Protein AF-0000000078256860 (afdb_homodimer)

Radius of gyration: 40.83 Å; Cα contacts (8 Å, |Δi|>4): 925; chains: 2; bounding box: 99×146×102 Å

Sequence (872 aa):
MSEEKSPLSVKTVTATNDSIYDDIDLNDNTTAEIHYQTANDTENISPPVAIEHKQVEKQDDTIFKVNVCEFEKRGGFFDVHFVFRVETQVEGVVGFTRKRYDTWRRFNDFLVLHEKIVDKYQQKGIIIPQPPEKKVSVMAKAMLLQRARQLERFMNRLIQHPRIRADCDIRDFLTLDTELPATNPTPAFAGIKMMKAIKVCQDTFEKLMAPIGEEVDQWFEITNAMFEDFDANIRKLYSESQTLMAHRKDMAASGEKFALNLSLLAASEESMTLSLALAALTETYEKASSIWNKQSEINDARFSESIDEYISLLSSLRDVFSDRVHVWHQWKKFQRAFEEKRAKKTEIELTGNVKQDELNKLSLDILENKQKMIEFEKKFDVVSKSIQEEVERFEAGRKDDMKNMLIEYLEDMIKCHTELSKLWQQFEPYAHKIQNMSEEKSPLSVKTVTATNDSIYDDIDLNDNTTAEIHYQTANDTENISPPVAIEHKQVEKQDDTIFKVNVCEFEKRGGFFDVHFVFRVETQVEGVVGFTRKRYDTWRRFNDFLVLHEKIVDKYQQKGIIIPQPPEKKVSVMAKAMLLQRARQLERFMNRLIQHPRIRADCDIRDFLTLDTELPATNPTPAFAGIKMMKAIKVCQDTFEKLMAPIGEEVDQWFEITNAMFEDFDANIRKLYSESQTLMAHRKDMAASGEKFALNLSLLAASEESMTLSLALAALTETYEKASSIWNKQSEINDARFSESIDEYISLLSSLRDVFSDRVHVWHQWKKFQRAFEEKRAKKTEIELTGNVKQDELNKLSLDILENKQKMIEFEKKFDVVSKSIQEEVERFEAGRKDDMKNMLIEYLEDMIKCHTELSKLWQQFEPYAHKIQN

Organism: Caenorhabditis remanei (NCBI:txid31234)

Solvent-accessible surface area (backbone atoms only — not comparable to full-atom values): 47418 Å² total; per-residue (Å²): 136,85,81,80,79,76,80,80,78,76,77,75,77,74,77,71,75,71,62,78,73,63,66,78,60,80,73,66,79,72,81,71,74,58,73,53,68,66,72,70,78,60,75,74,76,59,59,78,73,78,73,80,74,79,62,89,62,80,83,70,83,50,44,77,47,53,43,41,74,42,52,36,67,38,67,55,96,89,52,66,43,57,32,32,34,38,38,34,40,39,39,85,50,84,94,58,89,56,52,66,33,71,18,71,41,41,69,65,51,55,52,52,50,47,52,54,49,46,72,69,35,31,80,53,20,44,70,52,74,55,69,74,77,88,72,88,58,86,82,43,73,69,53,53,53,51,47,32,50,43,49,22,50,40,52,43,56,47,54,65,36,76,78,50,47,64,31,64,69,57,47,46,63,48,63,44,71,62,82,66,79,75,67,71,76,60,72,59,52,63,48,41,52,52,44,46,53,49,46,44,55,55,51,39,60,62,62,60,61,50,77,65,68,91,83,63,60,62,62,59,57,52,50,49,51,51,49,52,53,44,50,56,35,52,53,51,35,41,53,33,48,51,51,30,35,51,29,36,38,50,26,16,54,31,30,40,54,33,20,52,34,36,39,53,41,21,70,68,41,82,51,65,43,53,19,49,26,32,42,45,49,20,52,45,31,42,51,49,18,51,50,38,37,50,49,30,53,48,45,41,58,44,46,47,46,50,50,50,51,48,52,33,38,50,52,29,43,52,50,30,52,51,46,50,51,51,38,45,51,52,20,51,51,27,44,49,51,24,51,53,45,48,50,48,49,52,51,47,62,71,65,66,83,63,61,69,68,60,54,51,51,48,51,51,50,30,52,51,27,45,52,50,20,53,49,29,46,50,48,40,54,51,24,53,52,35,32,55,53,39,50,54,50,48,54,55,51,46,52,48,48,50,36,52,39,48,39,52,50,48,52,50,50,36,53,51,30,48,51,47,30,52,48,49,58,67,43,48,64,43,40,72,55,40,69,123,134,84,77,77,78,77,79,80,76,75,75,74,76,72,77,72,74,72,62,79,74,61,68,77,60,79,72,65,78,72,80,72,73,57,72,54,67,66,70,71,79,60,73,74,76,60,57,77,72,78,73,81,73,79,62,89,61,79,84,72,82,52,45,76,49,54,44,38,74,42,52,37,67,38,67,54,95,90,50,67,42,57,32,33,35,39,38,34,39,37,39,85,50,84,94,59,90,57,53,64,33,70,19,72,41,40,69,63,53,55,54,51,50,48,50,55,49,45,72,68,36,30,82,52,21,45,70,53,72,55,71,75,76,88,73,88,59,88,82,42,72,70,52,54,53,49,48,32,50,44,49,22,52,38,52,43,56,45,52,65,37,79,78,51,48,66,31,66,69,56,48,45,64,48,63,45,69,59,81,66,79,76,68,71,77,59,71,56,52,61,48,42,51,54,44,46,52,48,45,44,56,54,51,41,59,62,60,59,61,49,76,66,70,88,83,62,59,62,60,59,56,52,51,50,52,52,48,52,54,45,49,56,35,52,51,51,35,43,54,32,47,53,50,30,35,51,29,35,38,51,26,16,53,32,31,40,53,35,18,51,33,36,40,53,40,22,71,68,41,82,51,65,42,53,19,50,26,32,42,46,49,19,53,45,31,43,50,48,17,50,50,38,36,50,49,29,52,48,45,40,58,42,46,45,46,49,50,50,49,50,54,35,37,51,53,27,43,50,51,30,53,51,48,50,51,50,38,45,49,53,20,51,51,27,44,51,52,24,52,53,45,49,50,49,50,52,53,46,63,71,66,68,82,62,61,70,67,60,54,50,51,49,51,52,50,30,52,52,25,45,53,49,21,50,49,30,48,50,48,39,52,52,25,53,52,35,30,55,52,38,51,54,50,48,54,55,49,47,52,48,48,51,37,52,41,48,40,53,50,47,51,50,50,37,51,51,29,48,53,48,30,52,48,49,58,68,42,47,64,43,37,69,58,40,68,125

pLDDT: mean 77.56, std 24.13, range [23.09, 97.44]

Foldseek 3Di:
DDPDPDDDPPPPPPPPPVPVVPPPPLPPQDQPFPFDQPPCPPPCLQAPDQDDPPDVPDPQPKDWAKAFHGKTWDDGSVDTFIKTKIWIAIDNAPPDDDRIAIAIGGPVLLVVLQVVCCVPPLLLQAQAFDQDDDDPDDDDPLNVVLNRSRSRVNLVVQCVDPVRVNDPSNSCSRHPHDDDPPPPPPPVVVVCVVVVVVCCVVVCVVVVPPPLPDCPPPVLVVVLVVLVVVLVVLVVVLVVLLVVLVVLLVVLVVLLVVLVVLLVVLVVDPQPLVSQLSPLVSVLSNVLSVLSNSLSSSCCSHPSSLSVRVNRSSVSSVSSSSSLVVLSVQLVVLVVQLVVLVVVLVVVVVVVPDDPVVSVVSVVSNVVSVVSNVVSVVSSVSNVVSNVVNVVVSVSSVVSSVVSSVVVNVVSVVVSVVVSVVSVVVSVVSVVSRDD/DPPPPPDDPPPPPPPPPVPVPPPPPLPPQDQPFPFPQPPCPLPCLQAPDQDDPPPVPDPQPKDWAKAFRGKTWDDGSVDTFIKTKIWIAIDNAPPDDDRIAIAIGGPVLLVVLQVVCCVVPLLLQAQAFDQDDDDPDDDDPLNVRLNRSRSRVNLVVQCVDPVRVNDPSNVCSGHPHDDDPPPPPPPVVVVCVVVVVVCCVVVCVVVVPPPLPDCPPPVLVVVLVVLVVVLVVLVVVLVVLLVVLVVLLVVLVVLLVVLVVLLVVLVVDPQPLVSQLSPLVSVLSNVLSVLSNSLSSSCCSHPSSLSVRVSRSSVSSVSSSSSLVVLSVQLVVLVVQLVVLVVVLVVVVVVVPDDPVVSVVSVVSNVVSVVSNVVSVVSSVSNVVSNVVNVVVVVSSVVSSVVSSVVVNVVSVVVSVVVSVVSVVVSVVSVVSRDD

InterPro domains:
  IPR001683 Phox homology [PF00787] (95-175)
  IPR001683 Phox homology [PS50195] (62-181)
  IPR001683 Phox homology [SM00312] (61-177)
  IPR015404 Sorting nexin/Vps5-like, C-terminal [PF09325] (198-428)
  IPR027267 AH/BAR domain superfamily [G3DSA:1.20.1270.60] (213-435)
  IPR027267 AH/BAR domain superfamily [SSF103657] (214-431)
  IPR036871 PX domain superfamily [G3DSA:3.30.1520.10] (56-182)
  IPR036871 PX domain superfamily [SSF64268] (56-177)

Secondary structure (DSSP, 8-state):
-------------------S-----TT-------B----TTS-------------SS-----EEEEEEEEEEEES-TTS-EEEEEEEEEEES-TT--SSEEEEEEEHHHHHHHHHHHHHHHGGGT---PPPPP---S---HHHHHHHHHHHHHHHHHHHHSHHHHT-HHHHHHHH--S--------HHHHHHHHHHHHHHHHHHHHHTTS---S---HHHHHHHHHHHHHHHHHHHHHHHHHHHHHHHHHHHHHHHHHHHHHHHHHHH---HHHHHHHHHHHHHHHHHHHHHHHHHHHHIIIIIHHHHHHHHHHHHHHHHHHHHHHHHHHHHHHHHHHHHHHHHHHHHHHH----HHHHHHHHHHHHHHHHHHHHHHHHHHHHHHHHHHHHHHHHHHHHHHHHHHHHHHHHHHHHHHHHHHHHHHHHHHHHHT---/-------------------S-----TT-------EE---TTS-------------SS-----EEEEEEEEEEEES-TTS-EEEEEEEEEEES-TT--SSEEEEEEEHHHHHHHHHHHHHHHGGGT---PPPPP---S---HHHHHHHHHHHHHHHHHHHHSHHHHT-HHHHHHHH--S--------HHHHHHHHHHHHHHHHHHHHHTTS---S---HHHHHHHHHHHHHHHHHHHHHHHHHHHHHHHHHHHHHHHHHHHHHHHHHHH---HHHHHHHHHHHHHHHHHHHHHHHHHHHHIIIIIHHHHHHHHHHHHHHHHHHHHHHHHHHHHHHHHHHHHHHHHHHHHHHH----HHHHHHHHHHHHHHHHHHHHHHHHHHHHHHHHHHHHHHHHHHHHHHHHHHHHHHHHHHHHHHHHHHHHHHHHHHHHHT---

Structure (mmCIF, N/CA/C/O backbone):
data_AF-0000000078256860-model_v1
#
loop_
_entity.id
_entity.type
_entity.pdbx_description
1 polymer 'PX domain-containing protein'
#
loop_
_atom_site.group_PDB
_atom_site.id
_atom_site.type_symbol
_atom_site.label_atom_id
_atom_site.label_alt_id
_atom_site.label_comp_id
_atom_site.label_asym_id
_atom_site.label_entity_id
_atom_site.label_seq_id
_atom_site.pdbx_PDB_ins_code
_atom_site.Cartn_x
_atom_site.Cartn_y
_atom_site.Cartn_z
_atom_site.occupancy
_atom_site.B_iso_or_equiv
_atom_site.auth_seq_id
_atom_site.auth_comp_id
_atom_site.auth_asym_id
_atom_site.auth_atom_id
_atom_site.pdbx_PDB_model_num
ATOM 1 N N . MET A 1 1 ? -49.25 -44.531 -20.781 1 25.56 1 MET A N 1
ATOM 2 C CA . MET A 1 1 ? -49.406 -43.094 -21.062 1 25.56 1 MET A CA 1
ATOM 3 C C . MET A 1 1 ? -48.438 -42.281 -20.203 1 25.56 1 MET A C 1
ATOM 5 O O . MET A 1 1 ? -48.688 -42.094 -19.016 1 25.56 1 MET A O 1
ATOM 9 N N . SER A 1 2 ? -47.156 -42.281 -20.438 1 26.59 2 SER A N 1
ATOM 10 C CA . SER A 1 2 ? -45.906 -42.156 -19.672 1 26.59 2 SER A CA 1
ATOM 11 C C . SER A 1 2 ? -45.594 -40.719 -19.375 1 26.59 2 SER A C 1
ATOM 13 O O . SER A 1 2 ? -45.375 -39.906 -20.297 1 26.59 2 SER A O 1
ATOM 15 N N . GLU A 1 3 ? -46.219 -40.062 -18.312 1 27.69 3 GLU A N 1
ATOM 16 C CA . GLU A 1 3 ? -46.344 -38.688 -17.828 1 27.69 3 GLU A CA 1
ATOM 17 C C . GLU A 1 3 ? -44.969 -38.062 -17.625 1 27.69 3 GLU A C 1
ATOM 19 O O . GLU A 1 3 ? -44.125 -38.656 -16.938 1 27.69 3 GLU A O 1
ATOM 24 N N . GLU A 1 4 ? -44.562 -37.156 -18.547 1 25.56 4 GLU A N 1
ATOM 25 C CA . GLU A 1 4 ? -43.344 -36.406 -18.922 1 25.56 4 GLU A CA 1
ATOM 26 C C . GLU A 1 4 ? -42.906 -35.469 -17.812 1 25.56 4 GLU A C 1
ATOM 28 O O . GLU A 1 4 ? -43.656 -34.562 -17.422 1 25.56 4 GLU A O 1
ATOM 33 N N . LYS A 1 5 ? -42.156 -35.938 -16.781 1 28.89 5 LYS A N 1
ATOM 34 C CA . LYS A 1 5 ? -41.75 -35.375 -15.5 1 28.89 5 LYS A CA 1
ATOM 35 C C . LYS A 1 5 ? -41.031 -34.062 -15.68 1 28.89 5 LYS A C 1
ATOM 37 O O . LYS A 1 5 ? -40.031 -34 -16.406 1 28.89 5 LYS A O 1
ATOM 42 N N . SER A 1 6 ? -41.719 -32.906 -15.664 1 26.7 6 SER A N 1
ATOM 43 C CA . SER A 1 6 ? -41.375 -31.531 -16 1 26.7 6 SER A CA 1
ATOM 44 C C . SER A 1 6 ? -40.188 -31.047 -15.188 1 26.7 6 SER A C 1
ATOM 46 O O . SER A 1 6 ? -40.094 -31.297 -13.992 1 26.7 6 SER A O 1
ATOM 48 N N . PRO A 1 7 ? -39.031 -30.688 -15.844 1 26.03 7 PRO A N 1
ATOM 49 C CA . PRO A 1 7 ? -37.688 -30.391 -15.352 1 26.03 7 PRO A CA 1
ATOM 50 C C . PRO A 1 7 ? -37.656 -29.203 -14.391 1 26.03 7 PRO A C 1
ATOM 52 O O . PRO A 1 7 ? -38.5 -28.297 -14.508 1 26.03 7 PRO A O 1
ATOM 55 N N . LEU A 1 8 ? -37.312 -29.391 -13.094 1 24.38 8 LEU A N 1
ATOM 56 C CA . LEU A 1 8 ? -37.25 -28.547 -11.914 1 24.38 8 LEU A CA 1
ATOM 57 C C . LEU A 1 8 ? -36.438 -27.266 -12.188 1 24.38 8 LEU A C 1
ATOM 59 O O . LEU A 1 8 ? -35.281 -27.344 -12.609 1 24.38 8 LEU A O 1
ATOM 63 N N . SER A 1 9 ? -37.031 -26.188 -12.609 1 23.8 9 SER A N 1
ATOM 64 C CA . SER A 1 9 ? -36.562 -24.859 -13.008 1 23.8 9 SER A CA 1
ATOM 65 C C . SER A 1 9 ? -35.688 -24.219 -11.922 1 23.8 9 SER A C 1
ATOM 67 O O . SER A 1 9 ? -36.188 -23.984 -10.805 1 23.8 9 SER A O 1
ATOM 69 N N . VAL A 1 10 ? -34.438 -24.703 -11.711 1 23.56 10 VAL A N 1
ATOM 70 C CA . VAL A 1 10 ? -33.594 -24.188 -10.648 1 23.56 10 VAL A CA 1
ATOM 71 C C . VAL A 1 10 ? -33.438 -22.672 -10.797 1 23.56 10 VAL A C 1
ATOM 73 O O . VAL A 1 10 ? -32.906 -22.203 -11.805 1 23.56 10 VAL A O 1
ATOM 76 N N . LYS A 1 11 ? -34.344 -21.875 -10.242 1 23.56 11 LYS A N 1
ATOM 77 C CA . LYS A 1 11 ? -34.344 -20.406 -10.289 1 23.56 11 LYS A CA 1
ATOM 78 C C . LYS A 1 11 ? -33 -19.844 -9.789 1 23.56 11 LYS A C 1
ATOM 80 O O . LYS A 1 11 ? -32.562 -20.156 -8.68 1 23.56 11 LYS A O 1
ATOM 85 N N . THR A 1 12 ? -32.062 -19.672 -10.711 1 23.22 12 THR A N 1
ATOM 86 C CA . THR A 1 12 ? -30.734 -19.078 -10.523 1 23.22 12 THR A CA 1
ATOM 87 C C . THR A 1 12 ? -30.844 -17.719 -9.844 1 23.22 12 THR A C 1
ATOM 89 O O . THR A 1 12 ? -31.453 -16.797 -10.391 1 23.22 12 THR A O 1
ATOM 92 N N . VAL A 1 13 ? -31.078 -17.672 -8.523 1 25.17 13 VAL A N 1
ATOM 93 C CA . VAL A 1 13 ? -31.203 -16.422 -7.762 1 25.17 13 VAL A CA 1
ATOM 94 C C . VAL A 1 13 ? -29.984 -15.531 -8.039 1 25.17 13 VAL A C 1
ATOM 96 O O . VAL A 1 13 ? -28.844 -15.961 -7.871 1 25.17 13 VAL A O 1
ATOM 99 N N . THR A 1 14 ? -30.062 -14.719 -9.062 1 24.52 14 THR A N 1
ATOM 100 C CA . THR A 1 14 ? -29.125 -13.688 -9.492 1 24.52 14 THR A CA 1
ATOM 101 C C . THR A 1 14 ? -28.734 -12.797 -8.312 1 24.52 14 THR A C 1
ATOM 103 O O . THR A 1 14 ? -29.594 -12.18 -7.68 1 24.52 14 THR A O 1
ATOM 106 N N . ALA A 1 15 ? -27.766 -13.242 -7.527 1 25.09 15 ALA A N 1
ATOM 107 C CA . ALA A 1 15 ? -27.219 -12.492 -6.395 1 25.09 15 ALA A CA 1
ATOM 108 C C . ALA A 1 15 ? -26.906 -11.055 -6.781 1 25.09 15 ALA A C 1
ATOM 110 O O . ALA A 1 15 ? -26.016 -10.805 -7.609 1 25.09 15 ALA A O 1
ATOM 111 N N . THR A 1 16 ? -27.984 -10.242 -6.965 1 26.25 16 THR A N 1
ATOM 112 C CA . THR A 1 16 ? -27.875 -8.812 -7.215 1 26.25 16 THR A CA 1
ATOM 113 C C . THR A 1 16 ? -26.922 -8.164 -6.219 1 26.25 16 THR A C 1
ATOM 115 O O . THR A 1 16 ? -27.156 -8.195 -5.012 1 26.25 16 THR A O 1
ATOM 118 N N . ASN A 1 17 ? -25.641 -8.391 -6.418 1 24.88 17 ASN A N 1
ATOM 119 C CA . ASN A 1 17 ? -24.594 -7.703 -5.66 1 24.88 17 ASN A CA 1
ATOM 120 C C . ASN A 1 17 ? -24.906 -6.215 -5.504 1 24.88 17 ASN A C 1
ATOM 122 O O . ASN A 1 17 ? -24.781 -5.449 -6.465 1 24.88 17 ASN A O 1
ATOM 126 N N . ASP A 1 18 ? -25.953 -5.977 -4.855 1 27.95 18 ASP A N 1
ATOM 127 C CA . ASP A 1 18 ? -26.375 -4.613 -4.531 1 27.95 18 ASP A CA 1
ATOM 128 C C . ASP A 1 18 ? -25.203 -3.791 -3.996 1 27.95 18 ASP A C 1
ATOM 130 O O . ASP A 1 18 ? -24.594 -4.148 -2.982 1 27.95 18 ASP A O 1
ATOM 134 N N . SER A 1 19 ? -24.344 -3.395 -4.926 1 27.78 19 SER A N 1
ATOM 135 C CA . SER A 1 19 ? -23.266 -2.436 -4.695 1 27.78 19 SER A CA 1
ATOM 136 C C . SER A 1 19 ? -23.688 -1.349 -3.715 1 27.78 19 SER A C 1
ATOM 138 O O . SER A 1 19 ? -24.75 -0.737 -3.885 1 27.78 19 SER A O 1
ATOM 140 N N . ILE A 1 20 ? -23.234 -1.488 -2.553 1 29.31 20 ILE A N 1
ATOM 141 C CA . ILE A 1 20 ? -23.453 -0.668 -1.367 1 29.31 20 ILE A CA 1
ATOM 142 C C . ILE A 1 20 ? -23.375 0.81 -1.738 1 29.31 20 ILE A C 1
ATOM 144 O O . ILE A 1 20 ? -23.516 1.682 -0.877 1 29.31 20 ILE A O 1
ATOM 148 N N . TYR A 1 21 ? -22.672 1.052 -2.918 1 29.23 21 TYR A N 1
ATOM 149 C CA . TYR A 1 21 ? -22.641 2.494 -3.131 1 29.23 21 TYR A CA 1
ATOM 150 C C . TYR A 1 21 ? -24.047 3.035 -3.398 1 29.23 21 TYR A C 1
ATOM 152 O O . TYR A 1 21 ? -24.531 2.982 -4.531 1 29.23 21 TYR A O 1
ATOM 160 N N . ASP A 1 22 ? -24.938 2.629 -2.574 1 29.92 22 ASP A N 1
ATOM 161 C CA . ASP A 1 22 ? -26.266 3.199 -2.783 1 29.92 22 ASP A CA 1
ATOM 162 C C . ASP A 1 22 ? -26.172 4.688 -3.104 1 29.92 22 ASP A C 1
ATOM 164 O O . ASP A 1 22 ? -25.594 5.461 -2.334 1 29.92 22 ASP A O 1
ATOM 168 N N . ASP A 1 23 ? -26.047 4.941 -4.32 1 30.88 23 ASP A N 1
ATOM 169 C CA . ASP A 1 23 ? -26.25 6.305 -4.805 1 30.88 23 ASP A CA 1
ATOM 170 C C . ASP A 1 23 ? -27.422 6.973 -4.086 1 30.88 23 ASP A C 1
ATOM 172 O O . ASP A 1 23 ? -28.531 6.43 -4.047 1 30.88 23 ASP A O 1
ATOM 176 N N . ILE A 1 24 ? -27.109 7.625 -2.959 1 33.69 24 ILE A N 1
ATOM 177 C CA . ILE A 1 24 ? -28.188 8.477 -2.459 1 33.69 24 ILE A CA 1
ATOM 178 C C . ILE A 1 24 ? -28.859 9.203 -3.625 1 33.69 24 ILE A C 1
ATOM 180 O O . ILE A 1 24 ? -28.219 9.984 -4.324 1 33.69 24 ILE A O 1
ATOM 184 N N . ASP A 1 25 ? -29.562 8.422 -4.402 1 32.22 25 ASP A N 1
ATOM 185 C CA . ASP A 1 25 ? -30.406 9.07 -5.402 1 32.22 25 ASP A CA 1
ATOM 186 C C . ASP A 1 25 ? -31.109 10.289 -4.816 1 32.22 25 ASP A C 1
ATOM 188 O O . ASP A 1 25 ? -31.984 10.148 -3.955 1 32.22 25 ASP A O 1
ATOM 192 N N . LEU A 1 26 ? -30.422 11.406 -4.852 1 33.41 26 LEU A N 1
ATOM 193 C CA . LEU A 1 26 ? -30.938 12.703 -4.441 1 33.41 26 LEU A CA 1
ATOM 194 C C . LEU A 1 26 ? -32.312 12.961 -5.051 1 33.41 26 LEU A C 1
ATOM 196 O O . LEU A 1 26 ? -32.938 13.992 -4.797 1 33.41 26 LEU A O 1
ATOM 200 N N . ASN A 1 27 ? -32.625 12.141 -6.141 1 31.34 27 ASN A N 1
ATOM 201 C CA . ASN A 1 27 ? -33.875 12.555 -6.742 1 31.34 27 ASN A CA 1
ATOM 202 C C . ASN A 1 27 ? -35.094 12.133 -5.887 1 31.34 27 ASN A C 1
ATOM 204 O O . ASN A 1 27 ? -36.219 12.273 -6.305 1 31.34 27 ASN A O 1
ATOM 208 N N . ASP A 1 28 ? -34.906 10.992 -5.145 1 31.11 28 ASP A N 1
ATOM 209 C CA . ASP A 1 28 ? -36.219 10.594 -4.625 1 31.11 28 ASP A CA 1
ATOM 210 C C . ASP A 1 28 ? -36.719 11.586 -3.574 1 31.11 28 ASP A C 1
ATOM 212 O O . ASP A 1 28 ? -35.969 11.93 -2.646 1 31.11 28 ASP A O 1
ATOM 216 N N . ASN A 1 29 ? -37.812 12.438 -3.871 1 31.14 29 ASN A N 1
ATOM 217 C CA . ASN A 1 29 ? -38.562 13.531 -3.258 1 31.14 29 ASN A CA 1
ATOM 218 C C . ASN A 1 29 ? -39 13.188 -1.834 1 31.14 29 ASN A C 1
ATOM 220 O O . ASN A 1 29 ? -39.906 13.82 -1.28 1 31.14 29 ASN A O 1
ATOM 224 N N . THR A 1 30 ? -39 11.859 -1.438 1 30.75 30 THR A N 1
ATOM 225 C CA . THR A 1 30 ? -39.719 11.734 -0.175 1 30.75 30 THR A CA 1
ATOM 226 C C . THR A 1 30 ? -38.938 12.328 0.974 1 30.75 30 THR A C 1
ATOM 228 O O . THR A 1 30 ? -37.719 12.109 1.063 1 30.75 30 THR A O 1
ATOM 231 N N . THR A 1 31 ? -39.375 13.414 1.717 1 30.53 31 THR A N 1
ATOM 232 C CA . THR A 1 31 ? -38.938 14.266 2.812 1 30.53 31 THR A CA 1
ATOM 233 C C . THR A 1 31 ? -38.406 13.43 3.971 1 30.53 31 THR A C 1
ATOM 235 O O . THR A 1 31 ? -38.406 13.875 5.121 1 30.53 31 THR A O 1
ATOM 238 N N . ALA A 1 32 ? -38.188 12.062 3.787 1 29.45 32 ALA A N 1
ATOM 239 C CA . ALA A 1 32 ? -37.938 11.43 5.078 1 29.45 32 ALA A CA 1
ATOM 240 C C . ALA A 1 32 ? -36.625 11.922 5.688 1 29.45 32 ALA A C 1
ATOM 242 O O . ALA A 1 32 ? -35.625 12.07 4.988 1 29.45 32 ALA A O 1
ATOM 243 N N . GLU A 1 33 ? -36.719 12.656 6.824 1 32.09 33 GLU A N 1
ATOM 244 C CA . GLU A 1 33 ? -35.656 13.039 7.746 1 32.09 33 GLU A CA 1
ATOM 245 C C . GLU A 1 33 ? -34.719 11.875 8.008 1 32.09 33 GLU A C 1
ATOM 247 O O . GLU A 1 33 ? -35.094 10.859 8.594 1 32.09 33 GLU A O 1
ATOM 252 N N . ILE A 1 34 ? -33.969 11.406 7.07 1 33.81 34 ILE A N 1
ATOM 253 C CA . ILE A 1 34 ? -33.094 10.289 7.383 1 33.81 34 ILE A CA 1
ATOM 254 C C . ILE A 1 34 ? -32.062 10.727 8.398 1 33.81 34 ILE A C 1
ATOM 256 O O . ILE A 1 34 ? -31.281 11.672 8.148 1 33.81 34 ILE A O 1
ATOM 260 N N . HIS A 1 35 ? -32.281 10.461 9.594 1 30.3 35 HIS A N 1
ATOM 261 C CA . HIS A 1 35 ? -31.312 10.617 10.68 1 30.3 35 HIS A CA 1
ATOM 262 C C . HIS A 1 35 ? -30.172 9.602 10.562 1 30.3 35 HIS A C 1
ATOM 264 O O . HIS A 1 35 ? -30.422 8.398 10.477 1 30.3 35 HIS A O 1
ATOM 270 N N . TYR A 1 36 ? -29.281 9.883 9.898 1 31.34 36 TYR A N 1
ATOM 271 C CA . TYR A 1 36 ? -28.172 8.938 9.883 1 31.34 36 TYR A CA 1
ATOM 272 C C . TYR A 1 36 ? -27.375 9.008 11.18 1 31.34 36 TYR A C 1
ATOM 274 O O . TYR A 1 36 ? -26.984 10.094 11.617 1 31.34 36 TYR A O 1
ATOM 282 N N . GLN A 1 37 ? -27.719 8.188 12.039 1 29.08 37 GLN A N 1
ATOM 283 C CA . GLN A 1 37 ? -26.844 8.078 13.203 1 29.08 37 GLN A CA 1
ATOM 284 C C . GLN A 1 37 ? -25.453 7.598 12.805 1 29.08 37 GLN A C 1
ATOM 286 O O . GLN A 1 37 ? -25.312 6.715 11.953 1 29.08 37 GLN A O 1
ATOM 291 N N . THR A 1 38 ? -24.562 8.344 12.859 1 30.75 38 THR A N 1
ATOM 292 C CA . THR A 1 38 ? -23.203 7.855 12.766 1 30.75 38 THR A CA 1
ATOM 293 C C . THR A 1 38 ? -23.047 6.531 13.508 1 30.75 38 THR A C 1
ATOM 295 O O . THR A 1 38 ? -23.375 6.43 14.688 1 30.75 38 THR A O 1
ATOM 298 N N . ALA A 1 39 ? -23.344 5.406 12.938 1 27.59 39 ALA A N 1
ATOM 299 C CA . ALA A 1 39 ? -23.078 4.117 13.578 1 27.59 39 ALA A CA 1
ATOM 300 C C . ALA A 1 39 ? -21.844 4.191 14.477 1 27.59 39 ALA A C 1
ATOM 302 O O . ALA A 1 39 ? -20.766 4.59 14.023 1 27.59 39 ALA A O 1
ATOM 303 N N . ASN A 1 40 ? -21.969 4.152 15.82 1 27.81 40 ASN A N 1
ATOM 304 C CA . ASN A 1 40 ? -21.016 3.986 16.922 1 27.81 40 ASN A CA 1
ATOM 305 C C . ASN A 1 40 ? -20.078 2.807 16.672 1 27.81 40 ASN A C 1
ATOM 307 O O . ASN A 1 40 ? -19.328 2.422 17.562 1 27.81 40 ASN A O 1
ATOM 311 N N . ASP A 1 41 ? -20.422 1.865 15.867 1 29.2 41 ASP A N 1
ATOM 312 C CA . ASP A 1 41 ? -19.562 0.699 16.031 1 29.2 41 ASP A CA 1
ATOM 313 C C . ASP A 1 41 ? -18.156 0.978 15.5 1 29.2 41 ASP A C 1
ATOM 315 O O . ASP A 1 41 ? -17.328 0.069 15.422 1 29.2 41 ASP A O 1
ATOM 319 N N . THR A 1 42 ? -18.016 1.751 14.43 1 30.06 42 THR A N 1
ATOM 320 C CA . THR A 1 42 ? -16.594 2.064 14.266 1 30.06 42 THR A CA 1
ATOM 321 C C . THR A 1 42 ? -16.062 2.83 15.469 1 30.06 42 THR A C 1
ATOM 323 O O . THR A 1 42 ? -16.656 3.824 15.891 1 30.06 42 THR A O 1
ATOM 326 N N . GLU A 1 43 ? -15.312 2.342 16.375 1 31.59 43 GLU A N 1
ATOM 327 C CA . GLU A 1 43 ? -14.664 3.029 17.484 1 31.59 43 GLU A CA 1
ATOM 328 C C . GLU A 1 43 ? -14.383 4.492 17.156 1 31.59 43 GLU A C 1
ATOM 330 O O . GLU A 1 43 ? -13.797 4.789 16.109 1 31.59 43 GLU A O 1
ATOM 335 N N . ASN A 1 44 ? -15.25 5.438 17.469 1 33.78 44 ASN A N 1
ATOM 336 C CA . ASN A 1 44 ? -15.117 6.891 17.453 1 33.78 44 ASN A CA 1
ATOM 337 C C . ASN A 1 44 ? -13.664 7.32 17.562 1 33.78 44 ASN A C 1
ATOM 339 O O . ASN A 1 44 ? -13.055 7.223 18.625 1 33.78 44 ASN A O 1
ATOM 343 N N . ILE A 1 45 ? -12.977 7.086 16.578 1 39.66 45 ILE A N 1
ATOM 344 C CA . ILE A 1 45 ? -11.641 7.668 16.656 1 39.66 45 ILE A CA 1
ATOM 345 C C . ILE A 1 45 ? -11.742 9.164 16.922 1 39.66 45 ILE A C 1
ATOM 347 O O . ILE A 1 45 ? -11.93 9.961 16 1 39.66 45 ILE A O 1
ATOM 351 N N . SER A 1 46 ? -12.398 9.484 18.062 1 36.34 46 SER A N 1
ATOM 352 C CA . SER A 1 46 ? -12.383 10.883 18.469 1 36.34 46 SER A CA 1
ATOM 353 C C . SER A 1 46 ? -10.992 11.484 18.312 1 36.34 46 SER A C 1
ATOM 355 O O . SER A 1 46 ? -9.984 10.812 18.578 1 36.34 46 SER A O 1
ATOM 357 N N . PRO A 1 47 ? -10.836 12.477 17.594 1 35.66 47 PRO A N 1
ATOM 358 C CA . PRO A 1 47 ? -9.516 13.102 17.656 1 35.66 47 PRO A CA 1
ATOM 359 C C . PRO A 1 47 ? -8.961 13.172 19.078 1 35.66 47 PRO A C 1
ATOM 361 O O . PRO A 1 47 ? -9.727 13.164 20.047 1 35.66 47 PRO A O 1
ATOM 364 N N . PRO A 1 48 ? -7.789 12.641 19.328 1 32.56 48 PRO A N 1
ATOM 365 C CA . PRO A 1 48 ? -7.266 12.789 20.688 1 32.56 48 PRO A CA 1
ATOM 366 C C . PRO A 1 48 ? -7.641 14.133 21.312 1 32.56 48 PRO A C 1
ATOM 368 O O . PRO A 1 48 ? -7.594 15.164 20.656 1 32.56 48 PRO A O 1
ATOM 371 N N . VAL A 1 49 ? -8.461 14.117 22.281 1 32.12 49 VAL A N 1
ATOM 372 C CA . VAL A 1 49 ? -8.742 15.258 23.141 1 32.12 49 VAL A CA 1
ATOM 373 C C . VAL A 1 49 ? -7.441 15.977 23.5 1 32.12 49 VAL A C 1
ATOM 375 O O . VAL A 1 49 ? -6.445 15.336 23.828 1 32.12 49 VAL A O 1
ATOM 378 N N . ALA A 1 50 ? -7.223 17.219 23.109 1 31.25 50 ALA A N 1
ATOM 379 C CA . ALA A 1 50 ? -6.184 18.141 23.578 1 31.25 50 ALA A CA 1
ATOM 380 C C . ALA A 1 50 ? -5.918 17.938 25.078 1 31.25 50 ALA A C 1
ATOM 382 O O . ALA A 1 50 ? -6.832 18.062 25.891 1 31.25 50 ALA A O 1
ATOM 383 N N . ILE A 1 51 ? -5 17.078 25.406 1 28.89 51 ILE A N 1
ATOM 384 C CA . ILE A 1 51 ? -4.551 17.141 26.781 1 28.89 51 ILE A CA 1
ATOM 385 C C . ILE A 1 51 ? -4.352 18.609 27.203 1 28.89 51 ILE A C 1
ATOM 387 O O . ILE A 1 51 ? -3.762 19.391 26.453 1 28.89 51 ILE A O 1
ATOM 391 N N . GLU A 1 52 ? -5.027 19.078 28.203 1 28.16 52 GLU A N 1
ATOM 392 C CA . GLU A 1 52 ? -4.953 20.344 28.922 1 28.16 52 GLU A CA 1
ATOM 393 C C . GLU A 1 52 ? -3.508 20.719 29.25 1 28.16 52 GLU A C 1
ATOM 395 O O . GLU A 1 52 ? -2.799 19.938 29.906 1 28.16 52 GLU A O 1
ATOM 400 N N . HIS A 1 53 ? -2.777 21.312 28.438 1 26.91 53 HIS A N 1
ATOM 401 C CA . HIS A 1 53 ? -1.491 21.891 28.812 1 26.91 53 HIS A CA 1
ATOM 402 C C . HIS A 1 53 ? -1.564 22.578 30.172 1 26.91 53 HIS A C 1
ATOM 404 O O . HIS A 1 53 ? -2.424 23.438 30.391 1 26.91 53 HIS A O 1
ATOM 410 N N . LYS A 1 54 ? -0.873 22.141 31.109 1 31.31 54 LYS A N 1
ATOM 411 C CA . LYS A 1 54 ? -0.654 22.766 32.406 1 31.31 54 LYS A CA 1
ATOM 412 C C . LYS A 1 54 ? 0.043 24.125 32.25 1 31.31 54 LYS A C 1
ATOM 414 O O . LYS A 1 54 ? 1.272 24.188 32.188 1 31.31 54 LYS A O 1
ATOM 419 N N . GLN A 1 55 ? -0.115 25 31.422 1 28.77 55 GLN A N 1
ATOM 420 C CA . GLN A 1 55 ? 0.54 26.266 31.766 1 28.77 55 GLN A CA 1
ATOM 421 C C . GLN A 1 55 ? 0.329 26.609 33.25 1 28.77 55 GLN A C 1
ATOM 423 O O . GLN A 1 55 ? -0.701 26.25 33.812 1 28.77 55 GLN A O 1
ATOM 428 N N . VAL A 1 56 ? 1.306 27.031 34.094 1 33.88 56 VAL A N 1
ATOM 429 C CA . VAL A 1 56 ? 1.396 27.484 35.469 1 33.88 56 VAL A CA 1
ATOM 430 C C . VAL A 1 56 ? 0.209 28.406 35.781 1 33.88 56 VAL A C 1
ATOM 432 O O . VAL A 1 56 ? 0.197 29.078 36.812 1 33.88 56 VAL A O 1
ATOM 435 N N . GLU A 1 57 ? -0.393 29.062 34.781 1 36.47 57 GLU A N 1
ATOM 436 C CA . GLU A 1 57 ? -1.422 29.953 35.312 1 36.47 57 GLU A CA 1
ATOM 437 C C . GLU A 1 57 ? -2.383 29.188 36.219 1 36.47 57 GLU A C 1
ATOM 439 O O . GLU A 1 57 ? -2.486 27.953 36.156 1 36.47 57 GLU A O 1
ATOM 444 N N . LYS A 1 58 ? -3.199 29.875 37.062 1 39.81 58 LYS A N 1
ATOM 445 C CA . LYS A 1 58 ? -4.25 29.5 38 1 39.81 58 LYS A CA 1
ATOM 446 C C . LYS A 1 58 ? -5.082 28.344 37.469 1 39.81 58 LYS A C 1
ATOM 448 O O . LYS A 1 58 ? -5.348 28.25 36.281 1 39.81 58 LYS A O 1
ATOM 453 N N . GLN A 1 59 ? -5.039 27.156 37.969 1 44.19 59 GLN A N 1
ATOM 454 C CA . GLN A 1 59 ? -5.801 25.922 37.875 1 44.19 59 GLN A CA 1
ATOM 455 C C . GLN A 1 59 ? -7.223 26.172 37.375 1 44.19 59 GLN A C 1
ATOM 457 O O . GLN A 1 59 ? -8.094 26.562 38.156 1 44.19 59 GLN A O 1
ATOM 462 N N . ASP A 1 60 ? -7.477 26.891 36.312 1 51.47 60 ASP A N 1
ATOM 463 C CA . ASP A 1 60 ? -8.797 27.141 35.75 1 51.47 60 ASP A CA 1
ATOM 464 C C . ASP A 1 60 ? -9.609 25.859 35.625 1 51.47 60 ASP A C 1
ATOM 466 O O . ASP A 1 60 ? -9.258 24.953 34.875 1 51.47 60 ASP A O 1
ATOM 470 N N . ASP A 1 61 ? -10.086 25.359 36.656 1 64.06 61 ASP A N 1
ATOM 471 C CA . ASP A 1 61 ? -11.062 24.297 36.844 1 64.06 61 ASP A CA 1
ATOM 472 C C . ASP A 1 61 ? -12.188 24.375 35.812 1 64.06 61 ASP A C 1
ATOM 474 O O . ASP A 1 61 ? -13.297 23.891 36.062 1 64.06 61 ASP A O 1
ATOM 478 N N . THR A 1 62 ? -11.953 25.062 34.656 1 82.31 62 THR A N 1
ATOM 479 C CA . THR A 1 62 ? -13.039 25.25 33.688 1 82.31 62 THR A CA 1
ATOM 480 C C . THR A 1 62 ? -13.07 24.109 32.688 1 82.31 62 THR A C 1
ATOM 482 O O . THR A 1 62 ? -12.023 23.594 32.281 1 82.31 62 THR A O 1
ATOM 485 N N . ILE A 1 63 ? -14.195 23.5 32.562 1 89.19 63 ILE A N 1
ATOM 486 C CA . ILE A 1 63 ? -14.453 22.516 31.5 1 89.19 63 ILE A CA 1
ATOM 487 C C . ILE A 1 63 ? -15.094 23.203 30.297 1 89.19 63 ILE A C 1
ATOM 489 O O . ILE A 1 63 ? -16.078 23.922 30.438 1 89.19 63 ILE A O 1
ATOM 493 N N . PHE A 1 64 ? -14.453 23.203 29.203 1 93.88 64 PHE A N 1
ATOM 494 C CA . PHE A 1 64 ? -15 23.719 27.953 1 93.88 64 PHE A CA 1
ATOM 495 C C . PHE A 1 64 ? -14.625 22.828 26.781 1 93.88 64 PHE A C 1
ATOM 497 O O . PHE A 1 64 ? -13.484 22.844 26.312 1 93.88 64 PHE A O 1
ATOM 504 N N . LYS A 1 65 ? -15.57 22.016 26.328 1 95.06 65 LYS A N 1
ATOM 505 C CA . LYS A 1 65 ? -15.336 21.047 25.25 1 95.06 65 LYS A CA 1
ATOM 506 C C . LYS A 1 65 ? -16.5 21.047 24.25 1 95.06 65 LYS A C 1
ATOM 508 O O . LYS A 1 65 ? -17.656 21.141 24.641 1 95.06 65 LYS A O 1
ATOM 513 N N . VAL A 1 66 ? -16.125 20.984 23.031 1 96.56 66 VAL A N 1
ATOM 514 C CA . VAL A 1 66 ? -17.109 20.953 21.953 1 96.56 66 VAL A CA 1
ATOM 515 C C . VAL A 1 66 ? -16.984 19.672 21.156 1 96.56 66 VAL A C 1
ATOM 517 O O . VAL A 1 66 ? -15.875 19.266 20.781 1 96.56 66 VAL A O 1
ATOM 520 N N . ASN A 1 67 ? -18.062 19 20.953 1 95.69 67 ASN A N 1
ATOM 521 C CA . ASN A 1 67 ? -18.109 17.797 20.125 1 95.69 67 ASN A CA 1
ATOM 522 C C . ASN A 1 67 ? -19.062 17.953 18.938 1 95.69 67 ASN A C 1
ATOM 524 O O . ASN A 1 67 ? -20.172 18.469 19.094 1 95.69 67 ASN A O 1
ATOM 528 N N . VAL A 1 68 ? -18.578 17.609 17.797 1 94.31 68 VAL A N 1
ATOM 529 C CA . VAL A 1 68 ? -19.406 17.578 16.594 1 94.31 68 VAL A CA 1
ATOM 530 C C . VAL A 1 68 ? -19.641 16.125 16.172 1 94.31 68 VAL A C 1
ATOM 532 O O . VAL A 1 68 ? -18.75 15.5 15.562 1 94.31 68 VAL A O 1
ATOM 535 N N . CYS A 1 69 ? -20.672 15.5 16.484 1 82.56 69 CYS A N 1
ATOM 536 C CA . CYS A 1 69 ? -20.781 14.047 16.469 1 82.56 69 CYS A CA 1
ATOM 537 C C . CYS A 1 69 ? -21.812 13.594 15.43 1 82.56 69 CYS A C 1
ATOM 539 O O . CYS A 1 69 ? -21.812 12.43 15.023 1 82.56 69 CYS A O 1
ATOM 541 N N . GLU A 1 70 ? -22.766 14.445 14.992 1 88.81 70 GLU A N 1
ATOM 542 C CA . GLU A 1 70 ? -23.875 14.031 14.141 1 88.81 70 GLU A CA 1
ATOM 543 C C . GLU A 1 70 ? -24.141 15.055 13.039 1 88.81 70 GLU A C 1
ATOM 545 O O . GLU A 1 70 ? -23.734 16.219 13.156 1 88.81 70 GLU A O 1
ATOM 550 N N . PHE A 1 71 ? -24.609 14.516 11.914 1 90.69 71 PHE A N 1
ATOM 551 C CA . PHE A 1 71 ? -25.047 15.414 10.852 1 90.69 71 PHE A CA 1
ATOM 552 C C . PHE A 1 71 ? -26.375 14.961 10.266 1 90.69 71 PHE A C 1
ATOM 554 O O . PHE A 1 71 ? -26.734 13.789 10.383 1 90.69 71 PHE A O 1
ATOM 561 N N . GLU A 1 72 ? -27.156 15.852 9.812 1 89.88 72 GLU A N 1
ATOM 562 C CA . GLU A 1 72 ? -28.469 15.594 9.227 1 89.88 72 GLU A CA 1
ATOM 563 C C . GLU A 1 72 ? -28.672 16.375 7.934 1 89.88 72 GLU A C 1
ATOM 565 O O . GLU A 1 72 ? -28.188 17.516 7.812 1 89.88 72 GLU A O 1
ATOM 570 N N . LYS A 1 73 ? -29.281 15.68 6.98 1 88.25 73 LYS A N 1
ATOM 571 C CA . LYS A 1 73 ? -29.656 16.359 5.746 1 88.25 73 LYS A CA 1
ATOM 572 C C . LYS A 1 73 ? -30.938 17.188 5.945 1 88.25 73 LYS A C 1
ATOM 574 O O . LYS A 1 73 ? -31.906 16.703 6.512 1 88.25 73 LYS A O 1
ATOM 579 N N . ARG A 1 74 ? -30.828 18.391 5.695 1 86.38 74 ARG A N 1
ATOM 580 C CA . ARG A 1 74 ? -31.984 19.266 5.836 1 86.38 74 ARG A CA 1
ATOM 581 C C . ARG A 1 74 ? -32.25 20.031 4.543 1 86.38 74 ARG A C 1
ATOM 583 O O . ARG A 1 74 ? -31.422 20.031 3.631 1 86.38 74 ARG A O 1
ATOM 590 N N . GLY A 1 75 ? -33.344 20.672 4.508 1 77.69 75 GLY A N 1
ATOM 591 C CA . GLY A 1 75 ? -33.719 21.484 3.357 1 77.69 75 GLY A CA 1
ATOM 592 C C . GLY A 1 75 ? -34.625 20.766 2.396 1 77.69 75 GLY A C 1
ATOM 593 O O . GLY A 1 75 ? -34.906 19.578 2.557 1 77.69 75 GLY A O 1
ATOM 594 N N . GLY A 1 76 ? -35.281 21.547 1.59 1 73.38 76 GLY A N 1
ATOM 595 C CA . GLY A 1 76 ? -36.156 21.016 0.559 1 73.38 76 GLY A CA 1
ATOM 596 C C . GLY A 1 76 ? -35.406 20.484 -0.648 1 73.38 76 GLY A C 1
ATOM 597 O O . GLY A 1 76 ? -34.188 20.391 -0.633 1 73.38 76 GLY A O 1
ATOM 598 N N . PHE A 1 77 ? -36.094 20.016 -1.582 1 68.75 77 PHE A N 1
ATOM 599 C CA . PHE A 1 77 ? -35.562 19.422 -2.809 1 68.75 77 PHE A CA 1
ATOM 600 C C . PHE A 1 77 ? -34.594 20.359 -3.498 1 68.75 77 PHE A C 1
ATOM 602 O O . PHE A 1 77 ? -33.594 19.922 -4.074 1 68.75 77 PHE A O 1
ATOM 609 N N . PHE A 1 78 ? -34.75 21.688 -3.348 1 74.25 78 PHE A N 1
ATOM 610 C CA . PHE A 1 78 ? -33.938 22.641 -4.09 1 74.25 78 PHE A CA 1
ATOM 611 C C . PHE A 1 78 ? -32.844 23.234 -3.201 1 74.25 78 PHE A C 1
ATOM 613 O O . PHE A 1 78 ? -31.984 23.984 -3.674 1 74.25 78 PHE A O 1
ATOM 620 N N . ASP A 1 79 ? -32.781 22.938 -1.939 1 77.69 79 ASP A N 1
ATOM 621 C CA . ASP A 1 79 ? -31.812 23.547 -1.029 1 77.69 79 ASP A CA 1
ATOM 622 C C . ASP A 1 79 ? -31.344 22.547 0.021 1 77.69 79 ASP A C 1
ATOM 624 O O . ASP A 1 79 ? -31.406 22.812 1.222 1 77.69 79 ASP A O 1
ATOM 628 N N . VAL A 1 80 ? -30.969 21.5 -0.553 1 80.5 80 VAL A N 1
ATOM 629 C CA . VAL A 1 80 ? -30.516 20.438 0.343 1 80.5 80 VAL A CA 1
ATOM 630 C C . VAL A 1 80 ? -29.172 20.812 0.961 1 80.5 80 VAL A C 1
ATOM 632 O O . VAL A 1 80 ? -28.266 21.281 0.261 1 80.5 80 VAL A O 1
ATOM 635 N N . HIS A 1 81 ? -29.141 20.906 2.24 1 82.88 81 HIS A N 1
ATOM 636 C CA . HIS A 1 81 ? -27.875 21.125 2.91 1 82.88 81 HIS A CA 1
ATOM 637 C C . HIS A 1 81 ? -27.734 20.234 4.145 1 82.88 81 HIS A C 1
ATOM 639 O O . HIS A 1 81 ? -28.719 19.641 4.598 1 82.88 81 HIS A O 1
ATOM 645 N N . PHE A 1 82 ? -26.562 20.125 4.629 1 86.94 82 PHE A N 1
ATOM 646 C CA . PHE A 1 82 ? -26.297 19.328 5.824 1 86.94 82 PHE A CA 1
ATOM 647 C C . PHE A 1 82 ? -26.062 20.219 7.027 1 86.94 82 PHE A C 1
ATOM 649 O O . PHE A 1 82 ? -25.453 21.281 6.906 1 86.94 82 PHE A O 1
ATOM 656 N N . VAL A 1 83 ? -26.609 19.766 8.102 1 92.06 83 VAL A N 1
ATOM 657 C CA . VAL A 1 83 ? -26.359 20.453 9.359 1 92.06 83 VAL A CA 1
ATOM 658 C C . VAL A 1 83 ? -25.641 19.516 10.328 1 92.06 83 VAL A C 1
ATOM 660 O O . VAL A 1 83 ? -25.891 18.312 10.32 1 92.06 83 VAL A O 1
ATOM 663 N N . PHE A 1 84 ? -24.781 20.109 11.172 1 94.38 84 PHE A N 1
ATOM 664 C CA . PHE A 1 84 ? -24 19.344 12.141 1 94.38 84 PHE A CA 1
ATOM 665 C C . PHE A 1 84 ? -24.484 19.641 13.562 1 94.38 84 PHE A C 1
ATOM 667 O O . PHE A 1 84 ? -24.766 20.781 13.898 1 94.38 84 PHE A O 1
ATOM 674 N N . ARG A 1 85 ? -24.516 18.641 14.305 1 95.19 85 ARG A N 1
ATOM 675 C CA . ARG A 1 85 ? -24.859 18.812 15.711 1 95.19 85 ARG A CA 1
ATOM 676 C C . ARG A 1 85 ? -23.641 19.188 16.547 1 95.19 85 ARG A C 1
ATOM 678 O O . ARG A 1 85 ? -22.672 18.422 16.609 1 95.19 85 ARG A O 1
ATOM 685 N N . VAL A 1 86 ? -23.688 20.297 17.203 1 96.75 86 VAL A N 1
ATOM 686 C CA . VAL A 1 86 ? -22.609 20.781 18.062 1 96.75 86 VAL A CA 1
ATOM 687 C C . VAL A 1 86 ? -22.984 20.609 19.531 1 96.75 86 VAL A C 1
ATOM 689 O O . VAL A 1 86 ? -23.844 21.328 20.047 1 96.75 86 VAL A O 1
ATOM 692 N N . GLU A 1 87 ? -22.312 19.734 20.141 1 96.25 87 GLU A N 1
ATOM 693 C CA . GLU A 1 87 ? -22.531 19.484 21.562 1 96.25 87 GLU A CA 1
ATOM 694 C C . GLU A 1 87 ? -21.453 20.172 22.406 1 96.25 87 GLU A C 1
ATOM 696 O O . GLU A 1 87 ? -20.266 19.875 22.281 1 96.25 87 GLU A O 1
ATOM 701 N N . THR A 1 88 ? -21.891 21.047 23.266 1 96.19 88 THR A N 1
ATOM 702 C CA . THR A 1 88 ? -20.953 21.812 24.078 1 96.19 88 THR A CA 1
ATOM 703 C C . THR A 1 88 ? -21.078 21.453 25.547 1 96.19 88 THR A C 1
ATOM 705 O O . THR A 1 88 ? -22.172 21.453 26.109 1 96.19 88 THR A O 1
ATOM 708 N N . GLN A 1 89 ? -20 21.094 26.172 1 95.62 89 GLN A N 1
ATOM 709 C CA . GLN A 1 89 ? -19.875 20.906 27.609 1 95.62 89 GLN A CA 1
ATOM 710 C C . GLN A 1 89 ? -19.062 22.047 28.234 1 95.62 89 GLN A C 1
ATOM 712 O O . GLN A 1 89 ? -17.906 22.266 27.875 1 95.62 89 GLN A O 1
ATOM 717 N N . VAL A 1 90 ? -19.688 22.844 29.125 1 93.5 90 VAL A N 1
ATOM 718 C CA . VAL A 1 90 ? -19.016 24.016 29.656 1 93.5 90 VAL A CA 1
ATOM 719 C C . VAL A 1 90 ? -19.328 24.172 31.141 1 93.5 90 VAL A C 1
ATOM 721 O O . VAL A 1 90 ? -20.484 24.016 31.547 1 93.5 90 VAL A O 1
ATOM 724 N N . GLU A 1 91 ? -18.234 24.359 31.953 1 91.62 91 GLU A N 1
ATOM 725 C CA . GLU A 1 91 ? -18.344 24.609 33.375 1 91.62 91 GLU A CA 1
ATOM 726 C C . GLU A 1 91 ? -17.359 25.703 33.812 1 91.62 91 GLU A C 1
ATOM 728 O O . GLU A 1 91 ? -16.172 25.625 33.531 1 91.62 91 GLU A O 1
ATOM 733 N N . GLY A 1 92 ? -17.797 26.672 34.5 1 84.94 92 GLY A N 1
ATOM 734 C CA . GLY A 1 92 ? -16.922 27.672 35.094 1 84.94 92 GLY A CA 1
ATOM 735 C C . GLY A 1 92 ? -16.547 28.781 34.125 1 84.94 92 GLY A C 1
ATOM 73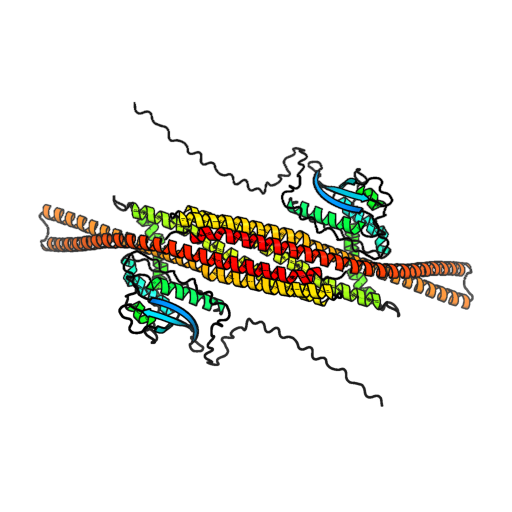6 O O . GLY A 1 92 ? -15.492 29.406 34.25 1 84.94 92 GLY A O 1
ATOM 737 N N . VAL A 1 93 ? -17.297 28.938 33.031 1 86.44 93 VAL A N 1
ATOM 738 C CA . VAL A 1 93 ? -17.016 30 32.062 1 86.44 93 VAL A CA 1
ATOM 739 C C . VAL A 1 93 ? -18.125 31.047 32.125 1 86.44 93 VAL A C 1
ATOM 741 O O . VAL A 1 93 ? -19.312 30.703 32.156 1 86.44 93 VAL A O 1
ATOM 744 N N . VAL A 1 94 ? -17.688 32.219 32.219 1 84.06 94 VAL A N 1
ATOM 745 C CA . VAL A 1 94 ? -18.625 33.312 32.375 1 84.06 94 VAL A CA 1
ATOM 746 C C . VAL A 1 94 ? -19.531 33.406 31.125 1 84.06 94 VAL A C 1
ATOM 748 O O . VAL A 1 94 ? -19.062 33.281 30 1 84.06 94 VAL A O 1
ATOM 751 N N . GLY A 1 95 ? -20.844 33.562 31.25 1 84.62 95 GLY A N 1
ATOM 752 C CA . GLY A 1 95 ? -21.781 33.75 30.156 1 84.62 95 GLY A CA 1
ATOM 753 C C . GLY A 1 95 ? -22.547 32.5 29.797 1 84.62 95 GLY A C 1
ATOM 754 O O . GLY A 1 95 ? -23.484 32.531 29 1 84.62 95 GLY A O 1
ATOM 755 N N . PHE A 1 96 ? -22.094 31.375 30.375 1 90.12 96 PHE A N 1
ATOM 756 C CA . PHE A 1 96 ? -22.766 30.109 30.156 1 90.12 96 PHE A CA 1
ATOM 757 C C . PHE A 1 96 ? -23.562 29.688 31.375 1 90.12 96 PHE A C 1
ATOM 759 O O . PHE A 1 96 ? -23 29.547 32.469 1 90.12 96 PHE A O 1
ATOM 766 N N . THR A 1 97 ? -24.781 29.469 31.234 1 89.12 97 THR A N 1
ATOM 767 C CA . THR A 1 97 ? -25.656 29.203 32.375 1 89.12 97 THR A CA 1
ATOM 768 C C . THR A 1 97 ? -25.875 27.703 32.562 1 89.12 97 THR A C 1
ATOM 770 O O . THR A 1 97 ? -26.156 27.25 33.656 1 89.12 97 THR A O 1
ATOM 773 N N . ARG A 1 98 ? -25.781 26.969 31.469 1 92.81 98 ARG A N 1
ATOM 774 C CA . ARG A 1 98 ? -25.953 25.516 31.531 1 92.81 98 ARG A CA 1
ATOM 775 C C . ARG A 1 98 ? -24.625 24.797 31.375 1 92.81 98 ARG A C 1
ATOM 777 O O . ARG A 1 98 ? -23.641 25.406 30.938 1 92.81 98 ARG A O 1
ATOM 784 N N . LYS A 1 99 ? -24.609 23.594 31.719 1 93.25 99 LYS A N 1
ATOM 785 C CA . LYS A 1 99 ? -23.406 22.781 31.594 1 93.25 99 LYS A CA 1
ATOM 786 C C . LYS A 1 99 ? -23.312 22.141 30.219 1 93.25 99 LYS A C 1
ATOM 788 O O . LYS A 1 99 ? -22.234 21.719 29.797 1 93.25 99 LYS A O 1
ATOM 793 N N . ARG A 1 100 ? -24.5 22.016 29.594 1 94.44 100 ARG A N 1
ATOM 794 C CA . ARG A 1 100 ? -24.516 21.375 28.281 1 94.44 100 ARG A CA 1
ATOM 795 C C . ARG A 1 100 ? -25.406 22.156 27.312 1 94.44 100 ARG A C 1
ATOM 797 O O . ARG A 1 100 ? -26.469 22.656 27.688 1 94.44 100 ARG A O 1
ATOM 804 N N . TYR A 1 101 ? -24.953 22.297 26.125 1 94.88 101 TYR A N 1
ATOM 805 C CA . TYR A 1 101 ? -25.719 22.938 25.047 1 94.88 101 TYR A CA 1
ATOM 806 C C . TYR A 1 101 ? -25.672 22.078 23.781 1 94.88 101 TYR A C 1
ATOM 808 O O . TYR A 1 101 ? -24.672 21.406 23.516 1 94.88 101 TYR A O 1
ATOM 816 N N . ASP A 1 102 ? -26.75 22.016 23.062 1 93.62 102 ASP A N 1
ATOM 817 C CA . ASP A 1 102 ? -26.828 21.344 21.766 1 93.62 102 ASP A CA 1
ATOM 818 C C . ASP A 1 102 ? -27.359 22.281 20.688 1 93.62 102 ASP A C 1
ATOM 820 O O . ASP A 1 102 ? -28.484 22.797 20.797 1 93.62 102 ASP A O 1
ATOM 824 N N . THR A 1 103 ? -26.625 22.516 19.75 1 95 103 THR A N 1
ATOM 825 C CA . THR A 1 103 ? -27.047 23.375 18.641 1 95 103 THR A CA 1
ATOM 826 C C . THR A 1 103 ? -26.766 22.703 17.297 1 95 103 THR A C 1
ATOM 828 O O . THR A 1 103 ? -25.906 21.812 17.219 1 95 103 THR A O 1
ATOM 831 N N . TRP A 1 104 ? -27.516 23.078 16.312 1 94 104 TRP A N 1
ATOM 832 C CA . TRP A 1 104 ? -27.297 22.609 14.938 1 94 104 TRP A CA 1
ATOM 833 C C . TRP A 1 104 ? -26.797 23.734 14.047 1 94 104 TRP A C 1
ATOM 835 O O . TRP A 1 104 ? -27.406 24.812 13.992 1 94 104 TRP A O 1
ATOM 845 N N . ARG A 1 105 ? -25.703 23.469 13.438 1 94.81 105 ARG A N 1
ATOM 846 C CA . ARG A 1 105 ? -25.078 24.5 12.609 1 94.81 105 ARG A CA 1
ATOM 847 C C . ARG A 1 105 ? -24.75 23.953 11.227 1 94.81 105 ARG A C 1
ATOM 849 O O . ARG A 1 105 ? -24.344 22.797 11.086 1 94.81 105 ARG A O 1
ATOM 856 N N . ARG A 1 106 ? -24.938 24.797 10.242 1 91.31 106 ARG A N 1
ATOM 857 C CA . ARG A 1 106 ? -24.453 24.484 8.898 1 91.31 106 ARG A CA 1
ATOM 858 C C . ARG A 1 106 ? -22.953 24.766 8.773 1 91.31 106 ARG A C 1
ATOM 860 O O . ARG A 1 106 ? -22.391 25.5 9.594 1 91.31 106 ARG A O 1
ATOM 867 N N . PHE A 1 107 ? -22.375 24.25 7.785 1 91.06 107 PHE A N 1
ATOM 868 C CA . PHE A 1 107 ? -20.969 24.5 7.539 1 91.06 107 PHE A CA 1
ATOM 869 C C . PHE A 1 107 ? -20.688 25.984 7.387 1 91.06 107 PHE A C 1
ATOM 871 O O . PHE A 1 107 ? -19.734 26.516 7.965 1 91.06 107 PHE A O 1
ATOM 878 N N . ASN A 1 108 ? -21.531 26.625 6.691 1 90.06 108 ASN A N 1
ATOM 879 C CA . ASN A 1 108 ? -21.344 28.047 6.438 1 90.06 108 ASN A CA 1
ATOM 880 C C . ASN A 1 108 ? -21.422 28.859 7.727 1 90.06 108 ASN A C 1
ATOM 882 O O . ASN A 1 108 ? -20.797 29.922 7.828 1 90.06 108 ASN A O 1
ATOM 886 N N . ASP A 1 109 ? -22.109 28.438 8.656 1 93.31 109 ASP A N 1
ATOM 887 C CA . ASP A 1 109 ? -22.188 29.125 9.938 1 93.31 109 ASP A CA 1
ATOM 888 C C . ASP A 1 109 ? -20.812 29.203 10.609 1 93.31 109 ASP A C 1
ATOM 890 O O . ASP A 1 109 ? -20.484 30.219 11.234 1 93.31 109 ASP A O 1
ATOM 894 N N . PHE A 1 110 ? -20.078 28.172 10.484 1 95.06 110 PHE A N 1
ATOM 895 C CA . PHE A 1 110 ? -18.734 28.172 11.039 1 95.06 110 PHE A CA 1
ATOM 896 C C . PHE A 1 110 ? -17.859 29.188 10.336 1 95.06 110 PHE A C 1
ATOM 898 O O . PHE A 1 110 ? -17.031 29.859 10.977 1 95.06 110 PHE A O 1
ATOM 905 N N . LEU A 1 111 ? -18.078 29.344 9.062 1 93.69 111 LEU A N 1
ATOM 906 C CA . LEU A 1 111 ? -17.297 30.297 8.281 1 93.69 111 LEU A CA 1
ATOM 907 C C . LEU A 1 111 ? -17.609 31.719 8.711 1 93.69 111 LEU A C 1
ATOM 909 O O . LEU A 1 111 ? -16.703 32.562 8.836 1 93.69 111 LEU A O 1
ATOM 913 N N . VAL A 1 112 ? -18.844 31.922 8.898 1 94.25 112 VAL A N 1
ATOM 914 C CA . VAL A 1 112 ? -19.281 33.25 9.328 1 94.25 112 VAL A CA 1
ATOM 915 C C . VAL A 1 112 ? -18.719 33.562 10.711 1 94.25 112 VAL A C 1
ATOM 917 O O . VAL A 1 112 ? -18.25 34.688 10.961 1 94.25 112 VAL A O 1
ATOM 920 N N . LEU A 1 113 ? -18.828 32.594 11.523 1 95.5 113 LEU A N 1
ATOM 921 C CA . LEU A 1 113 ? -18.25 32.75 12.852 1 95.5 113 LEU A CA 1
ATOM 922 C C . LEU A 1 113 ? -16.766 33.094 12.758 1 95.5 113 LEU A C 1
ATOM 924 O O . LEU A 1 113 ? -16.297 34.031 13.422 1 95.5 113 LEU A O 1
ATOM 928 N N . HIS A 1 114 ? -16.109 32.406 11.953 1 95.38 114 HIS A N 1
ATOM 929 C CA . HIS A 1 114 ? -14.68 32.656 11.758 1 95.38 114 HIS A CA 1
ATOM 930 C C . HIS A 1 114 ? -14.414 34.062 11.297 1 95.38 114 HIS A C 1
ATOM 932 O O . HIS A 1 114 ? -13.516 34.75 11.805 1 95.38 114 HIS A O 1
ATOM 938 N N . GLU A 1 115 ? -15.133 34.531 10.406 1 93.94 115 GLU A N 1
ATOM 939 C CA . GLU A 1 115 ? -14.969 35.875 9.875 1 93.94 115 GLU A CA 1
ATOM 940 C C . GLU A 1 115 ? -15.156 36.938 10.977 1 93.94 115 GLU A C 1
ATOM 942 O O . GLU A 1 115 ? -14.398 37.906 11.055 1 93.94 115 GLU A O 1
ATOM 947 N N . LYS A 1 116 ? -16.141 36.719 11.781 1 95.19 116 LYS A N 1
ATOM 948 C CA . LYS A 1 116 ? -16.406 37.625 12.883 1 95.19 116 LYS A CA 1
ATOM 949 C C . LYS A 1 116 ? -15.227 37.656 13.852 1 95.19 116 LYS A C 1
ATOM 951 O O . LYS A 1 116 ? -14.828 38.75 14.305 1 95.19 116 LYS A O 1
ATOM 956 N N . ILE A 1 117 ? -14.734 36.5 14.117 1 95.75 117 ILE A N 1
ATOM 957 C CA . ILE A 1 117 ? -13.641 36.406 15.078 1 95.75 117 ILE A CA 1
ATOM 958 C C . ILE A 1 117 ? -12.375 37.031 14.484 1 95.75 117 ILE A C 1
ATOM 960 O O . ILE A 1 117 ? -11.625 37.719 15.188 1 95.75 117 ILE A O 1
ATOM 964 N N . VAL A 1 118 ? -12.18 36.781 13.227 1 93.69 118 VAL A N 1
ATOM 965 C CA . VAL A 1 118 ? -11.031 37.375 12.539 1 93.69 118 VAL A CA 1
ATOM 966 C C . VAL A 1 118 ? -11.117 38.906 12.57 1 93.69 118 VAL A C 1
ATOM 968 O O . VAL A 1 118 ? -10.133 39.562 12.875 1 93.69 118 VAL A O 1
ATOM 971 N N . ASP A 1 119 ? -12.234 39.406 12.352 1 93.25 119 ASP A N 1
ATOM 972 C CA . ASP A 1 119 ? -12.445 40.844 12.312 1 93.25 119 ASP A CA 1
ATOM 973 C C . ASP A 1 119 ? -12.172 41.5 13.672 1 93.25 119 ASP A C 1
ATOM 975 O O . ASP A 1 119 ? -11.672 42.625 13.742 1 93.25 119 ASP A O 1
ATOM 979 N N . LYS A 1 120 ? -12.383 40.719 14.68 1 93.88 120 LYS A N 1
ATOM 980 C CA . LYS A 1 120 ? -12.281 41.281 16.031 1 93.88 120 LYS A CA 1
ATOM 981 C C . LYS A 1 120 ? -10.867 41.125 16.562 1 93.88 120 LYS A C 1
ATOM 983 O O . LYS A 1 120 ? -10.375 42 17.281 1 93.88 120 LYS A O 1
ATOM 988 N N . TYR A 1 121 ? -10.219 40.062 16.203 1 94.62 121 TYR A N 1
ATOM 989 C CA . TYR A 1 121 ? -9.062 39.719 17.031 1 94.62 121 TYR A CA 1
ATOM 990 C C . TYR A 1 121 ? -7.793 39.656 16.188 1 94.62 121 TYR A C 1
ATOM 992 O O . TYR A 1 121 ? -6.684 39.75 16.719 1 94.62 121 TYR A O 1
ATOM 1000 N N . GLN A 1 122 ? -7.875 39.5 14.906 1 93.19 122 GLN A N 1
ATOM 1001 C CA . GLN A 1 122 ? -6.676 39.312 14.094 1 93.19 122 GLN A CA 1
ATOM 1002 C C . GLN A 1 122 ? -5.777 40.562 14.172 1 93.19 122 GLN A C 1
ATOM 1004 O O . GLN A 1 122 ? -4.559 40.438 14.305 1 93.19 122 GLN A O 1
ATOM 1009 N N . GLN A 1 123 ? -6.32 41.75 14.117 1 91.19 123 GLN A N 1
ATOM 1010 C CA . GLN A 1 123 ? -5.562 43 14.117 1 91.19 123 GLN A CA 1
ATOM 1011 C C . GLN A 1 123 ? -4.906 43.219 15.477 1 91.19 123 GLN A C 1
ATOM 1013 O O . GLN A 1 123 ? -4.012 44.062 15.594 1 91.19 123 GLN A O 1
ATOM 1018 N N . LYS A 1 124 ? -5.387 42.469 16.422 1 93.31 124 LYS A N 1
ATOM 1019 C CA . LYS A 1 124 ? -4.824 42.594 17.766 1 93.31 124 LYS A CA 1
ATOM 1020 C C . LYS A 1 124 ? -3.65 41.625 17.969 1 93.31 124 LYS A C 1
ATOM 1022 O O . LYS A 1 124 ? -3.115 41.531 19.062 1 93.31 124 LYS A O 1
ATOM 1027 N N . GLY A 1 125 ? -3.354 40.875 16.891 1 93.81 125 GLY A N 1
ATOM 1028 C CA . GLY A 1 125 ? -2.184 40.031 16.938 1 93.81 125 GLY A CA 1
ATOM 1029 C C . GLY A 1 125 ? -2.498 38.625 17.391 1 93.81 125 GLY A C 1
ATOM 1030 O O . GLY A 1 125 ? -1.594 37.844 17.719 1 93.81 125 GLY A O 1
ATOM 1031 N N . ILE A 1 126 ? -3.75 38.25 17.469 1 95.12 126 ILE A N 1
ATOM 1032 C CA . ILE A 1 126 ? -4.156 36.938 17.953 1 95.12 126 ILE A CA 1
ATOM 1033 C C . ILE A 1 126 ? -4.211 35.969 16.766 1 95.12 126 ILE A C 1
ATOM 1035 O O . ILE A 1 126 ? -4.734 36.312 15.703 1 95.12 126 ILE A O 1
ATOM 1039 N N . ILE A 1 127 ? -3.623 34.844 16.953 1 94.31 127 ILE A N 1
ATOM 1040 C CA . ILE A 1 127 ? -3.623 33.781 15.93 1 94.31 127 ILE A CA 1
ATOM 1041 C C . ILE A 1 127 ? -4.945 33.031 15.977 1 94.31 127 ILE A C 1
ATOM 1043 O O . ILE A 1 127 ? -5.273 32.406 16.984 1 94.31 127 ILE A O 1
ATOM 1047 N N . ILE A 1 128 ? -5.648 33.062 14.922 1 94.88 128 ILE A N 1
ATOM 1048 C CA . ILE A 1 128 ? -6.969 32.438 14.852 1 94.88 128 ILE A CA 1
ATOM 1049 C C . ILE A 1 128 ? -6.922 31.234 13.914 1 94.88 128 ILE A C 1
ATOM 1051 O O . ILE A 1 128 ? -6.543 31.375 12.75 1 94.88 128 ILE A O 1
ATOM 1055 N N . PRO A 1 129 ? -7.367 30.094 14.406 1 92.12 129 PRO A N 1
ATOM 1056 C CA . PRO A 1 129 ? -7.379 28.922 13.523 1 92.12 129 PRO A CA 1
ATOM 1057 C C . PRO A 1 129 ? -8.344 29.094 12.352 1 92.12 129 PRO A C 1
ATOM 1059 O O . PRO A 1 129 ? -9.359 29.781 12.469 1 92.12 129 PRO A O 1
ATOM 1062 N N . GLN A 1 130 ? -7.992 28.375 11.258 1 90.44 130 GLN A N 1
ATOM 1063 C CA . GLN A 1 130 ? -8.844 28.422 10.078 1 90.44 130 GLN A CA 1
ATOM 1064 C C . GLN A 1 130 ? -9.797 27.219 10.047 1 90.44 130 GLN A C 1
ATOM 1066 O O . GLN A 1 130 ? -9.43 26.109 10.445 1 90.44 130 GLN A O 1
ATOM 1071 N N . PRO A 1 131 ? -10.961 27.516 9.656 1 90.25 131 PRO A N 1
ATOM 1072 C CA . PRO A 1 131 ? -11.859 26.375 9.461 1 90.25 131 PRO A CA 1
ATOM 1073 C C . PRO A 1 131 ? -11.469 25.516 8.266 1 90.25 131 PRO A C 1
ATOM 1075 O O . PRO A 1 131 ? -10.664 25.922 7.434 1 90.25 131 PRO A O 1
ATOM 1078 N N . PRO A 1 132 ? -12.023 24.312 8.227 1 86.94 132 PRO A N 1
ATOM 1079 C CA . PRO A 1 132 ? -11.75 23.484 7.059 1 86.94 132 PRO A CA 1
ATOM 1080 C C . PRO A 1 132 ? -12.289 24.078 5.762 1 86.94 132 PRO A C 1
ATOM 1082 O O . PRO A 1 132 ? -13.234 24.875 5.789 1 86.94 132 PRO A O 1
ATOM 1085 N N . GLU A 1 133 ? -11.57 23.672 4.684 1 78.5 133 GLU A N 1
ATOM 1086 C CA . GLU A 1 133 ? -11.984 24.188 3.385 1 78.5 133 GLU A CA 1
ATOM 1087 C C . GLU A 1 133 ? -13.227 23.484 2.871 1 78.5 133 GLU A C 1
ATOM 1089 O O . GLU A 1 133 ? -13.406 22.281 3.107 1 78.5 133 GLU A O 1
ATOM 1094 N N . LYS A 1 134 ? -14.039 24.312 2.314 1 73.62 134 LYS A N 1
ATOM 1095 C CA . LYS A 1 134 ? -15.242 23.719 1.728 1 73.62 134 LYS A CA 1
ATOM 1096 C C . LYS A 1 134 ? -14.898 22.875 0.506 1 73.62 134 LYS A C 1
ATOM 1098 O O . LYS A 1 134 ? -14.25 23.344 -0.428 1 73.62 134 LYS A O 1
ATOM 1103 N N . LYS A 1 135 ? -14.914 21.547 0.621 1 62.5 135 LYS A N 1
ATOM 1104 C CA . LYS A 1 135 ? -14.695 20.672 -0.537 1 62.5 135 LYS A CA 1
ATOM 1105 C C . LYS A 1 135 ? -16.016 20.359 -1.232 1 62.5 135 LYS A C 1
ATOM 1107 O O . LYS A 1 135 ? -17 20.016 -0.577 1 62.5 135 LYS A O 1
ATOM 1112 N N . VAL A 1 136 ? -16.203 20.906 -2.496 1 59.38 136 VAL A N 1
ATOM 1113 C CA . VAL A 1 136 ? -17.438 20.781 -3.25 1 59.38 136 VAL A CA 1
ATOM 1114 C C . VAL A 1 136 ? -17.594 19.359 -3.766 1 59.38 136 VAL A C 1
ATOM 1116 O O . VAL A 1 136 ? -18.062 19.141 -4.883 1 59.38 136 VAL A O 1
ATOM 1119 N N . SER A 1 137 ? -17.016 18.438 -3.338 1 56.66 137 SER A N 1
ATOM 1120 C CA . SER A 1 137 ? -17.219 17.172 -4.062 1 56.66 137 SER A CA 1
ATOM 1121 C C . SER A 1 137 ? -18.469 16.453 -3.57 1 56.66 137 SER A C 1
ATOM 1123 O O . SER A 1 137 ? -19.047 16.828 -2.551 1 56.66 137 SER A O 1
ATOM 1125 N N . VAL A 1 138 ? -18.906 15.453 -4.285 1 56.22 138 VAL A N 1
ATOM 1126 C CA . VAL A 1 138 ? -20.016 14.555 -3.988 1 56.22 138 VAL A CA 1
ATOM 1127 C C . VAL A 1 138 ? -19.953 14.125 -2.523 1 56.22 138 VAL A C 1
ATOM 1129 O O . VAL A 1 138 ? -18.938 13.586 -2.07 1 56.22 138 VAL A O 1
ATOM 1132 N N . MET A 1 139 ? -20.812 14.734 -1.725 1 62.31 139 MET A N 1
ATOM 1133 C CA . MET A 1 139 ? -20.828 14.578 -0.273 1 62.31 139 MET A CA 1
ATOM 1134 C C . MET A 1 139 ? -21.062 13.125 0.114 1 62.31 139 MET A C 1
ATOM 1136 O O . MET A 1 139 ? -22.203 12.695 0.251 1 62.31 139 MET A O 1
ATOM 1140 N N . ALA A 1 140 ? -20.047 12.32 0.069 1 69.25 140 ALA A N 1
ATOM 1141 C CA . ALA A 1 140 ? -20.031 10.961 0.608 1 69.25 140 ALA A CA 1
ATOM 1142 C C . ALA A 1 140 ? -19.953 10.977 2.131 1 69.25 140 ALA A C 1
ATOM 1144 O O . ALA A 1 140 ? -19.547 11.977 2.729 1 69.25 140 ALA A O 1
ATOM 1145 N N . LYS A 1 141 ? -20.609 10.023 2.734 1 79.75 141 LYS A N 1
ATOM 1146 C CA . LYS A 1 141 ? -20.641 9.867 4.188 1 79.75 141 LYS A CA 1
ATOM 1147 C C . LYS A 1 141 ? -19.266 10.055 4.797 1 79.75 141 LYS A C 1
ATOM 1149 O O . LYS A 1 141 ? -19.109 10.719 5.828 1 79.75 141 LYS A O 1
ATOM 1154 N N . ALA A 1 142 ? -18.281 9.594 4.195 1 77.81 142 ALA A N 1
ATOM 1155 C CA . ALA A 1 142 ? -16.922 9.664 4.703 1 77.81 142 ALA A CA 1
ATOM 1156 C C . ALA A 1 142 ? -16.422 11.109 4.746 1 77.81 142 ALA A C 1
ATOM 1158 O O . ALA A 1 142 ? -15.719 11.508 5.676 1 77.81 142 ALA A O 1
ATOM 1159 N N . MET A 1 143 ? -16.906 11.828 3.871 1 82.56 143 MET A N 1
ATOM 1160 C CA . MET A 1 143 ? -16.5 13.227 3.807 1 82.56 143 MET A CA 1
ATOM 1161 C C . MET A 1 143 ? -17.172 14.047 4.906 1 82.56 143 MET A C 1
ATOM 1163 O O . MET A 1 143 ? -16.547 14.93 5.488 1 82.56 143 MET A O 1
ATOM 1167 N N . LEU A 1 144 ? -18.391 13.719 5.133 1 87.06 144 LEU A N 1
ATOM 1168 C CA . LEU A 1 144 ? -19.141 14.422 6.176 1 87.06 144 LEU A CA 1
ATOM 1169 C C . LEU A 1 144 ? -18.547 14.133 7.551 1 87.06 144 LEU A C 1
ATOM 1171 O O . LEU A 1 144 ? -18.453 15.023 8.398 1 87.06 144 LEU A O 1
ATOM 1175 N N . LEU A 1 145 ? -18.156 12.922 7.699 1 87 145 LEU A N 1
ATOM 1176 C CA . LEU A 1 145 ? -17.531 12.539 8.961 1 87 145 LEU A CA 1
ATOM 1177 C C . LEU A 1 145 ? -16.203 13.266 9.156 1 87 145 LEU A C 1
ATOM 1179 O O . LEU A 1 145 ? -15.906 13.742 10.258 1 87 145 LEU A O 1
ATOM 1183 N N . GLN A 1 146 ? -15.453 13.359 8.18 1 86.81 146 GLN A N 1
ATOM 1184 C CA . GLN A 1 146 ? -14.188 14.086 8.234 1 86.81 146 GLN A CA 1
ATOM 1185 C C . GLN A 1 146 ? -14.422 15.562 8.531 1 86.81 146 GLN A C 1
ATOM 1187 O O . GLN A 1 146 ? -13.703 16.156 9.352 1 86.81 146 GLN A O 1
ATOM 1192 N N . ARG A 1 147 ? -15.414 16.109 7.883 1 88.69 147 ARG A N 1
ATOM 1193 C CA . ARG A 1 147 ? -15.742 17.516 8.109 1 88.69 147 ARG A CA 1
ATOM 1194 C C . ARG A 1 147 ? -16.156 17.75 9.562 1 88.69 147 ARG A C 1
ATOM 1196 O O . ARG A 1 147 ? -15.75 18.75 10.172 1 88.69 147 ARG A O 1
ATOM 1203 N N . ALA A 1 148 ? -16.953 16.859 10.023 1 92.06 148 ALA A N 1
ATOM 1204 C CA . ALA A 1 148 ? -17.391 16.969 11.414 1 92.06 148 ALA A CA 1
ATOM 1205 C C . ALA A 1 148 ? -16.203 16.984 12.367 1 92.06 148 ALA A C 1
ATOM 1207 O O . ALA A 1 148 ? -16.125 17.812 13.273 1 92.06 148 ALA A O 1
ATOM 1208 N N . ARG A 1 149 ? -15.242 16.156 12.125 1 90.62 149 ARG A N 1
ATOM 1209 C CA . ARG A 1 149 ? -14.055 16.094 12.969 1 90.62 149 ARG A CA 1
ATOM 1210 C C . ARG A 1 149 ? -13.234 17.375 12.859 1 90.62 149 ARG A C 1
ATOM 1212 O O . ARG A 1 149 ? -12.711 17.859 13.859 1 90.62 149 ARG A O 1
ATOM 1219 N N . GLN A 1 150 ? -13.133 17.828 11.672 1 90.06 150 GLN A N 1
ATOM 1220 C CA . GLN A 1 150 ? -12.359 19.031 11.445 1 90.06 150 GLN A CA 1
ATOM 1221 C C . GLN A 1 150 ? -13.016 20.234 12.117 1 90.06 150 GLN A C 1
ATOM 1223 O O . GLN A 1 150 ? -12.32 21.094 12.688 1 90.06 150 GLN A O 1
ATOM 1228 N N . LEU A 1 151 ? -14.312 20.297 12.023 1 93.88 151 LEU A N 1
ATOM 1229 C CA . LEU A 1 151 ? -15.039 21.375 12.664 1 93.88 151 LEU A CA 1
ATOM 1230 C C . LEU A 1 151 ? -14.914 21.312 14.18 1 93.88 151 LEU A C 1
ATOM 1232 O O . LEU A 1 151 ? -14.797 22.328 14.852 1 93.88 151 LEU A O 1
ATOM 1236 N N . GLU A 1 152 ? -14.977 20.109 14.625 1 94.31 152 GLU A N 1
ATOM 1237 C CA . GLU A 1 152 ? -14.773 19.906 16.047 1 94.31 152 GLU A CA 1
ATOM 1238 C C . GLU A 1 152 ? -13.414 20.422 16.5 1 94.31 152 GLU A C 1
ATOM 1240 O O . GLU A 1 152 ? -13.312 21.141 17.5 1 94.31 152 GLU A O 1
ATOM 1245 N N . ARG A 1 153 ? -12.406 20.109 15.789 1 90.94 153 ARG A N 1
ATOM 1246 C CA . ARG A 1 153 ? -11.055 20.562 16.109 1 90.94 153 ARG A CA 1
ATOM 1247 C C . ARG A 1 153 ? -10.953 22.078 16.031 1 90.94 153 ARG A C 1
ATOM 1249 O O . ARG A 1 153 ? -10.336 22.703 16.906 1 90.94 153 ARG A O 1
ATOM 1256 N N . PHE A 1 154 ? -11.523 22.609 15.031 1 93.31 154 PHE A N 1
ATOM 1257 C CA . PHE A 1 154 ? -11.555 24.047 14.828 1 93.31 154 PHE A CA 1
ATOM 1258 C C . PHE A 1 154 ? -12.172 24.75 16.031 1 93.31 154 PHE A C 1
ATOM 1260 O O . PHE A 1 154 ? -11.578 25.688 16.578 1 93.31 154 PHE A O 1
ATOM 1267 N N . MET A 1 155 ? -13.305 24.297 16.422 1 95.56 155 MET A N 1
ATOM 1268 C CA . MET A 1 155 ? -14.023 24.922 17.531 1 95.56 155 MET A CA 1
ATOM 1269 C C . MET A 1 155 ? -13.25 24.766 18.828 1 95.56 155 MET A C 1
ATOM 1271 O O . MET A 1 155 ? -13.164 25.719 19.609 1 95.56 155 MET A O 1
ATOM 1275 N N . ASN A 1 156 ? -12.727 23.641 19.031 1 93.56 156 ASN A N 1
ATOM 1276 C CA . ASN A 1 156 ? -11.984 23.406 20.266 1 93.56 156 ASN A CA 1
ATOM 1277 C C . ASN A 1 156 ? -10.719 24.266 20.328 1 93.56 156 ASN A C 1
ATOM 1279 O O . ASN A 1 156 ? -10.336 24.734 21.406 1 93.56 156 ASN A O 1
ATOM 1283 N N . ARG A 1 157 ? -10.141 24.469 19.188 1 92.06 157 ARG A N 1
ATOM 1284 C CA . ARG A 1 157 ? -8.977 25.344 19.156 1 92.06 157 ARG A CA 1
ATOM 1285 C C . ARG A 1 157 ? -9.367 26.797 19.469 1 92.06 157 ARG A C 1
ATOM 1287 O O . ARG A 1 157 ? -8.656 27.484 20.188 1 92.06 157 ARG A O 1
ATOM 1294 N N . LEU A 1 158 ? -10.422 27.219 18.984 1 94 158 LEU A N 1
ATOM 1295 C CA . LEU A 1 158 ? -10.906 28.562 19.219 1 94 158 LEU A CA 1
ATOM 1296 C C . LEU A 1 158 ? -11.18 28.797 20.688 1 94 158 LEU A C 1
ATOM 1298 O O . LEU A 1 158 ? -10.727 29.797 21.266 1 94 158 LEU A O 1
ATOM 1302 N N . ILE A 1 159 ? -11.82 27.875 21.328 1 93.75 159 ILE A N 1
ATOM 1303 C CA . ILE A 1 159 ? -12.305 28.109 22.672 1 93.75 159 ILE A CA 1
ATOM 1304 C C . ILE A 1 159 ? -11.164 27.891 23.672 1 93.75 159 ILE A C 1
ATOM 1306 O O . ILE A 1 159 ? -11.305 28.188 24.859 1 93.75 159 ILE A O 1
ATOM 1310 N N . GLN A 1 160 ? -10.086 27.422 23.234 1 89.25 160 GLN A N 1
ATOM 1311 C CA . GLN A 1 160 ? -8.922 27.25 24.109 1 89.25 160 GLN A CA 1
ATOM 1312 C C . GLN A 1 160 ? -8.234 28.578 24.375 1 89.25 160 GLN A C 1
ATOM 1314 O O . GLN A 1 160 ? -7.555 28.75 25.391 1 89.25 160 GLN A O 1
ATOM 1319 N N . HIS A 1 161 ? -8.391 29.5 23.453 1 91.06 161 HIS A N 1
ATOM 1320 C CA . HIS A 1 161 ? -7.773 30.812 23.625 1 91.06 161 HIS A CA 1
ATOM 1321 C C . HIS A 1 161 ? -8.508 31.625 24.688 1 91.06 161 HIS A C 1
ATOM 1323 O O . HIS A 1 161 ? -9.719 31.828 24.594 1 91.06 161 HIS A O 1
ATOM 1329 N N . PRO A 1 162 ? -7.812 32.125 25.594 1 88.88 162 PRO A N 1
ATOM 1330 C CA . PRO A 1 162 ? -8.445 32.812 26.719 1 88.88 162 PRO A CA 1
ATOM 1331 C C . PRO A 1 162 ? -9.25 34.031 26.297 1 88.88 162 PRO A C 1
ATOM 1333 O O . PRO A 1 162 ? -10.297 34.312 26.875 1 88.88 162 PRO A O 1
ATOM 1336 N N . ARG A 1 163 ? -8.773 34.781 25.328 1 89.75 163 ARG A N 1
ATOM 1337 C CA . ARG A 1 163 ? -9.461 36 24.891 1 89.75 163 ARG A CA 1
ATOM 1338 C C . ARG A 1 163 ? -10.672 35.656 24.016 1 89.75 163 ARG A C 1
ATOM 1340 O O . ARG A 1 163 ? -11.68 36.344 24.047 1 89.75 163 ARG A O 1
ATOM 1347 N N . ILE A 1 164 ? -10.648 34.562 23.297 1 92.75 164 ILE A N 1
ATOM 1348 C CA . ILE A 1 164 ? -11.688 34.219 22.344 1 92.75 164 ILE A CA 1
ATOM 1349 C C . ILE A 1 164 ? -12.805 33.438 23.047 1 92.75 164 ILE A C 1
ATOM 1351 O O . ILE A 1 164 ? -13.984 33.594 22.703 1 92.75 164 ILE A O 1
ATOM 1355 N N . ARG A 1 165 ? -12.469 32.688 24.031 1 90.88 165 ARG A N 1
ATOM 1356 C CA . ARG A 1 165 ? -13.414 31.844 24.734 1 90.88 165 ARG A CA 1
ATOM 1357 C C . ARG A 1 165 ? -14.547 32.656 25.344 1 90.88 165 ARG A C 1
ATOM 1359 O O . ARG A 1 165 ? -15.68 32.188 25.453 1 90.88 165 ARG A O 1
ATOM 1366 N N . ALA A 1 166 ? -14.25 33.875 25.688 1 89 166 ALA A N 1
ATOM 1367 C CA . ALA A 1 166 ? -15.227 34.719 26.359 1 89 166 ALA A CA 1
ATOM 1368 C C . ALA A 1 166 ? -15.984 35.594 25.359 1 89 166 ALA A C 1
ATOM 1370 O O . ALA A 1 166 ? -16.828 36.406 25.75 1 89 166 ALA A O 1
ATOM 1371 N N . ASP A 1 167 ? -15.742 35.375 24.156 1 93.75 167 ASP A N 1
ATOM 1372 C CA . ASP A 1 167 ? -16.344 36.219 23.125 1 93.75 167 ASP A CA 1
ATOM 1373 C C . ASP A 1 167 ? -17.844 35.938 23 1 93.75 167 ASP A C 1
ATOM 1375 O O . ASP A 1 167 ? -18.281 34.781 23.062 1 93.75 167 ASP A O 1
ATOM 1379 N N . CYS A 1 168 ? -18.641 36.938 22.781 1 93.81 168 CYS A N 1
ATOM 1380 C CA . CYS A 1 168 ? -20.094 36.844 22.734 1 93.81 168 CYS A CA 1
ATOM 1381 C C . CYS A 1 168 ? -20.547 36.062 21.484 1 93.81 168 CYS A C 1
ATOM 1383 O O . CYS A 1 168 ? -21.547 35.375 21.531 1 93.81 168 CYS A O 1
ATOM 1385 N N . ASP A 1 169 ? -19.859 36.281 20.375 1 94.38 169 ASP A N 1
ATOM 1386 C CA . ASP A 1 169 ? -20.25 35.562 19.156 1 94.38 169 ASP A CA 1
ATOM 1387 C C . ASP A 1 169 ? -20.047 34.062 19.312 1 94.38 169 ASP A C 1
ATOM 1389 O O . ASP A 1 169 ? -20.828 33.25 18.797 1 94.38 169 ASP A O 1
ATOM 1393 N N . ILE A 1 170 ? -18.969 33.625 20 1 95 170 ILE A N 1
ATOM 1394 C CA . ILE A 1 170 ? -18.734 32.219 20.297 1 95 170 ILE A CA 1
ATOM 1395 C C . ILE A 1 170 ? -19.859 31.688 21.172 1 95 170 ILE A C 1
ATOM 1397 O O . ILE A 1 170 ? -20.406 30.609 20.906 1 95 170 ILE A O 1
ATOM 1401 N N . ARG A 1 171 ? -20.188 32.406 22.125 1 94.19 171 ARG A N 1
ATOM 1402 C CA . ARG A 1 171 ? -21.25 32.031 23.047 1 94.19 171 ARG A CA 1
ATOM 1403 C C . ARG A 1 171 ? -22.578 31.859 22.297 1 94.19 171 ARG A C 1
ATOM 1405 O O . ARG A 1 171 ? -23.25 30.844 22.469 1 94.19 171 ARG A O 1
ATOM 1412 N N . ASP A 1 172 ? -22.906 32.844 21.516 1 94.31 172 ASP A N 1
ATOM 1413 C CA . ASP A 1 172 ? -24.156 32.781 20.766 1 94.31 172 ASP A CA 1
ATOM 1414 C C . ASP A 1 172 ? -24.172 31.578 19.828 1 94.31 172 ASP A C 1
ATOM 1416 O O . ASP A 1 172 ? -25.203 30.906 19.703 1 94.31 172 ASP A O 1
ATOM 1420 N N . PHE A 1 173 ? -23.094 31.359 19.219 1 95.88 173 PHE A N 1
ATOM 1421 C CA . PHE A 1 173 ? -22.969 30.266 18.266 1 95.88 173 PHE A CA 1
ATOM 1422 C C . PHE A 1 173 ? -23.219 28.922 18.953 1 95.88 173 PHE A C 1
ATOM 1424 O O . PHE A 1 173 ? -23.859 28.031 18.391 1 95.88 173 PHE A O 1
ATOM 1431 N N . LEU A 1 174 ? -22.75 28.75 20.172 1 95.62 174 LEU A N 1
ATOM 1432 C CA . LEU A 1 174 ? -22.766 27.469 20.875 1 95.62 174 LEU A CA 1
ATOM 1433 C C . LEU A 1 174 ? -24.062 27.297 21.672 1 95.62 174 LEU A C 1
ATOM 1435 O O . LEU A 1 174 ? -24.422 26.188 22.062 1 95.62 174 LEU A O 1
ATOM 1439 N N . THR A 1 175 ? -24.781 28.391 21.922 1 93.75 175 THR A N 1
ATOM 1440 C CA . THR A 1 175 ? -25.891 28.297 22.875 1 93.75 175 THR A CA 1
ATOM 1441 C C . THR A 1 175 ? -27.219 28.562 22.188 1 93.75 175 THR A C 1
ATOM 1443 O O . THR A 1 175 ? -28.266 28.078 22.625 1 93.75 175 THR A O 1
ATOM 1446 N N . LEU A 1 176 ? -27.219 29.359 21.172 1 90.06 176 LEU A N 1
ATOM 1447 C CA . LEU A 1 176 ? -28.484 29.75 20.547 1 90.06 176 LEU A CA 1
ATOM 1448 C C . LEU A 1 176 ? -28.969 28.688 19.578 1 90.06 176 LEU A C 1
ATOM 1450 O O . LEU A 1 176 ? -28.234 28.25 18.703 1 90.06 176 LEU A O 1
ATOM 1454 N N . ASP A 1 177 ? -30.172 28.156 19.719 1 79.44 177 ASP A N 1
ATOM 1455 C CA . ASP A 1 177 ? -30.75 27.125 18.875 1 79.44 177 ASP A CA 1
ATOM 1456 C C . ASP A 1 177 ? -31.344 27.719 17.594 1 79.44 177 ASP A C 1
ATOM 1458 O O . ASP A 1 177 ? -31.672 26.984 16.656 1 79.44 177 ASP A O 1
ATOM 1462 N N . THR A 1 178 ? -31.406 29 17.469 1 71.75 178 THR A N 1
ATOM 1463 C CA . THR A 1 178 ? -32.062 29.609 16.328 1 71.75 178 THR A CA 1
ATOM 1464 C C . THR A 1 178 ? -31.094 29.703 15.141 1 71.75 178 THR A C 1
ATOM 1466 O O . THR A 1 178 ? -29.875 29.641 15.32 1 71.75 178 THR A O 1
ATOM 1469 N N . GLU A 1 179 ? -31.719 29.484 13.898 1 65.06 179 GLU A N 1
ATOM 1470 C CA . GLU A 1 179 ? -30.922 29.719 12.695 1 65.06 179 GLU A CA 1
ATOM 1471 C C . GLU A 1 179 ? -30.219 31.078 12.75 1 65.06 179 GLU A C 1
ATOM 1473 O O . GLU A 1 179 ? -30.828 32.094 13.117 1 65.06 179 GLU A O 1
ATOM 1478 N N . LEU A 1 180 ? -29 31.016 13 1 61.62 180 LEU A N 1
ATOM 1479 C CA . LEU A 1 180 ? -28.266 32.281 13.023 1 61.62 180 LEU A CA 1
ATOM 1480 C C . LEU A 1 180 ? -28.562 33.125 11.789 1 61.62 180 LEU A C 1
ATOM 1482 O O . LEU A 1 180 ? -28.844 32.562 10.719 1 61.62 180 LEU A O 1
ATOM 1486 N N . PRO A 1 181 ? -29.047 34.344 11.891 1 50.84 181 PRO A N 1
ATOM 1487 C CA . PRO A 1 181 ? -29.328 35.125 10.695 1 50.84 181 PRO A CA 1
ATOM 1488 C C . PRO A 1 181 ? -28.281 34.938 9.602 1 50.84 181 PRO A C 1
ATOM 1490 O O . PRO A 1 181 ? -27.078 34.844 9.891 1 50.84 181 PRO A O 1
ATOM 1493 N N . ALA A 1 182 ? -28.719 34.25 8.547 1 47.97 182 ALA A N 1
ATOM 1494 C CA . ALA A 1 182 ? -27.891 34.062 7.359 1 47.97 182 ALA A CA 1
ATOM 1495 C C . ALA A 1 182 ? -27.125 35.344 7.031 1 47.97 182 ALA A C 1
ATOM 1497 O O . ALA A 1 182 ? -27.734 36.406 6.77 1 47.97 182 ALA A O 1
ATOM 1498 N N . THR A 1 183 ? -26.203 35.812 7.645 1 44.44 183 THR A N 1
ATOM 1499 C CA . THR A 1 183 ? -25.547 36.969 7.012 1 44.44 183 THR A CA 1
ATOM 1500 C C . THR A 1 183 ? -25.172 36.625 5.57 1 44.44 183 THR A C 1
ATOM 1502 O O . THR A 1 183 ? -24.719 35.5 5.281 1 44.44 183 THR A O 1
ATOM 1505 N N . ASN A 1 184 ? -25.938 37.094 4.527 1 39.84 184 ASN A N 1
ATOM 1506 C CA . ASN A 1 184 ? -25.562 36.938 3.127 1 39.84 184 ASN A CA 1
ATOM 1507 C C . ASN A 1 184 ? -24.047 36.75 2.971 1 39.84 184 ASN A C 1
ATOM 1509 O O . ASN A 1 184 ? -23.266 37.531 3.537 1 39.84 184 ASN A O 1
ATOM 1513 N N . PRO A 1 185 ? -23.719 35.594 2.578 1 41.34 185 PRO A N 1
ATOM 1514 C CA . PRO A 1 185 ? -22.281 35.469 2.309 1 41.34 185 PRO A CA 1
ATOM 1515 C C . PRO A 1 185 ? -21.703 36.719 1.664 1 41.34 185 PRO A C 1
ATOM 1517 O O . PRO A 1 185 ? -22.234 37.219 0.666 1 41.34 185 PRO A O 1
ATOM 1520 N N . THR A 1 186 ? -21.375 37.75 2.303 1 35.69 186 THR A N 1
ATOM 1521 C CA . THR A 1 186 ? -20.734 38.844 1.58 1 35.69 186 THR A CA 1
ATOM 1522 C C . THR A 1 186 ? -19.781 38.312 0.518 1 35.69 186 THR A C 1
ATOM 1524 O O . THR A 1 186 ? -18.844 37.594 0.833 1 35.69 186 THR A O 1
ATOM 1527 N N . PRO A 1 187 ? -20.219 38.094 -0.728 1 39.41 187 PRO A N 1
ATOM 1528 C CA . PRO A 1 187 ? -19.266 37.812 -1.807 1 39.41 187 PRO A CA 1
ATOM 1529 C C . PRO A 1 187 ? -17.891 38.438 -1.579 1 39.41 187 PRO A C 1
ATOM 1531 O O . PRO A 1 187 ? -16.922 38.062 -2.246 1 39.41 187 PRO A O 1
ATOM 1534 N N . ALA A 1 188 ? -17.797 39.531 -0.861 1 37.19 188 ALA A N 1
ATOM 1535 C CA . ALA A 1 188 ? -16.578 40.312 -0.711 1 37.19 188 ALA A CA 1
ATOM 1536 C C . ALA A 1 188 ? -15.5 39.562 0.04 1 37.19 188 ALA A C 1
ATOM 1538 O O . ALA A 1 188 ? -14.312 39.875 -0.054 1 37.19 188 ALA A O 1
ATOM 1539 N N . PHE A 1 189 ? -15.891 38.562 0.798 1 35.69 189 PHE A N 1
ATOM 1540 C CA . PHE A 1 189 ? -14.867 37.938 1.624 1 35.69 189 PHE A CA 1
ATOM 1541 C C . PHE A 1 189 ? -14.078 36.906 0.82 1 35.69 189 PHE A C 1
ATOM 1543 O O . PHE A 1 189 ? -12.875 36.719 1.027 1 35.69 189 PHE A O 1
ATOM 1550 N N . ALA A 1 190 ? -14.695 36.156 -0.047 1 44.06 190 ALA A N 1
ATOM 1551 C CA . ALA A 1 190 ? -13.914 35.375 -0.994 1 44.06 190 ALA A CA 1
ATOM 1552 C C . ALA A 1 190 ? -13.016 36.25 -1.846 1 44.06 190 ALA A C 1
ATOM 1554 O O . ALA A 1 190 ? -11.883 35.875 -2.158 1 44.06 190 ALA A O 1
ATOM 1555 N N . GLY A 1 191 ? -13.516 37.375 -2.338 1 34.34 191 GLY A N 1
ATOM 1556 C CA . GLY A 1 191 ? -12.758 38.438 -3.01 1 34.34 191 GLY A CA 1
ATOM 1557 C C . GLY A 1 191 ? -11.664 39.031 -2.141 1 34.34 191 GLY A C 1
ATOM 1558 O O . GLY A 1 191 ? -10.578 39.344 -2.627 1 34.34 191 GLY A O 1
ATOM 1559 N N . ILE A 1 192 ? -11.977 39.281 -0.926 1 36.59 192 ILE A N 1
ATOM 1560 C CA . ILE A 1 192 ? -10.969 39.844 -0.033 1 36.59 192 ILE A CA 1
ATOM 1561 C C . ILE A 1 192 ? -9.93 38.781 0.303 1 36.59 192 ILE A C 1
ATOM 1563 O O . ILE A 1 192 ? -8.734 39.062 0.363 1 36.59 192 ILE A O 1
ATOM 1567 N N . LYS A 1 193 ? -10.312 37.469 0.476 1 39.31 193 LYS A N 1
ATOM 1568 C CA . LYS A 1 193 ? -9.297 36.469 0.692 1 39.31 193 LYS A CA 1
ATOM 1569 C C . LYS A 1 193 ? -8.484 36.219 -0.573 1 39.31 193 LYS A C 1
ATOM 1571 O O . LYS A 1 193 ? -7.262 36.031 -0.505 1 39.31 193 LYS A O 1
ATOM 1576 N N . MET A 1 194 ? -9.164 36.062 -1.724 1 41.19 194 MET A N 1
ATOM 1577 C CA . MET A 1 194 ? -8.422 36.062 -2.982 1 41.19 194 MET A CA 1
ATOM 1578 C C . MET A 1 194 ? -7.711 37.375 -3.203 1 41.19 194 MET A C 1
ATOM 1580 O O . MET A 1 194 ? -6.566 37.406 -3.656 1 41.19 194 MET A O 1
ATOM 1584 N N . MET A 1 195 ? -8.344 38.531 -3.023 1 38.62 195 MET A N 1
ATOM 1585 C CA . MET A 1 195 ? -7.711 39.844 -3.17 1 38.62 195 MET A CA 1
ATOM 1586 C C . MET A 1 195 ? -6.668 40.062 -2.08 1 38.62 195 MET A C 1
ATOM 1588 O O . MET A 1 195 ? -5.609 40.656 -2.34 1 38.62 195 MET A O 1
ATOM 1592 N N . LYS A 1 196 ? -6.898 39.656 -0.884 1 41.06 196 LYS A N 1
ATOM 1593 C CA . LYS A 1 196 ? -5.875 39.75 0.15 1 41.06 196 LYS A CA 1
ATOM 1594 C C . LYS A 1 196 ? -4.746 38.75 -0.083 1 41.06 196 LYS A C 1
ATOM 1596 O O . LYS A 1 196 ? -3.576 39.062 0.164 1 41.06 196 LYS A O 1
ATOM 1601 N N . ALA A 1 197 ? -4.941 37.562 -0.542 1 39.5 197 ALA A N 1
ATOM 1602 C CA . ALA A 1 197 ? -3.877 36.656 -0.97 1 39.5 197 ALA A CA 1
ATOM 1603 C C . ALA A 1 197 ? -3.154 37.219 -2.199 1 39.5 197 ALA A C 1
ATOM 1605 O O . ALA A 1 197 ? -1.925 37.156 -2.275 1 39.5 197 ALA A O 1
ATOM 1606 N N . ILE A 1 198 ? -3.807 37.688 -3.197 1 41.38 198 ILE A N 1
ATOM 1607 C CA . ILE A 1 198 ? -3.162 38.312 -4.344 1 41.38 198 ILE A CA 1
ATOM 1608 C C . ILE A 1 198 ? -2.541 39.625 -3.92 1 41.38 198 ILE A C 1
ATOM 1610 O O . ILE A 1 198 ? -1.416 39.969 -4.316 1 41.38 198 ILE A O 1
ATOM 1614 N N . LYS A 1 199 ? -3.205 40.656 -3.209 1 41.16 199 LYS A N 1
ATOM 1615 C CA . LYS A 1 199 ? -2.635 41.938 -2.807 1 41.16 199 LYS A CA 1
ATOM 1616 C C . LYS A 1 199 ? -1.508 41.75 -1.795 1 41.16 199 LYS A C 1
ATOM 1618 O O . LYS A 1 199 ? -0.509 42.469 -1.826 1 41.16 199 LYS A O 1
ATOM 1623 N N . VAL A 1 200 ? -1.572 40.75 -0.931 1 37.16 200 VAL A N 1
ATOM 1624 C CA . VAL A 1 200 ? -0.44 40.469 -0.054 1 37.16 200 VAL A CA 1
ATOM 1625 C C . VAL A 1 200 ? 0.709 39.875 -0.865 1 37.16 200 VAL A C 1
ATOM 1627 O O . VAL A 1 200 ? 1.872 40.219 -0.654 1 37.16 200 VAL A O 1
ATOM 1630 N N . CYS A 1 201 ? 0.472 38.906 -1.872 1 39.22 201 CYS A N 1
ATOM 1631 C CA . CYS A 1 201 ? 1.612 38.438 -2.658 1 39.22 201 CYS A CA 1
ATOM 1632 C C . CYS A 1 201 ? 2.197 39.594 -3.484 1 39.22 201 CYS A C 1
ATOM 1634 O O . CYS A 1 201 ? 3.416 39.688 -3.627 1 39.22 201 CYS A O 1
ATOM 1636 N N . GLN A 1 202 ? 1.395 40.312 -4.219 1 37.66 202 GLN A N 1
ATOM 1637 C CA . GLN A 1 202 ? 1.93 41.375 -5.066 1 37.66 202 GLN A CA 1
ATOM 1638 C C . GLN A 1 202 ? 2.498 42.531 -4.23 1 37.66 202 GLN A C 1
ATOM 1640 O O . GLN A 1 202 ? 3.59 43.031 -4.508 1 37.66 202 GLN A O 1
ATOM 1645 N N . ASP A 1 203 ? 1.646 43.25 -3.383 1 38.47 203 ASP A N 1
ATOM 1646 C CA . ASP A 1 203 ? 2.1 44.406 -2.617 1 38.47 203 ASP A CA 1
ATOM 1647 C C . ASP A 1 203 ? 3.145 44 -1.578 1 38.47 203 ASP A C 1
ATOM 1649 O O . ASP A 1 203 ? 4.07 44.75 -1.29 1 38.47 203 ASP A O 1
ATOM 1653 N N . THR A 1 204 ? 2.98 42.781 -0.979 1 38 204 THR A N 1
ATOM 1654 C CA . THR A 1 204 ? 3.959 42.438 0.045 1 38 204 THR A CA 1
ATOM 1655 C C . THR A 1 204 ? 5.336 42.219 -0.576 1 38 204 THR A C 1
ATOM 1657 O O . THR A 1 204 ? 6.359 42.438 0.073 1 38 204 THR A O 1
ATOM 1660 N N . PHE A 1 205 ? 5.34 41.438 -1.759 1 37.97 205 PHE A N 1
ATOM 1661 C CA . PHE A 1 205 ? 6.68 41.281 -2.307 1 37.97 205 PHE A CA 1
ATOM 1662 C C . PHE A 1 205 ? 7.305 42.625 -2.646 1 37.97 205 PHE A C 1
ATOM 1664 O O . PHE A 1 205 ? 8.5 42.844 -2.416 1 37.97 205 PHE A O 1
ATOM 1671 N N . GLU A 1 206 ? 6.59 43.5 -3.383 1 37.28 206 GLU A N 1
ATOM 1672 C CA . GLU A 1 206 ? 7.289 44.719 -3.715 1 37.28 206 GLU A CA 1
ATOM 1673 C C . GLU A 1 206 ? 7.66 45.5 -2.459 1 37.28 206 GLU A C 1
ATOM 1675 O O . GLU A 1 206 ? 8.773 46.031 -2.348 1 37.28 206 GLU A O 1
ATOM 1680 N N . LYS A 1 207 ? 6.652 46.062 -1.682 1 40.94 207 LYS A N 1
ATOM 1681 C CA . LYS A 1 207 ? 6.816 47 -0.592 1 40.94 207 LYS A CA 1
ATOM 1682 C C . LYS A 1 207 ? 7.43 46.344 0.637 1 40.94 207 LYS A C 1
ATOM 1684 O O . LYS A 1 207 ? 7.703 47 1.638 1 40.94 207 LYS A O 1
ATOM 1689 N N . LEU A 1 208 ? 7.297 45.125 0.788 1 38.66 208 LEU A N 1
ATOM 1690 C CA . LEU A 1 208 ? 7.988 44.5 1.914 1 38.66 208 LEU A CA 1
ATOM 1691 C C . LEU A 1 208 ? 9.484 44.812 1.864 1 38.66 208 LEU A C 1
ATOM 1693 O O . LEU A 1 208 ? 10.195 44.594 2.848 1 38.66 208 LEU A O 1
ATOM 1697 N N . MET A 1 209 ? 10.039 44.969 0.667 1 36.84 209 MET A N 1
ATOM 1698 C CA . MET A 1 209 ? 11.469 45.219 0.625 1 36.84 209 MET A CA 1
ATOM 1699 C C . MET A 1 209 ? 11.766 46.656 1.091 1 36.84 209 MET A C 1
ATOM 1701 O O . MET A 1 209 ? 12.898 47.125 0.983 1 36.84 209 MET A O 1
ATOM 1705 N N . ALA A 1 210 ? 10.766 47.594 1.029 1 36.75 210 ALA A N 1
ATOM 1706 C CA . ALA A 1 210 ? 11.391 48.844 1.462 1 36.75 210 ALA A CA 1
ATOM 1707 C C . ALA A 1 210 ? 12.047 48.688 2.828 1 36.75 210 ALA A C 1
ATOM 1709 O O . ALA A 1 210 ? 11.508 48.031 3.711 1 36.75 210 ALA A O 1
ATOM 1710 N N . PRO A 1 211 ? 13.422 49 2.906 1 37.81 211 PRO A N 1
ATOM 1711 C CA . PRO A 1 211 ? 14.078 48.938 4.215 1 37.81 211 PRO A CA 1
ATOM 1712 C C . PRO A 1 211 ? 13.172 49.375 5.355 1 37.81 211 PRO A C 1
ATOM 1714 O O . PRO A 1 211 ? 12.633 50.5 5.312 1 37.81 211 PRO A O 1
ATOM 1717 N N . ILE A 1 212 ? 12.18 48.688 5.793 1 40.09 212 ILE A N 1
ATOM 1718 C CA . ILE A 1 212 ? 11.617 49.125 7.066 1 40.09 212 ILE A CA 1
ATOM 1719 C C . ILE A 1 212 ? 12.625 50 7.805 1 40.09 212 ILE A C 1
ATOM 1721 O O . ILE A 1 212 ? 13.812 49.656 7.871 1 40.09 212 ILE A O 1
ATOM 1725 N N . GLY A 1 213 ? 12.57 51.219 8.031 1 38.06 213 GLY A N 1
ATOM 1726 C CA . GLY A 1 213 ? 13.516 52 8.828 1 38.06 213 GLY A CA 1
ATOM 1727 C C . GLY A 1 213 ? 14.375 51.094 9.719 1 38.06 213 GLY A C 1
ATOM 1728 O O . GLY A 1 213 ? 14.109 49.906 9.859 1 38.06 213 GLY A O 1
ATOM 1729 N N . GLU A 1 214 ? 15.43 51.531 10.555 1 44.81 214 GLU A N 1
ATOM 1730 C CA . GLU A 1 214 ? 16.562 51.062 11.336 1 44.81 214 GLU A CA 1
ATOM 1731 C C . GLU A 1 214 ? 16.188 49.812 12.133 1 44.81 214 GLU A C 1
ATOM 1733 O O . GLU A 1 214 ? 16.953 48.844 12.172 1 44.81 214 GLU A O 1
ATOM 1738 N N . GLU A 1 215 ? 15.414 49.969 13.289 1 44.12 215 GLU A N 1
ATOM 1739 C CA . GLU A 1 215 ? 15.352 48.906 14.305 1 44.12 215 GLU A CA 1
ATOM 1740 C C . GLU A 1 215 ? 14.492 47.75 13.828 1 44.12 215 GLU A C 1
ATOM 1742 O O . GLU A 1 215 ? 13.273 47.75 14.023 1 44.12 215 GLU A O 1
ATOM 1747 N N . VAL A 1 216 ? 14.391 47.312 12.648 1 51.94 216 VAL A N 1
ATOM 1748 C CA . VAL A 1 216 ? 13.695 46.062 12.266 1 51.94 216 VAL A CA 1
ATOM 1749 C C . VAL A 1 216 ? 13.836 45.031 13.375 1 51.94 216 VAL A C 1
ATOM 1751 O O . VAL A 1 216 ? 14.953 44.688 13.781 1 51.94 216 VAL A O 1
ATOM 1754 N N . ASP A 1 217 ? 12.805 44.781 14.227 1 73.81 217 ASP A N 1
ATOM 1755 C CA . ASP A 1 217 ? 12.766 43.875 15.367 1 73.81 217 ASP A CA 1
ATOM 1756 C C . ASP A 1 217 ? 13.32 42.5 14.992 1 73.81 217 ASP A C 1
ATOM 1758 O O . ASP A 1 217 ? 12.703 41.75 14.219 1 73.81 217 ASP A O 1
ATOM 1762 N N . GLN A 1 218 ? 14.617 42.344 15.078 1 84.25 218 GLN A N 1
ATOM 1763 C CA . GLN A 1 218 ? 15.406 41.156 14.844 1 84.25 218 GLN A CA 1
ATOM 1764 C C . GLN A 1 218 ? 14.648 39.906 15.273 1 84.25 218 GLN A C 1
ATOM 1766 O O . GLN A 1 218 ? 14.703 38.875 14.594 1 84.25 218 GLN A O 1
ATOM 1771 N N . TRP A 1 219 ? 13.805 40.125 16.203 1 89.81 219 TRP A N 1
ATOM 1772 C CA . TRP A 1 219 ? 13.062 38.969 16.719 1 89.81 219 TRP A CA 1
ATOM 1773 C C . TRP A 1 219 ? 12.008 38.531 15.711 1 89.81 219 TRP A C 1
ATOM 1775 O O . TRP A 1 219 ? 11.883 37.344 15.438 1 89.81 219 TRP A O 1
ATOM 1785 N N . PHE A 1 220 ? 11.297 39.469 15.188 1 91.06 220 PHE A N 1
ATOM 1786 C CA . PHE A 1 220 ? 10.227 39.156 14.25 1 91.06 220 PHE A CA 1
ATOM 1787 C C . PHE A 1 220 ? 10.789 38.562 12.961 1 91.06 220 PHE A C 1
ATOM 1789 O O . PHE A 1 220 ? 10.195 37.656 12.375 1 91.06 220 PHE A O 1
ATOM 1796 N N . GLU A 1 221 ? 11.922 39.094 12.508 1 87.19 221 GLU A N 1
ATOM 1797 C CA . GLU A 1 221 ? 12.562 38.562 11.297 1 87.19 221 GLU A CA 1
ATOM 1798 C C . GLU A 1 221 ? 13.016 37.125 11.492 1 87.19 221 GLU A C 1
ATOM 1800 O O . GLU A 1 221 ? 12.766 36.25 10.641 1 87.19 221 GLU A O 1
ATOM 1805 N N . ILE A 1 222 ? 13.609 36.844 12.578 1 88.19 222 ILE A N 1
ATOM 1806 C CA . ILE A 1 222 ? 14.117 35.5 12.883 1 88.19 222 ILE A CA 1
ATOM 1807 C C . ILE A 1 222 ? 12.953 34.531 13.047 1 88.19 222 ILE A C 1
ATOM 1809 O O . ILE A 1 222 ? 12.969 33.438 12.492 1 88.19 222 ILE A O 1
ATOM 1813 N N . THR A 1 223 ? 11.977 35 13.82 1 89.31 223 THR A N 1
ATOM 1814 C CA . THR A 1 223 ? 10.812 34.156 14.078 1 89.31 223 THR A CA 1
ATOM 1815 C C . THR A 1 223 ? 10.07 33.844 12.781 1 89.31 223 THR A C 1
ATOM 1817 O O . THR A 1 223 ? 9.641 32.719 12.547 1 89.31 223 THR A O 1
ATOM 1820 N N . ASN A 1 224 ? 9.93 34.875 11.961 1 89.56 224 ASN A N 1
ATOM 1821 C CA . ASN A 1 224 ? 9.273 34.688 10.68 1 89.56 224 ASN A CA 1
ATOM 1822 C C . ASN A 1 224 ? 10.016 33.656 9.812 1 89.56 224 ASN A C 1
ATOM 1824 O O . ASN A 1 224 ? 9.398 32.812 9.188 1 89.56 224 ASN A O 1
ATOM 1828 N N . ALA A 1 225 ? 11.297 33.75 9.758 1 86.94 225 ALA A N 1
ATOM 1829 C CA . ALA A 1 225 ? 12.117 32.812 8.969 1 86.94 225 ALA A CA 1
ATOM 1830 C C . ALA A 1 225 ? 11.984 31.391 9.5 1 86.94 225 ALA A C 1
ATOM 1832 O O . ALA A 1 225 ? 11.859 30.453 8.719 1 86.94 225 ALA A O 1
ATOM 1833 N N . MET A 1 226 ? 12 31.281 10.773 1 87.31 226 MET A N 1
ATOM 1834 C CA . MET A 1 226 ? 11.844 29.984 11.414 1 87.31 226 MET A CA 1
ATOM 1835 C C . MET A 1 226 ? 10.516 29.344 11.047 1 87.31 226 MET A C 1
ATOM 1837 O O . MET A 1 226 ? 10.461 28.172 10.672 1 87.31 226 MET A O 1
ATOM 1841 N N . PHE A 1 227 ? 9.508 30.109 11.094 1 90.12 227 PHE A N 1
ATOM 1842 C CA . PHE A 1 227 ? 8.18 29.578 10.836 1 90.12 227 PHE A CA 1
ATOM 1843 C C . PHE A 1 227 ? 7.996 29.281 9.344 1 90.12 227 PHE A C 1
ATOM 1845 O O . PHE A 1 227 ? 7.281 28.359 8.977 1 90.12 227 PHE A O 1
ATOM 1852 N N . GLU A 1 228 ? 8.656 30.047 8.484 1 89.19 228 GLU A N 1
ATOM 1853 C CA . GLU A 1 228 ? 8.617 29.75 7.055 1 89.19 228 GLU A CA 1
ATOM 1854 C C . GLU A 1 228 ? 9.242 28.391 6.754 1 89.19 228 GLU A C 1
ATOM 1856 O O . GLU A 1 228 ? 8.695 27.609 5.973 1 89.19 228 GLU A O 1
ATOM 1861 N N . ASP A 1 229 ? 10.367 28.156 7.391 1 87.06 229 ASP A N 1
ATOM 1862 C CA . ASP A 1 229 ? 11.031 26.875 7.234 1 87.06 229 ASP A CA 1
ATOM 1863 C C . ASP A 1 229 ? 10.156 25.734 7.77 1 87.06 229 ASP A C 1
ATOM 1865 O O . ASP A 1 229 ? 10.016 24.688 7.129 1 87.06 229 ASP A O 1
ATOM 1869 N N . PHE A 1 230 ? 9.648 25.953 8.914 1 88.19 230 PHE A N 1
ATOM 1870 C CA . PHE A 1 230 ? 8.781 24.953 9.523 1 88.19 230 PHE A CA 1
ATOM 1871 C C . PHE A 1 230 ? 7.562 24.688 8.648 1 88.19 230 PHE A C 1
ATOM 1873 O O . PHE A 1 230 ? 7.176 23.531 8.453 1 88.19 230 PHE A O 1
ATOM 1880 N N . ASP A 1 231 ? 6.992 25.719 8.195 1 91.12 231 ASP A N 1
ATOM 1881 C CA . ASP A 1 231 ? 5.812 25.609 7.34 1 91.12 231 ASP A CA 1
ATOM 1882 C C . ASP A 1 231 ? 6.109 24.766 6.102 1 91.12 231 ASP A C 1
ATOM 1884 O O . ASP A 1 231 ? 5.316 23.891 5.734 1 91.12 231 ASP A O 1
ATOM 1888 N N . ALA A 1 232 ? 7.234 25 5.465 1 91.69 232 ALA A N 1
ATOM 1889 C CA . ALA A 1 232 ? 7.625 24.234 4.285 1 91.69 232 ALA A CA 1
ATOM 1890 C C . ALA A 1 232 ? 7.77 22.75 4.617 1 91.69 232 ALA A C 1
ATOM 1892 O O . ALA A 1 232 ? 7.266 21.891 3.887 1 91.69 232 ALA A O 1
ATOM 1893 N N . ASN A 1 233 ? 8.383 22.469 5.711 1 89.69 233 ASN A N 1
ATOM 1894 C CA . ASN A 1 233 ? 8.656 21.094 6.102 1 89.69 233 ASN A CA 1
ATOM 1895 C C . ASN A 1 233 ? 7.375 20.375 6.516 1 89.69 233 ASN A C 1
ATOM 1897 O O . ASN A 1 233 ? 7.188 19.203 6.184 1 89.69 233 ASN A O 1
ATOM 1901 N N . ILE A 1 234 ? 6.555 21.031 7.254 1 92.12 234 ILE A N 1
ATOM 1902 C CA . ILE A 1 234 ? 5.344 20.391 7.75 1 92.12 234 ILE A CA 1
ATOM 1903 C C . ILE A 1 234 ? 4.383 20.125 6.59 1 92.12 234 ILE A C 1
ATOM 1905 O O . ILE A 1 234 ? 3.654 19.125 6.59 1 92.12 234 ILE A O 1
ATOM 1909 N N . ARG A 1 235 ? 4.34 21 5.582 1 93.56 235 ARG A N 1
ATOM 1910 C CA . ARG A 1 235 ? 3.525 20.781 4.391 1 93.56 235 ARG A CA 1
ATOM 1911 C C . ARG A 1 235 ? 3.996 19.547 3.629 1 93.56 235 ARG A C 1
ATOM 1913 O O . ARG A 1 235 ? 3.18 18.766 3.145 1 93.56 235 ARG A O 1
ATOM 1920 N N . LYS A 1 236 ? 5.281 19.438 3.482 1 93.12 236 LYS A N 1
ATOM 1921 C CA . LYS A 1 236 ? 5.828 18.234 2.84 1 93.12 236 LYS A CA 1
ATOM 1922 C C . LYS A 1 236 ? 5.461 16.984 3.613 1 93.12 236 LYS A C 1
ATOM 1924 O O . LYS A 1 236 ? 5.078 15.969 3.02 1 93.12 236 LYS A O 1
ATOM 1929 N N . LEU A 1 237 ? 5.609 17.078 4.871 1 92 237 LEU A N 1
ATOM 1930 C CA . LEU A 1 237 ? 5.25 15.945 5.715 1 92 237 LEU A CA 1
ATOM 1931 C C . LEU A 1 237 ? 3.781 15.57 5.531 1 92 237 LEU A C 1
ATOM 1933 O O . LEU A 1 237 ? 3.438 14.391 5.465 1 92 237 LEU A O 1
ATOM 1937 N N . TYR A 1 238 ? 2.979 16.562 5.5 1 92.88 238 TYR A N 1
ATOM 1938 C CA . TYR A 1 238 ? 1.553 16.328 5.289 1 92.88 238 TYR A CA 1
ATOM 1939 C C . TYR A 1 238 ? 1.307 15.586 3.984 1 92.88 238 TYR A C 1
ATOM 1941 O O . TYR A 1 238 ? 0.575 14.594 3.959 1 92.88 238 TYR A O 1
ATOM 1949 N N . SER A 1 239 ? 1.926 16.016 2.922 1 94.12 239 SER A N 1
ATOM 1950 C CA . SER A 1 239 ? 1.764 15.391 1.612 1 94.12 239 SER A CA 1
ATOM 1951 C C . SER A 1 239 ? 2.215 13.938 1.632 1 94.12 239 SER A C 1
ATOM 1953 O O . SER A 1 239 ? 1.524 13.062 1.108 1 94.12 239 SER A O 1
ATOM 1955 N N . GLU A 1 240 ? 3.326 13.703 2.209 1 92.25 240 GLU A N 1
ATOM 1956 C CA . GLU A 1 240 ? 3.848 12.344 2.287 1 92.25 240 GLU A CA 1
ATOM 1957 C C . GLU A 1 240 ? 2.945 11.453 3.137 1 92.25 240 GLU A C 1
ATOM 1959 O O . GLU A 1 240 ? 2.789 10.266 2.848 1 92.25 240 GLU A O 1
ATOM 1964 N N . SER A 1 241 ? 2.467 12.008 4.227 1 92.38 241 SER A N 1
ATOM 1965 C CA . SER A 1 241 ? 1.537 11.258 5.062 1 92.38 241 SER A CA 1
ATOM 1966 C C . SER A 1 241 ? 0.303 10.828 4.273 1 92.38 241 SER A C 1
ATOM 1968 O O . SER A 1 241 ? -0.15 9.688 4.387 1 92.38 241 SER A O 1
ATOM 1970 N N . GLN A 1 242 ? -0.196 11.719 3.469 1 92.06 242 GLN A N 1
ATOM 1971 C CA . GLN A 1 242 ? -1.355 11.406 2.641 1 92.06 242 GLN A CA 1
ATOM 1972 C C . GLN A 1 242 ? -1.04 10.297 1.645 1 92.06 242 GLN A C 1
ATOM 1974 O O . GLN A 1 242 ? -1.854 9.391 1.436 1 92.06 242 GLN A O 1
ATOM 1979 N N . THR A 1 243 ? 0.09 10.375 1.051 1 93.25 243 THR A N 1
ATOM 1980 C CA . THR A 1 243 ? 0.509 9.367 0.085 1 93.25 243 THR A CA 1
ATOM 1981 C C . THR A 1 243 ? 0.631 7.996 0.75 1 93.25 243 THR A C 1
ATOM 1983 O O . THR A 1 243 ? 0.174 6.988 0.202 1 93.25 243 THR A O 1
ATOM 1986 N N . LEU A 1 244 ? 1.252 7.965 1.889 1 92.38 244 LEU A N 1
ATOM 1987 C CA . LEU A 1 244 ? 1.415 6.727 2.641 1 92.38 244 LEU A CA 1
ATOM 1988 C C . LEU A 1 244 ? 0.06 6.109 2.973 1 92.38 244 LEU A C 1
ATOM 1990 O O . LEU A 1 244 ? -0.133 4.902 2.812 1 92.38 244 LEU A O 1
ATOM 1994 N N . MET A 1 245 ? -0.839 6.906 3.41 1 91.56 245 MET A N 1
ATOM 1995 C CA . MET A 1 245 ? -2.166 6.41 3.766 1 91.56 245 MET A CA 1
ATOM 1996 C C . MET A 1 245 ? -2.906 5.902 2.535 1 91.56 245 MET A C 1
ATOM 1998 O O . MET A 1 245 ? -3.629 4.906 2.605 1 91.56 245 MET A O 1
ATOM 2002 N N . ALA A 1 246 ? -2.742 6.582 1.437 1 92.12 246 ALA A N 1
ATOM 2003 C CA . ALA A 1 246 ? -3.361 6.145 0.189 1 92.12 246 ALA A CA 1
ATOM 2004 C C . ALA A 1 246 ? -2.852 4.766 -0.223 1 92.12 246 ALA A C 1
ATOM 2006 O O . ALA A 1 246 ? -3.635 3.904 -0.631 1 92.12 246 ALA A O 1
ATOM 2007 N N . HIS A 1 247 ? -1.557 4.578 -0.111 1 92.38 247 HIS A N 1
ATOM 2008 C CA . HIS A 1 247 ? -0.97 3.285 -0.45 1 92.38 247 HIS A CA 1
ATOM 2009 C C . HIS A 1 247 ? -1.473 2.189 0.483 1 92.38 247 HIS A C 1
ATOM 2011 O O . HIS A 1 247 ? -1.694 1.055 0.054 1 92.38 247 HIS A O 1
ATOM 2017 N N . ARG A 1 248 ? -1.588 2.51 1.698 1 92.44 248 ARG A N 1
ATOM 2018 C CA . ARG A 1 248 ? -2.121 1.539 2.648 1 92.44 248 ARG A CA 1
ATOM 2019 C C . ARG A 1 248 ? -3.553 1.153 2.289 1 92.44 248 ARG A C 1
ATOM 2021 O O . ARG A 1 248 ? -3.928 -0.018 2.383 1 92.44 248 ARG A O 1
ATOM 2028 N N . LYS A 1 249 ? -4.344 2.084 1.905 1 93.06 249 LYS A N 1
ATOM 2029 C CA . LYS A 1 249 ? -5.711 1.804 1.479 1 93.06 249 LYS A CA 1
ATOM 2030 C C . LYS A 1 249 ? -5.727 0.919 0.236 1 93.06 249 LYS A C 1
ATOM 2032 O O . LYS A 1 249 ? -6.531 -0.011 0.141 1 93.06 249 LYS A O 1
ATOM 2037 N N . ASP A 1 250 ? -4.852 1.229 -0.668 1 93.44 250 ASP A N 1
ATOM 2038 C CA . ASP A 1 250 ? -4.742 0.41 -1.872 1 93.44 250 ASP A CA 1
ATOM 2039 C C . ASP A 1 250 ? -4.344 -1.023 -1.526 1 93.44 250 ASP A C 1
ATOM 2041 O O . ASP A 1 250 ? -4.867 -1.975 -2.111 1 93.44 250 ASP A O 1
ATOM 2045 N N . MET A 1 251 ? -3.445 -1.087 -0.654 1 92.56 251 MET A N 1
ATOM 2046 C CA . MET A 1 251 ? -3.02 -2.408 -0.203 1 92.56 251 MET A CA 1
ATOM 2047 C C . MET A 1 251 ? -4.18 -3.17 0.425 1 92.56 251 MET A C 1
ATOM 2049 O O . MET A 1 251 ? -4.352 -4.363 0.174 1 92.56 251 MET A O 1
ATOM 2053 N N . ALA A 1 252 ? -4.922 -2.494 1.273 1 94.12 252 ALA A N 1
ATOM 2054 C CA . ALA A 1 252 ? -6.09 -3.113 1.896 1 94.12 252 ALA A CA 1
ATOM 2055 C C . ALA A 1 252 ? -7.078 -3.604 0.842 1 94.12 252 ALA A C 1
ATOM 2057 O O . ALA A 1 252 ? -7.582 -4.727 0.929 1 94.12 252 ALA A O 1
ATOM 2058 N N . ALA A 1 253 ? -7.32 -2.809 -0.171 1 94.62 253 ALA A N 1
ATOM 2059 C CA . ALA A 1 253 ? -8.234 -3.176 -1.249 1 94.62 253 ALA A CA 1
ATOM 2060 C C . ALA A 1 253 ? -7.711 -4.383 -2.023 1 94.62 253 ALA A C 1
ATOM 2062 O O . ALA A 1 253 ? -8.477 -5.281 -2.373 1 94.62 253 ALA A O 1
ATOM 2063 N N . SER A 1 254 ? -6.426 -4.359 -2.287 1 93.56 254 SER A N 1
ATOM 2064 C CA . SER A 1 254 ? -5.809 -5.492 -2.971 1 93.56 254 SER A CA 1
ATOM 2065 C C . SER A 1 254 ? -5.883 -6.758 -2.125 1 93.56 254 SER A C 1
ATOM 2067 O O . SER A 1 254 ? -6.047 -7.855 -2.658 1 93.56 254 SER A O 1
ATOM 2069 N N . GLY A 1 255 ? -5.656 -6.57 -0.811 1 93.81 255 GLY A N 1
ATOM 2070 C CA . GLY A 1 255 ? -5.805 -7.703 0.089 1 93.81 255 GLY A CA 1
ATOM 2071 C C . GLY A 1 255 ? -7.191 -8.32 0.047 1 93.81 255 GLY A C 1
ATOM 2072 O O . GLY A 1 255 ? -7.332 -9.547 0.112 1 93.81 255 GLY A O 1
ATOM 2073 N N . GLU A 1 256 ? -8.219 -7.535 -0.106 1 94.94 256 GLU A N 1
ATOM 2074 C CA . GLU A 1 256 ? -9.594 -8.031 -0.214 1 94.94 256 GLU A CA 1
ATOM 2075 C C . GLU A 1 256 ? -9.789 -8.828 -1.499 1 94.94 256 GLU A C 1
ATOM 2077 O O . GLU A 1 256 ? -10.43 -9.883 -1.487 1 94.94 256 GLU A O 1
ATOM 2082 N N . LYS A 1 257 ? -9.266 -8.312 -2.576 1 94.5 257 LYS A N 1
ATOM 2083 C CA . LYS A 1 257 ? -9.352 -9.023 -3.85 1 94.5 257 LYS A CA 1
ATOM 2084 C C . LYS A 1 257 ? -8.602 -10.352 -3.791 1 94.5 257 LYS A C 1
ATOM 2086 O O . LYS A 1 257 ? -9.07 -11.359 -4.328 1 94.5 257 LYS A O 1
ATOM 2091 N N . PHE A 1 258 ? -7.465 -10.344 -3.166 1 94.75 258 PHE A N 1
ATOM 2092 C CA . PHE A 1 258 ? -6.684 -11.562 -2.971 1 94.75 258 PHE A CA 1
ATOM 2093 C C . PHE A 1 258 ? -7.477 -12.602 -2.186 1 94.75 258 PHE A C 1
ATOM 2095 O O . PHE A 1 258 ? -7.508 -13.773 -2.555 1 94.75 258 PHE A O 1
ATOM 2102 N N . ALA A 1 259 ? -8.102 -12.125 -1.13 1 94 259 ALA A N 1
ATOM 2103 C CA . ALA A 1 259 ? -8.93 -13.008 -0.309 1 94 259 ALA A CA 1
ATOM 2104 C C . ALA A 1 259 ? -10.055 -13.633 -1.132 1 94 259 ALA A C 1
ATOM 2106 O O . ALA A 1 259 ? -10.312 -14.828 -1.025 1 94 259 ALA A O 1
ATOM 2107 N N . LEU A 1 260 ? -10.672 -12.844 -1.949 1 94.12 260 LEU A N 1
ATOM 2108 C CA . LEU A 1 260 ? -11.75 -13.336 -2.809 1 94.12 260 LEU A CA 1
ATOM 2109 C C . LEU A 1 260 ? -11.25 -14.445 -3.727 1 94.12 260 LEU A C 1
ATOM 2111 O O . LEU A 1 260 ? -11.898 -15.484 -3.861 1 94.12 260 LEU A O 1
ATOM 2115 N N . ASN A 1 261 ? -10.148 -14.234 -4.34 1 92.56 261 ASN A N 1
ATOM 2116 C CA . ASN A 1 261 ? -9.602 -15.219 -5.266 1 92.56 261 ASN A CA 1
ATOM 2117 C C . ASN A 1 261 ? -9.125 -16.469 -4.531 1 92.56 261 ASN A C 1
ATOM 2119 O O . ASN A 1 261 ? -9.203 -17.578 -5.062 1 92.56 261 ASN A O 1
ATOM 2123 N N . LEU A 1 262 ? -8.57 -16.312 -3.322 1 92.25 262 LEU A N 1
ATOM 2124 C CA . LEU A 1 262 ? -8.25 -17.453 -2.484 1 92.25 262 LEU A CA 1
ATOM 2125 C C . LEU A 1 262 ? -9.492 -18.297 -2.225 1 92.25 262 LEU A C 1
ATOM 2127 O O . LEU A 1 262 ? -9.422 -19.531 -2.24 1 92.25 262 LEU A O 1
ATOM 2131 N N . SER A 1 263 ? -10.578 -17.656 -1.982 1 93.12 263 SER A N 1
ATOM 2132 C CA . SER A 1 263 ? -11.828 -18.359 -1.728 1 93.12 263 SER A CA 1
ATOM 2133 C C . SER A 1 263 ? -12.273 -19.156 -2.947 1 93.12 263 SER A C 1
ATOM 2135 O O . SER A 1 263 ? -12.781 -20.266 -2.814 1 93.12 263 SER A O 1
ATOM 2137 N N . LEU A 1 264 ? -12.125 -18.562 -4.098 1 89.12 264 LEU A N 1
ATOM 2138 C CA . LEU A 1 264 ? -12.461 -19.266 -5.336 1 89.12 264 LEU A CA 1
ATOM 2139 C C . LEU A 1 264 ? -11.578 -20.5 -5.52 1 89.12 264 LEU A C 1
ATOM 2141 O O . LEU A 1 264 ? -12.062 -21.547 -5.934 1 89.12 264 LEU A O 1
ATOM 2145 N N . LEU A 1 265 ? -10.336 -20.375 -5.199 1 88.56 265 LEU A N 1
ATOM 2146 C CA . LEU A 1 265 ? -9.422 -21.516 -5.277 1 88.56 265 LEU A CA 1
ATOM 2147 C C . LEU A 1 265 ? -9.82 -22.594 -4.281 1 88.56 265 LEU A C 1
ATOM 2149 O O . LEU A 1 265 ? -9.773 -23.781 -4.602 1 88.56 265 LEU A O 1
ATOM 2153 N N . ALA A 1 266 ? -10.148 -22.188 -3.076 1 90.25 266 ALA A N 1
ATOM 2154 C CA . ALA A 1 266 ? -10.578 -23.141 -2.049 1 90.25 266 ALA A CA 1
ATOM 2155 C C . ALA A 1 266 ? -11.789 -23.938 -2.516 1 90.25 266 ALA A C 1
ATOM 2157 O O . ALA A 1 266 ? -11.867 -25.156 -2.275 1 90.25 266 ALA A O 1
ATOM 2158 N N . ALA A 1 267 ? -12.68 -23.281 -3.223 1 87.44 267 ALA A N 1
ATOM 2159 C CA . ALA A 1 267 ? -13.906 -23.922 -3.715 1 87.44 267 ALA A CA 1
ATOM 2160 C C . ALA A 1 267 ? -13.594 -24.938 -4.812 1 87.44 267 ALA A C 1
ATOM 2162 O O . ALA A 1 267 ? -14.32 -25.906 -4.988 1 87.44 267 ALA A O 1
ATOM 2163 N N . SER A 1 268 ? -12.547 -24.672 -5.52 1 83.12 268 SER A N 1
ATOM 2164 C CA . SER A 1 268 ? -12.18 -25.547 -6.629 1 83.12 268 SER A CA 1
ATOM 2165 C C . SER A 1 268 ? -11.25 -26.656 -6.168 1 83.12 268 SER A C 1
ATOM 2167 O O . SER A 1 268 ? -10.891 -27.547 -6.953 1 83.12 268 SER A O 1
ATOM 2169 N N . GLU A 1 269 ? -10.828 -26.578 -4.867 1 85.62 269 GLU A N 1
ATOM 2170 C CA . GLU A 1 269 ? -9.883 -27.562 -4.324 1 85.62 269 GLU A CA 1
ATOM 2171 C C . GLU A 1 269 ? -10.594 -28.844 -3.902 1 85.62 269 GLU A C 1
ATOM 2173 O O . GLU A 1 269 ? -11.633 -28.797 -3.236 1 85.62 269 GLU A O 1
ATOM 2178 N N . GLU A 1 270 ? -10.117 -29.953 -4.285 1 79.06 270 GLU A N 1
ATOM 2179 C CA . GLU A 1 270 ? -10.727 -31.234 -3.994 1 79.06 270 GLU A CA 1
ATOM 2180 C C . GLU A 1 270 ? -10.32 -31.75 -2.615 1 79.06 270 GLU A C 1
ATOM 2182 O O . GLU A 1 270 ? -11.109 -32.375 -1.918 1 79.06 270 GLU A O 1
ATOM 2187 N N . SER A 1 271 ? -9.109 -31.469 -2.227 1 83.88 271 SER A N 1
ATOM 2188 C CA . SER A 1 271 ? -8.633 -31.891 -0.908 1 83.88 271 SER A CA 1
ATOM 2189 C C . SER A 1 271 ? -9.336 -31.109 0.198 1 83.88 271 SER A C 1
ATOM 2191 O O . SER A 1 271 ? -9.289 -29.875 0.222 1 83.88 271 SER A O 1
ATOM 2193 N N . MET A 1 272 ? -9.906 -31.828 1.032 1 86.19 272 MET A N 1
ATOM 2194 C CA . MET A 1 272 ? -10.672 -31.188 2.1 1 86.19 272 MET A CA 1
ATOM 2195 C C . MET A 1 272 ? -9.758 -30.359 3.006 1 86.19 272 MET A C 1
ATOM 2197 O O . MET A 1 272 ? -10.078 -29.234 3.363 1 86.19 272 MET A O 1
ATOM 2201 N N . THR A 1 273 ? -8.602 -30.922 3.377 1 87.31 273 THR A N 1
ATOM 2202 C CA . THR A 1 273 ? -7.699 -30.234 4.301 1 87.31 273 THR A CA 1
ATOM 2203 C C . THR A 1 273 ? -7.102 -29 3.656 1 87.31 273 THR A C 1
ATOM 2205 O O . THR A 1 273 ? -6.969 -27.953 4.305 1 87.31 273 THR A O 1
ATOM 2208 N N . LEU A 1 274 ? -6.746 -29.094 2.439 1 88.5 274 LEU A N 1
ATOM 2209 C CA . LEU A 1 274 ? -6.215 -27.938 1.731 1 88.5 274 LEU A CA 1
ATOM 2210 C C . LEU A 1 274 ? -7.297 -26.891 1.526 1 88.5 274 LEU A C 1
ATOM 2212 O O . LEU A 1 274 ? -7.031 -25.688 1.658 1 88.5 274 LEU A O 1
ATOM 2216 N N . SER A 1 275 ? -8.492 -27.344 1.197 1 90.44 275 SER A N 1
ATOM 2217 C CA . SER A 1 275 ? -9.617 -26.422 1.033 1 90.44 275 SER A CA 1
ATOM 2218 C C . SER A 1 275 ? -9.891 -25.656 2.318 1 90.44 275 SER A C 1
ATOM 2220 O O . SER A 1 275 ? -10.117 -24.453 2.285 1 90.44 275 SER A O 1
ATOM 2222 N N . LEU A 1 276 ? -9.773 -26.328 3.404 1 91.5 276 LEU A N 1
ATOM 2223 C CA . LEU A 1 276 ? -10.008 -25.688 4.699 1 91.5 276 LEU A CA 1
ATOM 2224 C C . LEU A 1 276 ? -8.906 -24.688 5.016 1 91.5 276 LEU A C 1
ATOM 2226 O O . LEU A 1 276 ? -9.18 -23.609 5.547 1 91.5 276 LEU A O 1
ATOM 2230 N N . ALA A 1 277 ? -7.707 -25.078 4.742 1 91.62 277 ALA A N 1
ATOM 2231 C CA . ALA A 1 277 ? -6.586 -24.172 4.973 1 91.62 277 ALA A CA 1
ATOM 2232 C C . ALA A 1 277 ? -6.715 -22.906 4.125 1 91.62 277 ALA A C 1
ATOM 2234 O O . ALA A 1 277 ? -6.48 -21.797 4.609 1 91.62 277 ALA A O 1
ATOM 2235 N N . LEU A 1 278 ? -7.117 -23.109 2.916 1 91.5 278 LEU A N 1
ATOM 2236 C CA . LEU A 1 278 ? -7.297 -21.969 2.02 1 91.5 278 LEU A CA 1
ATOM 2237 C C . LEU A 1 278 ? -8.445 -21.078 2.488 1 91.5 278 LEU A C 1
ATOM 2239 O O . LEU A 1 278 ? -8.359 -19.859 2.4 1 91.5 278 LEU A O 1
ATOM 2243 N N . ALA A 1 279 ? -9.477 -21.688 2.961 1 93 279 ALA A N 1
ATOM 2244 C CA . ALA A 1 279 ? -10.602 -20.938 3.512 1 93 279 ALA A CA 1
ATOM 2245 C C . ALA A 1 279 ? -10.18 -20.141 4.738 1 93 279 ALA A C 1
ATOM 2247 O O . ALA A 1 279 ? -10.586 -18.984 4.902 1 93 279 ALA A O 1
ATOM 2248 N N . ALA A 1 280 ? -9.391 -20.766 5.547 1 93.5 280 ALA A N 1
ATOM 2249 C CA . ALA A 1 280 ? -8.875 -20.078 6.73 1 93.5 280 ALA A CA 1
ATOM 2250 C C . ALA A 1 280 ? -7.984 -18.891 6.34 1 93.5 280 ALA A C 1
ATOM 2252 O O . ALA A 1 280 ? -8.039 -17.828 6.957 1 93.5 280 ALA A O 1
ATOM 2253 N N . LEU A 1 281 ? -7.172 -19.109 5.391 1 92.75 281 LEU A N 1
ATOM 2254 C CA . LEU A 1 281 ? -6.316 -18.031 4.895 1 92.75 281 LEU A CA 1
ATOM 2255 C C . LEU A 1 281 ? -7.148 -16.891 4.312 1 92.75 281 LEU A C 1
ATOM 2257 O O . LEU A 1 281 ? -6.809 -15.727 4.477 1 92.75 281 LEU A O 1
ATOM 2261 N N . THR A 1 282 ? -8.211 -17.266 3.576 1 94.44 282 THR A N 1
ATOM 2262 C CA . THR A 1 282 ? -9.156 -16.281 3.051 1 94.44 282 THR A CA 1
ATOM 2263 C C . THR A 1 282 ? -9.688 -15.398 4.172 1 94.44 282 THR A C 1
ATOM 2265 O O . THR A 1 282 ? -9.648 -14.172 4.074 1 94.44 282 THR A O 1
ATOM 2268 N N . GLU A 1 283 ? -10.117 -15.984 5.211 1 94.81 283 GLU A N 1
ATOM 2269 C CA . GLU A 1 283 ? -10.656 -15.242 6.352 1 94.81 283 GLU A CA 1
ATOM 2270 C C . GLU A 1 283 ? -9.594 -14.352 6.984 1 94.81 283 GLU A C 1
ATOM 2272 O O . GLU A 1 283 ? -9.875 -13.219 7.375 1 94.81 283 GLU A O 1
ATOM 2277 N N . THR A 1 284 ? -8.453 -14.906 7.113 1 94.56 284 THR A N 1
ATOM 2278 C CA . THR A 1 284 ? -7.336 -14.156 7.68 1 94.56 284 THR A CA 1
ATOM 2279 C C . THR A 1 284 ? -7.062 -12.898 6.859 1 94.56 284 THR A C 1
ATOM 2281 O O . THR A 1 284 ? -6.914 -11.812 7.418 1 94.56 284 THR A O 1
ATOM 2284 N N . TYR A 1 285 ? -7.07 -13.008 5.539 1 93.81 285 TYR A N 1
ATOM 2285 C CA . TYR A 1 285 ? -6.773 -11.859 4.684 1 93.81 285 TYR A CA 1
ATOM 2286 C C . TYR A 1 285 ? -7.926 -10.867 4.691 1 93.81 285 TYR A C 1
ATOM 2288 O O . TYR A 1 285 ? -7.707 -9.656 4.586 1 93.81 285 TYR A O 1
ATOM 2296 N N . GLU A 1 286 ? -9.109 -11.344 4.812 1 95.19 286 GLU A N 1
ATOM 2297 C CA . GLU A 1 286 ? -10.242 -10.43 4.949 1 95.19 286 GLU A CA 1
ATOM 2298 C C . GLU A 1 286 ? -10.109 -9.562 6.191 1 95.19 286 GLU A C 1
ATOM 2300 O O . GLU A 1 286 ? -10.289 -8.344 6.125 1 95.19 286 GLU A O 1
ATOM 2305 N N . LYS A 1 287 ? -9.789 -10.188 7.238 1 96 287 LYS A N 1
ATOM 2306 C CA . LYS A 1 287 ? -9.625 -9.461 8.5 1 96 287 LYS A CA 1
ATOM 2307 C C . LYS A 1 287 ? -8.414 -8.539 8.445 1 96 287 LYS A C 1
ATOM 2309 O O . LYS A 1 287 ? -8.469 -7.398 8.914 1 96 287 LYS A O 1
ATOM 2314 N N . ALA A 1 288 ? -7.285 -9.078 7.957 1 94.19 288 ALA A N 1
ATOM 2315 C CA . ALA A 1 288 ? -6.082 -8.266 7.832 1 94.19 288 ALA A CA 1
ATOM 2316 C C . ALA A 1 288 ? -6.348 -7.02 6.988 1 94.19 288 ALA A C 1
ATOM 2318 O O . ALA A 1 288 ? -5.941 -5.914 7.355 1 94.19 288 ALA A O 1
ATOM 2319 N N . SER A 1 289 ? -7.062 -7.211 5.848 1 95.06 289 SER A N 1
ATOM 2320 C CA . SER A 1 289 ? -7.395 -6.094 4.969 1 95.06 289 SER A CA 1
ATOM 2321 C C . SER A 1 289 ? -8.258 -5.062 5.688 1 95.06 289 SER A C 1
ATOM 2323 O O . SER A 1 289 ? -8.07 -3.855 5.516 1 95.06 289 SER A O 1
ATOM 2325 N N . SER A 1 290 ? -9.172 -5.523 6.461 1 95.31 290 SER A N 1
ATOM 2326 C CA . SER A 1 290 ? -10.023 -4.633 7.242 1 95.31 290 SER A CA 1
ATOM 2327 C C . SER A 1 290 ? -9.203 -3.826 8.242 1 95.31 290 SER A C 1
ATOM 2329 O O . SER A 1 290 ? -9.43 -2.629 8.422 1 95.31 290 SER A O 1
ATOM 2331 N N . ILE A 1 291 ? -8.266 -4.5 8.852 1 94.19 291 ILE A N 1
ATOM 2332 C CA . ILE A 1 291 ? -7.398 -3.846 9.82 1 94.19 291 ILE A CA 1
ATOM 2333 C C . ILE A 1 291 ? -6.551 -2.785 9.117 1 94.19 291 ILE A C 1
ATOM 2335 O O . ILE A 1 291 ? -6.398 -1.67 9.625 1 94.19 291 ILE A O 1
ATOM 2339 N N . TRP A 1 292 ? -6 -3.119 7.926 1 91.94 292 TRP A N 1
ATOM 2340 C CA . TRP A 1 292 ? -5.211 -2.158 7.164 1 91.94 292 TRP A CA 1
ATOM 2341 C C . TRP A 1 292 ? -6.043 -0.936 6.797 1 91.94 292 TRP A C 1
ATOM 2343 O O . TRP A 1 292 ? -5.57 0.198 6.891 1 91.94 292 TRP A O 1
ATOM 2353 N N . ASN A 1 293 ? -7.23 -1.154 6.414 1 92.88 293 ASN A N 1
ATOM 2354 C CA . ASN A 1 293 ? -8.125 -0.067 6.031 1 92.88 293 ASN A CA 1
ATOM 2355 C C . ASN A 1 293 ? -8.453 0.831 7.223 1 92.88 293 ASN A C 1
ATOM 2357 O O . ASN A 1 293 ? -8.391 2.057 7.113 1 92.88 293 ASN A O 1
ATOM 2361 N N . LYS A 1 294 ? -8.797 0.236 8.297 1 92.62 294 LYS A N 1
ATOM 2362 C CA . LYS A 1 294 ? -9.102 0.978 9.523 1 92.62 294 LYS A CA 1
ATOM 2363 C C . LYS A 1 294 ? -7.895 1.782 9.992 1 92.62 294 LYS A C 1
ATOM 2365 O O . LYS A 1 294 ? -8.039 2.926 10.43 1 92.62 294 LYS A O 1
ATOM 2370 N N . GLN A 1 295 ? -6.789 1.126 9.945 1 91.5 295 GLN A N 1
ATOM 2371 C CA . GLN A 1 295 ? -5.559 1.807 10.328 1 91.5 295 GLN A CA 1
ATOM 2372 C C . GLN A 1 295 ? -5.328 3.051 9.477 1 91.5 295 GLN A C 1
ATOM 2374 O O . GLN A 1 295 ? -4.926 4.098 9.992 1 91.5 295 GLN A O 1
ATOM 2379 N N . SER A 1 296 ? -5.5 2.926 8.18 1 92.06 296 SER A N 1
ATOM 2380 C CA . SER A 1 296 ? -5.34 4.066 7.285 1 92.06 296 SER A CA 1
ATOM 2381 C C . SER A 1 296 ? -6.285 5.199 7.656 1 92.06 296 SER A C 1
ATOM 2383 O O . SER A 1 296 ? -5.883 6.363 7.703 1 92.06 296 SER A O 1
ATOM 2385 N N . GLU A 1 297 ? -7.48 4.918 8.023 1 88.75 297 GLU A N 1
ATOM 2386 C CA . GLU A 1 297 ? -8.484 5.914 8.391 1 88.75 297 GLU A CA 1
ATOM 2387 C C . GLU A 1 297 ? -8.125 6.598 9.711 1 88.75 297 GLU A C 1
ATOM 2389 O O . GLU A 1 297 ? -8.234 7.82 9.828 1 88.75 297 GLU A O 1
ATOM 2394 N N . ILE A 1 298 ? -7.688 5.82 10.648 1 90.38 298 ILE A N 1
ATOM 2395 C CA . ILE A 1 298 ? -7.332 6.344 11.961 1 90.38 298 ILE A CA 1
ATOM 2396 C C . ILE A 1 298 ? -6.117 7.262 11.844 1 90.38 298 ILE A C 1
ATOM 2398 O O . ILE A 1 298 ? -6.098 8.352 12.422 1 90.38 298 ILE A O 1
ATOM 2402 N N . ASN A 1 299 ? -5.145 6.84 11.078 1 88.56 299 ASN A N 1
ATOM 2403 C CA . ASN A 1 299 ? -3.943 7.648 10.898 1 88.56 299 ASN A CA 1
ATOM 2404 C C . ASN A 1 299 ? -4.25 8.953 10.164 1 88.56 299 ASN A C 1
ATOM 2406 O O . ASN A 1 299 ? -3.654 9.992 10.461 1 88.56 299 ASN A O 1
ATOM 2410 N N . ASP A 1 300 ? -5.148 8.867 9.25 1 87.88 300 ASP A N 1
ATOM 2411 C CA . ASP A 1 300 ? -5.559 10.094 8.562 1 87.88 300 ASP A CA 1
ATOM 2412 C C . ASP A 1 300 ? -6.258 11.055 9.516 1 87.88 300 ASP A C 1
ATOM 2414 O O . ASP A 1 300 ? -5.898 12.234 9.586 1 87.88 300 ASP A O 1
ATOM 2418 N N . ALA A 1 301 ? -7.16 10.562 10.336 1 87.44 301 ALA A N 1
ATOM 2419 C CA . ALA A 1 301 ? -7.98 11.367 11.234 1 87.44 301 ALA A CA 1
ATOM 2420 C C . ALA A 1 301 ? -7.141 11.945 12.375 1 87.44 301 ALA A C 1
ATOM 2422 O O . ALA A 1 301 ? -7.328 13.102 12.766 1 87.44 301 ALA A O 1
ATOM 2423 N N . ARG A 1 302 ? -6.223 11.219 12.844 1 86.69 302 ARG A N 1
ATOM 2424 C CA . ARG A 1 302 ? -5.512 11.625 14.047 1 86.69 302 ARG A CA 1
ATOM 2425 C C . ARG A 1 302 ? -4.188 12.297 13.703 1 86.69 302 ARG A C 1
ATOM 2427 O O . ARG A 1 302 ? -3.777 13.25 14.367 1 86.69 302 ARG A O 1
ATOM 2434 N N . PHE A 1 303 ? -3.586 11.797 12.695 1 88.5 303 PHE A N 1
ATOM 2435 C CA . PHE A 1 303 ? -2.252 12.297 12.391 1 88.5 303 PHE A CA 1
ATOM 2436 C C . PHE A 1 303 ? -2.309 13.336 11.273 1 88.5 303 PHE A C 1
ATOM 2438 O O . PHE A 1 303 ? -1.969 14.5 11.484 1 88.5 303 PHE A O 1
ATOM 2445 N N . SER A 1 304 ? -2.801 12.969 10.078 1 88.81 304 SER A N 1
ATOM 2446 C CA . SER A 1 304 ? -2.795 13.859 8.922 1 88.81 304 SER A CA 1
ATOM 2447 C C . SER A 1 304 ? -3.639 15.102 9.172 1 88.81 304 SER A C 1
ATOM 2449 O O . SER A 1 304 ? -3.23 16.219 8.836 1 88.81 304 SER A O 1
ATOM 2451 N N . GLU A 1 305 ? -4.762 14.945 9.812 1 86.5 305 GLU A N 1
ATOM 2452 C CA . GLU A 1 305 ? -5.641 16.078 10.07 1 86.5 305 GLU A CA 1
ATOM 2453 C C . GLU A 1 305 ? -5.031 17.031 11.102 1 86.5 305 GLU A C 1
ATOM 2455 O O . GLU A 1 305 ? -5.215 18.25 11.016 1 86.5 305 GLU A O 1
ATOM 2460 N N . SER A 1 306 ? -4.363 16.453 12.062 1 88.75 306 SER A N 1
ATOM 2461 C CA . SER A 1 306 ? -3.674 17.281 13.047 1 88.75 306 SER A CA 1
ATOM 2462 C C . SER A 1 306 ? -2.596 18.141 12.383 1 88.75 306 SER A C 1
ATOM 2464 O O . SER A 1 306 ? -2.438 19.312 12.719 1 88.75 306 SER A O 1
ATOM 2466 N N . ILE A 1 307 ? -1.875 17.562 11.477 1 90.44 307 ILE A N 1
ATOM 2467 C CA . ILE A 1 307 ? -0.852 18.297 10.75 1 90.44 307 ILE A CA 1
ATOM 2468 C C . ILE A 1 307 ? -1.505 19.406 9.922 1 90.44 307 ILE A C 1
ATOM 2470 O O . ILE A 1 307 ? -1.005 20.531 9.883 1 90.44 307 ILE A O 1
ATOM 2474 N N . ASP A 1 308 ? -2.584 19.109 9.336 1 89.25 308 ASP A N 1
ATOM 2475 C CA . ASP A 1 308 ? -3.312 20.078 8.531 1 89.25 308 ASP A CA 1
ATOM 2476 C C . ASP A 1 308 ? -3.758 21.266 9.375 1 89.25 308 ASP A C 1
ATOM 2478 O O . ASP A 1 308 ? -3.719 22.406 8.914 1 89.25 308 ASP A O 1
ATOM 2482 N N . GLU A 1 309 ? -4.176 21 10.547 1 87.81 309 GLU A N 1
ATOM 2483 C CA . GLU A 1 309 ? -4.551 22.062 11.477 1 87.81 309 GLU A CA 1
ATOM 2484 C C . GLU A 1 309 ? -3.385 23.016 11.727 1 87.81 309 GLU A C 1
ATOM 2486 O O . GLU A 1 309 ? -3.564 24.234 11.75 1 87.81 309 GLU A O 1
ATOM 2491 N N . TYR A 1 310 ? -2.266 22.484 11.867 1 89.12 310 TYR A N 1
ATOM 2492 C CA .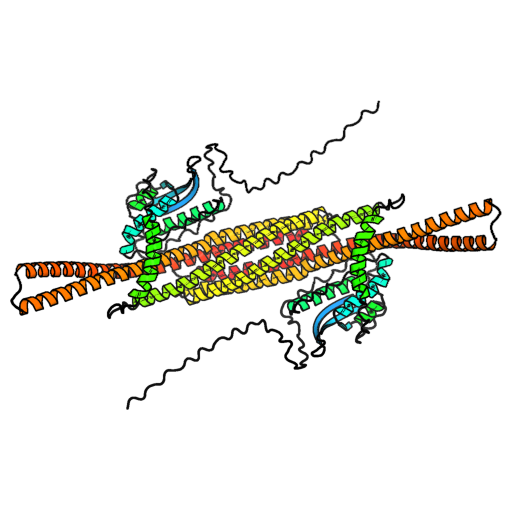 TYR A 1 310 ? -1.102 23.312 12.156 1 89.12 310 TYR A CA 1
ATOM 2493 C C . TYR A 1 310 ? -0.699 24.125 10.93 1 89.12 310 TYR A C 1
ATOM 2495 O O . TYR A 1 310 ? -0.234 25.266 11.062 1 89.12 310 TYR A O 1
ATOM 2503 N N . ILE A 1 311 ? -0.868 23.547 9.828 1 90.31 311 ILE A N 1
ATOM 2504 C CA . ILE A 1 311 ? -0.637 24.312 8.609 1 90.31 311 ILE A CA 1
ATOM 2505 C C . ILE A 1 311 ? -1.567 25.516 8.57 1 90.31 311 ILE A C 1
ATOM 2507 O O . ILE A 1 311 ? -1.146 26.625 8.219 1 90.31 311 ILE A O 1
ATOM 2511 N N . SER A 1 312 ? -2.77 25.312 8.992 1 89.56 312 SER A N 1
ATOM 2512 C CA . SER A 1 312 ? -3.754 26.391 9.062 1 89.56 312 SER A CA 1
ATOM 2513 C C . SER A 1 312 ? -3.334 27.453 10.062 1 89.56 312 SER A C 1
ATOM 2515 O O . SER A 1 312 ? -3.42 28.656 9.766 1 89.56 312 SER A O 1
ATOM 2517 N N . LEU A 1 313 ? -2.854 27.016 11.164 1 90.75 313 LEU A N 1
ATOM 2518 C CA . LEU A 1 313 ? -2.418 27.938 12.203 1 90.75 313 LEU A CA 1
ATOM 2519 C C . LEU A 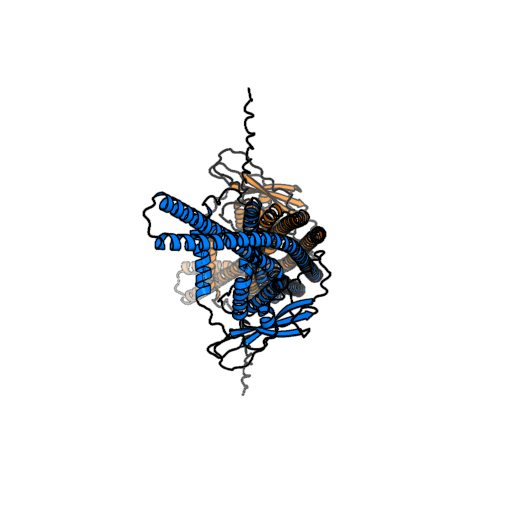1 313 ? -1.211 28.75 11.727 1 90.75 313 LEU A C 1
ATOM 2521 O O . LEU A 1 313 ? -1.107 29.938 12.016 1 90.75 313 LEU A O 1
ATOM 2525 N N . LEU A 1 314 ? -0.375 28.109 11.031 1 91.88 314 LEU A N 1
ATOM 2526 C CA . LEU A 1 314 ? 0.799 28.797 10.508 1 91.88 314 LEU A CA 1
ATOM 2527 C C . LEU A 1 314 ? 0.397 29.844 9.469 1 91.88 314 LEU A C 1
ATOM 2529 O O . LEU A 1 314 ? 0.985 30.938 9.414 1 91.88 314 LEU A O 1
ATOM 2533 N N . SER A 1 315 ? -0.586 29.547 8.703 1 90.56 315 SER A N 1
ATOM 2534 C CA . SER A 1 315 ? -1.107 30.531 7.762 1 90.56 315 SER A CA 1
ATOM 2535 C C . SER A 1 315 ? -1.682 31.734 8.484 1 90.56 315 SER A C 1
ATOM 2537 O O . SER A 1 315 ? -1.464 32.875 8.062 1 90.56 315 SER A O 1
ATOM 2539 N N . SER A 1 316 ? -2.395 31.453 9.539 1 91.81 316 SER A N 1
ATOM 2540 C CA . SER A 1 316 ? -2.938 32.531 10.359 1 91.81 316 SER A CA 1
ATOM 2541 C C . SER A 1 316 ? -1.822 33.375 10.953 1 91.81 316 SER A C 1
ATOM 2543 O O . SER A 1 316 ? -1.946 34.594 11.031 1 91.81 316 SER A O 1
ATOM 2545 N N . LEU A 1 317 ? -0.803 32.75 11.375 1 92.88 317 LEU A N 1
ATOM 2546 C CA . LEU A 1 317 ? 0.353 33.438 11.914 1 92.88 317 LEU A CA 1
ATOM 2547 C C . LEU A 1 317 ? 0.953 34.375 10.867 1 92.88 317 LEU A C 1
ATOM 2549 O O . LEU A 1 317 ? 1.319 35.5 11.18 1 92.88 317 LEU A O 1
ATOM 2553 N N . ARG A 1 318 ? 1.029 33.938 9.703 1 91.06 318 ARG A N 1
ATOM 2554 C CA . ARG A 1 318 ? 1.533 34.75 8.609 1 91.06 318 ARG A CA 1
ATOM 2555 C C . ARG A 1 318 ? 0.661 36 8.414 1 91.06 318 ARG A C 1
ATOM 2557 O O . ARG A 1 318 ? 1.174 37.094 8.195 1 91.06 318 ARG A O 1
ATOM 2564 N N . ASP A 1 319 ? -0.604 35.812 8.523 1 91.25 319 ASP A N 1
ATOM 2565 C CA . ASP A 1 319 ? -1.541 36.938 8.375 1 91.25 319 ASP A CA 1
ATOM 2566 C C . ASP A 1 319 ? -1.342 37.969 9.484 1 91.25 319 ASP A C 1
ATOM 2568 O O . ASP A 1 319 ? -1.378 39.188 9.219 1 91.25 319 ASP A O 1
ATOM 2572 N N . VAL A 1 320 ? -1.124 37.469 10.672 1 94 320 VAL A N 1
ATOM 2573 C CA . VAL A 1 320 ? -0.932 38.375 11.812 1 94 320 VAL A CA 1
ATOM 2574 C C . VAL A 1 320 ? 0.359 39.156 11.641 1 94 320 VAL A C 1
ATOM 2576 O O . VAL A 1 320 ? 0.4 40.375 11.938 1 94 320 VAL A O 1
ATOM 2579 N N . PHE A 1 321 ? 1.407 38.531 11.156 1 92.38 321 PHE A N 1
ATOM 2580 C CA . PHE A 1 321 ? 2.666 39.219 10.891 1 92.38 321 PHE A CA 1
ATOM 2581 C C . PHE A 1 321 ? 2.486 40.281 9.797 1 92.38 321 PHE A C 1
ATOM 2583 O O . PHE A 1 321 ? 3.021 41.375 9.906 1 92.38 321 PHE A O 1
ATOM 2590 N N . SER A 1 322 ? 1.736 39.938 8.797 1 90.62 322 SER A N 1
ATOM 2591 C CA . SER A 1 322 ? 1.462 40.844 7.711 1 90.62 322 SER A CA 1
ATOM 2592 C C . SER A 1 322 ? 0.692 42.062 8.211 1 90.62 322 SER A C 1
ATOM 2594 O O . SER A 1 322 ? 0.951 43.188 7.773 1 90.62 322 SER A O 1
ATOM 2596 N N . ASP A 1 323 ? -0.233 41.844 9.102 1 92.25 323 ASP A N 1
ATOM 2597 C CA . ASP A 1 323 ? -1.005 42.938 9.688 1 92.25 323 ASP A CA 1
ATOM 2598 C C . ASP A 1 323 ? -0.103 43.906 10.469 1 92.25 323 ASP A C 1
ATOM 2600 O O . ASP A 1 323 ? -0.296 45.125 10.43 1 92.25 323 ASP A O 1
ATOM 2604 N N . ARG A 1 324 ? 0.816 43.25 11.18 1 93.38 324 ARG A N 1
ATOM 2605 C CA . ARG A 1 324 ? 1.766 44.094 11.914 1 93.38 324 ARG A CA 1
ATOM 2606 C C . ARG A 1 324 ? 2.545 45 10.969 1 93.38 324 ARG A C 1
ATOM 2608 O O . ARG A 1 324 ? 2.742 46.188 11.258 1 93.38 324 ARG A O 1
ATOM 2615 N N . VAL A 1 325 ? 2.977 44.469 9.867 1 90.88 325 VAL A N 1
ATOM 2616 C CA . VAL A 1 325 ? 3.725 45.219 8.883 1 90.88 325 VAL A CA 1
ATOM 2617 C C . VAL A 1 325 ? 2.846 46.344 8.32 1 90.88 325 VAL A C 1
ATOM 2619 O O . VAL A 1 325 ? 3.314 47.469 8.109 1 90.88 325 VAL A O 1
ATOM 2622 N N . HIS A 1 326 ? 1.624 46.094 8.102 1 92.62 326 HIS A N 1
ATOM 2623 C CA . HIS A 1 326 ? 0.685 47.094 7.609 1 92.62 326 HIS A CA 1
ATOM 2624 C C . HIS A 1 326 ? 0.544 48.25 8.594 1 92.62 326 HIS A C 1
ATOM 2626 O O . HIS A 1 326 ? 0.547 49.406 8.188 1 92.62 326 HIS A O 1
ATOM 2632 N N . VAL A 1 327 ? 0.434 47.906 9.891 1 93.56 327 VAL A N 1
ATOM 2633 C CA . VAL A 1 327 ? 0.328 48.938 10.922 1 93.56 327 VAL A CA 1
ATOM 2634 C C . VAL A 1 327 ? 1.589 49.781 10.922 1 93.56 327 VAL A C 1
ATOM 2636 O O . VAL A 1 327 ? 1.512 51 11.078 1 93.56 327 VAL A O 1
ATOM 2639 N N . TRP A 1 328 ? 2.688 49.125 10.773 1 92.5 328 TRP A N 1
ATOM 2640 C CA . TRP A 1 328 ? 3.957 49.844 10.703 1 92.5 328 TRP A CA 1
ATOM 2641 C C . TRP A 1 328 ? 3.959 50.812 9.531 1 92.5 328 TRP A C 1
ATOM 2643 O O . TRP A 1 328 ? 4.387 51.969 9.672 1 92.5 328 TRP A O 1
ATOM 2653 N N . HIS A 1 329 ? 3.533 50.438 8.391 1 91.19 329 HIS A N 1
ATOM 2654 C CA . HIS A 1 329 ? 3.482 51.281 7.203 1 91.19 329 HIS A CA 1
ATOM 2655 C C . HIS A 1 329 ? 2.561 52.469 7.418 1 91.19 329 HIS A C 1
ATOM 2657 O O . HIS A 1 329 ? 2.861 53.594 6.973 1 91.19 329 HIS A O 1
ATOM 2663 N N . GLN A 1 330 ? 1.456 52.219 8.062 1 94 330 GLN A N 1
ATOM 2664 C CA . GLN A 1 330 ? 0.547 53.312 8.383 1 94 330 GLN A CA 1
ATOM 2665 C C . GLN A 1 330 ? 1.203 54.312 9.328 1 94 330 GLN A C 1
ATOM 2667 O O . GLN A 1 330 ? 1.086 55.531 9.133 1 94 330 GLN A O 1
ATOM 2672 N N . TRP A 1 331 ? 1.896 53.781 10.344 1 94.69 331 TRP A N 1
ATOM 2673 C CA . TRP A 1 331 ? 2.639 54.625 11.273 1 94.69 331 TRP A CA 1
ATOM 2674 C C . TRP A 1 331 ? 3.635 55.5 10.523 1 94.69 331 TRP A C 1
ATOM 2676 O O . TRP A 1 331 ? 3.652 56.719 10.703 1 94.69 331 TRP A O 1
ATOM 2686 N N . LYS A 1 332 ? 4.383 54.938 9.602 1 93.5 332 LYS A N 1
ATOM 2687 C CA . LYS A 1 332 ? 5.418 55.656 8.859 1 93.5 332 LYS A CA 1
ATOM 2688 C C . LYS A 1 332 ? 4.805 56.656 7.871 1 93.5 332 LYS A C 1
ATOM 2690 O O . LYS A 1 332 ? 5.359 57.719 7.625 1 93.5 332 LYS A O 1
ATOM 2695 N N . LYS A 1 333 ? 3.756 56.219 7.312 1 95.19 333 LYS A N 1
ATOM 2696 C CA . LYS A 1 333 ? 3.045 57.094 6.391 1 95.19 333 LYS A CA 1
ATOM 2697 C C . LYS A 1 333 ? 2.609 58.375 7.078 1 95.19 333 LYS A C 1
ATOM 2699 O O . LYS A 1 333 ? 2.865 59.469 6.578 1 95.19 333 LYS A O 1
ATOM 2704 N N . PHE A 1 334 ? 1.985 58.281 8.273 1 96.44 334 PHE A N 1
ATOM 2705 C CA . PHE A 1 334 ? 1.5 59.469 8.992 1 96.44 334 PHE A CA 1
ATOM 2706 C C . PHE A 1 334 ? 2.662 60.25 9.594 1 96.44 334 PHE A C 1
ATOM 2708 O O . PHE A 1 334 ? 2.6 61.469 9.688 1 96.44 334 PHE A O 1
ATOM 2715 N N . GLN A 1 335 ? 3.754 59.531 9.93 1 95.38 335 GLN A N 1
ATOM 2716 C CA . GLN A 1 335 ? 4.961 60.188 10.391 1 95.38 335 GLN A CA 1
ATOM 2717 C C . GLN A 1 335 ? 5.562 61.062 9.297 1 95.38 335 GLN A C 1
ATOM 2719 O O . GLN A 1 335 ? 5.93 62.219 9.539 1 95.38 335 GLN A O 1
ATOM 2724 N N . ARG A 1 336 ? 5.617 60.562 8.102 1 95.88 336 ARG A N 1
ATOM 2725 C CA . ARG A 1 336 ? 6.148 61.344 6.969 1 95.88 336 ARG A CA 1
ATOM 2726 C C . ARG A 1 336 ? 5.262 62.531 6.645 1 95.88 336 ARG A C 1
ATOM 2728 O O . ARG A 1 336 ? 5.762 63.625 6.367 1 95.88 336 ARG A O 1
ATOM 2735 N N . ALA A 1 337 ? 3.979 62.281 6.688 1 96.5 337 ALA A N 1
ATOM 2736 C CA . ALA A 1 337 ? 3.037 63.375 6.414 1 96.5 337 ALA A CA 1
ATOM 2737 C C . ALA A 1 337 ? 3.164 64.5 7.449 1 96.5 337 ALA A C 1
ATOM 2739 O O . ALA A 1 337 ? 3.109 65.688 7.109 1 96.5 337 ALA A O 1
ATOM 2740 N N . PHE A 1 338 ? 3.301 64.062 8.727 1 96.88 338 PHE A N 1
ATOM 2741 C CA . PHE A 1 338 ? 3.475 65 9.82 1 96.88 338 PHE A CA 1
ATOM 2742 C C . PHE A 1 338 ? 4.727 65.875 9.617 1 96.88 338 PHE A C 1
ATOM 2744 O O . PHE A 1 338 ? 4.676 67.125 9.711 1 96.88 338 PHE A O 1
ATOM 2751 N N . GLU A 1 339 ? 5.777 65.25 9.211 1 96 339 GLU A N 1
ATOM 2752 C CA . GLU A 1 339 ? 7.055 65.938 9.023 1 96 339 GLU A CA 1
ATOM 2753 C C . GLU A 1 339 ? 7.02 66.875 7.805 1 96 339 GLU A C 1
ATOM 2755 O O . GLU A 1 339 ? 7.527 68 7.852 1 96 339 GLU A O 1
ATOM 2760 N N . GLU A 1 340 ? 6.434 66.375 6.738 1 96.31 340 GLU A N 1
ATOM 2761 C CA . GLU A 1 340 ? 6.352 67.125 5.512 1 96.31 340 GLU A CA 1
ATOM 2762 C C . GLU A 1 340 ? 5.508 68.375 5.711 1 96.31 340 GLU A C 1
ATOM 2764 O O . GLU A 1 340 ? 5.879 69.5 5.262 1 96.31 340 GLU A O 1
ATOM 2769 N N . LYS A 1 341 ? 4.402 68.312 6.371 1 95.81 341 LYS A N 1
ATOM 2770 C CA . LYS A 1 341 ? 3.5 69.438 6.602 1 95.81 341 LYS A CA 1
ATOM 2771 C C . LYS A 1 341 ? 4.102 70.438 7.59 1 95.81 341 LYS A C 1
ATOM 2773 O O . LYS A 1 341 ? 3.908 71.625 7.453 1 95.81 341 LYS A O 1
ATOM 2778 N N . ARG A 1 342 ? 4.758 69.875 8.555 1 95.06 342 ARG A N 1
ATOM 2779 C CA . ARG A 1 342 ? 5.465 70.75 9.5 1 95.06 342 ARG A CA 1
ATOM 2780 C C . ARG A 1 342 ? 6.547 71.562 8.797 1 95.06 342 ARG A C 1
ATOM 2782 O O . ARG A 1 342 ? 6.711 72.75 9.062 1 95.06 342 ARG A O 1
ATOM 2789 N N . ALA A 1 343 ? 7.246 70.875 7.902 1 94.81 343 ALA A N 1
ATOM 2790 C CA . ALA A 1 343 ? 8.281 71.562 7.129 1 94.81 343 ALA A CA 1
ATOM 2791 C C . ALA A 1 343 ? 7.68 72.625 6.227 1 94.81 343 ALA A C 1
ATOM 2793 O O . ALA A 1 343 ? 8.234 73.75 6.09 1 94.81 343 ALA A O 1
ATOM 2794 N N . LYS A 1 344 ? 6.621 72.312 5.641 1 93 344 LYS A N 1
ATOM 2795 C CA . LYS A 1 344 ? 5.945 73.25 4.758 1 93 344 LYS A CA 1
ATOM 2796 C C . LYS A 1 344 ? 5.469 74.438 5.527 1 93 344 LYS A C 1
ATOM 2798 O O . LYS A 1 344 ? 5.562 75.562 5.035 1 93 344 LYS A O 1
ATOM 2803 N N . LYS A 1 345 ? 4.895 74.25 6.68 1 92.56 345 LYS A N 1
ATOM 2804 C CA . LYS A 1 345 ? 4.434 75.312 7.512 1 92.56 345 LYS A CA 1
ATOM 2805 C C . LYS A 1 345 ? 5.59 76.25 7.887 1 92.56 345 LYS A C 1
ATOM 2807 O O . LYS A 1 345 ? 5.457 77.5 7.824 1 92.56 345 LYS A O 1
ATOM 2812 N N . THR A 1 346 ? 6.66 75.688 8.258 1 91.19 346 THR A N 1
ATOM 2813 C CA . THR A 1 346 ? 7.848 76.438 8.633 1 91.19 346 THR A CA 1
ATOM 2814 C C . THR A 1 346 ? 8.352 77.25 7.457 1 91.19 346 THR A C 1
ATOM 2816 O O . THR A 1 346 ? 8.742 78.438 7.629 1 91.19 346 THR A O 1
ATOM 2819 N N . GLU A 1 347 ? 8.336 76.688 6.293 1 90.38 347 GLU A N 1
ATOM 2820 C CA . GLU A 1 347 ? 8.766 77.375 5.09 1 90.38 347 GLU A CA 1
ATOM 2821 C C . GLU A 1 347 ? 7.855 78.562 4.781 1 90.38 347 GLU A C 1
ATOM 2823 O O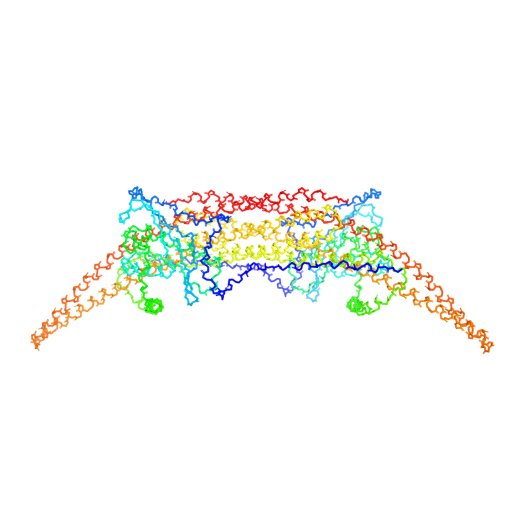 . GLU A 1 347 ? 8.328 79.625 4.414 1 90.38 347 GLU A O 1
ATOM 2828 N N . ILE A 1 348 ? 6.586 78.312 4.898 1 89.5 348 ILE A N 1
ATOM 2829 C CA . ILE A 1 348 ? 5.605 79.312 4.59 1 89.5 348 ILE A CA 1
ATOM 2830 C C . ILE A 1 348 ? 5.719 80.438 5.605 1 89.5 348 ILE A C 1
ATOM 2832 O O . ILE A 1 348 ? 5.594 81.625 5.246 1 89.5 348 ILE A O 1
ATOM 2836 N N . GLU A 1 349 ? 5.891 80.188 6.855 1 87.12 349 GLU A N 1
ATOM 2837 C CA . GLU A 1 349 ? 6.039 81.188 7.902 1 87.12 349 GLU A CA 1
ATOM 2838 C C . GLU A 1 349 ? 7.281 82 7.676 1 87.12 349 GLU A C 1
ATOM 2840 O O . GLU A 1 349 ? 7.285 83.188 7.977 1 87.12 349 GLU A O 1
ATOM 2845 N N . LEU A 1 350 ? 8.273 81.438 7.137 1 87.94 350 LEU A N 1
ATOM 2846 C CA . LEU A 1 350 ? 9.523 82.125 6.871 1 87.94 350 LEU A CA 1
ATOM 2847 C C . LEU A 1 350 ? 9.367 83.062 5.688 1 87.94 350 LEU A C 1
ATOM 2849 O O . LEU A 1 350 ? 10 84.125 5.645 1 87.94 350 LEU A O 1
ATOM 2853 N N . THR A 1 351 ? 8.516 82.75 4.789 1 83.94 351 THR A N 1
ATOM 2854 C CA . THR A 1 351 ? 8.344 83.562 3.592 1 83.94 351 THR A CA 1
ATOM 2855 C C . THR A 1 351 ? 7.395 84.75 3.865 1 83.94 351 THR A C 1
ATOM 2857 O O . THR A 1 351 ? 7.426 85.75 3.16 1 83.94 351 THR A O 1
ATOM 2860 N N . GLY A 1 352 ? 6.703 84.875 4.957 1 77 352 GLY A N 1
ATOM 2861 C CA . GLY A 1 352 ? 5.906 86 5.441 1 77 352 GLY A CA 1
ATOM 2862 C C . GLY A 1 352 ? 4.625 86.188 4.656 1 77 352 GLY A C 1
ATOM 2863 O O . GLY A 1 352 ? 3.734 86.938 5.094 1 77 352 GLY A O 1
ATOM 2864 N N . ASN A 1 353 ? 4.488 85.812 3.35 1 67.31 353 ASN A N 1
ATOM 2865 C CA . ASN A 1 353 ? 3.422 86.312 2.473 1 67.31 353 ASN A CA 1
ATOM 2866 C C . ASN A 1 353 ? 2.268 85.312 2.414 1 67.31 353 ASN A C 1
ATOM 2868 O O . ASN A 1 353 ? 1.7 85.062 1.346 1 67.31 353 ASN A O 1
ATOM 2872 N N . VAL A 1 354 ? 1.913 84.562 3.455 1 72.75 354 VAL A N 1
ATOM 2873 C CA . VAL A 1 354 ? 0.863 83.625 3.213 1 72.75 354 VAL A CA 1
ATOM 2874 C C . VAL A 1 354 ? -0.367 83.938 4.051 1 72.75 354 VAL A C 1
ATOM 2876 O O . VAL A 1 354 ? -0.249 84.562 5.125 1 72.75 354 VAL A O 1
ATOM 2879 N N . LYS A 1 355 ? -1.592 83.812 3.4 1 83.12 355 LYS A N 1
ATOM 2880 C CA . LYS A 1 355 ? -2.896 84 4.012 1 83.12 355 LYS A CA 1
ATOM 2881 C C . LYS A 1 355 ? -3.053 83.25 5.301 1 83.12 355 LYS A C 1
ATOM 2883 O O . LYS A 1 355 ? -2.662 82.062 5.363 1 83.12 355 LYS A O 1
ATOM 2888 N N . GLN A 1 356 ? -3.502 83.875 6.32 1 84.69 356 GLN A N 1
ATOM 2889 C CA . GLN A 1 356 ? -3.684 83.312 7.648 1 84.69 356 GLN A CA 1
ATOM 2890 C C . GLN A 1 356 ? -4.555 82.062 7.598 1 84.69 356 GLN A C 1
ATOM 2892 O O . GLN A 1 356 ? -4.336 81.125 8.359 1 84.69 356 GLN A O 1
ATOM 2897 N N . ASP A 1 357 ? -5.473 82 6.625 1 87.56 357 ASP A N 1
ATOM 2898 C CA . ASP A 1 357 ? -6.383 80.875 6.492 1 87.56 357 ASP A CA 1
ATOM 2899 C C . ASP A 1 357 ? -5.633 79.625 6.055 1 87.56 357 ASP A C 1
ATOM 2901 O O . ASP A 1 357 ? -5.934 78.5 6.52 1 87.56 357 ASP A O 1
ATOM 2905 N N . GLU A 1 358 ? -4.703 79.812 5.207 1 86.56 358 GLU A N 1
ATOM 2906 C CA . GLU A 1 358 ? -3.9 78.688 4.727 1 86.56 358 GLU A CA 1
ATOM 2907 C C . GLU A 1 358 ? -3.014 78.125 5.84 1 86.56 358 GLU A C 1
ATOM 2909 O O . GLU A 1 358 ? -2.832 76.875 5.945 1 86.56 358 GLU A O 1
ATOM 2914 N N . LEU A 1 359 ? -2.545 78.938 6.66 1 88.94 359 LEU A N 1
ATOM 2915 C CA . LEU A 1 359 ? -1.69 78.562 7.773 1 88.94 359 LEU A CA 1
ATOM 2916 C C . LEU A 1 359 ? -2.488 77.75 8.828 1 88.94 359 LEU A C 1
ATOM 2918 O O . LEU A 1 359 ? -1.981 76.812 9.438 1 88.94 359 LEU A O 1
ATOM 2922 N N . ASN A 1 360 ? -3.748 78.25 8.969 1 89.5 360 ASN A N 1
ATOM 2923 C CA . ASN A 1 360 ? -4.613 77.562 9.922 1 89.5 360 ASN A CA 1
ATOM 2924 C C . ASN A 1 360 ? -4.961 76.125 9.461 1 89.5 360 ASN A C 1
ATOM 2926 O O . ASN A 1 360 ? -4.996 75.188 10.266 1 89.5 360 ASN A O 1
ATOM 2930 N N . LYS A 1 361 ? -5.199 76.062 8.219 1 91.75 361 LYS A N 1
ATOM 2931 C CA . LYS A 1 361 ? -5.488 74.75 7.656 1 91.75 361 LYS A CA 1
ATOM 2932 C C . LYS A 1 361 ? -4.289 73.812 7.789 1 91.75 361 LYS A C 1
ATOM 2934 O O . LYS A 1 361 ? -4.445 72.625 8.125 1 91.75 361 LYS A O 1
ATOM 2939 N N . LEU A 1 362 ? -3.16 74.25 7.551 1 92.81 362 LEU A N 1
ATOM 2940 C CA . LEU A 1 362 ? -1.931 73.5 7.656 1 92.81 362 LEU A CA 1
ATOM 2941 C C . LEU A 1 362 ? -1.675 73.062 9.094 1 92.81 362 LEU A C 1
ATOM 2943 O O . LEU A 1 362 ? -1.221 71.938 9.344 1 92.81 362 LEU A O 1
ATOM 2947 N N . SER A 1 363 ? -2.012 73.938 9.984 1 92.69 363 SER A N 1
ATOM 2948 C CA . SER A 1 363 ? -1.84 73.625 11.398 1 92.69 363 SER A CA 1
ATOM 2949 C C . SER A 1 363 ? -2.783 72.5 11.844 1 92.69 363 SER A C 1
ATOM 2951 O O . SER A 1 363 ? -2.402 71.688 12.641 1 92.69 363 SER A O 1
ATOM 2953 N N . LEU A 1 364 ? -3.984 72.562 11.328 1 95.06 364 LEU A N 1
ATOM 2954 C CA . LEU A 1 364 ? -4.953 71.5 11.633 1 95.06 364 LEU A CA 1
ATOM 2955 C C . LEU A 1 364 ? -4.512 70.188 11.055 1 95.06 364 LEU A C 1
ATOM 2957 O O . LEU A 1 364 ? -4.672 69.125 11.688 1 95.06 364 LEU A O 1
ATOM 2961 N N . ASP A 1 365 ? -3.953 70.188 9.883 1 95.31 365 ASP A N 1
ATOM 2962 C CA . ASP A 1 365 ? -3.455 69 9.234 1 95.31 365 ASP A CA 1
ATOM 2963 C C . ASP A 1 365 ? -2.289 68.375 10.016 1 95.31 365 ASP A C 1
ATOM 2965 O O . ASP A 1 365 ? -2.176 67.188 10.133 1 95.31 365 ASP A O 1
ATOM 2969 N N . ILE A 1 366 ? -1.469 69.188 10.492 1 96.62 366 ILE A N 1
ATOM 2970 C CA . ILE A 1 366 ? -0.315 68.75 11.273 1 96.62 366 ILE A CA 1
ATOM 2971 C C . ILE A 1 366 ? -0.786 68.062 12.547 1 96.62 366 ILE A C 1
ATOM 2973 O O . ILE A 1 366 ? -0.281 67 12.906 1 96.62 366 ILE A O 1
ATOM 2977 N N . LEU A 1 367 ? -1.808 68.688 13.156 1 96.31 367 LEU A N 1
ATOM 2978 C CA . LEU A 1 367 ? -2.328 68.125 14.398 1 96.31 367 LEU A CA 1
ATOM 2979 C C . LEU A 1 367 ? -2.99 66.75 14.133 1 96.31 367 LEU A C 1
ATOM 2981 O O . LEU A 1 367 ? -2.832 65.812 14.922 1 96.31 367 LEU A O 1
ATOM 2985 N N . GLU A 1 368 ? -3.686 66.688 13.086 1 96.62 368 GLU A N 1
ATOM 2986 C CA . GLU A 1 368 ? -4.363 65.438 12.719 1 96.62 368 GLU A CA 1
ATOM 2987 C C . GLU A 1 368 ? -3.357 64.312 12.422 1 96.62 368 GLU A C 1
ATOM 2989 O O . GLU A 1 368 ? -3.529 63.188 12.875 1 96.62 368 GLU A O 1
ATOM 2994 N N . ASN A 1 369 ? -2.396 64.625 11.656 1 96.88 369 ASN A N 1
ATOM 2995 C CA . ASN A 1 369 ? -1.387 63.656 11.305 1 96.88 369 ASN A CA 1
ATOM 2996 C C . ASN A 1 369 ? -0.555 63.25 12.523 1 96.88 369 ASN A C 1
ATOM 2998 O O . ASN A 1 369 ? -0.133 62.094 12.633 1 96.88 369 ASN A O 1
ATOM 3002 N N . LYS A 1 370 ? -0.286 64.125 13.406 1 96.38 370 LYS A N 1
ATOM 3003 C CA . LYS A 1 370 ? 0.428 63.812 14.648 1 96.38 370 LYS A CA 1
ATOM 3004 C C . LYS A 1 370 ? -0.373 62.875 15.516 1 96.38 370 LYS A C 1
ATOM 3006 O O . LYS A 1 370 ? 0.183 61.906 16.078 1 96.38 370 LYS A O 1
ATOM 3011 N N . GLN A 1 371 ? -1.69 63.156 15.602 1 97.31 371 GLN A N 1
ATOM 3012 C CA . GLN A 1 371 ? -2.561 62.281 16.375 1 97.31 371 GLN A CA 1
ATOM 3013 C C . GLN A 1 371 ? -2.584 60.875 15.805 1 97.31 371 GLN A C 1
ATOM 3015 O O . GLN A 1 371 ? -2.494 59.875 16.547 1 97.31 371 GLN A O 1
ATOM 3020 N N . LYS A 1 372 ? -2.693 60.75 14.531 1 97.44 372 LYS A N 1
ATOM 3021 C CA . LYS A 1 372 ? -2.709 59.438 13.875 1 97.44 372 LYS A CA 1
ATOM 3022 C C . LYS A 1 372 ? -1.36 58.75 14.023 1 97.44 372 LYS A C 1
ATOM 3024 O O . LYS A 1 372 ? -1.306 57.531 14.219 1 97.44 372 LYS A O 1
ATOM 3029 N N . MET A 1 373 ? -0.308 59.469 13.867 1 96.75 373 MET A N 1
ATOM 3030 C CA . MET A 1 373 ? 1.033 58.906 14.055 1 96.75 373 MET A CA 1
ATOM 3031 C C . MET A 1 373 ? 1.18 58.281 15.438 1 96.75 373 MET A C 1
ATOM 3033 O O . MET A 1 373 ? 1.658 57.156 15.562 1 96.75 373 MET A O 1
ATOM 3037 N N . ILE A 1 374 ? 0.703 59 16.484 1 97.12 374 ILE A N 1
ATOM 3038 C CA . ILE A 1 374 ? 0.808 58.531 17.859 1 97.12 374 ILE A CA 1
ATOM 3039 C C . ILE A 1 374 ? -0.076 57.312 18.047 1 97.12 374 ILE A C 1
ATOM 3041 O O . ILE A 1 374 ? 0.325 56.344 18.703 1 97.12 374 ILE A O 1
ATOM 3045 N N . GLU A 1 375 ? -1.188 57.438 17.438 1 96.88 375 GLU A N 1
ATOM 3046 C CA . GLU A 1 375 ? -2.131 56.312 17.531 1 96.88 375 GLU A CA 1
ATOM 3047 C C . GLU A 1 375 ? -1.55 55.062 16.922 1 96.88 375 GLU A C 1
ATOM 3049 O O . GLU A 1 375 ? -1.602 53.969 17.531 1 96.88 375 GLU A O 1
ATOM 3054 N N . PHE A 1 376 ? -1.021 55.188 15.781 1 95.81 376 PHE A N 1
ATOM 3055 C CA . PHE A 1 376 ? -0.506 54 15.078 1 95.81 376 PHE A CA 1
ATOM 3056 C C . PHE A 1 376 ? 0.802 53.531 15.695 1 95.81 376 PHE A C 1
ATOM 3058 O O . PHE A 1 376 ? 1.108 52.344 15.68 1 95.81 376 PHE A O 1
ATOM 3065 N N . GLU A 1 377 ? 1.586 54.406 16.219 1 94.88 377 GLU A N 1
ATOM 3066 C CA . GLU A 1 377 ? 2.771 54 16.969 1 94.88 377 GLU A CA 1
ATOM 3067 C C . GLU A 1 377 ? 2.396 53.125 18.172 1 94.88 377 GLU A C 1
ATOM 3069 O O . GLU A 1 377 ? 3.014 52.094 18.422 1 94.88 377 GLU A O 1
ATOM 3074 N N . LYS A 1 378 ? 1.366 53.625 18.875 1 95.62 378 LYS A N 1
ATOM 3075 C CA . LYS A 1 378 ? 0.883 52.875 20.031 1 95.62 378 LYS A CA 1
ATOM 3076 C C . LYS A 1 378 ? 0.319 51.531 19.609 1 95.62 378 LYS A C 1
ATOM 3078 O O . LYS A 1 378 ? 0.583 50.5 20.266 1 95.62 378 LYS A O 1
ATOM 3083 N N . LYS A 1 379 ? -0.442 51.562 18.562 1 95.25 379 LYS A N 1
ATOM 3084 C CA . LYS A 1 379 ? -1.016 50.312 18.031 1 95.25 379 LYS A CA 1
ATOM 3085 C C . LYS A 1 379 ? 0.077 49.344 17.641 1 95.25 379 LYS A C 1
ATOM 3087 O O . LYS A 1 379 ? -0.043 48.125 17.906 1 95.25 379 LYS A O 1
ATOM 3092 N N . PHE A 1 380 ? 1.101 49.844 16.984 1 94.62 380 PHE A N 1
ATOM 3093 C CA . PHE A 1 380 ? 2.213 49 16.562 1 94.62 380 PHE A CA 1
ATOM 3094 C C . PHE A 1 380 ? 2.885 48.344 17.75 1 94.62 380 PHE A C 1
ATOM 3096 O O . PHE A 1 380 ? 3.182 47.125 17.719 1 94.62 380 PHE A O 1
ATOM 3103 N N . ASP A 1 381 ? 3.08 49.062 18.797 1 93.62 381 ASP A N 1
ATOM 3104 C CA . ASP A 1 381 ? 3.713 48.531 20 1 93.62 381 ASP A CA 1
ATOM 3105 C C . ASP A 1 381 ? 2.844 47.469 20.656 1 93.62 381 ASP A C 1
ATOM 3107 O O . ASP A 1 381 ? 3.342 46.406 21.047 1 93.62 381 ASP A O 1
ATOM 3111 N N . VAL A 1 382 ? 1.588 47.75 20.734 1 94.88 382 VAL A N 1
ATOM 3112 C CA . VAL A 1 382 ? 0.655 46.844 21.391 1 94.88 382 VAL A CA 1
ATOM 3113 C C . VAL A 1 382 ? 0.548 45.562 20.578 1 94.88 382 VAL A C 1
ATOM 3115 O O . VAL A 1 382 ? 0.599 44.469 21.156 1 94.88 382 VAL A O 1
ATOM 3118 N N . VAL A 1 383 ? 0.423 45.688 19.297 1 94.94 383 VAL A N 1
ATOM 3119 C CA . VAL A 1 383 ? 0.264 44.531 18.453 1 94.94 383 VAL A CA 1
ATOM 3120 C C . VAL A 1 383 ? 1.537 43.688 18.484 1 94.94 383 VAL A C 1
ATOM 3122 O O . VAL A 1 383 ? 1.474 42.438 18.5 1 94.94 383 VAL A O 1
ATOM 3125 N N . SER A 1 384 ? 2.686 44.312 18.406 1 94.25 384 SER A N 1
ATOM 3126 C CA . SER A 1 384 ? 3.959 43.594 18.453 1 94.25 384 SER A CA 1
ATOM 3127 C C . SER A 1 384 ? 4.09 42.781 19.734 1 94.25 384 SER A C 1
ATOM 3129 O O . SER A 1 384 ? 4.48 41.594 19.688 1 94.25 384 SER A O 1
ATOM 3131 N N . LYS A 1 385 ? 3.705 43.406 20.828 1 94.75 385 LYS A N 1
ATOM 3132 C CA . LYS A 1 385 ? 3.766 42.719 22.109 1 94.75 385 LYS A CA 1
ATOM 3133 C C . LYS A 1 385 ? 2.785 41.531 22.141 1 94.75 385 LYS A C 1
ATOM 3135 O O . LYS A 1 385 ? 3.119 40.438 22.625 1 94.75 385 LYS A O 1
ATOM 3140 N N . SER A 1 386 ? 1.647 41.75 21.672 1 95 386 SER A N 1
ATOM 3141 C CA . SER A 1 386 ? 0.622 40.719 21.609 1 95 386 SER A CA 1
ATOM 3142 C C . SER A 1 386 ? 1.08 39.531 20.781 1 95 386 SER A C 1
ATOM 3144 O O . SER A 1 386 ? 0.881 38.375 21.156 1 95 386 SER A O 1
ATOM 3146 N N . ILE A 1 387 ? 1.679 39.812 19.672 1 95.19 387 ILE A N 1
ATOM 3147 C CA . ILE A 1 387 ? 2.125 38.781 18.766 1 95.19 387 ILE A CA 1
ATOM 3148 C C . ILE A 1 387 ? 3.209 37.938 19.438 1 95.19 387 ILE A C 1
ATOM 3150 O O . ILE A 1 387 ? 3.227 36.719 19.312 1 95.19 387 ILE A O 1
ATOM 3154 N N . GLN A 1 388 ? 4.094 38.562 20.078 1 94.62 388 GLN A N 1
ATOM 3155 C CA . GLN A 1 388 ? 5.145 37.844 20.781 1 94.62 388 GLN A CA 1
ATOM 3156 C C . GLN A 1 388 ? 4.555 36.875 21.812 1 94.62 388 GLN A C 1
ATOM 3158 O O . GLN A 1 388 ? 4.988 35.75 21.906 1 94.62 388 GLN A O 1
ATOM 3163 N N . GLU A 1 389 ? 3.514 37.375 22.516 1 94.31 389 GLU A N 1
ATOM 3164 C CA . GLU A 1 389 ? 2.832 36.5 23.484 1 94.31 389 GLU A CA 1
ATOM 3165 C C . GLU A 1 389 ? 2.117 35.344 22.797 1 94.31 389 GLU A C 1
ATOM 3167 O O . GLU A 1 389 ? 2.146 34.219 23.297 1 94.31 389 GLU A O 1
ATOM 3172 N N . GLU A 1 390 ? 1.521 35.656 21.734 1 94.38 390 GLU A N 1
ATOM 3173 C CA . GLU A 1 390 ? 0.776 34.625 20.984 1 94.38 390 GLU A CA 1
ATOM 3174 C C . GLU A 1 390 ? 1.71 33.562 20.406 1 94.38 390 GLU A C 1
ATOM 3176 O O . GLU A 1 390 ? 1.361 32.375 20.359 1 94.38 390 GLU A O 1
ATOM 3181 N N . VAL A 1 391 ? 2.848 34.031 19.906 1 93.38 391 VAL A N 1
ATOM 3182 C CA . VAL A 1 391 ? 3.822 33.094 19.359 1 93.38 391 VAL A CA 1
ATOM 3183 C C . VAL A 1 391 ? 4.301 32.125 20.453 1 93.38 391 VAL A C 1
ATOM 3185 O O . VAL A 1 391 ? 4.449 30.938 20.219 1 93.38 391 VAL A O 1
ATOM 3188 N N . GLU A 1 392 ? 4.547 32.688 21.625 1 91.75 392 GLU A N 1
ATOM 3189 C CA . GLU A 1 392 ? 4.938 31.828 22.75 1 91.75 392 GLU A CA 1
ATOM 3190 C C . GLU A 1 392 ? 3.854 30.812 23.078 1 91.75 392 GLU A C 1
ATOM 3192 O O . GLU A 1 392 ? 4.152 29.641 23.328 1 91.75 392 GLU A O 1
ATOM 3197 N N . ARG A 1 393 ? 2.617 31.234 23.062 1 91.5 393 ARG A N 1
ATOM 3198 C CA . ARG A 1 393 ? 1.49 30.344 23.312 1 91.5 393 ARG A CA 1
ATOM 3199 C C . ARG A 1 393 ? 1.387 29.281 22.219 1 91.5 393 ARG A C 1
ATOM 3201 O O . ARG A 1 393 ? 1.109 28.109 22.5 1 91.5 393 ARG A O 1
ATOM 3208 N N . PHE A 1 394 ? 1.554 29.734 21.031 1 90.38 394 PHE A N 1
ATOM 3209 C CA . PHE A 1 394 ? 1.507 28.859 19.875 1 90.38 394 PHE A CA 1
ATOM 3210 C C . PHE A 1 394 ? 2.559 27.75 19.984 1 90.38 394 PHE A C 1
ATOM 3212 O O . PHE A 1 394 ? 2.262 26.578 19.766 1 90.38 394 PHE A O 1
ATOM 3219 N N . GLU A 1 395 ? 3.736 28.094 20.312 1 87.56 395 GLU A N 1
ATOM 3220 C CA . GLU A 1 395 ? 4.832 27.141 20.406 1 87.56 395 GLU A CA 1
ATOM 3221 C C . GLU A 1 395 ? 4.605 26.156 21.531 1 87.56 395 GLU A C 1
ATOM 3223 O O . GLU A 1 395 ? 4.883 24.953 21.391 1 87.56 395 GLU A O 1
ATOM 3228 N N . ALA A 1 396 ? 4.133 26.688 22.656 1 86.81 396 ALA A N 1
ATOM 3229 C CA . ALA A 1 396 ? 3.832 25.797 23.781 1 86.81 396 ALA A CA 1
ATOM 3230 C C . ALA A 1 396 ? 2.717 24.828 23.438 1 86.81 396 ALA A C 1
ATOM 3232 O O . ALA A 1 396 ? 2.811 23.625 23.734 1 86.81 396 ALA A O 1
ATOM 3233 N N . GLY A 1 397 ? 1.67 25.328 22.828 1 85.56 397 GLY A N 1
ATOM 3234 C CA . GLY A 1 397 ? 0.57 24.484 22.391 1 85.56 397 GLY A CA 1
ATOM 3235 C C . GLY A 1 397 ? 0.982 23.469 21.359 1 85.56 397 GLY A C 1
ATOM 3236 O O . GLY A 1 397 ? 0.522 22.328 21.391 1 85.56 397 GLY A O 1
ATOM 3237 N N . ARG A 1 398 ? 1.799 23.859 20.484 1 87.88 398 ARG A N 1
ATOM 3238 C CA . ARG A 1 398 ? 2.281 22.984 19.422 1 87.88 398 ARG A CA 1
ATOM 3239 C C . ARG A 1 398 ? 3.018 21.781 20 1 87.88 398 ARG A C 1
ATOM 3241 O O . ARG A 1 398 ? 2.82 20.641 19.562 1 87.88 398 ARG A O 1
ATOM 3248 N N . LYS A 1 399 ? 3.92 22.016 20.938 1 86.25 399 LYS A N 1
ATOM 3249 C CA . LYS A 1 399 ? 4.672 20.938 21.562 1 86.25 399 LYS A CA 1
ATOM 3250 C C . LYS A 1 399 ? 3.736 19.922 22.203 1 86.25 399 LYS A C 1
ATOM 3252 O O . LYS A 1 399 ? 3.902 18.703 22.031 1 86.25 399 LYS A O 1
ATOM 3257 N N . ASP A 1 400 ? 2.781 20.469 22.906 1 87.88 400 ASP A N 1
ATOM 3258 C CA . ASP A 1 400 ? 1.813 19.594 23.562 1 87.88 400 ASP A CA 1
ATOM 3259 C C . ASP A 1 400 ? 1.004 18.797 22.547 1 87.88 400 ASP A C 1
ATOM 3261 O O . ASP A 1 400 ? 0.786 17.594 22.719 1 87.88 400 ASP A O 1
ATOM 3265 N N . ASP A 1 401 ? 0.571 19.406 21.562 1 88.06 401 ASP A N 1
ATOM 3266 C CA . ASP A 1 401 ? -0.225 18.75 20.531 1 88.06 401 ASP A CA 1
ATOM 3267 C C . ASP A 1 401 ? 0.577 17.672 19.812 1 88.06 401 ASP A C 1
ATOM 3269 O O . ASP A 1 401 ? 0.064 16.578 19.562 1 88.06 401 ASP A O 1
ATOM 3273 N N . MET A 1 402 ? 1.778 17.984 19.453 1 87.31 402 MET A N 1
ATOM 3274 C CA . MET A 1 402 ? 2.625 17.016 18.75 1 87.31 402 MET A CA 1
ATOM 3275 C C . MET A 1 402 ? 2.906 15.797 19.625 1 87.31 402 MET A C 1
ATOM 3277 O O . MET A 1 402 ? 2.902 14.664 19.125 1 87.31 402 MET A O 1
ATOM 3281 N N . LYS A 1 403 ? 3.176 16.094 20.859 1 88 403 LYS A N 1
ATOM 3282 C CA . LYS A 1 403 ? 3.367 14.992 21.797 1 88 403 LYS A CA 1
ATOM 3283 C C . LYS A 1 403 ? 2.156 14.062 21.797 1 88 403 LYS A C 1
ATOM 3285 O O . LYS A 1 403 ? 2.297 12.844 21.641 1 88 403 LYS A O 1
ATOM 3290 N N . ASN A 1 404 ? 1.004 14.648 22 1 88.62 404 ASN A N 1
ATOM 3291 C CA . ASN A 1 404 ? -0.22 13.852 22.031 1 88.62 404 ASN A CA 1
ATOM 3292 C C . ASN A 1 404 ? -0.457 13.109 20.734 1 88.62 404 ASN A C 1
ATOM 3294 O O . ASN A 1 404 ? -0.87 11.953 20.734 1 88.62 404 ASN A O 1
ATOM 3298 N N . MET A 1 405 ? -0.233 13.781 19.703 1 88.94 405 MET A N 1
ATOM 3299 C CA . MET A 1 405 ? -0.401 13.188 18.375 1 88.94 405 MET A CA 1
ATOM 3300 C C . MET A 1 405 ? 0.507 11.969 18.203 1 88.94 405 MET A C 1
ATOM 3302 O O . MET A 1 405 ? 0.061 10.914 17.766 1 88.94 405 MET A O 1
ATOM 3306 N N . LEU A 1 406 ? 1.758 12.086 18.578 1 88.44 406 LEU A N 1
ATOM 3307 C CA . LEU A 1 406 ? 2.73 11.016 18.406 1 88.44 406 LEU A CA 1
ATOM 3308 C C . LEU A 1 406 ? 2.398 9.836 19.312 1 88.44 406 LEU A C 1
ATOM 3310 O O . LEU A 1 406 ? 2.537 8.672 18.922 1 88.44 406 LEU A O 1
ATOM 3314 N N . ILE A 1 407 ? 1.966 10.164 20.469 1 89.38 407 ILE A N 1
ATOM 3315 C CA . ILE A 1 407 ? 1.604 9.117 21.406 1 89.38 407 ILE A CA 1
ATOM 3316 C C . ILE A 1 407 ? 0.399 8.344 20.891 1 89.38 407 ILE A C 1
ATOM 3318 O O . ILE A 1 407 ? 0.398 7.105 20.891 1 89.38 407 ILE A O 1
ATOM 3322 N N . GLU A 1 408 ? -0.59 9.078 20.484 1 89.12 408 GLU A N 1
ATOM 3323 C CA . GLU A 1 408 ? -1.778 8.43 19.938 1 89.12 408 GLU A CA 1
ATOM 3324 C C . GLU A 1 408 ? -1.433 7.598 18.703 1 89.12 408 GLU A C 1
ATOM 3326 O O . GLU A 1 408 ? -1.942 6.488 18.531 1 89.12 408 GLU A O 1
ATOM 3331 N N . TYR A 1 409 ? -0.604 8.125 17.875 1 89.62 409 TYR A N 1
ATOM 3332 C CA . TYR A 1 409 ? -0.164 7.414 16.688 1 89.62 409 TYR A CA 1
ATOM 3333 C C . TYR A 1 409 ? 0.542 6.113 17.047 1 89.62 409 TYR A C 1
ATOM 3335 O O . TYR A 1 409 ? 0.26 5.066 16.469 1 89.62 409 TYR A O 1
ATOM 3343 N N . LEU A 1 410 ? 1.405 6.234 17.969 1 88.12 410 LEU A N 1
ATOM 3344 C CA . LEU A 1 410 ? 2.152 5.074 18.438 1 88.12 410 LEU A CA 1
ATOM 3345 C C . LEU A 1 410 ? 1.21 4.008 18.984 1 88.12 410 LEU A C 1
ATOM 3347 O O . LEU A 1 410 ? 1.338 2.828 18.656 1 88.12 410 LEU A O 1
ATOM 3351 N N . GLU A 1 411 ? 0.328 4.422 19.781 1 89.69 411 GLU A N 1
ATOM 3352 C CA . GLU A 1 411 ? -0.616 3.486 20.391 1 89.69 411 GLU A CA 1
ATOM 3353 C C . GLU A 1 411 ? -1.45 2.781 19.328 1 89.69 411 GLU A C 1
ATOM 3355 O O . GLU A 1 411 ? -1.69 1.575 19.406 1 89.69 411 GLU A O 1
ATOM 3360 N N . ASP A 1 412 ? -1.847 3.553 18.375 1 90.38 412 ASP A N 1
ATOM 3361 C CA . ASP A 1 412 ? -2.623 2.984 17.281 1 90.38 412 ASP A CA 1
ATOM 3362 C C . ASP A 1 412 ? -1.799 1.965 16.484 1 90.38 412 ASP A C 1
ATOM 3364 O O . ASP A 1 412 ? -2.303 0.899 16.125 1 90.38 412 ASP A O 1
ATOM 3368 N N . MET A 1 413 ? -0.604 2.25 16.219 1 89.06 413 MET A N 1
ATOM 3369 C CA . MET A 1 413 ? 0.266 1.354 15.461 1 89.06 413 MET A CA 1
ATOM 3370 C C . MET A 1 413 ? 0.531 0.068 16.234 1 89.06 413 MET A C 1
ATOM 3372 O O . MET A 1 413 ? 0.488 -1.024 15.664 1 89.06 413 MET A O 1
ATOM 3376 N N . ILE A 1 414 ? 0.803 0.168 17.516 1 87.88 414 ILE A N 1
ATOM 3377 C CA . ILE A 1 414 ? 1.053 -1.004 18.344 1 87.88 414 ILE A CA 1
ATOM 3378 C C . ILE A 1 414 ? -0.183 -1.9 18.359 1 87.88 414 ILE A C 1
ATOM 3380 O O . ILE A 1 414 ? -0.075 -3.119 18.203 1 87.88 414 ILE A O 1
ATOM 3384 N N . LYS A 1 415 ? -1.293 -1.238 18.562 1 90.56 415 LYS A N 1
ATOM 3385 C CA . LYS A 1 415 ? -2.541 -1.995 18.578 1 90.56 415 LYS A CA 1
ATOM 3386 C C . LYS A 1 415 ? -2.756 -2.736 17.25 1 90.56 415 LYS A C 1
ATOM 3388 O O . LYS A 1 415 ? -3.064 -3.93 17.25 1 90.56 415 LYS A O 1
ATOM 3393 N N . CYS A 1 416 ? -2.602 -2.02 16.172 1 90.69 416 CYS A N 1
ATOM 3394 C CA . CYS A 1 416 ? -2.812 -2.59 14.836 1 90.69 416 CYS A CA 1
ATOM 3395 C C . CYS A 1 416 ? -1.878 -3.77 14.594 1 90.69 416 CYS A C 1
ATOM 3397 O O . CYS A 1 416 ? -2.324 -4.848 14.195 1 90.69 416 CYS A O 1
ATOM 3399 N N . HIS A 1 417 ? -0.593 -3.674 14.82 1 88.62 417 HIS A N 1
ATOM 3400 C CA . HIS A 1 417 ? 0.384 -4.719 14.523 1 88.62 417 HIS A CA 1
ATOM 3401 C C . HIS A 1 417 ? 0.236 -5.895 15.484 1 88.62 417 HIS A C 1
ATOM 3403 O O . HIS A 1 417 ? 0.479 -7.043 15.102 1 88.62 417 HIS A O 1
ATOM 3409 N N . THR A 1 418 ? -0.198 -5.574 16.719 1 88.44 418 THR A N 1
ATOM 3410 C CA . THR A 1 418 ? -0.48 -6.656 17.656 1 88.44 418 THR A CA 1
ATOM 3411 C C . THR A 1 418 ? -1.671 -7.484 17.188 1 88.44 418 THR A C 1
ATOM 3413 O O . THR A 1 418 ? -1.638 -8.719 17.234 1 88.44 418 THR A O 1
ATOM 3416 N N . GLU A 1 419 ? -2.668 -6.793 16.766 1 91.25 419 GLU A N 1
ATOM 3417 C CA . GLU A 1 419 ? -3.846 -7.48 16.234 1 91.25 419 GLU A CA 1
ATOM 3418 C C . GLU A 1 419 ? -3.496 -8.312 15.008 1 91.25 419 GLU A C 1
ATOM 3420 O O . GLU A 1 419 ? -3.969 -9.438 14.852 1 91.25 419 GLU A O 1
ATOM 3425 N N . LEU A 1 420 ? -2.703 -7.797 14.125 1 91.75 420 LEU A N 1
ATOM 3426 C CA . LEU A 1 420 ? -2.297 -8.508 12.922 1 91.75 420 LEU A CA 1
ATOM 3427 C C . LEU A 1 420 ? -1.476 -9.742 13.266 1 91.75 420 LEU A C 1
ATOM 3429 O O . LEU A 1 420 ? -1.666 -10.805 12.672 1 91.75 420 LEU A O 1
ATOM 3433 N N . SER A 1 421 ? -0.542 -9.617 14.164 1 89.5 421 SER A N 1
ATOM 3434 C CA . SER A 1 421 ? 0.269 -10.75 14.602 1 89.5 421 SER A CA 1
ATOM 3435 C C . SER A 1 421 ? -0.602 -11.883 15.133 1 89.5 421 SER A C 1
ATOM 3437 O O . SER A 1 421 ? -0.388 -13.047 14.797 1 89.5 421 SER A O 1
ATOM 3439 N N . LYS A 1 422 ? -1.575 -11.516 15.93 1 91.12 422 LYS A N 1
ATOM 3440 C CA . LYS A 1 422 ? -2.49 -12.508 16.484 1 91.12 422 LYS A CA 1
ATOM 3441 C C . LYS A 1 422 ? -3.301 -13.188 15.391 1 91.12 422 LYS A C 1
ATOM 3443 O O . LYS A 1 422 ? -3.541 -14.398 15.445 1 91.12 422 LYS A O 1
ATOM 3448 N N . LEU A 1 423 ? -3.701 -12.391 14.492 1 91.75 423 LEU A N 1
ATOM 3449 C CA . LEU A 1 423 ? -4.488 -12.914 13.375 1 91.75 423 LEU A CA 1
ATOM 3450 C C . LEU A 1 423 ? -3.713 -13.984 12.617 1 91.75 423 LEU A C 1
ATOM 3452 O O . LEU A 1 423 ? -4.254 -15.055 12.312 1 91.75 423 LEU A O 1
ATOM 3456 N N . TRP A 1 424 ? -2.453 -13.828 12.258 1 91.44 424 TRP A N 1
ATOM 3457 C CA . TRP A 1 424 ? -1.63 -14.789 11.531 1 91.44 424 TRP A CA 1
ATOM 3458 C C . TRP A 1 424 ? -1.367 -16.031 12.375 1 91.44 424 TRP A C 1
ATOM 3460 O O . TRP A 1 424 ? -1.338 -17.156 11.852 1 91.44 424 TRP A O 1
ATOM 3470 N N . GLN A 1 425 ? -1.23 -15.844 13.68 1 90 425 GLN A N 1
ATOM 3471 C CA . GLN A 1 425 ? -1.031 -16.969 14.578 1 90 425 GLN A CA 1
ATOM 3472 C C . GLN A 1 425 ? -2.254 -17.891 14.594 1 90 425 GLN A C 1
ATOM 3474 O O . GLN A 1 425 ? -2.123 -19.109 14.711 1 90 425 GLN A O 1
ATOM 3479 N N . GLN A 1 426 ? -3.381 -17.328 14.445 1 90.5 426 GLN A N 1
ATOM 3480 C CA . GLN A 1 426 ? -4.621 -18.094 14.422 1 90.5 426 GLN A CA 1
ATOM 3481 C C . GLN A 1 426 ? -4.727 -18.922 13.156 1 90.5 426 GLN A C 1
ATOM 3483 O O . GLN A 1 426 ? -5.465 -19.922 13.117 1 90.5 426 GLN A O 1
ATOM 3488 N N . PHE A 1 427 ? -4.078 -18.578 12.102 1 91.38 427 PHE A N 1
ATOM 3489 C CA . PHE A 1 427 ? -4.059 -19.312 10.844 1 91.38 427 PHE A CA 1
ATOM 3490 C C . PHE A 1 427 ? -3.121 -20.516 10.93 1 91.38 427 PHE A C 1
ATOM 3492 O O . PHE A 1 427 ? -3.27 -21.484 10.18 1 91.38 427 PHE A O 1
ATOM 3499 N N . GLU A 1 428 ? -2.143 -20.516 11.828 1 87.75 428 GLU A N 1
ATOM 3500 C CA . GLU A 1 428 ? -1.037 -21.469 11.898 1 87.75 428 GLU A CA 1
ATOM 3501 C C . GLU A 1 428 ? -1.549 -22.906 12.008 1 87.75 428 GLU A C 1
ATOM 3503 O O . GLU A 1 428 ? -1.101 -23.781 11.273 1 87.75 428 GLU A O 1
ATOM 3508 N N . PRO A 1 429 ? -2.59 -23.172 12.836 1 88.56 429 PRO A N 1
ATOM 3509 C CA . PRO A 1 429 ? -3.055 -24.562 12.953 1 88.56 429 PRO A CA 1
ATOM 3510 C C . PRO A 1 429 ? -3.66 -25.094 11.656 1 88.56 429 PRO A C 1
ATOM 3512 O O . PRO A 1 429 ? -3.531 -26.281 11.352 1 88.56 429 PRO A O 1
ATOM 3515 N N . TYR A 1 430 ? -4.301 -24.281 10.93 1 87.69 430 TYR A N 1
ATOM 3516 C CA . TYR A 1 430 ? -4.91 -24.719 9.68 1 87.69 430 TYR A CA 1
ATOM 3517 C C . TYR A 1 430 ? -3.85 -25.094 8.656 1 87.69 430 TYR A C 1
ATOM 3519 O O . TYR A 1 430 ? -4.012 -26.062 7.906 1 87.69 430 TYR A O 1
ATOM 3527 N N . ALA A 1 431 ? -2.781 -24.328 8.586 1 87 431 ALA A N 1
ATOM 3528 C CA . ALA A 1 431 ? -1.699 -24.609 7.641 1 87 431 ALA A CA 1
ATOM 3529 C C . ALA A 1 431 ? -1.015 -25.938 7.961 1 87 431 ALA A C 1
ATOM 3531 O O . ALA A 1 431 ? -0.712 -26.719 7.059 1 87 431 ALA A O 1
ATOM 3532 N N . HIS A 1 432 ? -0.852 -26.297 9.211 1 87.69 432 HIS A N 1
ATOM 3533 C CA . HIS A 1 432 ? -0.124 -27.5 9.617 1 87.69 432 HIS A CA 1
ATOM 3534 C C . HIS A 1 432 ? -1.01 -28.734 9.539 1 87.69 432 HIS A C 1
ATOM 3536 O O . HIS A 1 432 ? -0.509 -29.859 9.531 1 87.69 432 HIS A O 1
ATOM 3542 N N . LYS A 1 433 ? -2.332 -28.594 9.43 1 87.12 433 LYS A N 1
ATOM 3543 C CA . LYS A 1 433 ? -3.268 -29.703 9.383 1 87.12 433 LYS A CA 1
ATOM 3544 C C . LYS A 1 433 ? -3.447 -30.219 7.953 1 87.12 433 LYS A C 1
ATOM 3546 O O . LYS A 1 433 ? -4.117 -31.219 7.73 1 87.12 433 LYS A O 1
ATOM 3551 N N . ILE A 1 434 ? -2.857 -29.453 7.059 1 85.06 434 ILE A N 1
ATOM 3552 C CA . ILE A 1 434 ? -2.98 -29.922 5.684 1 85.06 434 ILE A CA 1
ATOM 3553 C C . ILE A 1 434 ? -2.367 -31.312 5.551 1 85.06 434 ILE A C 1
ATOM 3555 O O . ILE A 1 434 ? -1.192 -31.516 5.867 1 85.06 434 ILE A O 1
ATOM 3559 N N . GLN A 1 435 ? -3.227 -32.312 5.32 1 75.88 435 GLN A N 1
ATOM 3560 C CA . GLN A 1 435 ? -2.809 -33.719 5.219 1 75.88 435 GLN A CA 1
ATOM 3561 C C . GLN A 1 435 ? -2.307 -34.031 3.814 1 75.88 435 GLN A C 1
ATOM 3563 O O . GLN A 1 435 ? -2.832 -33.5 2.826 1 75.88 435 GLN A O 1
ATOM 3568 N N . ASN A 1 436 ? -1.06 -34.719 3.682 1 65.31 436 ASN A N 1
ATOM 3569 C CA . ASN A 1 436 ? -0.522 -35.219 2.42 1 65.31 436 ASN A CA 1
ATOM 3570 C C . ASN A 1 436 ? -1.404 -36.312 1.826 1 65.31 436 ASN A C 1
ATOM 3572 O O . ASN A 1 436 ? -2.064 -37.062 2.561 1 65.31 436 ASN A O 1
ATOM 3576 N N . MET B 1 1 ? 49.906 46.188 11.867 1 25.92 1 MET B N 1
ATOM 3577 C CA . MET B 1 1 ? 49.844 45.594 10.523 1 25.92 1 MET B CA 1
ATOM 3578 C C . MET B 1 1 ? 49 44.344 10.508 1 25.92 1 MET B C 1
ATOM 3580 O O . MET B 1 1 ? 49.406 43.312 11.039 1 25.92 1 MET B O 1
ATOM 3584 N N . SER B 1 2 ? 47.656 44.469 10.555 1 25.81 2 SER B N 1
ATOM 3585 C CA . SER B 1 2 ? 46.469 43.719 10.992 1 25.81 2 SER B CA 1
ATOM 3586 C C . SER B 1 2 ? 46.156 42.594 10.031 1 25.81 2 SER B C 1
ATOM 3588 O O . SER B 1 2 ? 45.844 42.812 8.867 1 25.81 2 SER B O 1
ATOM 3590 N N . GLU B 1 3 ? 47 41.5 10.078 1 27.59 3 GLU B N 1
ATOM 3591 C CA . GLU B 1 3 ? 47.094 40.344 9.211 1 27.59 3 GLU B CA 1
ATOM 3592 C C . GLU B 1 3 ? 45.719 39.688 9 1 27.59 3 GLU B C 1
ATOM 3594 O O . GLU B 1 3 ? 44.969 39.5 9.953 1 27.59 3 GLU B O 1
ATOM 3599 N N . GLU B 1 4 ? 45.188 39.812 7.801 1 25.55 4 GLU B N 1
ATOM 3600 C CA . GLU B 1 4 ? 43.938 39.594 7.078 1 25.55 4 GLU B CA 1
ATOM 3601 C C . GLU B 1 4 ? 43.5 38.125 7.129 1 25.55 4 GLU B C 1
ATOM 3603 O O . GLU B 1 4 ? 44.156 37.281 6.551 1 25.55 4 GLU B O 1
ATOM 3608 N N . LYS B 1 5 ? 43.062 37.625 8.305 1 28.02 5 LYS B N 1
ATOM 3609 C CA . LYS B 1 5 ? 42.812 36.25 8.688 1 28.02 5 LYS B CA 1
ATOM 3610 C C . LYS B 1 5 ? 41.812 35.594 7.723 1 28.02 5 LYS B C 1
ATOM 3612 O O . LYS B 1 5 ? 40.688 36.062 7.566 1 28.02 5 LYS B O 1
ATOM 3617 N N . SER B 1 6 ? 42.344 35.125 6.574 1 27.36 6 SER B N 1
ATOM 3618 C CA . SER B 1 6 ? 41.594 34.625 5.418 1 27.36 6 SER B CA 1
ATOM 3619 C C . SER B 1 6 ? 40.562 33.594 5.832 1 27.36 6 SER B C 1
ATOM 3621 O O . SER B 1 6 ? 40.781 32.812 6.742 1 27.36 6 SER B O 1
ATOM 3623 N N . PRO B 1 7 ? 39.25 33.781 5.469 1 25.8 7 PRO B N 1
ATOM 3624 C CA . PRO B 1 7 ? 38 33.156 5.848 1 25.8 7 PRO B CA 1
ATOM 3625 C C . PRO B 1 7 ? 37.938 31.672 5.5 1 25.8 7 PRO B C 1
ATOM 3627 O O . PRO B 1 7 ? 38.562 31.234 4.52 1 25.8 7 PRO B O 1
ATOM 3630 N N . LEU B 1 8 ? 37.938 30.766 6.484 1 24.3 8 LEU B N 1
ATOM 3631 C CA . LEU B 1 8 ? 37.938 29.312 6.527 1 24.3 8 LEU B CA 1
ATOM 3632 C C . LEU B 1 8 ? 36.906 28.734 5.574 1 24.3 8 LEU B C 1
ATOM 3634 O O . LEU B 1 8 ? 35.719 29.047 5.676 1 24.3 8 LEU B O 1
ATOM 3638 N N . SER B 1 9 ? 37.188 28.453 4.359 1 24.09 9 SER B N 1
ATOM 3639 C CA . SER B 1 9 ? 36.406 27.953 3.227 1 24.09 9 SER B CA 1
ATOM 3640 C C . SER B 1 9 ? 35.688 26.672 3.592 1 24.09 9 SER B C 1
ATOM 3642 O O . SER B 1 9 ? 36.281 25.688 3.984 1 24.09 9 SER B O 1
ATOM 3644 N N . VAL B 1 10 ? 34.562 26.812 4.281 1 23.14 10 VAL B N 1
ATOM 3645 C CA . VAL B 1 10 ? 33.75 25.672 4.684 1 23.14 10 VAL B CA 1
ATOM 3646 C C . VAL B 1 10 ? 33.406 24.812 3.465 1 23.14 10 VAL B C 1
ATOM 3648 O O . VAL B 1 10 ? 32.75 25.281 2.537 1 23.14 10 VAL B O 1
ATOM 3651 N N . LYS B 1 11 ? 34.312 23.969 3.014 1 24.36 11 LYS B N 1
ATOM 3652 C CA . LYS B 1 11 ? 34.156 23.094 1.863 1 24.36 11 LYS B CA 1
ATOM 3653 C C . LYS B 1 11 ? 32.844 22.281 1.967 1 24.36 11 LYS B C 1
ATOM 3655 O O . LYS B 1 11 ? 32.625 21.578 2.947 1 24.36 11 LYS B O 1
ATOM 3660 N N . THR B 1 12 ? 31.75 22.859 1.469 1 23.09 12 THR B N 1
ATOM 3661 C CA . THR B 1 12 ? 30.422 22.266 1.342 1 23.09 12 THR B CA 1
ATOM 3662 C C . THR B 1 12 ? 30.5 20.891 0.692 1 23.09 12 THR B C 1
ATOM 3664 O O . THR B 1 12 ? 30.953 20.766 -0.449 1 23.09 12 THR B O 1
ATOM 3667 N N . VAL B 1 13 ? 30.922 19.906 1.439 1 25.12 13 VAL B N 1
ATOM 3668 C CA . VAL B 1 13 ? 31.031 18.547 0.915 1 25.12 13 VAL B CA 1
ATOM 3669 C C . VAL B 1 13 ? 29.719 18.141 0.258 1 25.12 13 VAL B C 1
ATOM 3671 O O . VAL B 1 13 ? 28.656 18.203 0.889 1 25.12 13 VAL B O 1
ATOM 3674 N N . THR B 1 14 ? 29.531 18.5 -0.999 1 24.16 14 THR B N 1
ATOM 3675 C CA . THR B 1 14 ? 28.406 18.125 -1.87 1 24.16 14 THR B CA 1
ATOM 3676 C C . THR B 1 14 ? 28.156 16.625 -1.819 1 24.16 14 THR B C 1
ATOM 3678 O O . THR B 1 14 ? 29.047 15.828 -2.125 1 24.16 14 THR B O 1
ATOM 3681 N N . ALA B 1 15 ? 27.406 16.203 -0.836 1 25.17 15 ALA B N 1
ATOM 3682 C CA . ALA B 1 15 ? 27.016 14.812 -0.684 1 25.17 15 ALA B CA 1
ATOM 3683 C C . ALA B 1 15 ? 26.5 14.242 -2.002 1 25.17 15 ALA B C 1
ATOM 3685 O O . ALA B 1 15 ? 25.453 14.664 -2.504 1 25.17 15 ALA B O 1
ATOM 3686 N N . THR B 1 16 ? 27.453 13.984 -2.951 1 26.3 16 THR B N 1
ATOM 3687 C CA . THR B 1 16 ? 27.125 13.312 -4.203 1 26.3 16 THR B CA 1
ATOM 3688 C C . THR B 1 16 ? 26.312 12.047 -3.943 1 26.3 16 THR B C 1
ATOM 3690 O O . THR B 1 16 ? 26.781 11.125 -3.279 1 26.3 16 THR B O 1
ATOM 3693 N N . ASN B 1 17 ? 25.047 12.25 -3.582 1 24.98 17 ASN B N 1
ATOM 3694 C CA . ASN B 1 17 ? 24.109 11.141 -3.48 1 24.98 17 ASN B CA 1
ATOM 3695 C C . ASN B 1 17 ? 24.281 10.148 -4.629 1 24.98 17 ASN B C 1
ATOM 3697 O O . ASN B 1 17 ? 23.906 10.445 -5.766 1 24.98 17 ASN B O 1
ATOM 3701 N N . ASP B 1 18 ? 25.391 9.578 -4.652 1 28.25 18 ASP B N 1
ATOM 3702 C CA . ASP B 1 18 ? 25.719 8.539 -5.621 1 28.25 18 ASP B CA 1
ATOM 3703 C C . ASP B 1 18 ? 24.594 7.523 -5.734 1 28.25 18 ASP B C 1
ATOM 3705 O O . ASP B 1 18 ? 24.219 6.879 -4.75 1 28.25 18 ASP B O 1
ATOM 3709 N N . SER B 1 19 ? 23.5 7.969 -6.383 1 28.08 19 SER B N 1
ATOM 3710 C CA . SER B 1 19 ? 22.406 7.102 -6.793 1 28.08 19 SER B CA 1
ATOM 3711 C C . SER B 1 19 ? 22.906 5.723 -7.203 1 28.08 19 SER B C 1
ATOM 3713 O O . SER B 1 19 ? 23.797 5.605 -8.047 1 28.08 19 SER B O 1
ATOM 3715 N N . ILE B 1 20 ? 22.766 4.852 -6.301 1 30.22 20 ILE B N 1
ATOM 3716 C CA . ILE B 1 20 ? 23.172 3.445 -6.328 1 30.22 20 ILE B CA 1
ATOM 3717 C C . ILE B 1 20 ? 22.781 2.83 -7.676 1 30.22 20 ILE B C 1
ATOM 3719 O O . ILE B 1 20 ? 23.016 1.642 -7.906 1 30.22 20 ILE B O 1
ATOM 3723 N N . TYR B 1 21 ? 21.781 3.531 -8.32 1 29.64 21 TYR B N 1
ATOM 3724 C CA . TYR B 1 21 ? 21.516 2.832 -9.578 1 29.64 21 TYR B CA 1
ATOM 3725 C C . TYR B 1 21 ? 22.719 2.893 -10.5 1 29.64 21 TYR B C 1
ATOM 3727 O O . TYR B 1 21 ? 22.906 3.871 -11.227 1 29.64 21 TYR B O 1
ATOM 3735 N N . ASP B 1 22 ? 23.828 2.65 -9.922 1 29.86 22 ASP B N 1
ATOM 3736 C CA . ASP B 1 22 ? 24.984 2.617 -10.805 1 29.86 22 ASP B CA 1
ATOM 3737 C C . ASP B 1 22 ? 24.656 1.92 -12.125 1 29.86 22 ASP B C 1
ATOM 3739 O O . ASP B 1 22 ? 24.203 0.776 -12.125 1 29.86 22 ASP B O 1
ATOM 3743 N N . ASP B 1 23 ? 24.172 2.703 -13 1 31.14 23 ASP B N 1
ATOM 3744 C CA . ASP B 1 23 ? 24.094 2.236 -14.375 1 31.14 23 ASP B CA 1
ATOM 3745 C C . ASP B 1 23 ? 25.312 1.399 -14.75 1 31.14 23 ASP B C 1
ATOM 3747 O O . ASP B 1 23 ? 26.453 1.847 -14.578 1 31.14 23 ASP B O 1
ATOM 3751 N N . ILE B 1 24 ? 25.219 0.095 -14.492 1 33.38 24 ILE B N 1
ATOM 3752 C CA . ILE B 1 24 ? 26.281 -0.695 -15.117 1 33.38 24 ILE B CA 1
ATOM 3753 C C . ILE B 1 24 ? 26.547 -0.179 -16.531 1 33.38 24 ILE B C 1
ATOM 3755 O O . ILE B 1 24 ? 25.656 -0.212 -17.391 1 33.38 24 ILE B O 1
ATOM 3759 N N . ASP B 1 25 ? 27.109 1.015 -16.562 1 32.38 25 ASP B N 1
ATOM 3760 C CA . ASP B 1 25 ? 27.594 1.454 -17.875 1 32.38 25 ASP B CA 1
ATOM 3761 C C . ASP B 1 25 ? 28.266 0.308 -18.625 1 32.38 25 ASP B C 1
ATOM 3763 O O . ASP B 1 25 ? 29.344 -0.159 -18.219 1 32.38 25 ASP B O 1
ATOM 3767 N N . LEU B 1 26 ? 27.453 -0.467 -19.312 1 33.5 26 LEU B N 1
ATOM 3768 C CA . LEU B 1 26 ? 27.906 -1.547 -20.188 1 33.5 26 LEU B CA 1
ATOM 3769 C C . LEU B 1 26 ? 29.031 -1.078 -21.109 1 33.5 26 LEU B C 1
ATOM 3771 O O . LEU B 1 26 ? 29.547 -1.86 -21.891 1 33.5 26 LEU B O 1
ATOM 3775 N N . ASN B 1 27 ? 29.125 0.304 -21.219 1 31.23 27 ASN B N 1
ATOM 3776 C CA . ASN B 1 27 ? 30.141 0.638 -22.219 1 31.23 27 ASN B CA 1
ATOM 3777 C C . ASN B 1 27 ? 31.547 0.417 -21.688 1 31.23 27 ASN B C 1
ATOM 3779 O O . ASN B 1 27 ? 32.531 0.775 -22.344 1 31.23 27 ASN B O 1
ATOM 3783 N N . ASP B 1 28 ? 31.688 0.564 -20.328 1 31.06 28 ASP B N 1
ATOM 3784 C CA . ASP B 1 28 ? 33.125 0.578 -20.047 1 31.06 28 ASP B CA 1
ATOM 3785 C C . ASP B 1 28 ? 33.75 -0.793 -20.297 1 31.06 28 ASP B C 1
ATOM 3787 O O . ASP B 1 28 ? 33.219 -1.811 -19.844 1 31.06 28 ASP B O 1
ATOM 3791 N N . ASN B 1 29 ? 34.625 -0.974 -21.422 1 31.14 29 ASN B N 1
ATOM 3792 C CA . ASN B 1 29 ? 35.375 -2.049 -22.047 1 31.14 29 ASN B CA 1
ATOM 3793 C C . ASN B 1 29 ? 36.188 -2.852 -21.031 1 31.14 29 ASN B C 1
ATOM 3795 O O . ASN B 1 29 ? 37.125 -3.564 -21.391 1 31.14 29 ASN B O 1
ATOM 3799 N N . THR B 1 30 ? 36.469 -2.301 -19.797 1 30.34 30 THR B N 1
ATOM 3800 C CA . THR B 1 30 ? 37.469 -3.094 -19.125 1 30.34 30 THR B CA 1
ATOM 3801 C C . THR B 1 30 ? 36.906 -4.438 -18.672 1 30.34 30 THR B C 1
ATOM 3803 O O . THR B 1 30 ? 35.781 -4.504 -18.172 1 30.34 30 THR B O 1
ATOM 3806 N N . THR B 1 31 ? 37.406 -5.656 -19.188 1 30.02 31 THR B N 1
ATOM 3807 C CA . THR B 1 31 ? 37.156 -7.086 -19.047 1 30.02 31 THR B CA 1
ATOM 3808 C C . THR B 1 31 ? 37.031 -7.469 -17.562 1 30.02 31 THR B C 1
ATOM 3810 O O . THR B 1 31 ? 37.281 -8.609 -17.188 1 30.02 31 THR B O 1
ATOM 3813 N N . ALA B 1 32 ? 36.938 -6.457 -16.609 1 29.56 32 ALA B N 1
ATOM 3814 C CA . ALA B 1 32 ? 37.062 -7.047 -15.289 1 29.56 32 ALA B CA 1
ATOM 3815 C C . ALA B 1 32 ? 35.906 -7.984 -14.977 1 29.56 32 ALA B C 1
ATOM 3817 O O . ALA B 1 32 ? 34.75 -7.656 -15.234 1 29.56 32 ALA B O 1
ATOM 3818 N N . GLU B 1 33 ? 36.188 -9.32 -14.859 1 31.19 33 GLU B N 1
ATOM 3819 C CA . GLU B 1 33 ? 35.344 -10.398 -14.336 1 31.19 33 GLU B CA 1
ATOM 3820 C C . GLU B 1 33 ? 34.625 -9.969 -13.055 1 31.19 33 GLU B C 1
ATOM 3822 O O . GLU B 1 33 ? 35.281 -9.734 -12.031 1 31.19 33 GLU B O 1
ATOM 3827 N N . ILE B 1 34 ? 33.75 -9.031 -13.086 1 34.16 34 ILE B N 1
ATOM 3828 C CA . ILE B 1 34 ? 33.125 -8.672 -11.828 1 34.16 34 ILE B CA 1
ATOM 3829 C C . ILE B 1 34 ? 32.312 -9.859 -11.305 1 34.16 34 ILE B C 1
ATOM 3831 O O . ILE B 1 34 ? 31.406 -10.352 -11.992 1 34.16 34 ILE B O 1
ATOM 3835 N N . HIS B 1 35 ? 32.844 -10.57 -10.422 1 29.73 35 HIS B N 1
ATOM 3836 C CA . HIS B 1 35 ? 32.156 -11.617 -9.656 1 29.73 35 HIS B CA 1
ATOM 3837 C C . HIS B 1 35 ? 31.141 -11.023 -8.688 1 29.73 35 HIS B C 1
ATOM 3839 O O . HIS B 1 35 ? 31.484 -10.164 -7.875 1 29.73 35 HIS B O 1
ATOM 3845 N N . TYR B 1 36 ? 30.094 -10.789 -9.094 1 31.28 36 TYR B N 1
ATOM 3846 C CA . TYR B 1 36 ? 29.109 -10.305 -8.125 1 31.28 36 TYR B CA 1
ATOM 3847 C C . TYR B 1 36 ? 28.656 -11.438 -7.203 1 31.28 36 TYR B C 1
ATOM 3849 O O . TYR B 1 36 ? 28.266 -12.508 -7.676 1 31.28 36 TYR B O 1
ATOM 3857 N N . GLN B 1 37 ? 29.281 -11.531 -6.145 1 29.17 37 GLN B N 1
ATOM 3858 C CA . GLN B 1 37 ? 28.75 -12.453 -5.145 1 29.17 37 GLN B CA 1
ATOM 3859 C C . GLN B 1 37 ? 27.359 -12.016 -4.688 1 29.17 37 GLN B C 1
ATOM 3861 O O . GLN B 1 37 ? 27.109 -10.828 -4.492 1 29.17 37 GLN B O 1
ATOM 3866 N N . THR B 1 38 ? 26.438 -12.648 -5.027 1 30.83 38 THR B N 1
ATOM 3867 C CA . THR B 1 38 ? 25.141 -12.445 -4.383 1 30.83 38 THR B CA 1
ATOM 3868 C C . THR B 1 38 ? 25.328 -12.18 -2.891 1 30.83 38 THR B C 1
ATOM 3870 O O . THR B 1 38 ? 25.938 -12.977 -2.184 1 30.83 38 THR B O 1
ATOM 3873 N N . ALA B 1 39 ? 25.594 -11 -2.443 1 27.52 39 ALA B N 1
ATOM 3874 C CA . ALA B 1 39 ? 25.656 -10.695 -1.016 1 27.52 39 ALA B CA 1
ATOM 3875 C C . ALA B 1 39 ? 24.672 -11.562 -0.229 1 27.52 39 ALA B C 1
ATOM 3877 O O . ALA B 1 39 ? 23.484 -11.617 -0.548 1 27.52 39 ALA B O 1
ATOM 3878 N N . ASN B 1 40 ? 25.125 -12.531 0.591 1 28.27 40 ASN B N 1
ATOM 3879 C CA . ASN B 1 40 ? 24.516 -13.367 1.619 1 28.27 40 ASN B CA 1
ATOM 3880 C C . ASN B 1 40 ? 23.672 -12.531 2.586 1 28.27 40 ASN B C 1
ATOM 3882 O O . ASN B 1 40 ? 23.203 -13.039 3.604 1 28.27 40 ASN B O 1
ATOM 3886 N N . ASP B 1 41 ? 23.891 -11.266 2.715 1 29.7 41 ASP B N 1
ATOM 3887 C CA . ASP B 1 41 ? 23.234 -10.734 3.9 1 29.7 41 ASP B CA 1
ATOM 3888 C C . ASP B 1 41 ? 21.719 -10.703 3.715 1 29.7 41 ASP B C 1
ATOM 3890 O O . ASP B 1 41 ? 20.984 -10.172 4.559 1 29.7 41 ASP B O 1
ATOM 3894 N N . THR B 1 42 ? 21.234 -10.438 2.502 1 30.17 42 THR B N 1
ATOM 3895 C CA . THR B 1 42 ? 19.797 -10.703 2.502 1 30.17 42 THR B CA 1
ATOM 3896 C C . THR B 1 42 ? 19.516 -12.172 2.785 1 30.17 42 THR B C 1
ATOM 3898 O O . THR B 1 42 ? 20.078 -13.055 2.133 1 30.17 42 THR B O 1
ATOM 3901 N N . GLU B 1 43 ? 19.125 -12.641 3.895 1 31.88 43 GLU B N 1
ATOM 3902 C CA . GLU B 1 43 ? 18.719 -14.008 4.199 1 31.88 43 GLU B CA 1
ATOM 3903 C C . GLU B 1 43 ? 18.188 -14.727 2.957 1 31.88 43 GLU B C 1
ATOM 3905 O O . GLU B 1 43 ? 17.344 -14.195 2.246 1 31.88 43 GLU B O 1
ATOM 3910 N N . ASN B 1 44 ? 19.031 -15.461 2.223 1 34.25 44 ASN B N 1
ATOM 3911 C CA . ASN B 1 44 ? 18.734 -16.391 1.138 1 34.25 44 ASN B CA 1
ATOM 3912 C C . ASN B 1 44 ? 17.297 -16.922 1.221 1 34.25 44 ASN B C 1
ATOM 3914 O O . ASN B 1 44 ? 16.984 -17.734 2.088 1 34.25 44 ASN B O 1
ATOM 3918 N N . ILE B 1 45 ? 16.438 -16.109 0.978 1 40.03 45 ILE B N 1
ATOM 3919 C CA . ILE B 1 45 ? 15.094 -16.688 0.9 1 40.03 45 ILE B CA 1
ATOM 3920 C C . ILE B 1 45 ? 15.086 -17.844 -0.096 1 40.03 45 ILE B C 1
ATOM 3922 O O . ILE B 1 45 ? 14.969 -17.625 -1.306 1 40.03 45 ILE B O 1
ATOM 3926 N N . SER B 1 46 ? 15.938 -18.844 0.208 1 36.97 46 SER B N 1
ATOM 3927 C CA . SER B 1 46 ? 15.844 -20.047 -0.609 1 36.97 46 SER B CA 1
ATOM 3928 C C . SER B 1 46 ? 14.391 -20.453 -0.841 1 36.97 46 SER B C 1
ATOM 3930 O O . SER B 1 46 ? 13.547 -20.297 0.044 1 36.97 46 SER B O 1
ATOM 3932 N N . PRO B 1 47 ? 13.984 -20.578 -1.993 1 36.66 47 PRO B N 1
ATOM 3933 C CA . PRO B 1 47 ? 12.648 -21.156 -2.148 1 36.66 47 PRO B CA 1
ATOM 3934 C C . PRO B 1 47 ? 12.398 -22.344 -1.211 1 36.66 47 PRO B C 1
ATOM 3936 O O . PRO B 1 47 ? 13.344 -23 -0.772 1 36.66 47 PRO B O 1
ATOM 3939 N N . PRO B 1 48 ? 11.352 -22.328 -0.414 1 32.88 48 PRO B N 1
ATOM 3940 C CA . PRO B 1 48 ? 11.109 -23.516 0.411 1 32.88 48 PRO B CA 1
ATOM 3941 C C . PRO B 1 48 ? 11.492 -24.812 -0.297 1 32.88 48 PRO B C 1
ATOM 3943 O O . PRO B 1 48 ? 11.188 -24.984 -1.478 1 32.88 48 PRO B O 1
ATOM 3946 N N . VAL B 1 49 ? 12.516 -25.406 0.12 1 32.25 49 VAL B N 1
ATOM 3947 C CA . VAL B 1 49 ? 12.891 -26.75 -0.291 1 32.25 49 VAL B CA 1
ATOM 3948 C C . VAL B 1 49 ? 11.664 -27.656 -0.297 1 32.25 49 VAL B C 1
ATOM 3950 O O . VAL B 1 49 ? 10.859 -27.625 0.641 1 32.25 49 VAL B O 1
ATOM 3953 N N . ALA B 1 50 ? 11.203 -28.188 -1.411 1 31.36 50 ALA B N 1
ATOM 3954 C CA . ALA B 1 50 ? 10.227 -29.266 -1.563 1 31.36 50 ALA B CA 1
ATOM 3955 C C . ALA B 1 50 ? 10.391 -30.312 -0.469 1 31.36 50 ALA B C 1
ATOM 3957 O O . ALA B 1 50 ? 11.484 -30.859 -0.289 1 31.36 50 ALA B O 1
ATOM 3958 N N . ILE B 1 51 ? 9.695 -30.125 0.615 1 29.08 51 ILE B N 1
ATOM 3959 C CA . ILE B 1 51 ? 9.625 -31.266 1.521 1 29.08 51 ILE B CA 1
ATOM 3960 C C . ILE B 1 51 ? 9.391 -32.562 0.722 1 29.08 51 ILE B C 1
ATOM 3962 O O . ILE B 1 51 ? 8.555 -32.594 -0.188 1 29.08 51 ILE B O 1
ATOM 3966 N N . GLU B 1 52 ? 10.227 -33.531 0.84 1 28.38 52 GLU B N 1
ATOM 3967 C CA . GLU B 1 52 ? 10.203 -34.906 0.344 1 28.38 52 GLU B CA 1
ATOM 3968 C C . GLU B 1 52 ? 8.852 -35.562 0.615 1 28.38 52 GLU B C 1
ATOM 3970 O O . GLU B 1 52 ? 8.414 -35.656 1.765 1 28.38 52 GLU B O 1
ATOM 3975 N N . HIS B 1 53 ? 7.887 -35.438 -0.138 1 27.16 53 HIS B N 1
ATOM 3976 C CA . HIS B 1 53 ? 6.68 -36.25 -0.042 1 27.16 53 HIS B CA 1
ATOM 3977 C C . HIS B 1 53 ? 7.02 -37.719 0.227 1 27.16 53 HIS B C 1
ATOM 3979 O O . HIS B 1 53 ? 7.805 -38.312 -0.507 1 27.16 53 HIS B O 1
ATOM 3985 N N . LYS B 1 54 ? 6.629 -38.219 1.295 1 31.84 54 LYS B N 1
ATOM 3986 C CA . LYS B 1 54 ? 6.676 -39.656 1.643 1 31.84 54 LYS B CA 1
ATOM 3987 C C . LYS B 1 54 ? 5.832 -40.469 0.679 1 31.84 54 LYS B C 1
ATOM 3989 O O . LYS B 1 54 ? 4.625 -40.625 0.876 1 31.84 54 LYS B O 1
ATOM 3994 N N . GLN B 1 55 ? 5.719 -40.375 -0.576 1 28.88 55 GLN B N 1
ATOM 3995 C CA . GLN B 1 55 ? 5.047 -41.5 -1.201 1 28.88 55 GLN B CA 1
ATOM 3996 C C . GLN B 1 55 ? 5.535 -42.844 -0.611 1 28.88 55 GLN B C 1
ATOM 3998 O O . GLN B 1 55 ? 6.695 -42.938 -0.206 1 28.88 55 GLN B O 1
ATOM 4003 N N . VAL B 1 56 ? 4.754 -43.844 -0.234 1 33.94 56 VAL B N 1
ATOM 4004 C CA . VAL B 1 56 ? 4.922 -45.219 0.262 1 33.94 56 VAL B CA 1
ATOM 4005 C C . VAL B 1 56 ? 6.055 -45.906 -0.496 1 33.94 56 VAL B C 1
ATOM 4007 O O . VAL B 1 56 ? 6.234 -47.125 -0.385 1 33.94 56 VAL B O 1
ATOM 4010 N N . GLU B 1 57 ? 6.344 -45.469 -1.747 1 36.72 57 GLU B N 1
ATOM 4011 C CA . GLU B 1 57 ? 7.379 -46.312 -2.342 1 36.72 57 GLU B CA 1
ATOM 4012 C C . GLU B 1 57 ? 8.602 -46.406 -1.438 1 36.72 57 GLU B C 1
ATOM 4014 O O . GLU B 1 57 ? 8.805 -45.562 -0.563 1 36.72 57 GLU B O 1
ATOM 4019 N N . LYS B 1 58 ? 9.531 -47.375 -1.683 1 39.88 58 LYS B N 1
ATOM 4020 C CA . LYS B 1 58 ? 10.812 -47.75 -1.092 1 39.88 58 LYS B CA 1
ATOM 4021 C C . LYS B 1 58 ? 11.602 -46.5 -0.704 1 39.88 58 LYS B C 1
ATOM 4023 O O . LYS B 1 58 ? 11.531 -45.469 -1.392 1 39.88 58 LYS B O 1
ATOM 4028 N N . GLN B 1 59 ? 11.828 -46.125 0.502 1 44.09 59 GLN B N 1
ATOM 4029 C CA . GLN B 1 59 ? 12.672 -45.188 1.216 1 44.09 59 GLN B CA 1
ATOM 4030 C C . GLN B 1 59 ? 13.867 -44.781 0.365 1 44.09 59 GLN B C 1
ATOM 4032 O O . GLN B 1 59 ? 14.875 -45.469 0.305 1 44.09 59 GLN B O 1
ATOM 4037 N N . ASP B 1 60 ? 13.742 -44.375 -0.892 1 51.38 60 ASP B N 1
ATOM 4038 C CA . ASP B 1 60 ? 14.836 -43.938 -1.757 1 51.38 60 ASP B CA 1
ATOM 4039 C C . ASP B 1 60 ? 15.742 -42.938 -1.04 1 51.38 60 ASP B C 1
ATOM 4041 O O . ASP B 1 60 ? 15.312 -41.844 -0.702 1 51.38 60 ASP B O 1
ATOM 4045 N N . ASP B 1 61 ? 16.531 -43.312 -0.16 1 64.31 61 ASP B N 1
ATOM 4046 C CA . ASP B 1 61 ? 17.641 -42.688 0.526 1 64.31 61 ASP B CA 1
ATOM 4047 C C . ASP B 1 61 ? 18.453 -41.812 -0.435 1 64.31 61 ASP B C 1
ATOM 4049 O O . ASP B 1 61 ? 19.641 -41.531 -0.193 1 64.31 61 ASP B O 1
ATOM 4053 N N . THR B 1 62 ? 17.859 -41.406 -1.605 1 82.5 62 THR B N 1
ATOM 4054 C CA . THR B 1 62 ? 18.656 -40.656 -2.586 1 82.5 62 THR B CA 1
ATOM 4055 C C . THR B 1 62 ? 18.562 -39.156 -2.34 1 82.5 62 THR B C 1
ATOM 40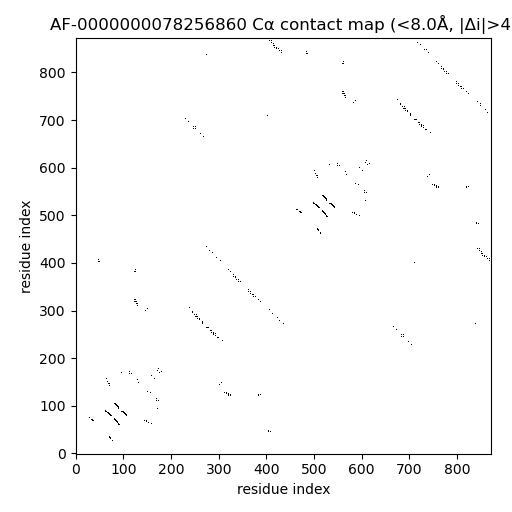57 O O . THR B 1 62 ? 17.516 -38.656 -1.915 1 82.5 62 THR B O 1
ATOM 4060 N N . ILE B 1 63 ? 19.688 -38.531 -2.234 1 89.31 63 ILE B N 1
ATOM 4061 C CA . ILE B 1 63 ? 19.797 -37.062 -2.174 1 89.31 63 ILE B 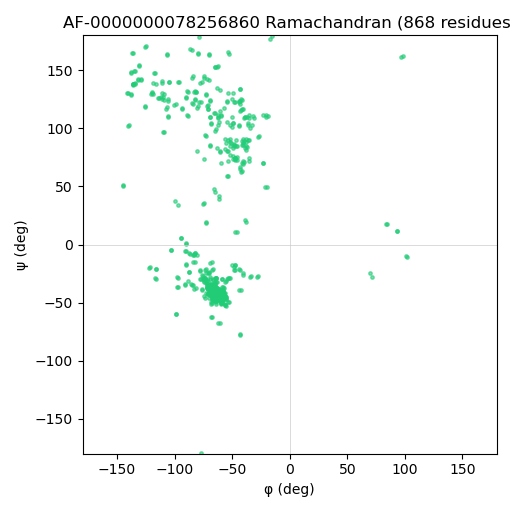CA 1
ATOM 4062 C C . ILE B 1 63 ? 20.031 -36.531 -3.574 1 89.31 63 ILE B C 1
ATOM 4064 O O . ILE B 1 63 ? 20.938 -36.969 -4.277 1 89.31 63 ILE B O 1
ATOM 4068 N N . PHE B 1 64 ? 19.141 -35.75 -4.07 1 93.88 64 PHE B N 1
ATOM 4069 C CA . PHE B 1 64 ? 19.297 -35.094 -5.352 1 93.88 64 PHE B CA 1
ATOM 4070 C C . PHE B 1 64 ? 18.75 -33.656 -5.281 1 93.88 64 PHE B C 1
ATOM 4072 O O . PHE B 1 64 ? 17.531 -33.469 -5.301 1 93.88 64 PHE B O 1
ATOM 4079 N N . LYS B 1 65 ? 19.641 -32.688 -5.16 1 95.06 65 LYS B N 1
ATOM 4080 C CA . LYS B 1 65 ? 19.266 -31.281 -5.008 1 95.06 65 LYS B CA 1
ATOM 4081 C C . LYS B 1 65 ? 20.125 -30.375 -5.887 1 95.06 65 LYS B C 1
ATOM 4083 O O . LYS B 1 65 ? 21.328 -30.594 -6 1 95.06 65 LYS B O 1
ATOM 4088 N N . VAL B 1 66 ? 19.484 -29.438 -6.477 1 96.56 66 VAL B N 1
ATOM 4089 C CA . VAL B 1 66 ? 20.172 -28.5 -7.344 1 96.56 66 VAL B CA 1
ATOM 4090 C C . VAL B 1 66 ? 20 -27.078 -6.801 1 96.56 66 VAL B C 1
ATOM 4092 O O . VAL B 1 66 ? 18.891 -26.672 -6.445 1 96.56 66 VAL B O 1
ATOM 4095 N N . ASN B 1 67 ? 21.062 -26.359 -6.684 1 95.69 67 ASN B N 1
ATOM 4096 C CA . ASN B 1 67 ? 21.047 -24.969 -6.258 1 95.69 67 ASN B CA 1
ATOM 4097 C C . ASN B 1 67 ? 21.656 -24.047 -7.32 1 95.69 67 ASN B C 1
ATOM 4099 O O . ASN B 1 67 ? 22.688 -24.359 -7.898 1 95.69 67 ASN B O 1
ATOM 4103 N N . VAL B 1 68 ? 20.938 -23.016 -7.633 1 94.25 68 VAL B N 1
ATOM 4104 C CA . VAL B 1 68 ? 21.453 -21.984 -8.523 1 94.25 68 VAL B CA 1
ATOM 4105 C C . VAL B 1 68 ? 21.719 -20.703 -7.738 1 94.25 68 VAL B C 1
ATOM 4107 O O . VAL B 1 68 ? 20.781 -19.953 -7.41 1 94.25 68 VAL B O 1
ATOM 4110 N N . CYS B 1 69 ? 22.859 -20.406 -7.309 1 82.44 69 CYS B N 1
ATOM 4111 C CA . CYS B 1 69 ? 23.109 -19.453 -6.242 1 82.44 69 CYS B CA 1
ATOM 4112 C C . CYS B 1 69 ? 23.906 -18.266 -6.766 1 82.44 69 CYS B C 1
ATOM 4114 O O . CYS B 1 69 ? 23.938 -17.203 -6.137 1 82.44 69 CYS B O 1
ATOM 4116 N N . GLU B 1 70 ? 24.641 -18.359 -7.914 1 89 70 GLU B N 1
ATOM 4117 C CA . GLU B 1 70 ? 25.547 -17.328 -8.383 1 89 70 GLU B CA 1
ATOM 4118 C C . GLU B 1 70 ? 25.422 -17.109 -9.883 1 89 70 GLU B C 1
ATOM 4120 O O . GLU B 1 70 ? 24.938 -17.984 -10.602 1 89 70 GLU B O 1
ATOM 4125 N N . PHE B 1 71 ? 25.641 -15.859 -10.258 1 90.62 71 PHE B N 1
ATOM 4126 C CA . PHE B 1 71 ? 25.703 -15.57 -11.688 1 90.62 71 PHE B CA 1
ATOM 4127 C C . PHE B 1 71 ? 26.891 -14.672 -12.016 1 90.62 71 PHE B C 1
ATOM 4129 O O . PHE B 1 71 ? 27.406 -13.977 -11.141 1 90.62 71 PHE B O 1
ATOM 4136 N N . GLU B 1 72 ? 27.438 -14.797 -13.164 1 89.69 72 GLU B N 1
ATOM 4137 C CA . GLU B 1 72 ? 28.594 -14.031 -13.633 1 89.69 72 GLU B CA 1
ATOM 4138 C C . GLU B 1 72 ? 28.375 -13.523 -15.055 1 89.69 72 GLU B C 1
ATOM 4140 O O . GLU B 1 72 ? 27.766 -14.211 -15.883 1 89.69 72 GLU B O 1
ATOM 4145 N N . LYS B 1 73 ? 28.781 -12.266 -15.234 1 88.12 73 LYS B N 1
ATOM 4146 C CA . LYS B 1 73 ? 28.766 -11.719 -16.578 1 88.12 73 LYS B CA 1
ATOM 4147 C C . LYS B 1 73 ? 29.953 -12.242 -17.406 1 88.12 73 LYS B C 1
ATOM 4149 O O . LYS B 1 73 ? 31.078 -12.25 -16.938 1 88.12 73 LYS B O 1
ATOM 4154 N N . ARG B 1 74 ? 29.656 -12.812 -18.438 1 86.19 74 ARG B N 1
ATOM 4155 C CA . ARG B 1 74 ? 30.703 -13.336 -19.312 1 86.19 74 ARG B CA 1
ATOM 4156 C C . ARG B 1 74 ? 30.562 -12.812 -20.734 1 86.19 74 ARG B C 1
ATOM 4158 O O . ARG B 1 74 ? 29.531 -12.211 -21.078 1 86.19 74 ARG B O 1
ATOM 4165 N N . GLY B 1 75 ? 31.516 -13.055 -21.484 1 77.62 75 GLY B N 1
ATOM 4166 C CA . GLY B 1 75 ? 31.5 -12.656 -22.891 1 77.62 75 GLY B CA 1
ATOM 4167 C C . GLY B 1 75 ? 32.25 -11.359 -23.156 1 77.62 75 GLY B C 1
ATOM 4168 O O . GLY B 1 75 ? 32.656 -10.688 -22.203 1 77.62 75 GLY B O 1
ATOM 4169 N N . GLY B 1 76 ? 32.562 -11.156 -24.375 1 72.88 76 GLY B N 1
ATOM 4170 C CA . GLY B 1 76 ? 33.219 -9.938 -24.812 1 72.88 76 GLY B CA 1
ATOM 4171 C C . GLY B 1 76 ? 32.281 -8.766 -24.953 1 72.88 76 GLY B C 1
ATOM 4172 O O . GLY B 1 76 ? 31.094 -8.867 -24.578 1 72.88 76 GLY B O 1
ATOM 4173 N N . PHE B 1 77 ? 32.75 -7.656 -25.297 1 68.69 77 PHE B N 1
ATOM 4174 C CA . PHE B 1 77 ? 32.031 -6.41 -25.453 1 68.69 77 PHE B CA 1
ATOM 4175 C C . PHE B 1 77 ? 30.812 -6.605 -26.375 1 68.69 77 PHE B C 1
ATOM 4177 O O . PHE B 1 77 ? 29.766 -5.996 -26.156 1 68.69 77 PHE B O 1
ATOM 4184 N N . PHE B 1 78 ? 30.844 -7.543 -27.328 1 74.38 78 PHE B N 1
ATOM 4185 C CA . PHE B 1 78 ? 29.781 -7.684 -28.312 1 74.38 78 PHE B CA 1
ATOM 4186 C C . PHE B 1 78 ? 28.875 -8.867 -27.969 1 74.38 78 PHE B C 1
ATOM 4188 O O . PHE B 1 78 ? 27.859 -9.094 -28.625 1 74.38 78 PHE B O 1
ATOM 4195 N N . ASP B 1 79 ? 29.141 -9.648 -26.969 1 77.56 79 ASP B N 1
ATOM 4196 C CA . ASP B 1 79 ? 28.375 -10.844 -26.656 1 77.56 79 ASP B CA 1
ATOM 4197 C C . ASP B 1 79 ? 28.281 -11.07 -25.156 1 77.56 79 ASP B C 1
ATOM 4199 O O . ASP B 1 79 ? 28.609 -12.148 -24.656 1 77.56 79 ASP B O 1
ATOM 4203 N N . VAL B 1 80 ? 27.906 -10 -24.609 1 80 80 VAL B N 1
ATOM 4204 C CA . VAL B 1 80 ? 27.812 -10.062 -23.156 1 80 80 VAL B CA 1
ATOM 4205 C C . VAL B 1 80 ? 26.625 -10.938 -22.75 1 80 80 VAL B C 1
ATOM 4207 O O . VAL B 1 80 ? 25.531 -10.812 -23.297 1 80 80 VAL B O 1
ATOM 4210 N N . HIS B 1 81 ? 26.922 -11.984 -22.031 1 82.75 81 HIS B N 1
ATOM 4211 C CA . HIS B 1 81 ? 25.828 -12.789 -21.5 1 82.75 81 HIS B CA 1
ATOM 4212 C C . HIS B 1 81 ? 26.109 -13.188 -20.047 1 82.75 81 HIS B C 1
ATOM 4214 O O . HIS B 1 81 ? 27.219 -13.023 -19.562 1 82.75 81 HIS B O 1
ATOM 4220 N N . PHE B 1 82 ? 25.094 -13.625 -19.391 1 86.75 82 PHE B N 1
ATOM 4221 C CA . PHE B 1 82 ? 25.234 -14.07 -18 1 86.75 82 PHE B CA 1
ATOM 4222 C C . PHE B 1 82 ? 25.188 -15.586 -17.906 1 86.75 82 PHE B C 1
ATOM 4224 O O . PHE B 1 82 ? 24.438 -16.234 -18.641 1 86.75 82 PHE B O 1
ATOM 4231 N N . VAL B 1 83 ? 26.047 -16.047 -17.047 1 92.06 83 VAL B N 1
ATOM 4232 C CA . VAL B 1 83 ? 26.031 -17.469 -16.766 1 92.06 83 VAL B CA 1
ATOM 4233 C C . VAL B 1 83 ? 25.688 -17.703 -15.297 1 92.06 83 VAL B C 1
ATOM 4235 O O . VAL B 1 83 ? 26.078 -16.906 -14.43 1 92.06 83 VAL B O 1
ATOM 4238 N N . PHE B 1 84 ? 25 -18.828 -15.031 1 94.31 84 PHE B N 1
ATOM 4239 C CA . PHE B 1 84 ? 24.562 -19.172 -13.68 1 94.31 84 PHE B CA 1
ATOM 4240 C C . PHE B 1 84 ? 25.344 -20.391 -13.172 1 94.31 84 PHE B C 1
ATOM 4242 O O . PHE B 1 84 ? 25.578 -21.344 -13.914 1 94.31 84 PHE B O 1
ATOM 4249 N N . ARG B 1 85 ? 25.688 -20.312 -11.977 1 95.12 85 ARG B N 1
ATOM 4250 C CA . ARG B 1 85 ? 26.344 -21.438 -11.344 1 95.12 85 ARG B CA 1
ATOM 4251 C C . ARG B 1 85 ? 25.328 -22.453 -10.828 1 95.12 85 ARG B C 1
ATOM 4253 O O . ARG B 1 85 ? 24.516 -22.141 -9.969 1 95.12 85 ARG B O 1
ATOM 4260 N N . VAL B 1 86 ? 25.406 -23.672 -11.297 1 96.69 86 VAL B N 1
ATOM 4261 C CA . VAL B 1 86 ? 24.516 -24.766 -10.906 1 96.69 86 VAL B CA 1
ATOM 4262 C C . VAL B 1 86 ? 25.266 -25.734 -9.992 1 96.69 86 VAL B C 1
ATOM 4264 O O . VAL B 1 86 ? 26.141 -26.469 -10.438 1 96.69 86 VAL B O 1
ATOM 4267 N N . GLU B 1 87 ? 24.875 -25.703 -8.766 1 96.25 87 GLU B N 1
ATOM 4268 C CA . GLU B 1 87 ? 25.453 -26.609 -7.785 1 96.25 87 GLU B CA 1
ATOM 4269 C C . GLU B 1 87 ? 24.562 -27.812 -7.543 1 96.25 87 GLU B C 1
ATOM 4271 O O . GLU B 1 87 ? 23.422 -27.672 -7.09 1 96.25 87 GLU B O 1
ATOM 4276 N N . THR B 1 88 ? 25.094 -28.969 -7.797 1 96.12 88 THR B N 1
ATOM 4277 C CA . THR B 1 88 ? 24.281 -30.188 -7.672 1 96.12 88 THR B CA 1
ATOM 4278 C C . THR B 1 88 ? 24.812 -31.062 -6.543 1 96.12 88 THR B C 1
ATOM 4280 O O . THR B 1 88 ? 26.016 -31.359 -6.484 1 96.12 88 THR B O 1
ATOM 4283 N N . GLN B 1 89 ? 23.969 -31.422 -5.633 1 95.5 89 GLN B N 1
ATOM 4284 C CA . GLN B 1 89 ? 24.234 -32.438 -4.605 1 95.5 89 GLN B CA 1
ATOM 4285 C C . GLN B 1 89 ? 23.469 -33.719 -4.898 1 95.5 89 GLN B C 1
ATOM 4287 O O . GLN B 1 89 ? 22.25 -33.719 -5.012 1 95.5 89 GLN B O 1
ATOM 4292 N N . VAL B 1 90 ? 24.219 -34.844 -5.121 1 93.56 90 VAL B N 1
ATOM 4293 C CA . VAL B 1 90 ? 23.547 -36.062 -5.535 1 93.56 90 VAL B CA 1
ATOM 4294 C C . VAL B 1 90 ? 24.203 -37.25 -4.844 1 93.56 90 VAL B C 1
ATOM 4296 O O . VAL B 1 90 ? 25.438 -37.344 -4.758 1 93.56 90 VAL B O 1
ATOM 4299 N N . GLU B 1 91 ? 23.328 -38.125 -4.227 1 91.56 91 GLU B N 1
ATOM 4300 C CA . GLU B 1 91 ? 23.75 -39.375 -3.594 1 91.56 91 GLU B CA 1
ATOM 4301 C C . GLU B 1 91 ? 22.797 -40.5 -3.91 1 91.56 91 GLU B C 1
ATOM 4303 O O . GLU B 1 91 ? 21.594 -40.375 -3.734 1 91.56 91 GLU B O 1
ATOM 4308 N N . GLY B 1 92 ? 23.266 -41.594 -4.363 1 84.94 92 GLY B N 1
ATOM 4309 C CA . GLY B 1 92 ? 22.453 -42.781 -4.559 1 84.94 92 GLY B CA 1
ATOM 4310 C C . GLY B 1 92 ? 21.719 -42.781 -5.891 1 84.94 92 GLY B C 1
ATOM 4311 O O . GLY B 1 92 ? 20.672 -43.438 -6.027 1 84.94 92 GLY B O 1
ATOM 4312 N N . VAL B 1 93 ? 22.141 -41.969 -6.84 1 86.5 93 VAL B N 1
ATOM 4313 C CA . VAL B 1 93 ? 21.531 -41.938 -8.156 1 86.5 93 VAL B CA 1
ATOM 4314 C C . VAL B 1 93 ? 22.484 -42.531 -9.195 1 86.5 93 VAL B C 1
ATOM 4316 O O . VAL B 1 93 ? 23.672 -42.219 -9.203 1 86.5 93 VAL B O 1
ATOM 4319 N N . VAL B 1 94 ? 21.953 -43.406 -9.914 1 84.19 94 VAL B N 1
ATOM 4320 C CA . VAL B 1 94 ? 22.75 -44.094 -10.906 1 84.19 94 VAL B CA 1
ATOM 4321 C C . VAL B 1 94 ? 23.312 -43.125 -11.922 1 84.19 94 VAL B C 1
ATOM 4323 O O . VAL B 1 94 ? 22.594 -42.219 -12.398 1 84.19 94 VAL B O 1
ATOM 4326 N N . GLY B 1 95 ? 24.578 -43.156 -12.289 1 84.62 95 GLY B N 1
ATOM 4327 C CA . GLY B 1 95 ? 25.203 -42.344 -13.32 1 84.62 95 GLY B CA 1
ATOM 4328 C C . GLY B 1 95 ? 26 -41.156 -12.766 1 84.62 95 GLY B C 1
ATOM 4329 O O . GLY B 1 95 ? 26.688 -40.469 -13.508 1 84.62 95 GLY B O 1
ATOM 4330 N N . PHE B 1 96 ? 25.828 -40.938 -11.461 1 90.06 96 PHE B N 1
ATOM 4331 C CA . PHE B 1 96 ? 26.578 -39.875 -10.797 1 90.06 96 PHE B CA 1
ATOM 4332 C C . PHE B 1 96 ? 27.688 -40.469 -9.938 1 90.06 96 PHE B C 1
ATOM 4334 O O . PHE B 1 96 ? 27.438 -41.281 -9.039 1 90.06 96 PHE B O 1
ATOM 4341 N N . THR B 1 97 ? 28.859 -40.062 -10.156 1 89.12 97 THR B N 1
ATOM 4342 C CA . THR B 1 97 ? 30.016 -40.656 -9.492 1 89.12 97 THR B CA 1
ATOM 4343 C C . THR B 1 97 ? 30.438 -39.844 -8.281 1 89.12 97 THR B C 1
ATOM 4345 O O . THR B 1 97 ? 31.031 -40.344 -7.344 1 89.12 97 THR B O 1
ATOM 4348 N N . ARG B 1 98 ? 30.172 -38.562 -8.352 1 92.75 98 ARG B N 1
ATOM 4349 C CA . ARG B 1 98 ? 30.516 -37.656 -7.258 1 92.75 98 ARG B CA 1
ATOM 4350 C C . ARG B 1 98 ? 29.281 -37.219 -6.48 1 92.75 98 ARG B C 1
ATOM 4352 O O . ARG B 1 98 ? 28.156 -37.375 -6.961 1 92.75 98 ARG B O 1
ATOM 4359 N N . LYS B 1 99 ? 29.5 -36.719 -5.344 1 93.31 99 LYS B N 1
ATOM 4360 C CA . LYS B 1 99 ? 28.406 -36.25 -4.5 1 93.31 99 LYS B CA 1
ATOM 4361 C C . LYS B 1 99 ? 28.047 -34.812 -4.816 1 93.31 99 LYS B C 1
ATOM 4363 O O . LYS B 1 99 ? 26.953 -34.344 -4.477 1 93.31 99 LYS B O 1
ATOM 4368 N N . ARG B 1 100 ? 29.047 -34.125 -5.387 1 94.44 100 ARG B N 1
ATOM 4369 C CA . ARG B 1 100 ? 28.812 -32.719 -5.691 1 94.44 100 ARG B CA 1
ATOM 4370 C C . ARG B 1 100 ? 29.328 -32.344 -7.078 1 94.44 100 ARG B C 1
ATOM 4372 O O . ARG B 1 100 ? 30.391 -32.844 -7.488 1 94.44 100 ARG B O 1
ATOM 4379 N N . TYR B 1 101 ? 28.594 -31.594 -7.793 1 94.88 101 TYR B N 1
ATOM 4380 C CA . TYR B 1 101 ? 28.984 -31.078 -9.102 1 94.88 101 TYR B CA 1
ATOM 4381 C C . TYR B 1 101 ? 28.719 -29.578 -9.195 1 94.88 101 TYR B C 1
ATOM 4383 O O . TYR B 1 101 ? 27.766 -29.078 -8.594 1 94.88 101 TYR B O 1
ATOM 4391 N N . ASP B 1 102 ? 29.609 -28.875 -9.844 1 93.5 102 ASP B N 1
ATOM 4392 C CA . ASP B 1 102 ? 29.438 -27.453 -10.125 1 93.5 102 ASP B CA 1
ATOM 4393 C C . ASP B 1 102 ? 29.578 -27.156 -11.617 1 93.5 102 ASP B C 1
ATOM 4395 O O . ASP B 1 102 ? 30.625 -27.438 -12.211 1 93.5 102 ASP B O 1
ATOM 4399 N N . THR B 1 103 ? 28.609 -26.672 -12.18 1 95 103 THR B N 1
ATOM 4400 C CA . THR B 1 103 ? 28.641 -26.328 -13.602 1 95 103 THR B CA 1
ATOM 4401 C C . THR B 1 103 ? 28.109 -24.906 -13.828 1 95 103 THR B C 1
ATOM 4403 O O . THR B 1 103 ? 27.359 -24.375 -13 1 95 103 THR B O 1
ATOM 4406 N N . TRP B 1 104 ? 28.562 -24.297 -14.891 1 93.94 104 TRP B N 1
ATOM 4407 C CA . TRP B 1 104 ? 28.078 -22.984 -15.297 1 93.94 104 TRP B CA 1
ATOM 4408 C C . TRP B 1 104 ? 27.234 -23.078 -16.562 1 93.94 104 TRP B C 1
ATOM 4410 O O . TRP B 1 104 ? 27.688 -23.656 -17.562 1 93.94 104 TRP B O 1
ATOM 4420 N N . ARG B 1 105 ? 26.062 -22.578 -16.453 1 94.81 105 ARG B N 1
ATOM 4421 C CA . ARG B 1 105 ? 25.141 -22.672 -17.578 1 94.81 105 ARG B CA 1
ATOM 4422 C C . ARG B 1 105 ? 24.547 -21.312 -17.922 1 94.81 105 ARG B C 1
ATOM 4424 O O . ARG B 1 105 ? 24.25 -20.516 -17.031 1 94.81 105 ARG B O 1
ATOM 4431 N N . ARG B 1 106 ? 24.391 -21.078 -19.219 1 91.25 106 ARG B N 1
ATOM 4432 C CA . ARG B 1 106 ? 23.625 -19.906 -19.656 1 91.25 106 ARG B CA 1
ATOM 4433 C C . ARG B 1 106 ? 22.125 -20.172 -19.578 1 91.25 106 ARG B C 1
ATOM 4435 O O . ARG B 1 106 ? 21.688 -21.328 -19.5 1 91.25 106 ARG B O 1
ATOM 4442 N N . PHE B 1 107 ? 21.391 -19.156 -19.641 1 90.94 107 PHE B N 1
ATOM 4443 C CA . PHE B 1 107 ? 19.938 -19.297 -19.625 1 90.94 107 PHE B CA 1
ATOM 4444 C C . PHE B 1 107 ? 19.453 -20.156 -20.781 1 90.94 107 PHE B C 1
ATOM 4446 O O . PHE B 1 107 ? 18.625 -21.047 -20.594 1 90.94 107 PHE B O 1
ATOM 4453 N N . ASN B 1 108 ? 20.031 -19.938 -21.891 1 89.94 108 ASN B N 1
ATOM 4454 C CA . ASN B 1 108 ? 19.625 -20.672 -23.094 1 89.94 108 ASN B CA 1
ATOM 4455 C C . ASN B 1 108 ? 19.906 -22.156 -22.953 1 89.94 108 ASN B C 1
ATOM 4457 O O . ASN B 1 108 ? 19.203 -22.984 -23.547 1 89.94 108 ASN B O 1
ATOM 4461 N N . ASP B 1 109 ? 20.844 -22.5 -22.234 1 93.19 109 ASP B N 1
ATOM 4462 C CA . ASP B 1 109 ? 21.156 -23.906 -22.016 1 93.19 109 ASP B CA 1
ATOM 4463 C C . ASP B 1 109 ? 20 -24.641 -21.344 1 93.19 109 ASP B C 1
ATOM 4465 O O . ASP B 1 109 ? 19.719 -25.797 -21.656 1 93.19 109 ASP B O 1
ATOM 4469 N N . PHE B 1 110 ? 19.391 -23.984 -20.453 1 94.94 110 PHE B N 1
ATOM 4470 C CA . PHE B 1 110 ? 18.234 -24.562 -19.781 1 94.94 110 PHE B CA 1
ATOM 4471 C C . PHE B 1 110 ? 17.094 -24.797 -20.766 1 94.94 110 PHE B C 1
ATOM 4473 O O . PHE B 1 110 ? 16.391 -25.797 -20.703 1 94.94 110 PHE B O 1
ATOM 4480 N N . LEU B 1 111 ? 16.953 -23.891 -21.688 1 93.62 111 LEU B N 1
ATOM 4481 C CA . LEU B 1 111 ? 15.906 -24 -22.703 1 93.62 111 LEU B CA 1
ATOM 4482 C C . LEU B 1 111 ? 16.141 -25.203 -23.609 1 93.62 111 LEU B C 1
ATOM 4484 O O . LEU B 1 111 ? 15.211 -25.938 -23.938 1 93.62 111 LEU B O 1
ATOM 4488 N N . VAL B 1 112 ? 17.359 -25.312 -23.969 1 94.19 112 VAL B N 1
ATOM 4489 C CA . VAL B 1 112 ? 17.734 -26.422 -24.828 1 94.19 112 VAL B CA 1
ATOM 4490 C C . VAL B 1 112 ? 17.5 -27.75 -24.094 1 94.19 112 VAL B C 1
ATOM 4492 O O . VAL B 1 112 ? 16.984 -28.703 -24.688 1 94.19 112 VAL B O 1
ATOM 4495 N N . LEU B 1 113 ? 17.922 -27.734 -22.891 1 95.44 113 LEU B N 1
ATOM 4496 C CA . LEU B 1 113 ? 17.672 -28.922 -22.078 1 95.44 113 LEU B CA 1
ATOM 4497 C C . LEU B 1 113 ? 16.172 -29.25 -22.047 1 95.44 113 LEU B C 1
ATOM 4499 O O . LEU B 1 113 ? 15.789 -30.406 -22.234 1 95.44 113 LEU B O 1
ATOM 4503 N N . HIS B 1 114 ? 15.422 -28.281 -21.828 1 95.38 114 HIS B N 1
ATOM 4504 C CA . HIS B 1 114 ? 13.969 -28.453 -21.781 1 95.38 114 HIS B CA 1
ATOM 4505 C C . HIS B 1 114 ? 13.445 -29.047 -23.078 1 95.38 114 HIS B C 1
ATOM 4507 O O . HIS B 1 114 ? 12.625 -29.969 -23.062 1 95.38 114 HIS B O 1
ATOM 4513 N N . GLU B 1 115 ? 13.867 -28.562 -24.141 1 93.94 115 GLU B N 1
ATOM 4514 C CA . GLU B 1 115 ? 13.422 -29.047 -25.438 1 93.94 115 GLU B CA 1
ATOM 4515 C C . GLU B 1 115 ? 13.75 -30.516 -25.625 1 93.94 115 GLU B C 1
ATOM 4517 O O . GLU B 1 115 ? 12.93 -31.281 -26.125 1 93.94 115 GLU B O 1
ATOM 4522 N N . LYS B 1 116 ? 14.922 -30.875 -25.219 1 95.12 116 LYS B N 1
ATOM 4523 C CA . LYS B 1 116 ? 15.344 -32.281 -25.328 1 95.12 116 LYS B CA 1
ATOM 4524 C C . LYS B 1 116 ? 14.445 -33.188 -24.484 1 95.12 116 LYS B C 1
ATOM 4526 O O . LYS B 1 116 ? 14.039 -34.25 -24.953 1 95.12 116 LYS B O 1
ATOM 4531 N N . ILE B 1 117 ? 14.172 -32.688 -23.328 1 95.75 117 ILE B N 1
ATOM 4532 C CA . ILE B 1 117 ? 13.359 -33.5 -22.406 1 95.75 117 ILE B CA 1
ATOM 4533 C C . ILE B 1 117 ? 11.93 -33.594 -22.938 1 95.75 117 ILE B C 1
ATOM 4535 O O . ILE B 1 117 ? 11.305 -34.656 -22.859 1 95.75 117 ILE B O 1
ATOM 4539 N N . VAL B 1 118 ? 11.453 -32.5 -23.453 1 93.62 118 VAL B N 1
ATOM 4540 C CA . VAL B 1 118 ? 10.109 -32.5 -24.031 1 93.62 118 VAL B CA 1
ATOM 4541 C C . VAL B 1 118 ? 10.023 -33.469 -25.188 1 93.62 118 VAL B C 1
ATOM 4543 O O . VAL B 1 118 ? 9.078 -34.25 -25.281 1 93.62 118 VAL B O 1
ATOM 4546 N N . ASP B 1 119 ? 10.992 -33.5 -26 1 93.25 119 ASP B N 1
ATOM 4547 C CA . ASP B 1 119 ? 11.016 -34.375 -27.172 1 93.25 119 ASP B CA 1
ATOM 4548 C C . ASP B 1 119 ? 11.016 -35.844 -26.781 1 93.25 119 ASP B C 1
ATOM 4550 O O . ASP B 1 119 ? 10.414 -36.656 -27.469 1 93.25 119 ASP B O 1
ATOM 4554 N N . LYS B 1 120 ? 11.555 -36.094 -25.641 1 93.94 120 LYS B N 1
ATOM 4555 C CA . LYS B 1 120 ? 11.727 -37.469 -25.234 1 93.94 120 LYS B CA 1
ATOM 4556 C C . LYS B 1 120 ? 10.516 -37.969 -24.453 1 93.94 120 LYS B C 1
ATOM 4558 O O . LYS B 1 120 ? 10.117 -39.125 -24.594 1 93.94 120 LYS B O 1
ATOM 4563 N N . TYR B 1 121 ? 9.938 -37.094 -23.688 1 94.62 121 TYR B N 1
ATOM 4564 C CA . TYR B 1 121 ? 9.062 -37.625 -22.656 1 94.62 121 TYR B CA 1
ATOM 4565 C C . TYR B 1 121 ? 7.645 -37.094 -22.797 1 94.62 121 TYR B C 1
ATOM 4567 O O . TYR B 1 121 ? 6.695 -37.688 -22.281 1 94.62 121 TYR B O 1
ATOM 4575 N N . GLN B 1 122 ? 7.422 -36.031 -23.469 1 93.19 122 GLN B N 1
ATOM 4576 C CA . GLN B 1 122 ? 6.086 -35.438 -23.516 1 93.19 122 GLN B CA 1
ATOM 4577 C C . GLN B 1 122 ? 5.098 -36.406 -24.203 1 93.19 122 GLN B C 1
ATOM 4579 O O . GLN B 1 122 ? 3.975 -36.562 -23.719 1 93.19 122 GLN B O 1
ATOM 4584 N N . GLN B 1 123 ? 5.465 -37.031 -25.266 1 91.25 123 GLN B N 1
ATOM 4585 C CA . GLN B 1 123 ? 4.594 -37.938 -26.031 1 91.25 123 GLN B CA 1
ATOM 4586 C C . GLN B 1 123 ? 4.27 -39.188 -25.25 1 91.25 123 GLN B C 1
ATOM 4588 O O . GLN B 1 123 ? 3.344 -39.938 -25.594 1 91.25 123 GLN B O 1
ATOM 4593 N N . LYS B 1 124 ? 5.055 -39.375 -24.219 1 93.38 124 LYS B N 1
ATOM 4594 C CA . LYS B 1 124 ? 4.828 -40.531 -23.375 1 93.38 124 LYS B CA 1
ATOM 4595 C C . LYS B 1 124 ? 3.857 -40.219 -22.234 1 93.38 124 LYS B C 1
ATOM 4597 O O . LYS B 1 124 ? 3.637 -41.062 -21.359 1 93.38 124 LYS B O 1
ATOM 4602 N N . GLY B 1 125 ? 3.389 -38.969 -22.219 1 93.81 125 GLY B N 1
ATOM 4603 C CA . GLY B 1 125 ? 2.371 -38.594 -21.266 1 93.81 125 GLY B CA 1
ATOM 4604 C C . GLY B 1 125 ? 2.947 -38 -19.984 1 93.81 125 GLY B C 1
ATOM 4605 O O . GLY B 1 125 ? 2.244 -37.875 -18.984 1 93.81 125 GLY B O 1
ATOM 4606 N N . ILE B 1 126 ? 4.211 -37.688 -19.984 1 95.12 126 ILE B N 1
ATOM 4607 C CA . ILE B 1 126 ? 4.871 -37.156 -18.797 1 95.12 126 ILE B CA 1
ATOM 4608 C C . ILE B 1 126 ? 4.746 -35.656 -18.766 1 95.12 126 ILE B C 1
ATOM 4610 O O . ILE B 1 126 ? 4.945 -34.969 -19.797 1 95.12 126 ILE B O 1
ATOM 4614 N N . ILE B 1 127 ? 4.344 -35.125 -17.656 1 94.31 127 ILE B N 1
ATOM 4615 C CA . ILE B 1 127 ? 4.211 -33.688 -17.469 1 94.31 127 ILE B CA 1
ATOM 4616 C C . ILE B 1 127 ? 5.582 -33.062 -17.172 1 94.31 127 ILE B C 1
ATOM 4618 O O . ILE B 1 127 ? 6.215 -33.406 -16.172 1 94.31 127 ILE B O 1
ATOM 4622 N N . ILE B 1 128 ? 6.008 -32.219 -18.016 1 94.88 128 ILE B N 1
ATOM 4623 C CA . ILE B 1 128 ? 7.332 -31.609 -17.891 1 94.88 128 ILE B CA 1
ATOM 4624 C C . ILE B 1 128 ? 7.195 -30.141 -17.531 1 94.88 128 ILE B C 1
ATOM 4626 O O . ILE B 1 128 ? 6.527 -29.375 -18.234 1 94.88 128 ILE B O 1
ATOM 4630 N N . PRO B 1 129 ? 7.879 -29.734 -16.469 1 92.06 129 PRO B N 1
ATOM 4631 C CA . PRO B 1 129 ? 7.809 -28.312 -16.109 1 92.06 129 PRO B CA 1
ATOM 4632 C C . PRO B 1 129 ? 8.43 -27.406 -17.172 1 92.06 129 PRO B C 1
ATOM 4634 O O . PRO B 1 129 ? 9.352 -27.812 -17.875 1 92.06 129 PRO B O 1
ATOM 4637 N N . GLN B 1 130 ? 7.914 -26.172 -17.203 1 90.38 130 GLN B N 1
ATOM 4638 C CA . GLN B 1 130 ? 8.438 -25.188 -18.141 1 90.38 130 GLN B CA 1
ATOM 4639 C C . GLN B 1 130 ? 9.484 -24.297 -17.484 1 90.38 130 GLN B C 1
ATOM 4641 O O . GLN B 1 130 ? 9.352 -23.922 -16.312 1 90.38 130 GLN B O 1
ATOM 4646 N N . PRO B 1 131 ? 10.477 -24.031 -18.219 1 90.12 131 PRO B N 1
ATOM 4647 C CA . PRO B 1 131 ? 11.422 -23.047 -17.688 1 90.12 131 PRO B CA 1
ATOM 4648 C C . PRO B 1 131 ? 10.852 -21.625 -17.656 1 90.12 131 PRO B C 1
ATOM 4650 O O . PRO B 1 131 ? 9.82 -21.359 -18.281 1 90.12 131 PRO B O 1
ATOM 4653 N N . PRO B 1 132 ? 11.5 -20.781 -16.891 1 86.88 132 PRO B N 1
ATOM 4654 C CA . PRO B 1 132 ? 11.047 -19.391 -16.891 1 86.88 132 PRO B CA 1
ATOM 4655 C C . PRO B 1 132 ? 11.172 -18.719 -18.266 1 86.88 132 PRO B C 1
ATOM 4657 O O . PRO B 1 132 ? 11.992 -19.141 -19.078 1 86.88 132 PRO B O 1
ATOM 4660 N N . GLU B 1 133 ? 10.273 -17.719 -18.406 1 78.44 133 GLU B N 1
ATOM 4661 C CA . GLU B 1 133 ? 10.289 -17.016 -19.688 1 78.44 133 GLU B CA 1
ATOM 4662 C C . GLU B 1 133 ? 11.445 -16.016 -19.766 1 78.44 133 GLU B C 1
ATOM 4664 O O . GLU B 1 133 ? 11.812 -15.414 -18.75 1 78.44 133 GLU B O 1
ATOM 4669 N N . LYS B 1 134 ? 12.008 -16.031 -20.922 1 73.31 134 LYS B N 1
ATOM 4670 C CA . LYS B 1 134 ? 13.086 -15.07 -21.109 1 73.31 134 LYS B CA 1
ATOM 4671 C C . LYS B 1 134 ? 12.555 -13.641 -21.125 1 73.31 134 LYS B C 1
ATOM 4673 O O . LYS B 1 134 ? 11.672 -13.305 -21.906 1 73.31 134 LYS B O 1
ATOM 4678 N N . LYS B 1 135 ? 12.727 -12.891 -20.031 1 62.03 135 LYS B N 1
ATOM 4679 C CA . LYS B 1 135 ? 12.344 -11.484 -20.016 1 62.03 135 LYS B CA 1
ATOM 4680 C C . LYS B 1 135 ? 13.484 -10.594 -20.5 1 62.03 135 LYS B C 1
ATOM 4682 O O . LYS B 1 135 ? 14.625 -10.758 -20.078 1 62.03 135 LYS B O 1
ATOM 4687 N N . VAL B 1 136 ? 13.289 -9.969 -21.734 1 58.94 136 VAL B N 1
ATOM 4688 C CA . VAL B 1 136 ? 14.312 -9.164 -22.391 1 58.94 136 VAL B CA 1
ATOM 4689 C C . VAL B 1 136 ? 14.477 -7.836 -21.656 1 58.94 136 VAL B C 1
ATOM 4691 O O . VAL B 1 136 ? 14.828 -6.82 -22.266 1 58.94 136 VAL B O 1
ATOM 4694 N N . SER B 1 137 ? 14.141 -7.633 -20.562 1 56.5 137 SER B N 1
ATOM 4695 C CA . SER B 1 137 ? 14.289 -6.258 -20.094 1 56.5 137 SER B CA 1
ATOM 4696 C C . SER B 1 137 ? 15.695 -6.012 -19.531 1 56.5 137 SER B C 1
ATOM 4698 O O . SER B 1 137 ? 16.469 -6.957 -19.359 1 56.5 137 SER B O 1
ATOM 4700 N N . VAL B 1 138 ? 16.031 -4.77 -19.297 1 56.12 138 VAL B N 1
ATOM 4701 C CA . VAL B 1 138 ? 17.266 -4.285 -18.688 1 56.12 138 VAL B CA 1
ATOM 4702 C C . VAL B 1 138 ? 17.625 -5.145 -17.469 1 56.12 138 VAL B C 1
ATOM 4704 O O . VAL B 1 138 ? 16.812 -5.273 -16.547 1 56.12 138 VAL B O 1
ATOM 4707 N N . MET B 1 139 ? 18.578 -6.043 -17.672 1 61.97 139 MET B N 1
ATOM 4708 C CA . MET B 1 139 ? 18.969 -7.051 -16.688 1 61.97 139 MET B CA 1
ATOM 4709 C C . MET B 1 139 ? 19.469 -6.391 -15.406 1 61.97 139 MET B C 1
ATOM 4711 O O . MET B 1 139 ? 20.656 -6.094 -15.281 1 61.97 139 MET B O 1
ATOM 4715 N N . ALA B 1 140 ? 18.578 -5.949 -14.57 1 68.94 140 ALA B N 1
ATOM 4716 C CA . ALA B 1 140 ? 18.859 -5.5 -13.203 1 68.94 140 ALA B CA 1
ATOM 4717 C C . ALA B 1 140 ? 19.141 -6.68 -12.289 1 68.94 140 ALA B C 1
ATOM 4719 O O . ALA B 1 140 ? 18.797 -7.82 -12.594 1 68.94 140 ALA B O 1
ATOM 4720 N N . LYS B 1 141 ? 20.062 -6.473 -11.367 1 79.62 141 LYS B N 1
ATOM 4721 C CA . LYS B 1 141 ? 20.484 -7.477 -10.391 1 79.62 141 LYS B CA 1
ATOM 4722 C C . LYS B 1 141 ? 19.281 -8.227 -9.828 1 79.62 141 LYS B C 1
ATOM 4724 O O . LYS B 1 141 ? 19.312 -9.453 -9.688 1 79.62 141 LYS B O 1
ATOM 4729 N N . ALA B 1 142 ? 18.234 -7.578 -9.586 1 77.56 142 ALA B N 1
ATOM 4730 C CA . ALA B 1 142 ? 17.047 -8.18 -9.008 1 77.56 142 ALA B CA 1
ATOM 4731 C C . ALA B 1 142 ? 16.406 -9.188 -9.969 1 77.56 142 ALA B C 1
ATOM 4733 O O . ALA B 1 142 ? 15.914 -10.234 -9.539 1 77.56 142 ALA B O 1
ATOM 4734 N N . MET B 1 143 ? 16.578 -8.922 -11.148 1 82.5 143 MET B N 1
ATOM 4735 C CA . MET B 1 143 ? 16 -9.805 -12.156 1 82.5 143 MET B CA 1
ATOM 4736 C C . MET B 1 143 ? 16.828 -11.086 -12.289 1 82.5 143 MET B C 1
ATOM 4738 O O . MET B 1 143 ? 16.266 -12.172 -12.469 1 82.5 143 MET B O 1
ATOM 4742 N N . LEU B 1 144 ? 18.109 -10.914 -12.219 1 86.94 144 LEU B N 1
ATOM 4743 C CA . LEU B 1 144 ? 18.984 -12.07 -12.312 1 86.94 144 LEU B CA 1
ATOM 4744 C C . LEU B 1 144 ? 18.797 -13 -11.125 1 86.94 144 LEU B C 1
ATOM 4746 O O . LEU B 1 144 ? 18.812 -14.227 -11.281 1 86.94 144 LEU B O 1
ATOM 4750 N N . LEU B 1 145 ? 18.594 -12.391 -10.016 1 86.88 145 LEU B N 1
ATOM 4751 C CA . LEU B 1 145 ? 18.344 -13.18 -8.82 1 86.88 145 LEU B CA 1
ATOM 4752 C C . LEU B 1 145 ? 17.031 -13.953 -8.938 1 86.88 145 LEU B C 1
ATOM 4754 O O . LEU B 1 145 ? 16.969 -15.125 -8.57 1 86.88 145 LEU B O 1
ATOM 4758 N N . GLN B 1 146 ? 16.062 -13.359 -9.398 1 86.69 146 GLN B N 1
ATOM 4759 C CA . GLN B 1 146 ? 14.766 -14.008 -9.617 1 86.69 146 GLN B CA 1
ATOM 4760 C C . GLN B 1 146 ? 14.891 -15.156 -10.617 1 86.69 146 GLN B C 1
ATOM 4762 O O . GLN B 1 146 ? 14.344 -16.234 -10.406 1 86.69 146 GLN B O 1
ATOM 4767 N N . ARG B 1 147 ? 15.625 -14.883 -11.672 1 88.62 147 ARG B N 1
ATOM 4768 C CA . ARG B 1 147 ? 15.836 -15.914 -12.688 1 88.62 147 ARG B CA 1
ATOM 4769 C C . ARG B 1 147 ? 16.562 -17.125 -12.102 1 88.62 147 ARG B C 1
ATOM 4771 O O . ARG B 1 147 ? 16.203 -18.266 -12.391 1 88.62 147 ARG B O 1
ATOM 4778 N N . ALA B 1 148 ? 17.562 -16.812 -11.336 1 91.94 148 ALA B N 1
ATOM 4779 C CA . ALA B 1 148 ? 18.312 -17.891 -10.695 1 91.94 148 ALA B CA 1
ATOM 4780 C C . ALA B 1 148 ? 17.391 -18.766 -9.852 1 91.94 148 ALA B C 1
ATOM 4782 O O . ALA B 1 148 ? 17.438 -20 -9.922 1 91.94 148 ALA B O 1
ATOM 4783 N N . ARG B 1 149 ? 16.5 -18.172 -9.125 1 90.44 149 ARG B N 1
ATOM 4784 C CA . ARG B 1 149 ? 15.578 -18.906 -8.281 1 90.44 149 ARG B CA 1
ATOM 4785 C C . ARG B 1 149 ? 14.609 -19.734 -9.117 1 90.44 149 ARG B C 1
ATOM 4787 O O . ARG B 1 149 ? 14.297 -20.875 -8.766 1 90.44 149 ARG B O 1
ATOM 4794 N N . GLN B 1 150 ? 14.172 -19.141 -10.133 1 89.81 150 GLN B N 1
ATOM 4795 C CA . GLN B 1 150 ? 13.234 -19.828 -11.008 1 89.81 150 GLN B CA 1
ATOM 4796 C C . GLN B 1 150 ? 13.883 -21.031 -11.688 1 89.81 150 GLN B C 1
ATOM 4798 O O . GLN B 1 150 ? 13.266 -22.094 -11.82 1 89.81 150 GLN B O 1
ATOM 4803 N N . LEU B 1 151 ? 15.102 -20.828 -12.109 1 93.81 151 LEU B N 1
ATOM 4804 C CA . LEU B 1 151 ? 15.836 -21.922 -12.734 1 93.81 151 LEU B CA 1
ATOM 4805 C C . LEU B 1 151 ? 16.094 -23.047 -11.734 1 93.81 151 LEU B C 1
ATOM 4807 O O . LEU B 1 151 ? 16.016 -24.234 -12.094 1 93.81 151 LEU B O 1
ATOM 4811 N N . GLU B 1 152 ? 16.406 -22.625 -10.578 1 94.19 152 GLU B N 1
ATOM 4812 C CA . GLU B 1 152 ? 16.594 -23.594 -9.508 1 94.19 152 GLU B CA 1
ATOM 4813 C C . GLU B 1 152 ? 15.32 -24.438 -9.305 1 94.19 152 GLU B C 1
ATOM 4815 O O . GLU B 1 152 ? 15.391 -25.656 -9.227 1 94.19 152 GLU B O 1
ATOM 4820 N N . ARG B 1 153 ? 14.219 -23.812 -9.25 1 90.75 153 ARG B N 1
ATOM 4821 C CA . ARG B 1 153 ? 12.938 -24.5 -9.078 1 90.75 153 ARG B CA 1
ATOM 4822 C C . ARG B 1 153 ? 12.648 -25.422 -10.258 1 90.75 153 ARG B C 1
ATOM 4824 O O . ARG B 1 153 ? 12.211 -26.562 -10.07 1 90.75 153 ARG B O 1
ATOM 4831 N N . PHE B 1 154 ? 12.898 -24.938 -11.391 1 93.19 154 PHE B N 1
ATOM 4832 C CA . PHE B 1 154 ? 12.719 -25.688 -12.625 1 93.19 154 PHE B CA 1
ATOM 4833 C C . PHE B 1 154 ? 13.523 -26.984 -12.594 1 93.19 154 PHE B C 1
ATOM 4835 O O . PHE B 1 154 ? 12.977 -28.062 -12.82 1 93.19 154 PHE B O 1
ATOM 4842 N N . MET B 1 155 ? 14.766 -26.844 -12.289 1 95.5 155 MET B N 1
ATOM 4843 C CA . MET B 1 155 ? 15.656 -28 -12.273 1 95.5 155 MET B CA 1
ATOM 4844 C C . MET B 1 155 ? 15.25 -28.984 -11.195 1 95.5 155 MET B C 1
ATOM 4846 O O . MET B 1 155 ? 15.242 -30.203 -11.43 1 95.5 155 MET B O 1
ATOM 4850 N N . ASN B 1 156 ? 14.914 -28.484 -10.086 1 93.38 156 ASN B N 1
ATOM 4851 C CA . ASN B 1 156 ? 14.531 -29.359 -8.984 1 93.38 156 ASN B CA 1
ATOM 4852 C C . ASN B 1 156 ? 13.234 -30.109 -9.289 1 93.38 156 ASN B C 1
ATOM 4854 O O . ASN B 1 156 ? 13.078 -31.266 -8.906 1 93.38 156 ASN B O 1
ATOM 4858 N N . ARG B 1 157 ? 12.375 -29.453 -9.977 1 92 157 ARG B N 1
ATOM 4859 C CA . ARG B 1 157 ? 11.141 -30.125 -10.383 1 92 157 ARG B CA 1
ATOM 4860 C C . ARG B 1 157 ? 11.43 -31.234 -11.391 1 92 157 ARG B C 1
ATOM 4862 O O . ARG B 1 157 ? 10.844 -32.312 -11.32 1 92 157 ARG B O 1
ATOM 4869 N N . LEU B 1 158 ? 12.273 -31 -12.266 1 93.94 158 LEU B N 1
ATOM 4870 C CA . LEU B 1 158 ? 12.641 -31.984 -13.281 1 93.94 158 LEU B CA 1
ATOM 4871 C C . LEU B 1 158 ? 13.242 -33.219 -12.641 1 93.94 158 LEU B C 1
ATOM 4873 O O . LEU B 1 158 ? 12.828 -34.344 -12.945 1 93.94 158 LEU B O 1
ATOM 4877 N N . ILE B 1 159 ? 14.125 -33.031 -11.719 1 93.69 159 ILE B N 1
ATOM 4878 C CA . ILE B 1 159 ? 14.898 -34.156 -11.203 1 93.69 159 ILE B CA 1
ATOM 4879 C C . ILE B 1 159 ? 14.07 -34.938 -10.164 1 93.69 159 ILE B C 1
ATOM 4881 O O . ILE B 1 159 ? 14.461 -36 -9.727 1 93.69 159 ILE B O 1
ATOM 4885 N N . GLN B 1 160 ? 12.977 -34.406 -9.797 1 89.12 160 GLN B N 1
ATOM 4886 C CA . GLN B 1 160 ? 12.094 -35.094 -8.859 1 89.12 160 GLN B CA 1
ATOM 4887 C C . GLN B 1 160 ? 11.344 -36.25 -9.555 1 89.12 160 GLN B C 1
ATOM 4889 O O . GLN B 1 160 ? 10.914 -37.188 -8.906 1 89.12 160 GLN B O 1
ATOM 4894 N N . HIS B 1 161 ? 11.156 -36.125 -10.836 1 91.19 161 HIS B N 1
ATOM 4895 C CA . HIS B 1 161 ? 10.453 -37.156 -11.578 1 91.19 161 HIS B CA 1
ATOM 4896 C C . HIS B 1 161 ? 11.32 -38.406 -11.742 1 91.19 161 HIS B C 1
ATOM 4898 O O . HIS B 1 161 ? 12.445 -38.312 -12.242 1 91.19 161 HIS B O 1
ATOM 4904 N N . PRO B 1 162 ? 10.812 -39.5 -11.43 1 88.94 162 PRO B N 1
ATOM 4905 C CA . PRO B 1 162 ? 11.617 -40.719 -11.422 1 88.94 162 PRO B CA 1
ATOM 4906 C C . PRO B 1 162 ? 12.148 -41.062 -12.812 1 88.94 162 PRO B C 1
ATOM 4908 O O . PRO B 1 162 ? 13.266 -41.594 -12.938 1 88.94 162 PRO B O 1
ATOM 4911 N N . ARG B 1 163 ? 11.383 -40.844 -13.844 1 89.88 163 ARG B N 1
ATOM 4912 C CA . ARG B 1 163 ? 11.797 -41.219 -15.195 1 89.88 163 ARG B CA 1
ATOM 4913 C C . ARG B 1 163 ? 12.789 -40.188 -15.75 1 89.88 163 ARG B C 1
ATOM 4915 O O . ARG B 1 163 ? 13.688 -40.562 -16.531 1 89.88 163 ARG B O 1
ATOM 4922 N N . ILE B 1 164 ? 12.703 -38.969 -15.359 1 92.69 164 ILE B N 1
ATOM 4923 C CA . ILE B 1 164 ? 13.508 -37.875 -15.922 1 92.69 164 ILE B CA 1
ATOM 4924 C C . ILE B 1 164 ? 14.852 -37.812 -15.188 1 92.69 164 ILE B C 1
ATOM 4926 O O . ILE B 1 164 ? 15.875 -37.5 -15.789 1 92.69 164 ILE B O 1
ATOM 4930 N N . ARG B 1 165 ? 14.852 -38.125 -13.93 1 90.81 165 ARG B N 1
ATOM 4931 C CA . ARG B 1 165 ? 16.031 -38 -13.086 1 90.81 165 ARG B CA 1
ATOM 4932 C C . ARG B 1 165 ? 17.188 -38.844 -13.625 1 90.81 165 ARG B C 1
ATOM 4934 O O . ARG B 1 165 ? 18.359 -38.469 -13.461 1 90.81 165 ARG B O 1
ATOM 4941 N N . ALA B 1 166 ? 16.844 -39.906 -14.273 1 88.94 166 ALA B N 1
ATOM 4942 C CA . ALA B 1 166 ? 17.859 -40.844 -14.75 1 88.94 166 ALA B CA 1
ATOM 4943 C C . ALA B 1 166 ? 18.25 -40.562 -16.188 1 88.94 166 ALA B C 1
ATOM 4945 O O . ALA B 1 166 ? 19.062 -41.281 -16.797 1 88.94 166 ALA B O 1
ATOM 4946 N N . ASP B 1 167 ? 17.734 -39.531 -16.688 1 93.69 167 ASP B N 1
ATOM 4947 C CA . ASP B 1 167 ? 17.969 -39.188 -18.094 1 93.69 167 ASP B CA 1
ATOM 4948 C C . ASP B 1 167 ? 19.406 -38.75 -18.328 1 93.69 167 ASP B C 1
ATOM 4950 O O . ASP B 1 167 ? 19.969 -38 -17.516 1 93.69 167 ASP B O 1
ATOM 4954 N N . CYS B 1 168 ? 20 -39.125 -19.422 1 93.75 168 CYS B N 1
ATOM 4955 C CA . CYS B 1 168 ? 21.406 -38.844 -19.734 1 93.75 168 CYS B CA 1
ATOM 4956 C C . CYS B 1 168 ? 21.625 -37.344 -20 1 93.75 168 CYS B C 1
ATOM 4958 O O . CYS B 1 168 ? 22.688 -36.812 -19.688 1 93.75 168 CYS B O 1
ATOM 4960 N N . ASP B 1 169 ? 20.656 -36.719 -20.641 1 94.38 169 ASP B N 1
ATOM 4961 C CA . ASP B 1 169 ? 20.812 -35.281 -20.938 1 94.38 169 ASP B CA 1
ATOM 4962 C C . ASP B 1 169 ? 20.828 -34.469 -19.641 1 94.38 169 ASP B C 1
ATOM 4964 O O . ASP B 1 169 ? 21.547 -33.469 -19.547 1 94.38 169 ASP B O 1
ATOM 4968 N N . ILE B 1 170 ? 20.016 -34.844 -18.641 1 95 170 ILE B N 1
ATOM 4969 C CA . ILE B 1 170 ? 20.031 -34.188 -17.344 1 95 170 ILE B CA 1
ATOM 4970 C C . ILE B 1 170 ? 21.391 -34.406 -16.672 1 95 170 ILE B C 1
ATOM 4972 O O . ILE B 1 170 ? 21.969 -33.438 -16.156 1 95 170 ILE B O 1
ATOM 4976 N N . ARG B 1 171 ?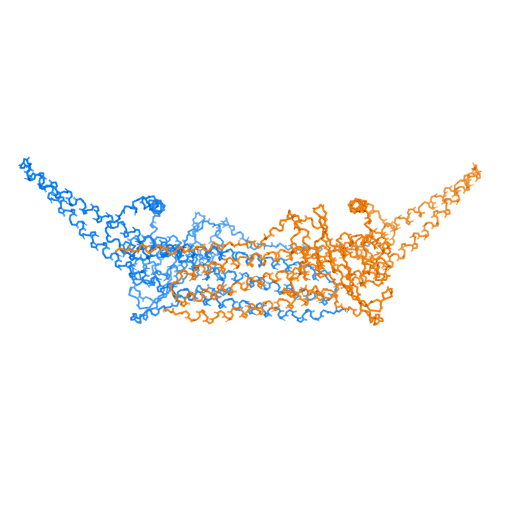 21.844 -35.562 -16.734 1 94.12 171 ARG B N 1
ATOM 4977 C CA . ARG B 1 171 ? 23.141 -35.875 -16.156 1 94.12 171 ARG B CA 1
ATOM 4978 C C . ARG B 1 171 ? 24.25 -35.031 -16.797 1 94.12 171 ARG B C 1
ATOM 4980 O O . ARG B 1 171 ? 25.062 -34.438 -16.094 1 94.12 171 ARG B O 1
ATOM 4987 N N . ASP B 1 172 ? 24.266 -35.031 -18.094 1 94.25 172 ASP B N 1
ATOM 4988 C CA . ASP B 1 172 ? 25.281 -34.281 -18.812 1 94.25 172 ASP B CA 1
ATOM 4989 C C . ASP B 1 172 ? 25.219 -32.812 -18.453 1 94.25 172 ASP B C 1
ATOM 4991 O O . ASP B 1 172 ? 26.25 -32.156 -18.266 1 94.25 172 ASP B O 1
ATOM 4995 N N . PHE B 1 173 ? 24.047 -32.312 -18.406 1 95.81 173 PHE B N 1
ATOM 4996 C CA . PHE B 1 173 ? 23.812 -30.906 -18.094 1 95.81 173 PHE B CA 1
ATOM 4997 C C . PHE B 1 173 ? 24.375 -30.547 -16.734 1 95.81 173 PHE B C 1
ATOM 4999 O O . PHE B 1 173 ? 24.953 -29.484 -16.547 1 95.81 173 PHE B O 1
ATOM 5006 N N . LEU B 1 174 ? 24.25 -31.422 -15.742 1 95.56 174 LEU B N 1
ATOM 5007 C CA . LEU B 1 174 ? 24.594 -31.141 -14.352 1 95.56 174 LEU B CA 1
ATOM 5008 C C . LEU B 1 174 ? 26.047 -31.484 -14.062 1 95.56 174 LEU B C 1
ATOM 5010 O O . LEU B 1 174 ? 26.625 -31.031 -13.07 1 95.56 174 LEU B O 1
ATOM 5014 N N . THR B 1 175 ? 26.688 -32.281 -14.93 1 93.62 175 THR B N 1
ATOM 5015 C CA . THR B 1 175 ? 28 -32.812 -14.555 1 93.62 175 THR B CA 1
ATOM 5016 C C . THR B 1 175 ? 29.078 -32.312 -15.5 1 93.62 175 THR B C 1
ATOM 5018 O O . THR B 1 175 ? 30.25 -32.188 -15.125 1 93.62 175 THR B O 1
ATOM 5021 N N . LEU B 1 176 ? 28.719 -32.031 -16.719 1 90 176 LEU B N 1
ATOM 5022 C CA . LEU B 1 176 ? 29.734 -31.672 -17.703 1 90 176 LEU B CA 1
ATOM 5023 C C . LEU B 1 176 ? 30.109 -30.203 -17.578 1 90 176 LEU B C 1
ATOM 5025 O O . LEU B 1 176 ? 29.234 -29.328 -17.578 1 90 176 LEU B O 1
ATOM 5029 N N . ASP B 1 177 ? 31.359 -29.812 -17.406 1 79.69 177 ASP B N 1
ATOM 5030 C CA . ASP B 1 177 ? 31.844 -28.438 -17.25 1 79.69 177 ASP B CA 1
ATOM 5031 C C . ASP B 1 177 ? 32.031 -27.766 -18.609 1 79.69 177 ASP B C 1
ATOM 5033 O O . ASP B 1 177 ? 32.125 -26.547 -18.703 1 79.69 177 ASP B O 1
ATOM 5037 N N . THR B 1 178 ? 31.922 -28.484 -19.688 1 71.56 178 THR B N 1
ATOM 5038 C CA . THR B 1 178 ? 32.188 -27.906 -21 1 71.56 178 THR B CA 1
ATOM 5039 C C . THR B 1 178 ? 30.953 -27.188 -21.531 1 71.56 178 THR B C 1
ATOM 5041 O O . THR B 1 178 ? 29.844 -27.438 -21.078 1 71.56 178 THR B O 1
ATOM 5044 N N . GLU B 1 179 ? 31.281 -26.031 -22.281 1 65 179 GLU B N 1
ATOM 5045 C CA . GLU B 1 179 ? 30.188 -25.359 -22.984 1 65 179 GLU B CA 1
ATOM 5046 C C . GLU B 1 179 ? 29.359 -26.359 -23.797 1 65 179 GLU B C 1
ATOM 5048 O O . GLU B 1 179 ? 29.922 -27.203 -24.484 1 65 179 GLU B O 1
ATOM 5053 N N . LEU B 1 180 ? 28.266 -26.641 -23.297 1 61.62 180 LEU B N 1
ATOM 5054 C CA . LEU B 1 180 ? 27.406 -27.562 -24.047 1 61.62 180 LEU B CA 1
ATOM 5055 C C . LEU B 1 180 ? 27.312 -27.141 -25.516 1 61.62 180 LEU B C 1
ATOM 5057 O O . LEU B 1 180 ? 27.375 -25.953 -25.828 1 61.62 180 LEU B O 1
ATOM 5061 N N . PRO B 1 181 ? 27.641 -27.938 -26.5 1 51.06 181 PRO B N 1
ATOM 5062 C CA . PRO B 1 181 ? 27.531 -27.516 -27.891 1 51.06 181 PRO B CA 1
ATOM 5063 C C . PRO B 1 181 ? 26.266 -26.688 -28.156 1 51.06 181 PRO B C 1
ATOM 5065 O O . PRO B 1 181 ? 25.203 -26.984 -27.609 1 51.06 181 PRO B O 1
ATOM 5068 N N . ALA B 1 182 ? 26.516 -25.375 -28.391 1 47.72 182 ALA B N 1
ATOM 5069 C CA . ALA B 1 182 ? 25.438 -24.469 -28.766 1 47.72 182 ALA B CA 1
ATOM 5070 C C . ALA B 1 182 ? 24.484 -25.156 -29.75 1 47.72 182 ALA B C 1
ATOM 5072 O O . ALA B 1 182 ? 24.891 -25.562 -30.828 1 47.72 182 ALA B O 1
ATOM 5073 N N . THR B 1 183 ? 23.703 -26.031 -29.484 1 44.59 183 THR B N 1
ATOM 5074 C CA . THR B 1 183 ? 22.766 -26.359 -30.547 1 44.59 183 THR B CA 1
ATOM 5075 C C . THR B 1 183 ? 22.094 -25.094 -31.078 1 44.59 183 THR B C 1
ATOM 5077 O O . THR B 1 183 ? 21.703 -24.219 -30.312 1 44.59 183 THR B O 1
ATOM 5080 N N . ASN B 1 184 ? 22.5 -24.5 -32.25 1 39.78 184 ASN B N 1
ATOM 5081 C CA . ASN B 1 184 ? 21.797 -23.406 -32.906 1 39.78 184 ASN B CA 1
ATOM 5082 C C . ASN B 1 184 ? 20.344 -23.328 -32.469 1 39.78 184 ASN B C 1
ATOM 5084 O O . ASN B 1 184 ? 19.625 -24.328 -32.531 1 39.78 184 ASN B O 1
ATOM 5088 N N . PRO B 1 185 ? 20.062 -22.312 -31.766 1 41.53 185 PRO B N 1
ATOM 5089 C CA . PRO B 1 185 ? 18.625 -22.188 -31.484 1 41.53 185 PRO B CA 1
ATOM 5090 C C . PRO B 1 185 ? 17.766 -22.578 -32.688 1 41.53 185 PRO B C 1
ATOM 5092 O O . PRO B 1 185 ? 17.969 -22.078 -33.781 1 41.53 185 PRO B O 1
ATOM 5095 N N . THR B 1 186 ? 17.469 -23.734 -32.969 1 36.19 186 THR B N 1
ATOM 5096 C CA . THR B 1 186 ? 16.562 -23.969 -34.094 1 36.19 186 THR B CA 1
ATOM 5097 C C . THR B 1 186 ? 15.438 -22.938 -34.094 1 36.19 186 THR B C 1
ATOM 5099 O O . THR B 1 186 ? 14.695 -22.812 -33.125 1 36.19 186 THR B O 1
ATOM 5102 N N . PRO B 1 187 ? 15.586 -21.797 -34.781 1 39.81 187 PRO B N 1
ATOM 5103 C CA . PRO B 1 187 ? 14.453 -20.891 -35 1 39.81 187 PRO B CA 1
ATOM 5104 C C . PRO B 1 187 ? 13.109 -21.625 -35 1 39.81 187 PRO B C 1
ATOM 5106 O O . PRO B 1 187 ? 12.055 -21 -34.875 1 39.81 187 PRO B O 1
ATOM 5109 N N . ALA B 1 188 ? 13.07 -22.875 -35.344 1 37.31 188 ALA B N 1
ATOM 5110 C CA . ALA B 1 188 ? 11.844 -23.641 -35.562 1 37.31 188 ALA B CA 1
ATOM 5111 C C . ALA B 1 188 ? 11.086 -23.828 -34.25 1 37.31 188 ALA B C 1
ATOM 5113 O O . ALA B 1 188 ? 9.891 -24.125 -34.25 1 37.31 188 ALA B O 1
ATOM 5114 N N . PHE B 1 189 ? 11.781 -23.719 -33.156 1 35.62 189 PHE B N 1
ATOM 5115 C CA . PHE B 1 189 ? 11.078 -24.047 -31.922 1 35.62 189 PHE B CA 1
ATOM 5116 C C . PHE B 1 189 ? 10.234 -22.875 -31.453 1 35.62 189 PHE B C 1
ATOM 5118 O O . PHE B 1 189 ? 9.141 -23.062 -30.906 1 35.62 189 PHE B O 1
ATOM 5125 N N . ALA B 1 190 ? 10.68 -21.656 -31.594 1 43.72 190 ALA B N 1
ATOM 5126 C CA . ALA B 1 190 ? 9.766 -20.531 -31.375 1 43.72 190 ALA B CA 1
ATOM 5127 C C . ALA B 1 190 ? 8.586 -20.594 -32.344 1 43.72 190 ALA B C 1
ATOM 5129 O O . ALA B 1 190 ? 7.453 -20.281 -31.969 1 43.72 190 ALA B O 1
ATOM 5130 N N . GLY B 1 191 ? 8.82 -20.891 -33.594 1 34.91 191 GLY B N 1
ATOM 5131 C CA . GLY B 1 191 ? 7.801 -21.156 -34.594 1 34.91 191 GLY B CA 1
ATOM 5132 C C . GLY B 1 191 ? 6.906 -22.328 -34.25 1 34.91 191 GLY B C 1
ATOM 5133 O O . GLY B 1 191 ? 5.699 -22.281 -34.5 1 34.91 191 GLY B O 1
ATOM 5134 N N . ILE B 1 192 ? 7.488 -23.344 -33.781 1 36.78 192 ILE B N 1
ATOM 5135 C CA . ILE B 1 192 ? 6.684 -24.5 -33.406 1 36.78 192 ILE B CA 1
ATOM 5136 C C . ILE B 1 192 ? 5.895 -24.188 -32.125 1 36.78 192 ILE B C 1
ATOM 5138 O O . ILE B 1 192 ? 4.727 -24.578 -32 1 36.78 192 ILE B O 1
ATOM 5142 N N . LYS B 1 193 ? 6.457 -23.453 -31.141 1 39.03 193 LYS B N 1
ATOM 5143 C CA . LYS B 1 193 ? 5.664 -23.062 -29.984 1 39.03 193 LYS B CA 1
ATOM 5144 C C . LYS B 1 193 ? 4.586 -22.047 -30.359 1 39.03 193 LYS B C 1
ATOM 5146 O O . LYS B 1 193 ? 3.453 -22.125 -29.875 1 39.03 193 LYS B O 1
ATOM 5151 N N . MET B 1 194 ? 4.965 -20.953 -31.094 1 41.25 194 MET B N 1
ATOM 5152 C CA . MET B 1 194 ? 3.941 -20.078 -31.656 1 41.25 194 MET B CA 1
ATOM 5153 C C . MET B 1 194 ? 3.053 -20.844 -32.625 1 41.25 194 MET B C 1
ATOM 5155 O O . MET B 1 194 ? 1.835 -20.672 -32.656 1 41.25 194 MET B O 1
ATOM 5159 N N . MET B 1 195 ? 3.57 -21.672 -33.562 1 39.5 195 MET B N 1
ATOM 5160 C CA . MET B 1 195 ? 2.771 -22.469 -34.5 1 39.5 195 MET B CA 1
ATOM 5161 C C . MET B 1 195 ? 2.012 -23.562 -33.75 1 39.5 195 MET B C 1
ATOM 5163 O O . MET B 1 195 ? 0.866 -23.859 -34.062 1 39.5 195 MET B O 1
ATOM 5167 N N . LYS B 1 196 ? 2.574 -24.188 -32.75 1 41.12 196 LYS B N 1
ATOM 5168 C CA . LYS B 1 196 ? 1.837 -25.156 -31.953 1 41.12 196 LYS B CA 1
ATOM 5169 C C . LYS B 1 196 ? 0.806 -24.453 -31.062 1 41.12 196 LYS B C 1
ATOM 5171 O O . LYS B 1 196 ? -0.29 -24.984 -30.859 1 41.12 196 LYS B O 1
ATOM 5176 N N . ALA B 1 197 ? 1.033 -23.312 -30.484 1 39.78 197 ALA B N 1
ATOM 5177 C CA . ALA B 1 197 ? 0.013 -22.531 -29.797 1 39.78 197 ALA B CA 1
ATOM 5178 C C . ALA B 1 197 ? -1.062 -22.062 -30.766 1 39.78 197 ALA B C 1
ATOM 5180 O O . ALA B 1 197 ? -2.256 -22.125 -30.453 1 39.78 197 ALA B O 1
ATOM 5181 N N . ILE B 1 198 ? -0.749 -21.5 -31.891 1 41.31 198 ILE B N 1
ATOM 5182 C CA . ILE B 1 198 ? -1.732 -21.109 -32.906 1 41.31 198 ILE B CA 1
ATOM 5183 C C . ILE B 1 198 ? -2.371 -22.344 -33.5 1 41.31 198 ILE B C 1
ATOM 5185 O O . ILE B 1 198 ? -3.586 -22.391 -33.719 1 41.31 198 ILE B O 1
ATOM 5189 N N . LYS B 1 199 ? -1.654 -23.438 -34 1 41.41 199 LYS B N 1
ATOM 5190 C CA . LYS B 1 199 ? -2.244 -24.625 -34.594 1 41.41 199 LYS B CA 1
ATOM 5191 C C . LYS B 1 199 ? -3.049 -25.422 -33.562 1 41.41 199 LYS B C 1
ATOM 5193 O O . LYS B 1 199 ? -4.094 -25.984 -33.906 1 41.41 199 LYS B O 1
ATOM 5198 N N . VAL B 1 200 ? -2.652 -25.469 -32.312 1 37.16 200 VAL B N 1
ATOM 5199 C CA . VAL B 1 200 ? -3.486 -26.094 -31.297 1 37.16 200 VAL B CA 1
ATOM 5200 C C . VAL B 1 200 ? -4.734 -25.25 -31.062 1 37.16 200 VAL B C 1
ATOM 5202 O O . VAL B 1 200 ? -5.836 -25.781 -30.906 1 37.16 200 VAL B O 1
ATOM 5205 N N . CYS B 1 201 ? -4.652 -23.828 -30.969 1 38.91 201 CYS B N 1
ATOM 5206 C CA . CYS B 1 201 ? -5.898 -23.094 -30.812 1 38.91 201 CYS B CA 1
ATOM 5207 C C . CYS B 1 201 ? -6.797 -23.266 -32.031 1 38.91 201 CYS B C 1
ATOM 5209 O O . CYS B 1 201 ? -8.016 -23.391 -31.906 1 38.91 201 CYS B O 1
ATOM 5211 N N . GLN B 1 202 ? -6.281 -23.078 -33.25 1 37.59 202 GLN B N 1
ATOM 5212 C CA . GLN B 1 202 ? -7.129 -23.172 -34.438 1 37.59 202 GLN B CA 1
ATOM 5213 C C . GLN B 1 202 ? -7.59 -24.609 -34.656 1 37.59 202 GLN B C 1
ATOM 5215 O O . GLN B 1 202 ? -8.766 -24.859 -34.938 1 37.59 202 GLN B O 1
ATOM 5220 N N . ASP B 1 203 ? -6.641 -25.594 -34.906 1 38.69 203 ASP B N 1
ATOM 5221 C CA . ASP B 1 203 ? -7.016 -26.969 -35.219 1 38.69 203 ASP B CA 1
ATOM 5222 C C . ASP B 1 203 ? -7.719 -27.641 -34.031 1 38.69 203 ASP B C 1
ATOM 5224 O O . ASP B 1 203 ? -8.625 -28.453 -34.219 1 38.69 203 ASP B O 1
ATOM 5228 N N . THR B 1 204 ? -7.266 -27.297 -32.781 1 38.22 204 THR B N 1
ATOM 5229 C CA . THR B 1 204 ? -7.926 -27.984 -31.656 1 38.22 204 THR B CA 1
ATOM 5230 C C . THR B 1 204 ? -9.383 -27.531 -31.547 1 38.22 204 THR B C 1
ATOM 5232 O O . THR B 1 204 ? -10.234 -28.297 -31.094 1 38.22 204 THR B O 1
ATOM 5235 N N . PHE B 1 205 ? -9.594 -26.156 -31.672 1 38.19 205 PHE B N 1
ATOM 5236 C CA . PHE B 1 205 ? -10.992 -25.766 -31.547 1 38.19 205 PHE B CA 1
ATOM 5237 C C . PHE B 1 205 ? -11.836 -26.438 -32.625 1 38.19 205 PHE B C 1
ATOM 5239 O O . PHE B 1 205 ? -12.953 -26.906 -32.375 1 38.19 205 PHE B O 1
ATOM 5246 N N . GLU B 1 206 ? -11.43 -26.344 -33.906 1 37.41 206 GLU B N 1
ATOM 5247 C CA . GLU B 1 206 ? -12.328 -26.969 -34.875 1 37.41 206 GLU B CA 1
ATOM 5248 C C . GLU B 1 206 ? -12.469 -28.469 -34.594 1 37.41 206 GLU B C 1
ATOM 5250 O O . GLU B 1 206 ? -13.57 -29.016 -34.656 1 37.41 206 GLU B O 1
ATOM 5255 N N . LYS B 1 207 ? -11.367 -29.281 -34.781 1 41.09 207 LYS B N 1
ATOM 5256 C CA . LYS B 1 207 ? -11.367 -30.734 -34.812 1 41.09 207 LYS B CA 1
ATOM 5257 C C . LYS B 1 207 ? -11.578 -31.328 -33.406 1 41.09 207 LYS B C 1
ATOM 5259 O O . LYS B 1 207 ? -11.68 -32.531 -33.25 1 41.09 207 LYS B O 1
ATOM 5264 N N . LEU B 1 208 ? -11.258 -30.641 -32.438 1 38.84 208 LEU B N 1
ATOM 5265 C CA . LEU B 1 208 ? -11.562 -31.188 -31.125 1 38.84 208 LEU B CA 1
ATOM 5266 C C . LEU B 1 208 ? -13.055 -31.516 -31 1 38.84 208 LEU B C 1
ATOM 5268 O O . LEU B 1 208 ? -13.461 -32.25 -30.094 1 38.84 208 LEU B O 1
ATOM 5272 N N . MET B 1 209 ? -13.898 -30.75 -31.672 1 37.22 209 MET B N 1
ATOM 5273 C CA . MET B 1 209 ? -15.32 -31.062 -31.547 1 37.22 209 MET B CA 1
ATOM 5274 C C . MET B 1 209 ? -15.672 -32.344 -32.312 1 37.22 209 MET B C 1
ATOM 5276 O O . MET B 1 209 ? -16.844 -32.688 -32.438 1 37.22 209 MET B O 1
ATOM 5280 N N . ALA B 1 210 ? -14.844 -32.781 -33.312 1 36.97 210 ALA B N 1
ATOM 5281 C CA . ALA B 1 210 ? -15.484 -33.969 -33.875 1 36.97 210 ALA B CA 1
ATOM 5282 C C . ALA B 1 210 ? -15.781 -35 -32.781 1 36.97 210 ALA B C 1
ATOM 5284 O O . ALA B 1 210 ? -14.977 -35.188 -31.859 1 36.97 210 ALA B O 1
ATOM 5285 N N . PRO B 1 211 ? -17.141 -35.406 -32.625 1 37.69 211 PRO B N 1
ATOM 5286 C CA . PRO B 1 211 ? -17.438 -36.438 -31.641 1 37.69 211 PRO B CA 1
ATOM 5287 C C . PRO B 1 211 ? -16.328 -37.5 -31.547 1 37.69 211 PRO B C 1
ATOM 5289 O O . PRO B 1 211 ? -15.945 -38.094 -32.562 1 37.69 211 PRO B O 1
ATOM 5292 N N . ILE B 1 212 ? -15.195 -37.281 -30.969 1 40.09 212 ILE B N 1
ATOM 5293 C CA . ILE B 1 212 ? -14.383 -38.469 -30.703 1 40.09 212 ILE B CA 1
ATOM 5294 C C . ILE B 1 212 ? -15.273 -39.719 -30.703 1 40.09 212 ILE B C 1
ATOM 5296 O O . ILE B 1 212 ? -16.359 -39.688 -30.125 1 40.09 212 ILE B O 1
ATOM 5300 N N . GLY B 1 213 ? -15.305 -40.625 -31.547 1 37.97 213 GLY B N 1
ATOM 5301 C CA . GLY B 1 213 ? -16.109 -41.844 -31.438 1 37.97 213 GLY B CA 1
ATOM 5302 C C . GLY B 1 213 ? -16.625 -42.062 -30.016 1 37.97 213 GLY B C 1
ATOM 5303 O O . GLY B 1 213 ? -16.188 -41.406 -29.078 1 37.97 213 GLY B O 1
ATOM 5304 N N . GLU B 1 214 ? -17.438 -43.156 -29.609 1 45.12 214 GLU B N 1
ATOM 5305 C CA . GLU B 1 214 ? -18.266 -43.625 -28.484 1 45.12 214 GLU B CA 1
ATOM 5306 C C . GLU B 1 214 ? -17.578 -43.375 -27.156 1 45.12 214 GLU B C 1
ATOM 5308 O O . GLU B 1 214 ? -18.219 -42.875 -26.219 1 45.12 214 GLU B O 1
ATOM 5313 N N . GLU B 1 215 ? -16.547 -44.25 -26.75 1 44.06 215 GLU B N 1
ATOM 5314 C CA . GLU B 1 215 ? -16.125 -44.344 -25.359 1 44.06 215 GLU B CA 1
ATOM 5315 C C . GLU B 1 215 ? -15.289 -43.156 -24.953 1 44.06 215 GLU B C 1
ATOM 5317 O O . GLU B 1 215 ? -14.07 -43.156 -25.094 1 44.06 215 GLU B O 1
ATOM 5322 N N . VAL B 1 216 ? -15.406 -41.938 -25.344 1 52 216 VAL B N 1
ATOM 5323 C CA . VAL B 1 216 ? -14.672 -40.812 -24.797 1 52 216 VAL B CA 1
ATOM 5324 C C . VAL B 1 216 ? -14.477 -41 -23.297 1 52 216 VAL B C 1
ATOM 5326 O O . VAL B 1 216 ? -15.445 -41.188 -22.562 1 52 216 VAL B O 1
ATOM 5329 N N . ASP B 1 217 ? -13.266 -41.375 -22.828 1 74.12 217 ASP B N 1
ATOM 5330 C CA . ASP B 1 217 ? -12.867 -41.656 -21.453 1 74.12 217 ASP B CA 1
ATOM 5331 C C . ASP B 1 217 ? -13.328 -40.562 -20.5 1 74.12 217 ASP B C 1
ATOM 5333 O O . ASP B 1 217 ? -12.852 -39.438 -20.562 1 74.12 217 ASP B O 1
ATOM 5337 N N . GLN B 1 218 ? -14.547 -40.688 -20.016 1 84.31 218 GLN B N 1
ATOM 5338 C CA . GLN B 1 218 ? -15.227 -39.844 -19.047 1 84.31 218 GLN B CA 1
ATOM 5339 C C . GLN B 1 218 ? -14.242 -39.281 -18.031 1 84.31 218 GLN B C 1
ATOM 5341 O O . GLN B 1 218 ? -14.344 -38.125 -17.641 1 84.31 218 GLN B O 1
ATOM 5346 N N . TRP B 1 219 ? -13.219 -40.031 -17.859 1 89.75 219 TRP B N 1
ATOM 5347 C CA . TRP B 1 219 ? -12.25 -39.594 -16.859 1 89.75 219 TRP B CA 1
ATOM 5348 C C . TRP B 1 219 ? -11.422 -38.438 -17.359 1 89.75 219 TRP B C 1
ATOM 5350 O O . TRP B 1 219 ? -11.234 -37.438 -16.656 1 89.75 219 TRP B O 1
ATOM 5360 N N . PHE B 1 220 ? -10.984 -38.562 -18.578 1 91.06 220 PHE B N 1
ATOM 5361 C CA . PHE B 1 220 ? -10.148 -37.5 -19.172 1 91.06 220 PHE B CA 1
ATOM 5362 C C . PHE B 1 220 ? -10.945 -36.219 -19.359 1 91.06 220 PHE B C 1
ATOM 5364 O O . PHE B 1 220 ? -10.414 -35.125 -19.156 1 91.06 220 PHE B O 1
ATOM 5371 N N . GLU B 1 221 ? -12.195 -36.312 -19.734 1 87.19 221 GLU B N 1
ATOM 5372 C CA . GLU B 1 221 ? -13.047 -35.156 -19.906 1 87.19 221 GLU B CA 1
ATOM 5373 C C . GLU B 1 221 ? -13.273 -34.438 -18.578 1 87.19 221 GLU B C 1
ATOM 5375 O O . GLU B 1 221 ? -13.141 -33.219 -18.5 1 87.19 221 GLU B O 1
ATOM 5380 N N . ILE B 1 222 ? -13.555 -35.156 -17.562 1 88.06 222 ILE B N 1
ATOM 5381 C CA . ILE B 1 222 ? -13.812 -34.594 -16.234 1 88.06 222 ILE B CA 1
ATOM 5382 C C . ILE B 1 222 ? -12.539 -33.938 -15.688 1 88.06 222 ILE B C 1
ATOM 5384 O O . ILE B 1 222 ? -12.562 -32.812 -15.18 1 88.06 222 ILE B O 1
ATOM 5388 N N . THR B 1 223 ? -11.461 -34.719 -15.812 1 89.31 223 THR B N 1
ATOM 5389 C CA . THR B 1 223 ? -10.18 -34.25 -15.305 1 89.31 223 THR B CA 1
ATOM 5390 C C . THR B 1 223 ? -9.75 -32.969 -16.031 1 89.31 223 THR B C 1
ATOM 5392 O O . THR B 1 223 ? -9.266 -32.031 -15.414 1 89.31 223 THR B O 1
ATOM 5395 N N . ASN B 1 224 ? -9.93 -32.969 -17.328 1 89.56 224 ASN B N 1
ATOM 5396 C CA . ASN B 1 224 ? -9.594 -31.797 -18.109 1 89.56 224 ASN B CA 1
ATOM 5397 C C . ASN B 1 224 ? -10.406 -30.594 -17.688 1 89.56 224 ASN B C 1
ATOM 5399 O O . ASN B 1 224 ? -9.867 -29.484 -17.547 1 89.56 224 ASN B O 1
ATOM 5403 N N . ALA B 1 225 ? -11.672 -30.75 -17.469 1 87 225 ALA B N 1
ATOM 5404 C CA . ALA B 1 225 ? -12.539 -29.656 -17.031 1 87 225 ALA B CA 1
ATOM 5405 C C . ALA B 1 225 ? -12.125 -29.141 -15.656 1 87 225 ALA B C 1
ATOM 5407 O O . ALA B 1 225 ? -12.094 -27.922 -15.43 1 87 225 ALA B O 1
ATOM 5408 N N . MET B 1 226 ? -11.805 -30.031 -14.805 1 87.31 226 MET B N 1
ATOM 5409 C CA . MET B 1 226 ? -11.352 -29.672 -13.461 1 87.31 226 MET B CA 1
ATOM 5410 C C . MET B 1 226 ? -10.086 -28.812 -13.523 1 87.31 226 MET B C 1
ATOM 5412 O O . MET B 1 226 ? -9.992 -27.781 -12.867 1 87.31 226 MET B O 1
ATOM 5416 N N . PHE B 1 227 ? -9.195 -29.234 -14.336 1 90.12 227 PHE B N 1
ATOM 5417 C CA . PHE B 1 227 ? -7.918 -28.531 -14.406 1 90.12 227 PHE B CA 1
ATOM 5418 C C . PHE B 1 227 ? -8.078 -27.188 -15.125 1 90.12 227 PHE B C 1
ATOM 5420 O O . PHE B 1 227 ? -7.371 -26.234 -14.812 1 90.12 227 PHE B O 1
ATOM 5427 N N . GLU B 1 228 ? -9.016 -27.094 -16.047 1 89.25 228 GLU B N 1
ATOM 5428 C CA . GLU B 1 228 ? -9.297 -25.812 -16.688 1 89.25 228 GLU B CA 1
ATOM 5429 C C . GLU B 1 228 ? -9.812 -24.797 -15.68 1 89.25 228 GLU B C 1
ATOM 5431 O O . GLU B 1 228 ? -9.391 -23.625 -15.688 1 89.25 228 GLU B O 1
ATOM 5436 N N . ASP B 1 229 ? -10.711 -25.266 -14.844 1 87.12 229 ASP B N 1
ATOM 5437 C CA . ASP B 1 229 ? -11.242 -24.406 -13.789 1 87.12 229 ASP B CA 1
ATOM 5438 C C . ASP B 1 229 ? -10.141 -23.984 -12.812 1 87.12 229 ASP B C 1
ATOM 5440 O O . ASP B 1 229 ? -10.039 -22.812 -12.438 1 87.12 229 ASP B O 1
ATOM 5444 N N . PHE B 1 230 ? -9.391 -24.922 -12.438 1 88.25 230 PHE B N 1
ATOM 5445 C CA . PHE B 1 230 ? -8.281 -24.656 -11.523 1 88.25 230 PHE B CA 1
ATOM 5446 C C . PHE B 1 230 ? -7.301 -23.672 -12.141 1 88.25 230 PHE B C 1
ATOM 5448 O O . PHE B 1 230 ? -6.848 -22.734 -11.477 1 88.25 230 PHE B O 1
ATOM 5455 N N . ASP B 1 231 ? -6.98 -23.906 -13.344 1 91.38 231 ASP B N 1
ATOM 5456 C CA . ASP B 1 231 ? -6.047 -23.047 -14.055 1 91.38 231 ASP B CA 1
ATOM 5457 C C . ASP B 1 231 ? -6.543 -21.594 -14.078 1 91.38 231 ASP B C 1
ATOM 5459 O O . ASP B 1 231 ? -5.773 -20.672 -13.828 1 91.38 231 ASP B O 1
ATOM 5463 N N . ALA B 1 232 ? -7.805 -21.406 -14.359 1 91.81 232 ALA B N 1
ATOM 5464 C CA . ALA B 1 232 ? -8.383 -20.062 -14.391 1 91.81 232 ALA B CA 1
ATOM 5465 C C . ALA B 1 232 ? -8.273 -19.391 -13.023 1 91.81 232 ALA B C 1
ATOM 5467 O O . ALA B 1 232 ? -7.871 -18.219 -12.93 1 91.81 232 ALA B O 1
ATOM 5468 N N . ASN B 1 233 ? -8.562 -20.109 -12.008 1 89.69 233 ASN B N 1
ATOM 5469 C CA . ASN B 1 233 ? -8.57 -19.562 -10.656 1 89.69 233 ASN B CA 1
ATOM 5470 C C . ASN B 1 233 ? -7.152 -19.266 -10.172 1 89.69 233 ASN B C 1
ATOM 5472 O O . ASN B 1 233 ? -6.914 -18.25 -9.523 1 89.69 233 ASN B O 1
ATOM 5476 N N . ILE B 1 234 ? -6.254 -20.141 -10.43 1 92.19 234 ILE B N 1
ATOM 5477 C CA . ILE B 1 234 ? -4.887 -19.969 -9.938 1 92.19 234 ILE B CA 1
ATOM 5478 C C . ILE B 1 234 ? -4.223 -18.812 -10.672 1 92.19 234 ILE B C 1
ATOM 5480 O O . ILE B 1 234 ? -3.402 -18.094 -10.094 1 92.19 234 ILE B O 1
ATOM 5484 N N . ARG B 1 235 ? -4.527 -18.594 -11.945 1 93.56 235 ARG B N 1
ATOM 5485 C CA . ARG B 1 235 ? -4.016 -17.438 -12.695 1 93.56 235 ARG B CA 1
ATOM 5486 C C . ARG B 1 235 ? -4.512 -16.141 -12.094 1 93.56 235 ARG B C 1
ATOM 5488 O O . ARG B 1 235 ? -3.754 -15.172 -11.977 1 93.56 235 ARG B O 1
ATOM 5495 N N . LYS B 1 236 ? -5.77 -16.094 -11.773 1 93.12 236 LYS B N 1
ATOM 5496 C CA . LYS B 1 236 ? -6.32 -14.914 -11.117 1 93.12 236 LYS B CA 1
ATOM 5497 C C . LYS B 1 236 ? -5.633 -14.656 -9.781 1 93.12 236 LYS B C 1
ATOM 5499 O O . LYS B 1 236 ? -5.297 -13.516 -9.461 1 93.12 236 LYS B O 1
ATOM 5504 N N . LEU B 1 237 ? -5.48 -15.688 -9.078 1 92 237 LEU B N 1
ATOM 5505 C CA . LEU B 1 237 ? -4.793 -15.57 -7.793 1 92 237 LEU B CA 1
ATOM 5506 C C . LEU B 1 237 ? -3.383 -15.023 -7.977 1 92 237 LEU B C 1
ATOM 5508 O O . LEU B 1 237 ? -2.934 -14.18 -7.199 1 92 237 LEU B O 1
ATOM 5512 N N . TYR B 1 238 ? -2.725 -15.539 -8.945 1 92.81 238 TYR B N 1
ATOM 5513 C CA . TYR B 1 238 ? -1.378 -15.07 -9.25 1 92.81 238 TYR B CA 1
ATOM 5514 C C . TYR B 1 238 ? -1.374 -13.57 -9.523 1 92.81 238 TYR B C 1
ATOM 5516 O O . TYR B 1 238 ? -0.559 -12.828 -8.961 1 92.81 238 TYR B O 1
ATOM 5524 N N . SER B 1 239 ? -2.289 -13.102 -10.32 1 94.12 239 SER B N 1
ATOM 5525 C CA . SER B 1 239 ? -2.385 -11.688 -10.672 1 94.12 239 SER B CA 1
ATOM 5526 C C . SER B 1 239 ? -2.643 -10.828 -9.438 1 94.12 239 SER B C 1
ATOM 5528 O O . SER B 1 239 ? -2.004 -9.789 -9.258 1 94.12 239 SER B O 1
ATOM 5530 N N . GLU B 1 240 ? -3.543 -11.25 -8.648 1 92.25 240 GLU B N 1
ATOM 5531 C CA . GLU B 1 240 ? -3.867 -10.5 -7.434 1 92.25 240 GLU B CA 1
ATOM 5532 C C . GLU B 1 240 ? -2.688 -10.477 -6.469 1 92.25 240 GLU B C 1
ATOM 5534 O O . GLU B 1 240 ? -2.469 -9.484 -5.77 1 92.25 240 GLU B O 1
ATOM 5539 N N . SER B 1 241 ? -2.018 -11.609 -6.348 1 92.31 241 SER B N 1
ATOM 5540 C CA . SER B 1 241 ? -0.831 -11.664 -5.5 1 92.31 241 SER B CA 1
ATOM 5541 C C . SER B 1 241 ? 0.215 -10.648 -5.949 1 92.31 241 SER B C 1
ATOM 5543 O O . SER B 1 241 ? 0.813 -9.953 -5.121 1 92.31 241 SER B O 1
ATOM 5545 N N . GLN B 1 242 ? 0.393 -10.523 -7.234 1 92.06 242 GLN B N 1
ATOM 5546 C CA . GLN B 1 242 ? 1.342 -9.562 -7.785 1 92.06 242 GLN B CA 1
ATOM 5547 C C . GLN B 1 242 ? 0.926 -8.133 -7.453 1 92.06 242 GLN B C 1
ATOM 5549 O O . GLN B 1 242 ? 1.764 -7.301 -7.086 1 92.06 242 GLN B O 1
ATOM 5554 N N . THR B 1 243 ? -0.319 -7.863 -7.578 1 93.25 243 THR B N 1
ATOM 5555 C CA . THR B 1 243 ? -0.842 -6.531 -7.285 1 93.25 243 THR B CA 1
ATOM 5556 C C . THR B 1 243 ? -0.638 -6.184 -5.816 1 93.25 243 THR B C 1
ATOM 5558 O O . THR B 1 243 ? -0.214 -5.07 -5.488 1 93.25 243 THR B O 1
ATOM 5561 N N . LEU B 1 244 ? -0.95 -7.105 -4.965 1 92.31 244 LEU B N 1
ATOM 5562 C CA . LEU B 1 244 ? -0.78 -6.91 -3.529 1 92.31 244 LEU B CA 1
ATOM 5563 C C . LEU B 1 244 ? 0.678 -6.613 -3.189 1 92.31 244 LEU B C 1
ATOM 5565 O O . LEU B 1 244 ? 0.966 -5.703 -2.412 1 92.31 244 LEU B O 1
ATOM 5569 N N . MET B 1 245 ? 1.568 -7.352 -3.752 1 91.5 245 MET B N 1
ATOM 5570 C CA . MET B 1 245 ? 2.99 -7.16 -3.484 1 91.5 245 MET B CA 1
ATOM 5571 C C . MET B 1 245 ? 3.467 -5.812 -4.016 1 91.5 245 MET B C 1
ATOM 5573 O O . MET B 1 245 ? 4.297 -5.152 -3.389 1 91.5 245 MET B O 1
ATOM 5577 N N . ALA B 1 246 ? 2.949 -5.418 -5.156 1 92.12 246 ALA B N 1
ATOM 5578 C CA . ALA B 1 246 ? 3.293 -4.113 -5.719 1 92.12 246 ALA B CA 1
ATOM 5579 C C . ALA B 1 246 ? 2.861 -2.982 -4.793 1 92.12 246 ALA B C 1
ATOM 5581 O O . ALA B 1 246 ? 3.617 -2.033 -4.566 1 92.12 246 ALA B O 1
ATOM 5582 N N . HIS B 1 247 ? 1.654 -3.102 -4.254 1 92.25 247 HIS B N 1
ATOM 5583 C CA . HIS B 1 247 ? 1.155 -2.09 -3.33 1 92.25 247 HIS B CA 1
ATOM 5584 C C . HIS B 1 247 ? 1.991 -2.047 -2.055 1 92.25 247 HIS B C 1
ATOM 5586 O O . HIS B 1 247 ? 2.229 -0.972 -1.5 1 92.25 247 HIS B O 1
ATOM 5592 N N . ARG B 1 248 ? 2.373 -3.158 -1.604 1 92.31 248 ARG B N 1
ATOM 5593 C CA . ARG B 1 248 ? 3.23 -3.209 -0.425 1 92.31 248 ARG B CA 1
ATOM 5594 C C . ARG B 1 248 ? 4.566 -2.523 -0.691 1 92.31 248 ARG B C 1
ATOM 5596 O O . ARG B 1 248 ? 5.086 -1.809 0.168 1 92.31 248 ARG B O 1
ATOM 5603 N N . LYS B 1 249 ? 5.133 -2.725 -1.829 1 93 249 LYS B N 1
ATOM 5604 C CA . LYS B 1 249 ? 6.379 -2.064 -2.207 1 93 249 LYS B CA 1
ATOM 5605 C C . LYS B 1 249 ? 6.199 -0.55 -2.281 1 93 249 LYS B C 1
ATOM 5607 O O . LYS B 1 249 ? 7.055 0.207 -1.822 1 93 249 LYS B O 1
ATOM 5612 N N . ASP B 1 250 ? 5.086 -0.157 -2.842 1 93.5 250 ASP B N 1
ATOM 5613 C CA . ASP B 1 250 ? 4.777 1.269 -2.916 1 93.5 250 ASP B CA 1
ATOM 5614 C C . ASP B 1 250 ? 4.641 1.873 -1.521 1 93.5 250 ASP B C 1
ATOM 5616 O O . ASP B 1 250 ? 5.105 2.988 -1.273 1 93.5 250 ASP B O 1
ATOM 5620 N N . MET B 1 251 ? 4.004 1.138 -0.73 1 92.5 251 MET B N 1
ATOM 5621 C CA . MET B 1 251 ? 3.852 1.584 0.652 1 92.5 251 MET B CA 1
ATOM 5622 C C . MET B 1 251 ? 5.211 1.728 1.329 1 92.5 251 MET B C 1
ATOM 5624 O O . MET B 1 251 ? 5.449 2.699 2.049 1 92.5 251 MET B O 1
ATOM 5628 N N . ALA B 1 252 ? 6.066 0.736 1.142 1 94.19 252 ALA B N 1
ATOM 5629 C CA . ALA B 1 252 ? 7.414 0.791 1.703 1 94.19 252 ALA B CA 1
ATOM 5630 C C . ALA B 1 252 ? 8.164 2.021 1.205 1 94.19 252 ALA B C 1
ATOM 5632 O O . ALA B 1 252 ? 8.805 2.727 1.99 1 94.19 252 ALA B O 1
ATOM 5633 N N . ALA B 1 253 ? 8.047 2.314 -0.075 1 94.62 253 ALA B N 1
ATOM 5634 C CA . ALA B 1 253 ? 8.703 3.475 -0.667 1 94.62 253 ALA B CA 1
ATOM 5635 C C . ALA B 1 253 ? 8.156 4.773 -0.084 1 94.62 253 ALA B C 1
ATOM 5637 O O . ALA B 1 253 ? 8.914 5.703 0.206 1 94.62 253 ALA B O 1
ATOM 5638 N N . SER B 1 254 ? 6.852 4.812 0.066 1 93.56 254 SER B N 1
ATOM 5639 C CA . SER B 1 254 ? 6.219 5.98 0.666 1 93.56 254 SER B CA 1
ATOM 5640 C C . SER B 1 254 ? 6.641 6.152 2.121 1 93.56 254 SER B C 1
ATOM 5642 O O . SER B 1 254 ? 6.793 7.277 2.602 1 93.56 254 SER B O 1
ATOM 5644 N N . GLY B 1 255 ? 6.742 5.004 2.811 1 93.88 255 GLY B N 1
ATOM 5645 C CA . GLY B 1 255 ? 7.238 5.051 4.176 1 93.88 255 GLY B CA 1
ATOM 5646 C C . GLY B 1 255 ? 8.633 5.641 4.285 1 93.88 255 GLY B C 1
ATOM 5647 O O . GLY B 1 255 ? 8.93 6.387 5.223 1 93.88 255 GLY B O 1
ATOM 5648 N N . GLU B 1 256 ? 9.5 5.387 3.336 1 94.94 256 GLU B N 1
ATOM 5649 C CA . GLU B 1 256 ? 10.844 5.945 3.309 1 94.94 256 GLU B CA 1
ATOM 5650 C C . GLU B 1 256 ? 10.812 7.457 3.1 1 94.94 256 GLU B C 1
ATOM 5652 O O . GLU B 1 256 ? 11.555 8.195 3.752 1 94.94 256 GLU B O 1
ATOM 5657 N N . LYS B 1 257 ? 9.977 7.887 2.197 1 94.5 257 LYS B N 1
ATOM 5658 C CA . LYS B 1 257 ? 9.828 9.32 1.951 1 94.5 257 LYS B CA 1
ATOM 5659 C C . LYS B 1 257 ? 9.281 10.031 3.182 1 94.5 257 LYS B C 1
ATOM 5661 O O . LYS B 1 257 ? 9.711 11.141 3.51 1 94.5 257 LYS B O 1
ATOM 5666 N N . PHE B 1 258 ? 8.344 9.406 3.84 1 94.75 258 PHE B N 1
ATOM 5667 C CA . PHE B 1 258 ? 7.773 9.938 5.074 1 94.75 258 PHE B CA 1
ATOM 5668 C C . PHE B 1 258 ? 8.852 10.094 6.141 1 94.75 258 PHE B C 1
ATOM 5670 O O . PHE B 1 258 ? 8.93 11.125 6.812 1 94.75 258 PHE B O 1
ATOM 5677 N N . ALA B 1 259 ? 9.672 9.07 6.258 1 94 259 ALA B N 1
ATOM 5678 C CA . ALA B 1 259 ? 10.766 9.102 7.219 1 94 259 ALA B CA 1
ATOM 5679 C C . ALA B 1 259 ? 11.719 10.258 6.926 1 94 259 ALA B C 1
ATOM 5681 O O . ALA B 1 259 ? 12.141 10.969 7.84 1 94 259 ALA B O 1
ATOM 5682 N N . LEU B 1 260 ? 12.016 10.453 5.68 1 94.19 260 LEU B N 1
ATOM 5683 C CA . LEU B 1 260 ? 12.898 11.547 5.27 1 94.19 260 LEU B CA 1
ATOM 5684 C C . LEU B 1 260 ? 12.32 12.898 5.688 1 94.19 260 LEU B C 1
ATOM 5686 O O . LEU B 1 260 ? 13.039 13.734 6.242 1 94.19 260 LEU B O 1
ATOM 5690 N N . ASN B 1 261 ? 11.086 13.078 5.449 1 92.62 261 ASN B N 1
ATOM 5691 C CA . ASN B 1 261 ? 10.445 14.344 5.785 1 92.62 261 ASN B CA 1
ATOM 5692 C C . ASN B 1 261 ? 10.305 14.523 7.293 1 92.62 261 ASN B C 1
ATOM 5694 O O . ASN B 1 261 ? 10.383 15.641 7.801 1 92.62 261 ASN B O 1
ATOM 5698 N N . LEU B 1 262 ? 10.062 13.453 8.023 1 92.38 262 LEU B N 1
ATOM 5699 C CA . LEU B 1 262 ? 10.094 13.508 9.477 1 92.38 262 LEU B CA 1
ATOM 5700 C C . LEU B 1 262 ? 11.453 13.992 9.969 1 92.38 262 LEU B C 1
ATOM 5702 O O . LEU B 1 262 ? 11.531 14.773 10.922 1 92.38 262 LEU B O 1
ATOM 5706 N N . SER B 1 263 ? 12.5 13.516 9.352 1 93.19 263 SER B N 1
ATOM 5707 C CA . SER B 1 263 ? 13.852 13.906 9.727 1 93.19 263 SER B CA 1
ATOM 5708 C C . SER B 1 263 ? 14.078 15.398 9.5 1 93.19 263 SER B C 1
ATOM 5710 O O . SER B 1 263 ? 14.727 16.062 10.305 1 93.19 263 SER B O 1
ATOM 5712 N N . LEU B 1 264 ? 13.555 15.898 8.391 1 89.31 264 LEU B N 1
ATOM 5713 C CA . LEU B 1 264 ? 13.656 17.328 8.102 1 89.31 264 LEU B CA 1
ATOM 5714 C C . LEU B 1 264 ? 12.906 18.141 9.141 1 89.31 264 LEU B C 1
ATOM 5716 O O . LEU B 1 264 ? 13.391 19.188 9.586 1 89.31 264 LEU B O 1
ATOM 5720 N N . LEU B 1 265 ? 11.781 17.656 9.547 1 88.56 265 LEU B N 1
ATOM 5721 C CA . LEU B 1 265 ? 11.016 18.328 10.586 1 88.56 265 LEU B CA 1
ATOM 5722 C C . LEU B 1 265 ? 11.766 18.297 11.914 1 88.56 265 LEU B C 1
ATOM 5724 O O . LEU B 1 265 ? 11.781 19.297 12.641 1 88.56 265 LEU B O 1
ATOM 5728 N N . ALA B 1 266 ? 12.344 17.188 12.25 1 90.25 266 ALA B N 1
ATOM 5729 C CA . ALA B 1 266 ? 13.117 17.047 13.484 1 90.25 266 ALA B CA 1
ATOM 5730 C C . ALA B 1 266 ? 14.266 18.062 13.516 1 90.25 266 ALA B C 1
ATOM 5732 O O . ALA B 1 266 ? 14.547 18.656 14.562 1 90.25 266 ALA B O 1
ATOM 5733 N N . ALA B 1 267 ? 14.875 18.281 12.375 1 87.56 267 ALA B N 1
ATOM 5734 C CA . ALA B 1 267 ? 16 19.203 12.266 1 87.56 267 ALA B CA 1
ATOM 5735 C C . ALA B 1 267 ? 15.555 20.656 12.453 1 87.56 267 ALA B C 1
ATOM 5737 O O . ALA B 1 267 ? 16.328 21.5 12.922 1 87.56 267 ALA B O 1
ATOM 5738 N N . SER B 1 268 ? 14.336 20.891 12.102 1 82.88 268 SER B N 1
ATOM 5739 C CA . SER B 1 268 ? 13.812 22.25 12.188 1 82.88 268 SER B CA 1
ATOM 5740 C C . SER B 1 268 ? 13.156 22.5 13.539 1 82.88 268 SER B C 1
ATOM 5742 O O . SER B 1 268 ? 12.727 23.625 13.828 1 82.88 268 SER B O 1
ATOM 5744 N N . GLU B 1 269 ? 13.07 21.406 14.359 1 85.62 269 GLU B N 1
ATOM 5745 C CA . GLU B 1 269 ? 12.414 21.5 15.664 1 85.62 269 GLU B CA 1
ATOM 5746 C C . GLU B 1 269 ? 13.352 22.078 16.719 1 85.62 269 GLU B C 1
ATOM 5748 O O . GLU B 1 269 ? 14.508 21.656 16.812 1 85.62 269 GLU B O 1
ATOM 5753 N N . GLU B 1 270 ? 12.93 23.016 17.453 1 78.75 270 GLU B N 1
ATOM 5754 C CA . GLU B 1 270 ? 13.75 23.688 18.453 1 78.75 270 GLU B CA 1
ATOM 5755 C C . GLU B 1 270 ? 13.75 22.906 19.781 1 78.75 270 GLU B C 1
ATOM 5757 O O . GLU B 1 270 ? 14.75 22.891 20.484 1 78.75 270 GLU B O 1
ATOM 5762 N N . SER B 1 271 ? 12.648 22.297 20.094 1 84 271 SER B N 1
ATOM 5763 C CA . SER B 1 271 ? 12.562 21.5 21.312 1 84 271 SER B CA 1
ATOM 5764 C C . SER B 1 271 ? 13.414 20.234 21.203 1 84 271 SER B C 1
ATOM 5766 O O . SER B 1 271 ? 13.234 19.438 20.281 1 84 271 SER B O 1
ATOM 5768 N N . MET B 1 272 ? 14.25 20.125 22.109 1 86.38 272 MET B N 1
ATOM 5769 C CA . MET B 1 272 ? 15.164 19 22.078 1 86.38 272 MET B CA 1
ATOM 5770 C C . MET B 1 272 ? 14.414 17.672 22.219 1 86.38 272 MET B C 1
ATOM 5772 O O . MET B 1 272 ? 14.672 16.719 21.484 1 86.38 272 MET B O 1
ATOM 5776 N N . THR B 1 273 ? 13.469 17.609 23.156 1 87.5 273 THR B N 1
ATOM 5777 C CA . THR B 1 273 ? 12.742 16.375 23.406 1 87.5 273 THR B CA 1
ATOM 5778 C C . THR B 1 273 ? 11.859 16 22.219 1 87.5 273 THR B C 1
ATOM 5780 O O . THR B 1 273 ? 11.766 14.828 21.844 1 87.5 273 THR B O 1
ATOM 5783 N N . LEU B 1 274 ? 11.227 16.953 21.656 1 88.5 274 LEU B N 1
ATOM 5784 C CA . LEU B 1 274 ? 10.406 16.703 20.484 1 88.5 274 LEU B CA 1
ATOM 5785 C C . LEU B 1 274 ? 11.266 16.312 19.281 1 88.5 274 LEU B C 1
ATOM 5787 O O . LEU B 1 274 ? 10.906 15.422 18.516 1 88.5 274 LEU B O 1
ATOM 5791 N N . SER B 1 275 ? 12.398 17 19.141 1 90.44 275 SER B N 1
ATOM 5792 C CA . SER B 1 275 ? 13.328 16.688 18.062 1 90.44 275 SER B CA 1
ATOM 5793 C C . SER B 1 275 ? 13.82 15.242 18.172 1 90.44 275 SER B C 1
ATOM 5795 O O . SER B 1 275 ? 13.891 14.523 17.172 1 90.44 275 SER B O 1
ATOM 5797 N N . LEU B 1 276 ? 14.062 14.82 19.375 1 91.75 276 LEU B N 1
ATOM 5798 C CA . LEU B 1 276 ? 14.523 13.453 19.609 1 91.75 276 LEU B CA 1
ATOM 5799 C C . LEU B 1 276 ? 13.422 12.445 19.297 1 91.75 276 LEU B C 1
ATOM 5801 O O . LEU B 1 276 ? 13.688 11.383 18.734 1 91.75 276 LEU B O 1
ATOM 5805 N N . ALA B 1 277 ? 12.242 12.758 19.719 1 91.69 277 ALA B N 1
ATOM 5806 C CA . ALA B 1 277 ? 11.109 11.875 19.453 1 91.69 277 ALA B CA 1
ATOM 5807 C C . ALA B 1 277 ? 10.883 11.734 17.938 1 91.69 277 ALA B C 1
ATOM 5809 O O . ALA B 1 277 ? 10.648 10.633 17.438 1 91.69 277 ALA B O 1
ATOM 5810 N N . LEU B 1 278 ? 10.992 12.844 17.281 1 91.62 278 LEU B N 1
ATOM 5811 C CA . LEU B 1 278 ? 10.812 12.82 15.836 1 91.62 278 LEU B CA 1
ATOM 5812 C C . LEU B 1 278 ? 11.922 12.031 15.156 1 91.62 278 LEU B C 1
ATOM 5814 O O . LEU B 1 278 ? 11.68 11.305 14.188 1 91.62 278 LEU B O 1
ATOM 5818 N N . ALA B 1 279 ? 13.117 12.172 15.648 1 93.06 279 ALA B N 1
ATOM 5819 C CA . ALA B 1 279 ? 14.25 11.406 15.125 1 93.06 279 ALA B CA 1
ATOM 5820 C C . ALA B 1 279 ? 14.047 9.914 15.352 1 93.06 279 ALA B C 1
ATOM 5822 O O . ALA B 1 279 ? 14.336 9.094 14.477 1 93.06 279 ALA B O 1
ATOM 5823 N N . ALA B 1 280 ? 13.562 9.602 16.516 1 93.62 280 ALA B N 1
ATOM 5824 C CA . ALA B 1 280 ? 13.281 8.203 16.828 1 93.62 280 ALA B CA 1
ATOM 5825 C C . ALA B 1 280 ? 12.188 7.652 15.922 1 93.62 280 ALA B C 1
ATOM 5827 O O . ALA B 1 280 ? 12.266 6.508 15.461 1 93.62 280 ALA B O 1
ATOM 5828 N N . LEU B 1 281 ? 11.18 8.414 15.711 1 92.88 281 LEU B N 1
ATOM 5829 C CA . LEU B 1 281 ? 10.109 8.008 14.812 1 92.88 281 LEU B CA 1
ATOM 5830 C C . LEU B 1 281 ? 10.641 7.828 13.391 1 92.88 281 LEU B C 1
ATOM 5832 O O . LEU B 1 281 ? 10.211 6.914 12.68 1 92.88 281 LEU B O 1
ATOM 5836 N N . THR B 1 282 ? 11.523 8.766 12.969 1 94.56 282 THR B N 1
ATOM 5837 C CA . THR B 1 282 ? 12.188 8.648 11.672 1 94.56 282 THR B CA 1
ATOM 5838 C C . THR B 1 282 ? 12.867 7.293 11.531 1 94.56 282 THR B C 1
ATOM 5840 O O . THR B 1 282 ? 12.664 6.582 10.547 1 94.56 282 THR B O 1
ATOM 5843 N N . GLU B 1 283 ? 13.609 6.914 12.492 1 94.94 283 GLU B N 1
ATOM 5844 C CA . GLU B 1 283 ? 14.32 5.637 12.477 1 94.94 283 GLU B CA 1
ATOM 5845 C C . GLU B 1 283 ? 13.344 4.465 12.438 1 94.94 283 GLU B C 1
ATOM 5847 O O . GLU B 1 283 ? 13.578 3.479 11.742 1 94.94 283 GLU B O 1
ATOM 5852 N N . THR B 1 284 ? 12.352 4.59 13.234 1 94.62 284 THR B N 1
ATOM 5853 C CA . THR B 1 284 ? 11.328 3.549 13.273 1 94.62 284 THR B CA 1
ATOM 5854 C C . THR B 1 284 ? 10.719 3.338 11.891 1 94.62 284 THR B C 1
ATOM 5856 O O . THR B 1 284 ? 10.586 2.201 11.43 1 94.62 284 THR B O 1
ATOM 5859 N N . TYR B 1 285 ? 10.398 4.414 11.18 1 93.75 285 TYR B N 1
ATOM 5860 C CA . TYR B 1 285 ? 9.773 4.301 9.867 1 93.75 285 TYR B CA 1
ATOM 5861 C C . TYR B 1 285 ? 10.766 3.795 8.828 1 93.75 285 TYR B C 1
ATOM 5863 O O . TYR B 1 285 ? 10.383 3.08 7.895 1 93.75 285 TYR B O 1
ATOM 5871 N N . GLU B 1 286 ? 11.992 4.16 8.969 1 95.25 286 GLU B N 1
ATOM 5872 C CA . GLU B 1 286 ? 13.008 3.611 8.078 1 95.25 286 GLU B CA 1
ATOM 5873 C C . GLU B 1 286 ? 13.078 2.09 8.188 1 95.25 286 GLU B C 1
ATOM 5875 O O . GLU B 1 286 ? 13.086 1.386 7.18 1 95.25 286 GLU B O 1
ATOM 5880 N N . LYS B 1 287 ? 13.109 1.652 9.375 1 96.12 287 LYS B N 1
ATOM 5881 C CA . LYS B 1 287 ? 13.18 0.213 9.617 1 96.12 287 LYS B CA 1
ATOM 5882 C C . LYS B 1 287 ? 11.891 -0.478 9.18 1 96.12 287 LYS B C 1
ATOM 5884 O O . LYS B 1 287 ? 11.93 -1.551 8.57 1 96.12 287 LYS B O 1
ATOM 5889 N N . ALA B 1 288 ? 10.75 0.103 9.578 1 94.19 288 ALA B N 1
ATOM 5890 C CA . ALA B 1 288 ? 9.469 -0.464 9.172 1 94.19 288 ALA B CA 1
ATOM 5891 C C . ALA B 1 288 ? 9.375 -0.58 7.656 1 94.19 288 ALA B C 1
ATOM 5893 O O . ALA B 1 288 ? 8.945 -1.611 7.129 1 94.19 288 ALA B O 1
ATOM 5894 N N . SER B 1 289 ? 9.789 0.508 6.945 1 95 289 SER B N 1
ATOM 5895 C CA . SER B 1 289 ? 9.758 0.507 5.484 1 95 289 SER B CA 1
ATOM 5896 C C . SER B 1 289 ? 10.648 -0.594 4.914 1 95 289 SER B C 1
ATOM 5898 O O . SER B 1 289 ? 10.281 -1.253 3.939 1 95 289 SER B O 1
ATOM 5900 N N . SER B 1 290 ? 11.781 -0.789 5.5 1 95.44 290 SER B N 1
ATOM 5901 C CA . SER B 1 290 ? 12.688 -1.854 5.078 1 95.44 290 SER B CA 1
ATOM 5902 C C . SER B 1 290 ? 12.047 -3.227 5.266 1 95.44 290 SER B C 1
ATOM 5904 O O . SER B 1 290 ? 12.172 -4.098 4.402 1 95.44 290 SER B O 1
ATOM 5906 N N . ILE B 1 291 ? 11.391 -3.357 6.383 1 94.31 291 ILE B N 1
ATOM 5907 C CA . ILE B 1 291 ? 10.719 -4.617 6.676 1 94.31 291 ILE B CA 1
ATOM 5908 C C . ILE B 1 291 ? 9.609 -4.859 5.656 1 94.31 291 ILE B C 1
ATOM 5910 O O . ILE B 1 291 ? 9.461 -5.973 5.141 1 94.31 291 ILE B O 1
ATOM 5914 N N . TRP B 1 292 ? 8.812 -3.82 5.34 1 92 292 TRP B N 1
ATOM 5915 C CA . TRP B 1 292 ? 7.75 -3.947 4.344 1 92 292 TRP B CA 1
ATOM 5916 C C . TRP B 1 292 ? 8.32 -4.344 2.988 1 92 292 TRP B C 1
ATOM 5918 O O . TRP B 1 292 ? 7.758 -5.195 2.295 1 92 292 TRP B O 1
ATOM 5928 N N . ASN B 1 293 ? 9.391 -3.754 2.627 1 92.88 293 ASN B N 1
ATOM 5929 C CA . ASN B 1 293 ? 10.031 -4.051 1.35 1 92.88 293 ASN B CA 1
ATOM 5930 C C . ASN B 1 293 ? 10.531 -5.488 1.295 1 92.88 293 ASN B C 1
ATOM 5932 O O . ASN B 1 293 ? 10.305 -6.195 0.31 1 92.88 293 ASN B O 1
ATOM 5936 N N . LYS B 1 294 ? 11.203 -5.891 2.309 1 92.75 294 LYS B N 1
ATOM 5937 C CA . LYS B 1 294 ? 11.711 -7.258 2.395 1 92.75 294 LYS B CA 1
ATOM 5938 C C . LYS B 1 294 ? 10.57 -8.273 2.359 1 92.75 294 LYS B C 1
ATOM 5940 O O . LYS B 1 294 ? 10.68 -9.312 1.713 1 92.75 294 LYS B O 1
ATOM 5945 N N . GLN B 1 295 ? 9.578 -7.945 3.109 1 91.44 295 GLN B N 1
ATOM 5946 C CA . GLN B 1 295 ? 8.406 -8.82 3.125 1 91.44 295 GLN B CA 1
ATOM 5947 C C . GLN B 1 295 ? 7.832 -8.984 1.722 1 91.44 295 GLN B C 1
ATOM 5949 O O . GLN B 1 295 ? 7.453 -10.094 1.329 1 91.44 295 GLN B O 1
ATOM 5954 N N . SER B 1 296 ? 7.68 -7.906 1.005 1 92 296 SER B N 1
ATOM 5955 C CA . SER B 1 296 ? 7.168 -7.969 -0.361 1 92 296 SER B CA 1
ATOM 5956 C C . SER B 1 296 ? 8.039 -8.859 -1.239 1 92 296 SER B C 1
ATOM 5958 O O . SER B 1 296 ? 7.523 -9.688 -1.997 1 92 296 SER B O 1
ATOM 5960 N N . GLU B 1 297 ? 9.32 -8.805 -1.104 1 88.81 297 GLU B N 1
ATOM 5961 C CA . GLU B 1 297 ? 10.258 -9.602 -1.893 1 88.81 297 GLU B CA 1
ATOM 5962 C C . GLU B 1 297 ? 10.156 -11.078 -1.54 1 88.81 297 GLU B C 1
ATOM 5964 O O . GLU B 1 297 ? 10.141 -11.938 -2.428 1 88.81 297 GLU B O 1
ATOM 5969 N N . ILE B 1 298 ? 10.062 -11.352 -0.271 1 90.31 298 ILE B N 1
ATOM 5970 C CA . ILE B 1 298 ? 9.992 -12.734 0.201 1 90.31 298 ILE B CA 1
ATOM 5971 C C . ILE B 1 298 ? 8.688 -13.367 -0.274 1 90.31 298 ILE B C 1
ATOM 5973 O O . ILE B 1 298 ? 8.68 -14.5 -0.757 1 90.31 298 ILE B O 1
ATOM 5977 N N . ASN B 1 299 ? 7.609 -12.641 -0.157 1 88.44 299 ASN B N 1
ATOM 5978 C CA . ASN B 1 299 ? 6.316 -13.164 -0.584 1 88.44 299 ASN B CA 1
ATOM 5979 C C . ASN B 1 299 ? 6.273 -13.398 -2.092 1 88.44 299 ASN B C 1
ATOM 5981 O O . ASN B 1 299 ? 5.656 -14.352 -2.559 1 88.44 299 ASN B O 1
ATOM 5985 N N . ASP B 1 300 ? 6.91 -12.531 -2.799 1 87.75 300 ASP B N 1
ATOM 5986 C CA . ASP B 1 300 ? 6.984 -12.734 -4.242 1 87.75 300 ASP B CA 1
ATOM 5987 C C . ASP B 1 300 ? 7.777 -13.992 -4.582 1 87.75 300 ASP B C 1
ATOM 5989 O O . ASP B 1 300 ? 7.312 -14.844 -5.344 1 87.75 300 ASP B O 1
ATOM 5993 N N . ALA B 1 301 ? 8.914 -14.188 -3.949 1 87.19 301 ALA B N 1
ATOM 5994 C CA . ALA B 1 301 ? 9.828 -15.297 -4.23 1 87.19 301 ALA B CA 1
ATOM 5995 C C . ALA B 1 301 ? 9.234 -16.625 -3.789 1 87.19 301 ALA B C 1
ATOM 5997 O O . ALA B 1 301 ? 9.367 -17.641 -4.488 1 87.19 301 ALA B O 1
ATOM 5998 N N . ARG B 1 302 ? 8.57 -16.625 -2.721 1 86.69 302 ARG B N 1
ATOM 5999 C CA . ARG B 1 302 ? 8.133 -17.891 -2.141 1 86.69 302 ARG B CA 1
ATOM 6000 C C . ARG B 1 302 ? 6.695 -18.219 -2.539 1 86.69 302 ARG B C 1
ATOM 6002 O O . ARG B 1 302 ? 6.355 -19.375 -2.775 1 86.69 302 ARG B O 1
ATOM 6009 N N . PHE B 1 303 ? 5.926 -17.203 -2.609 1 88.38 303 PHE B N 1
ATOM 6010 C CA . PHE B 1 303 ? 4.508 -17.453 -2.85 1 88.38 303 PHE B CA 1
ATOM 6011 C C . PHE B 1 303 ? 4.168 -17.25 -4.32 1 88.38 303 PHE B C 1
ATOM 6013 O O . PHE B 1 303 ? 3.768 -18.188 -5.008 1 88.38 303 PHE B O 1
ATOM 6020 N N . SER B 1 304 ? 4.375 -16.062 -4.879 1 88.62 304 SER B N 1
ATOM 6021 C CA . SER B 1 304 ? 3.984 -15.742 -6.246 1 88.62 304 SER B CA 1
ATOM 6022 C C . SER B 1 304 ? 4.715 -16.625 -7.25 1 88.62 304 SER B C 1
ATOM 6024 O O . SER B 1 304 ? 4.109 -17.125 -8.203 1 88.62 304 SER B O 1
ATOM 6026 N N . GLU B 1 305 ? 5.969 -16.859 -7.027 1 86.44 305 GLU B N 1
ATOM 6027 C CA . GLU B 1 305 ? 6.75 -17.688 -7.953 1 86.44 305 GLU B CA 1
ATOM 6028 C C . GLU B 1 305 ? 6.305 -19.141 -7.91 1 86.44 305 GLU B C 1
ATOM 6030 O O . GLU B 1 305 ? 6.316 -19.828 -8.938 1 86.44 305 GLU B O 1
ATOM 6035 N N . SER B 1 306 ? 5.973 -19.594 -6.727 1 88.62 306 SER B N 1
ATOM 6036 C CA . SER B 1 306 ? 5.457 -20.953 -6.609 1 88.62 306 SER B CA 1
ATOM 6037 C C . SER B 1 306 ? 4.16 -21.109 -7.391 1 88.62 306 SER B C 1
ATOM 6039 O O . SER B 1 306 ? 3.953 -22.141 -8.055 1 88.62 306 SER B O 1
ATOM 6041 N N . ILE B 1 307 ? 3.303 -20.156 -7.316 1 90.31 307 ILE B N 1
ATOM 6042 C CA . ILE B 1 307 ? 2.053 -20.188 -8.07 1 90.31 307 ILE B CA 1
ATOM 6043 C C . ILE B 1 307 ? 2.354 -20.188 -9.562 1 90.31 307 ILE B C 1
ATOM 6045 O O . ILE B 1 307 ? 1.733 -20.938 -10.328 1 90.31 307 ILE B O 1
ATOM 6049 N N . ASP B 1 308 ? 3.275 -19.406 -9.953 1 89.25 308 ASP B N 1
ATOM 6050 C CA . ASP B 1 308 ? 3.664 -19.328 -11.359 1 89.25 308 ASP B CA 1
ATOM 6051 C C . ASP B 1 308 ? 4.164 -20.672 -11.867 1 89.25 308 ASP B C 1
ATOM 6053 O O . ASP B 1 308 ? 3.877 -21.062 -13.008 1 89.25 308 ASP B O 1
ATOM 6057 N N . GLU B 1 309 ? 4.887 -21.344 -11.062 1 87.62 309 GLU B N 1
ATOM 6058 C CA . GLU B 1 309 ? 5.355 -22.688 -11.406 1 87.62 309 GLU B CA 1
ATOM 6059 C C . GLU B 1 309 ? 4.184 -23.625 -11.695 1 87.62 309 GLU B C 1
ATOM 6061 O O . GLU B 1 309 ? 4.223 -24.391 -12.656 1 87.62 309 GLU B O 1
ATOM 6066 N N . TYR B 1 310 ? 3.209 -23.531 -10.93 1 89.06 310 TYR B N 1
ATOM 6067 C CA . TYR B 1 310 ? 2.066 -24.422 -11.109 1 89.06 310 TYR B CA 1
ATOM 6068 C C . TYR B 1 310 ? 1.284 -24.062 -12.367 1 89.06 310 TYR B C 1
ATOM 6070 O O . TYR B 1 310 ? 0.738 -24.938 -13.039 1 89.06 310 TYR B O 1
ATOM 6078 N N . ILE B 1 311 ? 1.227 -22.828 -12.617 1 90.31 311 ILE B N 1
ATOM 6079 C CA . ILE B 1 311 ? 0.614 -22.422 -13.875 1 90.31 311 ILE B CA 1
ATOM 6080 C C . ILE B 1 311 ? 1.361 -23.047 -15.047 1 90.31 311 ILE B C 1
ATOM 6082 O O . ILE B 1 311 ? 0.742 -23.531 -15.992 1 90.31 311 ILE B O 1
ATOM 6086 N N . SER B 1 312 ? 2.672 -23.094 -14.938 1 89.5 312 SER B N 1
ATOM 6087 C CA . SER B 1 312 ? 3.512 -23.703 -15.961 1 89.5 312 SER B CA 1
ATOM 6088 C C . SER B 1 312 ? 3.23 -25.203 -16.078 1 89.5 312 SER B C 1
ATOM 6090 O O . SER B 1 312 ? 3.104 -25.734 -17.172 1 89.5 312 SER B O 1
ATOM 6092 N N . LEU B 1 313 ? 3.09 -25.812 -14.945 1 90.75 313 LEU B N 1
ATOM 6093 C CA . LEU B 1 313 ? 2.82 -27.25 -14.938 1 90.75 313 LEU B CA 1
ATOM 6094 C C . LEU B 1 313 ? 1.451 -27.547 -15.531 1 90.75 313 LEU B C 1
ATOM 6096 O O . LEU B 1 313 ? 1.286 -28.531 -16.25 1 90.75 313 LEU B O 1
ATOM 6100 N N . LEU B 1 314 ? 0.538 -26.719 -15.258 1 91.81 314 LEU B N 1
ATOM 6101 C CA . LEU B 1 314 ? -0.799 -26.891 -15.812 1 91.81 314 LEU B CA 1
ATOM 6102 C C . LEU B 1 314 ? -0.787 -26.734 -17.328 1 91.81 314 LEU B C 1
ATOM 6104 O O . LEU B 1 314 ? -1.485 -27.453 -18.047 1 91.81 314 LEU B O 1
ATOM 6108 N N . SER B 1 315 ? -0.008 -25.828 -17.797 1 90.44 315 SER B N 1
ATOM 6109 C CA . SER B 1 315 ? 0.149 -25.672 -19.25 1 90.44 315 SER B CA 1
ATOM 6110 C C . SER B 1 315 ? 0.74 -26.922 -19.875 1 90.44 315 SER B C 1
ATOM 6112 O O . SER B 1 315 ? 0.293 -27.359 -20.938 1 90.44 315 SER B O 1
ATOM 6114 N N . SER B 1 316 ? 1.735 -27.469 -19.188 1 91.62 316 SER B N 1
ATOM 6115 C CA . SER B 1 316 ? 2.334 -28.719 -19.656 1 91.62 316 SER B CA 1
ATOM 6116 C C . SER B 1 316 ? 1.31 -29.844 -19.672 1 91.62 316 SER B C 1
ATOM 6118 O O . SER B 1 316 ? 1.304 -30.672 -20.594 1 91.62 316 SER B O 1
ATOM 6120 N N . LEU B 1 317 ? 0.511 -29.875 -18.688 1 92.81 317 LEU B N 1
ATOM 6121 C CA . LEU B 1 317 ? -0.548 -30.875 -18.609 1 92.81 317 LEU B CA 1
ATOM 6122 C C . LEU B 1 317 ? -1.489 -30.75 -19.812 1 92.81 317 LEU B C 1
ATOM 6124 O O . LEU B 1 317 ? -1.887 -31.75 -20.406 1 92.81 317 LEU B O 1
ATOM 6128 N N . ARG B 1 318 ? -1.816 -29.578 -20.141 1 90.94 318 ARG B N 1
ATOM 6129 C CA . ARG B 1 318 ? -2.666 -29.344 -21.312 1 90.94 318 ARG B CA 1
ATOM 6130 C C . ARG B 1 318 ? -2.014 -29.875 -22.578 1 90.94 318 ARG B C 1
ATOM 6132 O O . ARG B 1 318 ? -2.688 -30.469 -23.422 1 90.94 318 ARG B O 1
ATOM 6139 N N . ASP B 1 319 ? -0.745 -29.703 -22.703 1 91.12 319 ASP B N 1
ATOM 6140 C CA . ASP B 1 319 ? -0.008 -30.188 -23.875 1 91.12 319 ASP B CA 1
ATOM 6141 C C . ASP B 1 319 ? -0.048 -31.703 -23.953 1 91.12 319 ASP B C 1
ATOM 6143 O O . ASP B 1 319 ? -0.22 -32.281 -25.031 1 91.12 319 ASP B O 1
ATOM 6147 N N . VAL B 1 320 ? 0.1 -32.312 -22.812 1 93.94 320 VAL B N 1
ATOM 6148 C CA . VAL B 1 320 ? 0.095 -33.781 -22.75 1 93.94 320 VAL B CA 1
ATOM 6149 C C . VAL B 1 320 ? -1.281 -34.312 -23.156 1 93.94 320 VAL B C 1
ATOM 6151 O O . VAL B 1 320 ? -1.388 -35.312 -23.891 1 93.94 320 VAL B O 1
ATOM 6154 N N . PHE B 1 321 ? -2.342 -33.688 -22.703 1 92.38 321 PHE B N 1
ATOM 6155 C CA . PHE B 1 321 ? -3.695 -34.062 -23.078 1 92.38 321 PHE B CA 1
ATOM 6156 C C . PHE B 1 321 ? -3.914 -33.875 -24.562 1 92.38 321 PHE B C 1
ATOM 6158 O O . PHE B 1 321 ? -4.531 -34.719 -25.219 1 92.38 321 PHE B O 1
ATOM 6165 N N . SER B 1 322 ? -3.406 -32.812 -25.109 1 90.62 322 SER B N 1
ATOM 6166 C CA . SER B 1 322 ? -3.518 -32.531 -26.531 1 90.62 322 SER B CA 1
ATOM 6167 C C . SER B 1 322 ? -2.795 -33.594 -27.344 1 90.62 322 SER B C 1
ATOM 6169 O O . SER B 1 322 ? -3.283 -34.031 -28.406 1 90.62 322 SER B O 1
ATOM 6171 N N . ASP B 1 323 ? -1.647 -34.031 -26.875 1 92.38 323 ASP B N 1
ATOM 6172 C CA . ASP B 1 323 ? -0.89 -35.094 -27.547 1 92.38 323 ASP B CA 1
ATOM 6173 C C . ASP B 1 323 ? -1.676 -36.406 -27.578 1 92.38 323 ASP B C 1
ATOM 6175 O O . ASP B 1 323 ? -1.645 -37.125 -28.578 1 92.38 323 ASP B O 1
ATOM 6179 N N . ARG B 1 324 ? -2.303 -36.656 -26.453 1 93.44 324 ARG B N 1
ATOM 6180 C CA . ARG B 1 324 ? -3.131 -37.844 -26.406 1 93.44 324 ARG B CA 1
ATOM 6181 C C . ARG B 1 324 ? -4.219 -37.812 -27.469 1 93.44 324 ARG B C 1
ATOM 6183 O O . ARG B 1 324 ? -4.469 -38.781 -28.156 1 93.44 324 ARG B O 1
ATOM 6190 N N . VAL B 1 325 ? -4.852 -36.656 -27.609 1 90.88 325 VAL B N 1
ATOM 6191 C CA . VAL B 1 325 ? -5.902 -36.5 -28.609 1 90.88 325 VAL B CA 1
ATOM 6192 C C . VAL B 1 325 ? -5.324 -36.688 -30 1 90.88 325 VAL B C 1
ATOM 6194 O O . VAL B 1 325 ? -5.953 -37.281 -30.875 1 90.88 325 VAL B O 1
ATOM 6197 N N . HIS B 1 326 ? -4.176 -36.188 -30.25 1 92.62 326 HIS B N 1
ATOM 6198 C CA . HIS B 1 326 ? -3.508 -36.344 -31.531 1 92.62 326 HIS B CA 1
ATOM 6199 C C . HIS B 1 326 ? -3.266 -37.812 -31.859 1 92.62 326 HIS B C 1
ATOM 6201 O O . HIS B 1 326 ? -3.508 -38.25 -33 1 92.62 326 HIS B O 1
ATOM 6207 N N . VAL B 1 327 ? -2.793 -38.562 -30.844 1 93.5 327 VAL B N 1
ATOM 6208 C CA . VAL B 1 327 ? -2.555 -40 -31.031 1 93.5 327 VAL B CA 1
ATOM 6209 C C . VAL B 1 327 ? -3.865 -40.719 -31.375 1 93.5 327 VAL B C 1
ATOM 6211 O O . VAL B 1 327 ? -3.896 -41.594 -32.219 1 93.5 327 VAL B O 1
ATOM 6214 N N . TRP B 1 328 ? -4.875 -40.312 -30.688 1 92.5 328 TRP B N 1
ATOM 6215 C CA . TRP B 1 328 ? -6.195 -40.844 -30.969 1 92.5 328 TRP B CA 1
ATOM 6216 C C . TRP B 1 328 ? -6.602 -40.594 -32.406 1 92.5 328 TRP B C 1
ATOM 6218 O O . TRP B 1 328 ? -7.102 -41.469 -33.094 1 92.5 328 TRP B O 1
ATOM 6228 N N . HIS B 1 329 ? -6.434 -39.406 -32.906 1 91.19 329 HIS B N 1
ATOM 6229 C CA . HIS B 1 329 ? -6.777 -39.062 -34.281 1 91.19 329 HIS B CA 1
ATOM 6230 C C . HIS B 1 329 ? -5.977 -39.875 -35.281 1 91.19 329 HIS B C 1
ATOM 6232 O O . HIS B 1 329 ? -6.504 -40.281 -36.312 1 91.19 329 HIS B O 1
ATOM 6238 N N . GLN B 1 330 ? -4.719 -40.062 -34.969 1 94 330 GLN B N 1
ATOM 6239 C CA . GLN B 1 330 ? -3.896 -40.875 -35.844 1 94 330 GLN B CA 1
ATOM 6240 C C . GLN B 1 330 ? -4.406 -42.312 -35.875 1 94 330 GLN B C 1
ATOM 6242 O O . GLN B 1 330 ? -4.484 -42.938 -36.969 1 94 330 GLN B O 1
ATOM 6247 N N . TRP B 1 331 ? -4.75 -42.844 -34.688 1 94.69 331 TRP B N 1
ATOM 6248 C CA . TRP B 1 331 ? -5.332 -44.188 -34.594 1 94.69 331 TRP B CA 1
ATOM 6249 C C . TRP B 1 331 ? -6.578 -44.281 -35.469 1 94.69 331 TRP B C 1
ATOM 6251 O O . TRP B 1 331 ? -6.691 -45.188 -36.281 1 94.69 331 TRP B O 1
ATOM 6261 N N . LYS B 1 332 ? -7.465 -43.312 -35.406 1 93.44 332 LYS B N 1
ATOM 6262 C CA . LYS B 1 332 ? -8.727 -43.344 -36.156 1 93.44 332 LYS B CA 1
ATOM 6263 C C . LYS B 1 332 ? -8.492 -43.125 -37.625 1 93.44 332 LYS B C 1
ATOM 6265 O O . LYS B 1 332 ? -9.211 -43.688 -38.469 1 93.44 332 LYS B O 1
ATOM 6270 N N . LYS B 1 333 ? -7.578 -42.312 -37.906 1 95.12 333 LYS B N 1
ATOM 6271 C CA . LYS B 1 333 ? -7.227 -42.062 -39.312 1 95.12 333 LYS B CA 1
ATOM 6272 C C . LYS B 1 333 ? -6.785 -43.375 -39.969 1 95.12 333 LYS B C 1
ATOM 6274 O O . LYS B 1 333 ? -7.285 -43.719 -41.062 1 95.12 333 LYS B O 1
ATOM 6279 N N . PHE B 1 334 ? -5.879 -44.156 -39.344 1 96.5 334 PHE B N 1
ATOM 6280 C CA . PHE B 1 334 ? -5.367 -45.406 -39.938 1 96.5 334 PHE B CA 1
ATOM 6281 C C . PHE B 1 334 ? -6.426 -46.5 -39.875 1 96.5 334 PHE B C 1
ATOM 6283 O O . PHE B 1 334 ? -6.48 -47.344 -40.781 1 96.5 334 PHE B O 1
ATOM 6290 N N . GLN B 1 335 ? -7.293 -46.406 -38.875 1 95.44 335 GLN B N 1
ATOM 6291 C CA . GLN B 1 335 ? -8.422 -47.344 -38.812 1 95.44 335 GLN B CA 1
ATOM 6292 C C . GLN B 1 335 ? -9.367 -47.125 -39.969 1 95.44 335 GLN B C 1
ATOM 6294 O O . GLN B 1 335 ? -9.789 -48.094 -40.625 1 95.44 335 GLN B O 1
ATOM 6299 N N . ARG B 1 336 ? -9.672 -45.938 -40.281 1 95.94 336 ARG B N 1
ATOM 6300 C CA . ARG B 1 336 ? -10.547 -45.594 -41.406 1 95.94 336 ARG B CA 1
ATOM 6301 C C . ARG B 1 336 ? -9.914 -46 -42.75 1 95.94 336 ARG B C 1
ATOM 6303 O O . ARG B 1 336 ? -10.594 -46.562 -43.625 1 95.94 336 ARG B O 1
ATOM 6310 N N . ALA B 1 337 ? -8.633 -45.719 -42.844 1 96.5 337 ALA B N 1
ATOM 6311 C CA . ALA B 1 337 ? -7.926 -46.094 -44.094 1 96.5 337 ALA B CA 1
ATOM 6312 C C . ALA B 1 337 ? -7.918 -47.594 -44.281 1 96.5 337 ALA B C 1
ATOM 6314 O O . ALA B 1 337 ? -8.086 -48.094 -45.406 1 96.5 337 ALA B O 1
ATOM 6315 N N . PHE B 1 338 ? -7.684 -48.375 -43.188 1 96.94 338 PHE B N 1
ATOM 6316 C CA . PHE B 1 338 ? -7.688 -49.812 -43.188 1 96.94 338 PHE B CA 1
ATOM 6317 C C . PHE B 1 338 ? -9.039 -50.344 -43.656 1 96.94 338 PHE B C 1
ATOM 6319 O O . PHE B 1 338 ? -9.109 -51.188 -44.531 1 96.94 338 PHE B O 1
ATOM 6326 N N . GLU B 1 339 ? -10.07 -49.75 -43.156 1 96 339 GLU B N 1
ATOM 6327 C CA . GLU B 1 339 ? -11.422 -50.219 -43.469 1 96 339 GLU B CA 1
ATOM 6328 C C . GLU B 1 339 ? -11.805 -49.875 -44.906 1 96 339 GLU B C 1
ATOM 6330 O O . GLU B 1 339 ? -12.406 -50.688 -45.625 1 96 339 GLU B O 1
ATOM 6335 N N . GLU B 1 340 ? -11.453 -48.656 -45.312 1 96.31 340 GLU B N 1
ATOM 6336 C CA . GLU B 1 340 ? -11.773 -48.219 -46.688 1 96.31 340 GLU B CA 1
ATOM 6337 C C . GLU B 1 340 ? -11.055 -49.062 -47.719 1 96.31 340 GLU B C 1
ATOM 6339 O O . GLU B 1 340 ? -11.656 -49.469 -48.719 1 96.31 340 GLU B O 1
ATOM 6344 N N . LYS B 1 341 ? -9.805 -49.375 -47.531 1 95.75 341 LYS B N 1
ATOM 6345 C CA . LYS B 1 341 ? -9.008 -50.156 -48.469 1 95.75 341 LYS B CA 1
ATOM 6346 C C . LYS B 1 341 ? -9.453 -51.594 -48.5 1 95.75 341 LYS B C 1
ATOM 6348 O O . LYS B 1 341 ? -9.438 -52.25 -49.531 1 95.75 341 LYS B O 1
ATOM 6353 N N . ARG B 1 342 ? -9.773 -52.094 -47.312 1 95.06 342 ARG B N 1
ATOM 6354 C CA . ARG B 1 342 ? -10.32 -53.438 -47.25 1 95.06 342 ARG B CA 1
ATOM 6355 C C . ARG B 1 342 ? -11.625 -53.531 -48 1 95.06 342 ARG B C 1
ATOM 6357 O O . ARG B 1 342 ? -11.852 -54.531 -48.719 1 95.06 342 ARG B O 1
ATOM 6364 N N . ALA B 1 343 ? -12.453 -52.531 -47.906 1 94.88 343 ALA B N 1
ATOM 6365 C CA . ALA B 1 343 ? -13.727 -52.531 -48.625 1 94.88 343 ALA B CA 1
ATOM 6366 C C . ALA B 1 343 ? -13.492 -52.438 -50.125 1 94.88 343 ALA B C 1
ATOM 6368 O O . ALA B 1 343 ? -14.18 -53.094 -50.906 1 94.88 343 ALA B O 1
ATOM 6369 N N . LYS B 1 344 ? -12.578 -51.625 -50.438 1 93.06 344 LYS B N 1
ATOM 6370 C CA . LYS B 1 344 ? -12.258 -51.469 -51.875 1 93.06 344 LYS B CA 1
ATOM 6371 C C . LYS B 1 344 ? -11.742 -52.781 -52.469 1 93.06 344 LYS B C 1
ATOM 6373 O O . LYS B 1 344 ? -12.094 -53.125 -53.594 1 93.06 344 LYS B O 1
ATOM 6378 N N . LYS B 1 345 ? -10.867 -53.438 -51.75 1 92.62 345 LYS B N 1
ATOM 6379 C CA . LYS B 1 345 ? -10.336 -54.719 -52.219 1 92.62 345 LYS B CA 1
ATOM 6380 C C . LYS B 1 345 ? -11.461 -55.75 -52.406 1 92.62 345 LYS B C 1
ATOM 6382 O O . LYS B 1 345 ? -11.484 -56.438 -53.406 1 92.62 345 LYS B O 1
ATOM 6387 N N . THR B 1 346 ? -12.32 -55.781 -51.469 1 91.44 346 THR B N 1
ATOM 6388 C CA . THR B 1 346 ? -13.453 -56.688 -51.531 1 91.44 346 THR B CA 1
ATOM 6389 C C . THR B 1 346 ? -14.32 -56.375 -52.75 1 91.44 346 THR B C 1
ATOM 6391 O O . THR B 1 346 ? -14.789 -57.312 -53.438 1 91.44 346 THR B O 1
ATOM 6394 N N . GLU B 1 347 ? -14.539 -55.125 -53 1 90.5 347 GLU B N 1
ATOM 6395 C CA . GLU B 1 347 ? -15.336 -54.688 -54.156 1 90.5 347 GLU B CA 1
ATOM 6396 C C . GLU B 1 347 ? -14.664 -55.094 -55.469 1 90.5 347 GLU B C 1
ATOM 6398 O O . GLU B 1 347 ? -15.336 -55.562 -56.375 1 90.5 347 GLU B O 1
ATOM 6403 N N . ILE B 1 348 ? -13.383 -54.875 -55.531 1 89.5 348 ILE B N 1
ATOM 6404 C CA . ILE B 1 348 ? -12.633 -55.188 -56.75 1 89.5 348 ILE B CA 1
ATOM 6405 C C . ILE B 1 348 ? -12.609 -56.688 -56.969 1 89.5 348 ILE B C 1
ATOM 6407 O O . ILE B 1 348 ? -12.711 -57.125 -58.125 1 89.5 348 ILE B O 1
ATOM 6411 N N . GLU B 1 349 ? -12.445 -57.469 -55.938 1 87.19 349 GLU B N 1
ATOM 6412 C CA . GLU B 1 349 ? -12.438 -58.938 -56.062 1 87.19 349 GLU B CA 1
ATOM 6413 C C . GLU B 1 349 ? -13.789 -59.438 -56.531 1 87.19 349 GLU B C 1
ATOM 6415 O O . GLU B 1 349 ? -13.844 -60.438 -57.281 1 87.19 349 GLU B O 1
ATOM 6420 N N . LEU B 1 350 ? -14.797 -58.781 -56.156 1 87.88 350 LEU B N 1
ATOM 6421 C CA . LEU B 1 350 ? -16.141 -59.188 -56.562 1 87.88 350 LEU B CA 1
ATOM 6422 C C . LEU B 1 350 ? -16.391 -58.875 -58.031 1 87.88 350 LEU B C 1
ATOM 6424 O O . LEU B 1 350 ? -17.141 -59.594 -58.719 1 87.88 350 LEU B O 1
ATOM 6428 N N . THR B 1 351 ? -15.781 -57.875 -58.531 1 83.75 351 THR B N 1
ATOM 6429 C CA . THR B 1 351 ? -16.016 -57.438 -59.906 1 83.75 351 THR B CA 1
ATOM 6430 C C . THR B 1 351 ? -15.164 -58.281 -60.875 1 83.75 351 THR B C 1
ATOM 6432 O O . THR B 1 351 ? -15.484 -58.375 -62.062 1 83.75 351 THR B O 1
ATOM 6435 N N . GLY B 1 352 ? -14.234 -59.125 -60.5 1 77.12 352 GLY B N 1
ATOM 6436 C CA . GLY B 1 352 ? -13.477 -60.094 -61.25 1 77.12 352 GLY B CA 1
ATOM 6437 C C . GLY B 1 352 ? -12.461 -59.469 -62.219 1 77.12 352 GLY B C 1
ATOM 6438 O O . GLY B 1 352 ? -11.578 -60.156 -62.719 1 77.12 352 GLY B O 1
ATOM 6439 N N . ASN B 1 353 ? -12.594 -58.219 -62.719 1 67.25 353 ASN B N 1
ATOM 6440 C CA . ASN B 1 353 ? -11.836 -57.719 -63.875 1 67.25 353 ASN B CA 1
ATOM 6441 C C . ASN B 1 353 ? -10.641 -56.875 -63.406 1 67.25 353 ASN B C 1
ATOM 6443 O O . ASN B 1 353 ? -10.375 -55.812 -63.969 1 67.25 353 ASN B O 1
ATOM 6447 N N . VAL B 1 354 ? -9.938 -57.188 -62.344 1 72.75 354 VAL B N 1
ATOM 6448 C CA . VAL B 1 354 ? -8.883 -56.25 -62 1 72.75 354 VAL B CA 1
ATOM 6449 C C . VAL B 1 354 ? -7.527 -56.969 -62.062 1 72.75 354 VAL B C 1
ATOM 6451 O O . VAL B 1 354 ? -7.434 -58.156 -61.844 1 72.75 354 VAL B O 1
ATOM 6454 N N . LYS B 1 355 ? -6.5 -56.219 -62.625 1 82.5 355 LYS B N 1
ATOM 6455 C CA . LYS B 1 355 ? -5.117 -56.656 -62.781 1 82.5 355 LYS B CA 1
ATOM 6456 C C . LYS B 1 355 ? -4.555 -57.125 -61.438 1 82.5 355 LYS B C 1
ATOM 6458 O O . LYS B 1 355 ? -4.773 -56.469 -60.406 1 82.5 355 LYS B O 1
ATOM 6463 N N . GLN B 1 356 ? -3.963 -58.281 -61.438 1 84.5 356 GLN B N 1
ATOM 6464 C CA . GLN B 1 356 ? -3.391 -58.906 -60.25 1 84.5 356 GLN B CA 1
ATOM 6465 C C . GLN B 1 356 ? -2.424 -57.969 -59.531 1 84.5 356 GLN B C 1
ATOM 6467 O O . GLN B 1 356 ? -2.34 -57.969 -58.312 1 84.5 356 GLN B O 1
ATOM 6472 N N . ASP B 1 357 ? -1.777 -57.062 -60.281 1 87.56 357 ASP B N 1
ATOM 6473 C CA . ASP B 1 357 ? -0.807 -56.156 -59.719 1 87.56 357 ASP B CA 1
ATOM 6474 C C . ASP B 1 357 ? -1.493 -55.094 -58.844 1 87.56 357 ASP B C 1
ATOM 6476 O O . ASP B 1 357 ? -0.963 -54.719 -57.781 1 87.56 357 ASP B O 1
ATOM 6480 N N . GLU B 1 358 ? -2.623 -54.656 -59.25 1 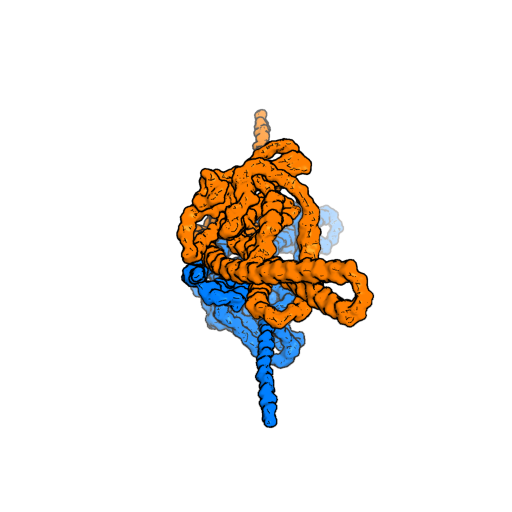86.5 358 GLU B N 1
ATOM 6481 C CA . GLU B 1 358 ? -3.387 -53.688 -58.469 1 86.5 358 GLU B CA 1
ATOM 6482 C C . GLU B 1 358 ? -3.9 -54.281 -57.156 1 86.5 358 GLU B C 1
ATOM 6484 O O . GLU B 1 358 ? -3.908 -53.625 -56.125 1 86.5 358 GLU B O 1
ATOM 6489 N N . LEU B 1 359 ? -4.238 -55.5 -57.188 1 88.88 359 LEU B N 1
ATOM 6490 C CA . LEU B 1 359 ? -4.738 -56.188 -56 1 88.88 359 LEU B CA 1
ATOM 6491 C C . LEU B 1 359 ? -3.623 -56.406 -55 1 88.88 359 LEU B C 1
ATOM 6493 O O . LEU B 1 359 ? -3.854 -56.344 -53.781 1 88.88 359 LEU B O 1
ATOM 6497 N N . ASN B 1 360 ? -2.43 -56.656 -55.562 1 89.62 360 ASN B N 1
ATOM 6498 C CA . ASN B 1 360 ? -1.281 -56.844 -54.688 1 89.62 360 ASN B CA 1
ATOM 6499 C C . ASN B 1 360 ? -0.906 -55.562 -53.969 1 89.62 360 ASN B C 1
ATOM 6501 O O . ASN B 1 360 ? -0.565 -55.562 -52.781 1 89.62 360 ASN B O 1
ATOM 6505 N N . LYS B 1 361 ? -0.981 -54.531 -54.719 1 91.75 361 LYS B N 1
ATOM 6506 C CA . LYS B 1 361 ? -0.697 -53.219 -54.125 1 91.75 361 LYS B CA 1
ATOM 6507 C C . LYS B 1 361 ? -1.71 -52.875 -53.031 1 91.75 361 LYS B C 1
ATOM 6509 O O . LYS B 1 361 ? -1.343 -52.375 -51.969 1 91.75 361 LYS B O 1
ATOM 6514 N N . LEU B 1 362 ? -2.912 -53.125 -53.219 1 92.81 362 LEU B N 1
ATOM 6515 C CA . LEU B 1 362 ? -3.982 -52.875 -52.281 1 92.81 362 LEU B CA 1
ATOM 6516 C C . LEU B 1 362 ? -3.818 -53.719 -51.031 1 92.81 362 LEU B C 1
ATOM 6518 O O . LEU B 1 362 ? -4.066 -53.25 -49.906 1 92.81 362 LEU B O 1
ATOM 6522 N N . SER B 1 363 ? -3.375 -54.906 -51.25 1 92.69 363 SER B N 1
ATOM 6523 C CA . SER B 1 363 ? -3.152 -55.812 -50.125 1 92.69 363 SER B CA 1
ATOM 6524 C C . SER B 1 363 ? -2.01 -55.344 -49.25 1 92.69 363 SER B C 1
ATOM 6526 O O . SER B 1 363 ? -2.08 -55.438 -48.031 1 92.69 363 SER B O 1
ATOM 6528 N N . LEU B 1 364 ? -0.979 -54.812 -49.875 1 95.06 364 LEU B N 1
ATOM 6529 C CA . LEU B 1 364 ? 0.149 -54.281 -49.156 1 95.06 364 LEU B CA 1
ATOM 6530 C C . LEU B 1 364 ? -0.271 -53.031 -48.375 1 95.06 364 LEU B C 1
ATOM 6532 O O . LEU B 1 364 ? 0.158 -52.844 -47.219 1 95.06 364 LEU B O 1
ATOM 6536 N N . ASP B 1 365 ? -1.107 -52.219 -48.938 1 95.25 365 ASP B N 1
ATOM 6537 C CA . ASP B 1 365 ? -1.61 -51.031 -48.281 1 95.25 365 ASP B CA 1
ATOM 6538 C C . ASP B 1 365 ? -2.469 -51.375 -47.062 1 95.25 365 ASP B C 1
ATOM 6540 O O . ASP B 1 365 ? -2.408 -50.688 -46.031 1 95.25 365 ASP B O 1
ATOM 6544 N N . ILE B 1 366 ? -3.236 -52.344 -47.219 1 96.62 366 ILE B N 1
ATOM 6545 C CA . ILE B 1 366 ? -4.105 -52.812 -46.125 1 96.62 366 ILE B CA 1
ATOM 6546 C C . ILE B 1 366 ? -3.256 -53.281 -44.938 1 96.62 366 ILE B C 1
ATOM 6548 O O . ILE B 1 366 ? -3.531 -52.938 -43.812 1 96.62 366 ILE B O 1
ATOM 6552 N N . LEU B 1 367 ? -2.186 -54 -45.281 1 96.38 367 LEU B N 1
ATOM 6553 C CA . LEU B 1 367 ? -1.312 -54.531 -44.25 1 96.38 367 LEU B CA 1
ATOM 6554 C C . LEU B 1 367 ? -0.586 -53.406 -43.531 1 96.38 367 LEU B C 1
ATOM 6556 O O . LEU B 1 367 ? -0.439 -53.406 -42.312 1 96.38 367 LEU B O 1
ATOM 6560 N N . GLU B 1 368 ? -0.16 -52.438 -44.281 1 96.62 368 GLU B N 1
ATOM 6561 C CA . GLU B 1 368 ? 0.542 -51.312 -43.719 1 96.62 368 GLU B CA 1
ATOM 6562 C C . GLU B 1 368 ? -0.37 -50.5 -42.781 1 96.62 368 GLU B C 1
ATOM 6564 O O . GLU B 1 368 ? 0.036 -50.094 -41.688 1 96.62 368 GLU B O 1
ATOM 6569 N N . ASN B 1 369 ? -1.535 -50.25 -43.25 1 96.88 369 ASN B N 1
ATOM 6570 C CA . ASN B 1 369 ? -2.48 -49.469 -42.438 1 96.88 369 ASN B CA 1
ATOM 6571 C C . ASN B 1 369 ? -2.934 -50.219 -41.219 1 96.88 369 ASN B C 1
ATOM 6573 O O . ASN B 1 369 ? -3.178 -49.625 -40.156 1 96.88 369 ASN B O 1
ATOM 6577 N N . LYS B 1 370 ? -3.064 -51.5 -41.281 1 96.44 370 LYS B N 1
ATOM 6578 C CA . LYS B 1 370 ? -3.41 -52.312 -40.125 1 96.44 370 LYS B CA 1
ATOM 6579 C C . LYS B 1 370 ? -2.312 -52.281 -39.094 1 96.44 370 LYS B C 1
ATOM 6581 O O . LYS B 1 370 ? -2.6 -52.188 -37.875 1 96.44 370 LYS B O 1
ATOM 6586 N N . GLN B 1 371 ? -1.067 -52.375 -39.562 1 97.38 371 GLN B N 1
ATOM 6587 C CA . GLN B 1 371 ? 0.064 -52.312 -38.656 1 97.38 371 GLN B CA 1
ATOM 6588 C C . GLN B 1 371 ? 0.105 -50.969 -37.938 1 97.38 371 GLN B C 1
ATOM 6590 O O . GLN B 1 371 ? 0.311 -50.906 -36.719 1 97.38 371 GLN B O 1
ATOM 6595 N N . LYS B 1 372 ? -0.094 -49.906 -38.625 1 97.44 372 LYS B N 1
ATOM 6596 C CA . LYS B 1 372 ? -0.094 -48.594 -38.031 1 97.44 372 LYS B CA 1
ATOM 6597 C C . LYS B 1 372 ? -1.274 -48.406 -37.094 1 97.44 372 LYS B C 1
ATOM 6599 O O . LYS B 1 372 ? -1.14 -47.781 -36.031 1 97.44 372 LYS B O 1
ATOM 6604 N N . MET B 1 373 ? -2.404 -48.875 -37.438 1 96.75 373 MET B N 1
ATOM 6605 C CA . MET B 1 373 ? -3.588 -48.812 -36.594 1 96.75 373 MET B CA 1
ATOM 6606 C C . MET B 1 373 ? -3.314 -49.5 -35.25 1 96.75 373 MET B C 1
ATOM 6608 O O . MET B 1 373 ? -3.617 -48.938 -34.188 1 96.75 373 MET B O 1
ATOM 6612 N N . ILE B 1 374 ? -2.693 -50.688 -35.281 1 97.12 374 ILE B N 1
ATOM 6613 C CA . ILE B 1 374 ? -2.398 -51.438 -34.094 1 97.12 374 ILE B CA 1
ATOM 6614 C C . ILE B 1 374 ? -1.361 -50.719 -33.25 1 97.12 374 ILE B C 1
ATOM 6616 O O . ILE B 1 374 ? -1.478 -50.625 -32.031 1 97.12 374 ILE B O 1
ATOM 6620 N N . GLU B 1 375 ? -0.444 -50.188 -33.969 1 96.88 375 GLU B N 1
ATOM 6621 C CA . GLU B 1 375 ? 0.613 -49.438 -33.312 1 96.88 375 GLU B CA 1
ATOM 6622 C C . GLU B 1 375 ? 0.046 -48.219 -32.562 1 96.88 375 GLU B C 1
ATOM 6624 O O . GLU B 1 375 ? 0.369 -48 -31.391 1 96.88 375 GLU B O 1
ATOM 6629 N N . PHE B 1 376 ? -0.77 -47.5 -33.219 1 95.88 376 PHE B N 1
ATOM 6630 C CA . PHE B 1 376 ? -1.306 -46.281 -32.625 1 95.88 376 PHE B CA 1
ATOM 6631 C C . PHE B 1 376 ? -2.355 -46.625 -31.562 1 95.88 376 PHE B C 1
ATOM 6633 O O . PHE B 1 376 ? -2.518 -45.875 -30.594 1 95.88 376 PHE B O 1
ATOM 6640 N N . GLU B 1 377 ? -3.066 -47.656 -31.719 1 94.94 377 GLU B N 1
ATOM 6641 C CA . GLU B 1 377 ? -3.973 -48.125 -30.672 1 94.94 377 GLU B CA 1
ATOM 6642 C C . GLU B 1 377 ? -3.215 -48.469 -29.375 1 94.94 377 GLU B C 1
ATOM 6644 O O . GLU B 1 377 ? -3.629 -48.062 -28.297 1 94.94 377 GLU B O 1
ATOM 6649 N N . LYS B 1 378 ? -2.113 -49.188 -29.594 1 95.62 378 LYS B N 1
ATOM 6650 C CA . LYS B 1 378 ? -1.274 -49.531 -28.453 1 95.62 378 LYS B CA 1
ATOM 6651 C C . LYS B 1 378 ? -0.683 -48.281 -27.812 1 95.62 378 LYS B C 1
ATOM 6653 O O . LYS B 1 378 ? -0.664 -48.156 -26.578 1 95.62 378 LYS B O 1
ATOM 6658 N N . LYS B 1 379 ? -0.218 -47.406 -28.656 1 95.19 379 LYS B N 1
ATOM 6659 C CA . LYS B 1 379 ? 0.345 -46.156 -28.156 1 95.19 379 LYS B CA 1
ATOM 6660 C C . LYS B 1 379 ? -0.691 -45.344 -27.375 1 95.19 379 LYS B C 1
ATOM 6662 O O . LYS B 1 379 ? -0.376 -44.75 -26.328 1 95.19 379 LYS B O 1
ATOM 6667 N N . PHE B 1 380 ? -1.899 -45.281 -27.906 1 94.62 380 PHE B N 1
ATOM 6668 C CA . PHE B 1 380 ? -2.98 -44.562 -27.25 1 94.62 380 PHE B CA 1
ATOM 6669 C C . PHE B 1 380 ? -3.254 -45.125 -25.859 1 94.62 380 PHE B C 1
ATOM 6671 O O . PHE B 1 380 ? -3.408 -44.375 -24.891 1 94.62 380 PHE B O 1
ATOM 6678 N N . ASP B 1 381 ? -3.262 -46.406 -25.734 1 93.62 381 ASP B N 1
ATOM 6679 C CA . ASP B 1 381 ? -3.512 -47.062 -24.453 1 93.62 381 ASP B CA 1
ATOM 6680 C C . ASP B 1 381 ? -2.391 -46.781 -23.469 1 93.62 381 ASP B C 1
ATOM 6682 O O . ASP B 1 381 ? -2.652 -46.469 -22.297 1 93.62 381 ASP B O 1
ATOM 6686 N N . VAL B 1 382 ? -1.202 -46.875 -23.953 1 94.94 382 VAL B N 1
ATOM 6687 C CA . VAL B 1 382 ? -0.038 -46.688 -23.094 1 94.94 382 VAL B CA 1
ATOM 6688 C C . VAL B 1 382 ? 0.015 -45.219 -22.609 1 94.94 382 VAL B C 1
ATOM 6690 O O . VAL B 1 382 ? 0.226 -44.969 -21.422 1 94.94 382 VAL B O 1
ATOM 6693 N N . VAL B 1 383 ? -0.204 -44.344 -23.531 1 95 383 VAL B N 1
ATOM 6694 C CA . VAL B 1 383 ? -0.13 -42.906 -23.188 1 95 383 VAL B CA 1
ATOM 6695 C C . VAL B 1 383 ? -1.251 -42.562 -22.219 1 95 383 VAL B C 1
ATOM 6697 O O . VAL B 1 383 ? -1.042 -41.781 -21.281 1 95 383 VAL B O 1
ATOM 6700 N N . SER B 1 384 ? -2.445 -43.062 -22.453 1 94.25 384 SER B N 1
ATOM 6701 C CA . SER B 1 384 ? -3.578 -42.781 -21.562 1 94.25 384 SER B CA 1
ATOM 6702 C C . SER B 1 384 ? -3.293 -43.25 -20.141 1 94.25 384 SER B C 1
ATOM 6704 O O . SER B 1 384 ? -3.543 -42.5 -19.188 1 94.25 384 SER B O 1
ATOM 6706 N N . LYS B 1 385 ? -2.725 -44.438 -20.078 1 94.75 385 LYS B N 1
ATOM 6707 C CA . LYS B 1 385 ? -2.387 -44.969 -18.75 1 94.75 385 LYS B CA 1
ATOM 6708 C C . LYS B 1 385 ? -1.302 -44.125 -18.078 1 94.75 385 LYS B C 1
ATOM 6710 O O . LYS B 1 385 ? -1.38 -43.844 -16.891 1 94.75 385 LYS B O 1
ATOM 6715 N N . SER B 1 386 ? -0.347 -43.781 -18.812 1 95.06 386 SER B N 1
ATOM 6716 C CA . SER B 1 386 ? 0.747 -42.938 -18.312 1 95.06 386 SER B CA 1
ATOM 6717 C C . SER B 1 386 ? 0.235 -41.594 -17.797 1 95.06 386 SER B C 1
ATOM 6719 O O . SER B 1 386 ? 0.648 -41.156 -16.719 1 95.06 386 SER B O 1
ATOM 6721 N N . ILE B 1 387 ? -0.659 -41.031 -18.531 1 95.19 387 ILE B N 1
ATOM 6722 C CA . ILE B 1 387 ? -1.189 -39.719 -18.156 1 95.19 387 ILE B CA 1
ATOM 6723 C C . ILE B 1 387 ? -1.97 -39.844 -16.844 1 95.19 387 ILE B C 1
ATOM 6725 O O . ILE B 1 387 ? -1.877 -38.969 -15.977 1 95.19 387 ILE B O 1
ATOM 6729 N N . GLN B 1 388 ? -2.734 -40.812 -16.734 1 94.62 388 GLN B N 1
ATOM 6730 C CA . GLN B 1 388 ? -3.488 -41.031 -15.508 1 94.62 388 GLN B CA 1
ATOM 6731 C C . GLN B 1 388 ? -2.555 -41.125 -14.297 1 94.62 388 GLN B C 1
ATOM 6733 O O . GLN B 1 388 ? -2.812 -40.531 -13.258 1 94.62 388 GLN B O 1
ATOM 6738 N N . GLU B 1 389 ? -1.438 -41.844 -14.5 1 94.31 389 GLU B N 1
ATOM 6739 C CA . GLU B 1 389 ? -0.443 -41.938 -13.438 1 94.31 389 GLU B CA 1
ATOM 6740 C C . GLU B 1 389 ? 0.207 -40.594 -13.141 1 94.31 389 GLU B C 1
ATOM 6742 O O . GLU B 1 389 ? 0.429 -40.25 -11.977 1 94.31 389 GLU B O 1
ATOM 6747 N N . GLU B 1 390 ? 0.488 -39.906 -14.133 1 94.38 390 GLU B N 1
ATOM 6748 C CA . GLU B 1 390 ? 1.136 -38.594 -13.992 1 94.38 390 GLU B CA 1
ATOM 6749 C C . GLU B 1 390 ? 0.218 -37.594 -13.305 1 94.38 390 GLU B C 1
ATOM 6751 O O . GLU B 1 390 ? 0.678 -36.781 -12.516 1 94.38 390 GLU B O 1
ATOM 6756 N N . VAL B 1 391 ? -1.057 -37.656 -13.656 1 93.38 391 VAL B N 1
ATOM 6757 C CA . VAL B 1 391 ? -2.023 -36.75 -13.039 1 93.38 391 VAL B CA 1
ATOM 6758 C C . VAL B 1 391 ? -2.104 -37.031 -11.539 1 93.38 391 VAL B C 1
ATOM 6760 O O . VAL B 1 391 ? -2.172 -36.094 -10.727 1 93.38 391 VAL B O 1
ATOM 6763 N N . GLU B 1 392 ? -2.111 -38.312 -11.195 1 91.88 392 GLU B N 1
ATOM 6764 C CA . GLU B 1 392 ? -2.113 -38.656 -9.789 1 91.88 392 GLU B CA 1
ATOM 6765 C C . GLU B 1 392 ? -0.873 -38.125 -9.078 1 91.88 392 GLU B C 1
ATOM 6767 O O . GLU B 1 392 ? -0.965 -37.594 -7.965 1 91.88 392 GLU B O 1
ATOM 6772 N N . ARG B 1 393 ? 0.263 -38.25 -9.719 1 91.56 393 ARG B N 1
ATOM 6773 C CA . ARG B 1 393 ? 1.51 -37.719 -9.164 1 91.56 393 ARG B CA 1
ATOM 6774 C C . ARG B 1 393 ? 1.461 -36.219 -9.039 1 91.56 393 ARG B C 1
ATOM 6776 O O . ARG B 1 393 ? 1.926 -35.656 -8.039 1 91.56 393 ARG B O 1
ATOM 6783 N N . PHE B 1 394 ? 0.951 -35.625 -10.047 1 90.38 394 PHE B N 1
ATOM 6784 C CA . PHE B 1 394 ? 0.813 -34.188 -10.078 1 90.38 394 PHE B CA 1
ATOM 6785 C C . PHE B 1 394 ? -0.045 -33.688 -8.914 1 90.38 394 PHE B C 1
ATOM 6787 O O . PHE B 1 394 ? 0.318 -32.719 -8.227 1 90.38 394 PHE B O 1
ATOM 6794 N N . GLU B 1 395 ? -1.133 -34.281 -8.688 1 87.56 395 GLU B N 1
ATOM 6795 C CA . GLU B 1 395 ? -2.057 -33.875 -7.637 1 87.56 395 GLU B CA 1
ATOM 6796 C C . GLU B 1 395 ? -1.443 -34.094 -6.254 1 87.56 395 GLU B C 1
ATOM 6798 O O . GLU B 1 395 ? -1.608 -33.25 -5.363 1 87.56 395 GLU B O 1
ATOM 6803 N N . ALA B 1 396 ? -0.787 -35.219 -6.105 1 86.94 396 ALA B N 1
ATOM 6804 C CA . ALA B 1 396 ? -0.117 -35.469 -4.832 1 86.94 396 ALA B CA 1
ATOM 6805 C C . ALA B 1 396 ? 0.984 -34.469 -4.574 1 86.94 396 ALA B C 1
ATOM 6807 O O . ALA B 1 396 ? 1.104 -33.938 -3.463 1 86.94 396 ALA B O 1
ATOM 6808 N N . GLY B 1 397 ? 1.788 -34.188 -5.578 1 85.75 397 GLY B N 1
ATOM 6809 C CA . GLY B 1 397 ? 2.838 -33.188 -5.469 1 85.75 397 GLY B CA 1
ATOM 6810 C C . GLY B 1 397 ? 2.305 -31.797 -5.211 1 85.75 397 GLY B C 1
ATOM 6811 O O . GLY B 1 397 ? 2.887 -31.047 -4.438 1 85.75 397 GLY B O 1
ATOM 6812 N N . ARG B 1 398 ? 1.251 -31.484 -5.824 1 87.94 398 ARG B N 1
ATOM 6813 C CA . ARG B 1 398 ? 0.63 -30.172 -5.672 1 87.94 398 ARG B CA 1
ATOM 6814 C C . ARG B 1 398 ? 0.199 -29.938 -4.23 1 87.94 398 ARG B C 1
ATOM 6816 O O . ARG B 1 398 ? 0.411 -28.844 -3.684 1 87.94 398 ARG B O 1
ATOM 6823 N N . LYS B 1 399 ? -0.462 -30.906 -3.637 1 86.25 399 LYS B N 1
ATOM 6824 C CA . LYS B 1 399 ? -0.907 -30.781 -2.252 1 86.25 399 LYS B CA 1
ATOM 6825 C C . LYS B 1 399 ? 0.271 -30.516 -1.317 1 86.25 399 LYS B C 1
ATOM 6827 O O . LYS B 1 399 ? 0.207 -29.641 -0.461 1 86.25 399 LYS B O 1
ATOM 6832 N N . ASP B 1 400 ? 1.295 -31.281 -1.557 1 87.88 400 ASP B N 1
ATOM 6833 C CA . ASP B 1 400 ? 2.488 -31.125 -0.732 1 87.88 400 ASP B CA 1
ATOM 6834 C C . ASP B 1 400 ? 3.113 -29.734 -0.927 1 87.88 400 ASP B C 1
ATOM 6836 O O . ASP B 1 400 ? 3.504 -29.094 0.044 1 87.88 400 ASP B O 1
ATOM 6840 N N . ASP B 1 401 ? 3.215 -29.312 -2.076 1 88.19 401 ASP B N 1
ATOM 6841 C CA . ASP B 1 401 ? 3.803 -28.031 -2.402 1 88.19 401 ASP B CA 1
ATOM 6842 C C . ASP B 1 401 ? 2.982 -26.891 -1.803 1 88.19 401 ASP B C 1
ATOM 6844 O O . ASP B 1 401 ? 3.543 -25.938 -1.246 1 88.19 401 ASP B O 1
ATOM 6848 N N . MET B 1 402 ? 1.704 -26.953 -1.944 1 87.19 402 MET B N 1
ATOM 6849 C CA . MET B 1 402 ? 0.828 -25.906 -1.432 1 87.19 402 MET B CA 1
ATOM 6850 C C . MET B 1 402 ? 0.91 -25.812 0.089 1 87.19 402 MET B C 1
ATOM 6852 O O . MET B 1 402 ? 0.922 -24.719 0.656 1 87.19 402 MET B O 1
ATOM 6856 N N . LYS B 1 403 ? 0.925 -26.984 0.661 1 88 403 LYS B N 1
ATOM 6857 C CA . LYS B 1 403 ? 1.096 -27.016 2.111 1 88 403 LYS B CA 1
ATOM 6858 C C . LYS B 1 403 ? 2.369 -26.281 2.529 1 88 403 LYS B C 1
ATOM 6860 O O . LYS B 1 403 ? 2.334 -25.406 3.391 1 88 403 LYS B O 1
ATOM 6865 N N . ASN B 1 404 ? 3.455 -26.656 1.911 1 88.62 404 ASN B N 1
ATOM 6866 C CA . ASN B 1 404 ? 4.738 -26.047 2.244 1 88.62 404 ASN B CA 1
ATOM 6867 C C . ASN B 1 404 ? 4.73 -24.547 1.969 1 88.62 404 ASN B C 1
ATOM 6869 O O . ASN B 1 404 ? 5.262 -23.766 2.758 1 88.62 404 ASN B O 1
ATOM 6873 N N . MET B 1 405 ? 4.18 -24.219 0.893 1 88.94 405 MET B N 1
ATOM 6874 C CA . MET B 1 405 ? 4.09 -22.812 0.515 1 88.94 405 MET B CA 1
ATOM 6875 C C . MET B 1 405 ? 3.314 -22.016 1.56 1 88.94 405 MET B C 1
ATOM 6877 O O . MET B 1 405 ? 3.756 -20.953 1.984 1 88.94 405 MET B O 1
ATOM 6881 N N . LEU B 1 406 ? 2.199 -22.516 2.014 1 88.38 406 LEU B N 1
ATOM 6882 C CA . LEU B 1 406 ? 1.344 -21.828 2.971 1 88.38 406 LEU B CA 1
ATOM 6883 C C . LEU B 1 406 ? 2.02 -21.734 4.336 1 88.38 406 LEU B C 1
ATOM 6885 O O . LEU B 1 406 ? 1.916 -20.703 5.012 1 88.38 406 LEU B O 1
ATOM 6889 N N . ILE B 1 407 ? 2.678 -22.766 4.648 1 89.44 407 ILE B N 1
ATOM 6890 C CA . ILE B 1 407 ? 3.379 -22.766 5.93 1 89.44 407 ILE B CA 1
ATOM 6891 C C . ILE B 1 407 ? 4.5 -21.734 5.91 1 89.44 407 ILE B C 1
ATOM 6893 O O . ILE B 1 407 ? 4.645 -20.953 6.848 1 89.44 407 ILE B O 1
ATOM 6897 N N . GLU B 1 408 ? 5.266 -21.766 4.875 1 89.44 408 GLU B N 1
ATOM 6898 C CA . GLU B 1 408 ? 6.348 -20.797 4.746 1 89.44 408 GLU B CA 1
ATOM 6899 C C . GLU B 1 408 ? 5.809 -19.375 4.723 1 89.44 408 GLU B C 1
ATOM 6901 O O . GLU B 1 408 ? 6.383 -18.484 5.344 1 89.44 408 GLU B O 1
ATOM 6906 N N . TYR B 1 409 ? 4.762 -19.188 4.035 1 89.19 409 TYR B N 1
ATOM 6907 C CA . TYR B 1 409 ? 4.129 -17.875 3.963 1 89.19 409 TYR B CA 1
ATOM 6908 C C . TYR B 1 409 ? 3.689 -17.406 5.348 1 89.19 409 TYR B C 1
ATOM 6910 O O . TYR B 1 409 ? 3.941 -16.266 5.73 1 89.19 409 TYR B O 1
ATOM 6918 N N . LEU B 1 410 ? 3.072 -18.281 6.004 1 88.25 410 LEU B N 1
ATOM 6919 C CA . LEU B 1 410 ? 2.602 -18 7.355 1 88.25 410 LEU B CA 1
ATOM 6920 C C . LEU B 1 410 ? 3.768 -17.625 8.273 1 88.25 410 LEU B C 1
ATOM 6922 O O . LEU B 1 410 ? 3.699 -16.641 9 1 88.25 410 LEU B O 1
ATOM 6926 N N . GLU B 1 411 ? 4.758 -18.391 8.227 1 89.69 411 GLU B N 1
ATOM 6927 C CA . GLU B 1 411 ? 5.922 -18.141 9.07 1 89.69 411 GLU B CA 1
ATOM 6928 C C . GLU B 1 411 ? 6.543 -16.781 8.766 1 89.69 411 GLU B C 1
ATOM 6930 O O . GLU B 1 411 ? 6.941 -16.047 9.68 1 89.69 411 GLU B O 1
ATOM 6935 N N . ASP B 1 412 ? 6.59 -16.5 7.508 1 90.38 412 ASP B N 1
ATOM 6936 C CA . ASP B 1 412 ? 7.133 -15.203 7.09 1 90.38 412 ASP B CA 1
ATOM 6937 C C . ASP B 1 412 ? 6.266 -14.055 7.602 1 90.38 412 ASP B C 1
ATOM 6939 O O . ASP B 1 412 ? 6.781 -13.039 8.07 1 90.38 412 ASP B O 1
ATOM 6943 N N . MET B 1 413 ? 5.012 -14.18 7.539 1 89 413 MET B N 1
ATOM 6944 C CA . MET B 1 413 ? 4.09 -13.141 7.984 1 89 413 MET B CA 1
ATOM 6945 C C . MET B 1 413 ? 4.18 -12.945 9.492 1 89 413 MET B C 1
ATOM 6947 O O . MET B 1 413 ? 4.207 -11.812 9.977 1 89 413 MET B O 1
ATOM 6951 N N . ILE B 1 414 ? 4.238 -14 10.242 1 87.88 414 ILE B N 1
ATOM 6952 C CA . ILE B 1 414 ? 4.344 -13.922 11.695 1 87.88 414 ILE B CA 1
ATOM 6953 C C . ILE B 1 414 ? 5.641 -13.219 12.078 1 87.88 414 ILE B C 1
ATOM 6955 O O . ILE B 1 414 ? 5.641 -12.336 12.945 1 87.88 414 ILE B O 1
ATOM 6959 N N . LYS B 1 415 ? 6.68 -13.648 11.414 1 90.5 415 LYS B N 1
ATOM 6960 C CA . LYS B 1 415 ? 7.973 -13.039 11.688 1 90.5 415 LYS B CA 1
ATOM 6961 C C . LYS B 1 415 ? 7.938 -11.539 11.414 1 90.5 415 LYS B C 1
ATOM 6963 O O . LYS B 1 415 ? 8.367 -10.734 12.25 1 90.5 415 LYS B O 1
ATOM 6968 N N . CYS B 1 416 ? 7.422 -11.172 10.258 1 90.69 416 CYS B N 1
ATOM 6969 C CA . CYS B 1 416 ? 7.355 -9.773 9.844 1 90.69 416 CYS B CA 1
ATOM 6970 C C . CYS B 1 416 ? 6.539 -8.953 10.836 1 90.69 416 CYS B C 1
ATOM 6972 O O . CYS B 1 416 ? 6.996 -7.91 11.305 1 90.69 416 CYS B O 1
ATOM 6974 N N . HIS B 1 417 ? 5.359 -9.344 11.227 1 88.56 417 HIS B N 1
ATOM 6975 C CA . HIS B 1 417 ? 4.469 -8.57 12.086 1 88.56 417 HIS B CA 1
ATOM 6976 C C . HIS B 1 417 ? 4.98 -8.531 13.523 1 88.56 417 HIS B C 1
ATOM 6978 O O . HIS B 1 417 ? 4.789 -7.539 14.227 1 88.56 417 HIS B O 1
ATOM 6984 N N . THR B 1 418 ? 5.668 -9.617 13.906 1 88.38 418 THR B N 1
ATOM 6985 C CA . THR B 1 418 ? 6.297 -9.609 15.227 1 88.38 418 THR B CA 1
ATOM 6986 C C . THR B 1 418 ? 7.422 -8.578 15.281 1 88.38 418 THR B C 1
ATOM 6988 O O . THR B 1 418 ? 7.547 -7.844 16.25 1 88.38 418 THR B O 1
ATOM 6991 N N . GLU B 1 419 ? 8.203 -8.586 14.242 1 91.19 419 GLU B N 1
ATOM 6992 C CA . GLU B 1 419 ? 9.289 -7.613 14.164 1 91.19 419 GLU B CA 1
ATOM 6993 C C . GLU B 1 419 ? 8.742 -6.184 14.141 1 91.19 419 GLU B C 1
ATOM 6995 O O . GLU B 1 419 ? 9.289 -5.297 14.797 1 91.19 419 GLU B O 1
ATOM 7000 N N . LEU B 1 420 ? 7.691 -5.938 13.43 1 91.75 420 LEU B N 1
ATOM 7001 C CA . LEU B 1 420 ? 7.086 -4.613 13.344 1 91.75 420 LEU B CA 1
ATOM 7002 C C . LEU B 1 420 ? 6.523 -4.184 14.695 1 91.75 420 LEU B C 1
ATOM 7004 O O . LEU B 1 420 ? 6.684 -3.031 15.102 1 91.75 420 LEU B O 1
ATOM 7008 N N . SER B 1 421 ? 5.848 -5.051 15.367 1 89.62 421 SER B N 1
ATOM 7009 C CA . SER B 1 421 ? 5.305 -4.754 16.688 1 89.62 421 SER B CA 1
ATOM 7010 C C . SER B 1 421 ? 6.406 -4.34 17.656 1 89.62 421 SER B C 1
ATOM 7012 O O . SER B 1 421 ? 6.254 -3.371 18.406 1 89.62 421 SER B O 1
ATOM 7014 N N . LYS B 1 422 ? 7.5 -5.059 17.625 1 91.12 422 LYS B N 1
ATOM 7015 C CA . LYS B 1 422 ? 8.633 -4.75 18.484 1 91.12 422 LYS B CA 1
ATOM 7016 C C . LYS B 1 422 ? 9.227 -3.383 18.156 1 91.12 422 LYS B C 1
ATOM 7018 O O . LYS B 1 422 ? 9.617 -2.629 19.047 1 91.12 422 LYS B O 1
ATOM 7023 N N . LEU B 1 423 ? 9.297 -3.164 16.891 1 91.88 423 LEU B N 1
ATOM 7024 C CA . LEU B 1 423 ? 9.836 -1.891 16.422 1 91.88 423 LEU B CA 1
ATOM 7025 C C . LEU B 1 423 ? 9.031 -0.721 16.984 1 91.88 423 LEU B C 1
ATOM 7027 O O . LEU B 1 423 ? 9.609 0.252 17.484 1 91.88 423 LEU B O 1
ATOM 7031 N N . TRP B 1 424 ? 7.707 -0.707 16.969 1 91.56 424 TRP B N 1
ATOM 7032 C CA . TRP B 1 424 ? 6.848 0.359 17.469 1 91.56 424 TRP B CA 1
ATOM 7033 C C . TRP B 1 424 ? 6.949 0.474 18.984 1 91.56 424 TRP B C 1
ATOM 7035 O O . TRP B 1 424 ? 6.926 1.579 19.531 1 91.56 424 TRP B O 1
ATOM 7045 N N . GLN B 1 425 ? 7.133 -0.645 19.656 1 90.06 425 GLN B N 1
ATOM 7046 C CA . GLN B 1 425 ? 7.293 -0.634 21.109 1 90.06 425 GLN B CA 1
ATOM 7047 C C . GLN B 1 425 ? 8.578 0.079 21.516 1 90.06 425 GLN B C 1
ATOM 7049 O O . GLN B 1 425 ? 8.625 0.752 22.547 1 90.06 425 GLN B O 1
ATOM 7054 N N . GLN B 1 426 ? 9.555 -0.04 20.703 1 90.75 426 GLN B N 1
ATOM 7055 C CA . GLN B 1 426 ? 10.836 0.61 20.969 1 90.75 426 GLN B CA 1
ATOM 7056 C C . GLN B 1 426 ? 10.719 2.125 20.828 1 90.75 426 GLN B C 1
ATOM 7058 O O . GLN B 1 426 ? 11.539 2.869 21.375 1 90.75 426 GLN B O 1
ATOM 7063 N N . PHE B 1 427 ? 9.781 2.617 20.078 1 91.56 427 PHE B N 1
ATOM 7064 C CA . PHE B 1 427 ? 9.539 4.043 19.891 1 91.56 427 PHE B CA 1
ATOM 7065 C C . PHE B 1 427 ? 8.797 4.629 21.094 1 91.56 427 PHE B C 1
ATOM 7067 O O . PHE B 1 427 ? 8.859 5.832 21.344 1 91.56 427 PHE B O 1
ATOM 7074 N N . GLU B 1 428 ? 8.094 3.834 21.875 1 88 428 GLU B N 1
ATOM 7075 C CA . GLU B 1 428 ? 7.16 4.25 22.906 1 88 428 GLU B CA 1
ATOM 7076 C C . GLU B 1 428 ? 7.844 5.141 23.938 1 88 428 GLU B C 1
ATOM 7078 O O . GLU B 1 428 ? 7.332 6.211 24.281 1 88 428 GLU B O 1
ATOM 7083 N N . PRO B 1 429 ? 9.078 4.816 24.406 1 88.88 429 PRO B N 1
ATOM 7084 C CA . PRO B 1 429 ? 9.719 5.66 25.422 1 88.88 429 PRO B CA 1
ATOM 7085 C C . PRO B 1 429 ? 10.047 7.059 24.891 1 88.88 429 PRO B C 1
ATOM 7087 O O . PRO B 1 429 ? 9.984 8.031 25.656 1 88.88 429 PRO B O 1
ATOM 7090 N N . TYR B 1 430 ? 10.391 7.16 23.672 1 87.81 430 TYR B N 1
ATOM 7091 C CA . TYR B 1 430 ? 10.719 8.461 23.109 1 87.81 430 TYR B CA 1
ATOM 7092 C C . TYR B 1 430 ? 9.492 9.359 23.031 1 87.81 430 TYR B C 1
ATOM 7094 O O . TYR B 1 430 ? 9.578 10.562 23.281 1 87.81 430 TYR B O 1
ATOM 7102 N N . ALA B 1 431 ? 8.352 8.797 22.688 1 87.19 431 ALA B N 1
ATOM 7103 C CA . ALA B 1 431 ? 7.105 9.562 22.594 1 87.19 431 ALA B CA 1
ATOM 7104 C C . ALA B 1 431 ? 6.68 10.078 23.969 1 87.19 431 ALA B C 1
ATOM 7106 O O . ALA B 1 431 ? 6.258 11.234 24.094 1 87.19 431 ALA B O 1
ATOM 7107 N N . HIS B 1 432 ? 6.883 9.344 25.031 1 87.75 432 HIS B N 1
ATOM 7108 C CA . HIS B 1 432 ? 6.418 9.711 26.359 1 87.75 432 HIS B CA 1
ATOM 7109 C C . HIS B 1 432 ? 7.395 10.664 27.047 1 87.75 432 HIS B C 1
ATOM 7111 O O . HIS B 1 432 ? 7.043 11.328 28.016 1 87.75 432 HIS B O 1
ATOM 7117 N N . LYS B 1 433 ? 8.625 10.797 26.531 1 87.25 433 LYS B N 1
ATOM 7118 C CA . LYS B 1 433 ? 9.648 11.656 27.141 1 87.25 433 LYS B CA 1
ATOM 7119 C C . LYS B 1 433 ? 9.531 13.086 26.625 1 87.25 433 LYS B C 1
ATOM 7121 O O . LYS B 1 433 ? 10.242 13.977 27.094 1 87.25 433 LYS B O 1
ATOM 7126 N N . ILE B 1 434 ? 8.641 13.219 25.641 1 85.38 434 ILE B N 1
ATOM 7127 C CA . ILE B 1 434 ? 8.477 14.578 25.141 1 85.38 434 ILE B CA 1
ATOM 7128 C C . ILE B 1 434 ? 8.023 15.5 26.266 1 85.38 434 ILE B C 1
ATOM 7130 O O . ILE B 1 434 ? 6.996 15.25 26.906 1 85.38 434 ILE B O 1
ATOM 7134 N N . GLN B 1 435 ? 8.922 16.406 26.688 1 75.88 435 GLN B N 1
ATOM 7135 C CA . GLN B 1 435 ? 8.664 17.328 27.781 1 75.88 435 GLN B CA 1
ATOM 7136 C C . GLN B 1 435 ? 7.879 18.547 27.297 1 75.88 435 GLN B C 1
ATOM 7138 O O . GLN B 1 435 ? 8.078 19.031 26.188 1 75.88 435 GLN B O 1
ATOM 7143 N N . ASN B 1 436 ? 6.738 18.953 28.062 1 65.25 436 ASN B N 1
ATOM 7144 C CA . ASN B 1 436 ? 5.977 20.172 27.797 1 65.25 436 ASN B CA 1
ATOM 7145 C C . ASN B 1 436 ? 6.816 21.422 28.062 1 65.25 436 ASN B C 1
ATOM 7147 O O . ASN B 1 436 ? 7.719 21.406 28.891 1 65.25 436 ASN B O 1
#

Nearest PDB structures (foldseek):
  8afz-assembly1_A  TM=8.494E-01  e=7.140E-21  Homo sapiens
  8afz-assembly1_B  TM=7.872E-01  e=9.004E-13  Homo sapiens
  6h7w-assembly1_B  TM=7.221E-01  e=6.352E-12  Thermochaetoides thermophila DSM 1495
  8a1g-assembly2_B  TM=9.555E-01  e=5.653E-09  Homo sapiens
  8abq-assembly1_A  TM=9.502E-01  e=5.396E-09  Homo sapiens